Protein 6SMT (pdb70)

Foldseek 3Di:
DAAEEEEEALDLQSVLQLLLLVVVPHAYEYQYPPRCSCVVSVVSPHHYDDALLRRLLRHQEYEYEHAALVVVVVSLVRNQLSQANHEYEYAHADALVSQQVVQCSSVVSHHGYKYKYWLDDSVCFQHQNTEMEIEADPVVCVVCCVSCVSGYDYHYDYHRRSVNNVVVVVSVCVVVLVVVVVVLVQLLCVLVVQHCVNCPVVVVVVVVPPPVVVVVLVVCLVVVNFAPAPQFLLNVLVVLVVVCVSCVVSVHDDVSSVVLNVLSVVCVVVVRRRTYPSCSCVSVDD/DAAEEEEEAQDLQSVLQLLLLLVVPHAYEYHYPPRVSCVVSVVSPHHYDDALLRRLLRGQEYEYEDAALVVVVVRLVRNQLSQANHEYEYAHADALVSQVVVQVSSVVSRHGYKYKYKQDDSVCFQHQPTEMEIEADPVVCVVCVVSVVSGYHYHYDYHRRSVNNVVVVVSVVVVVLVVVVVVLVQLLCVLVVHHCVNCVVVVVVVVVVPVVVVVVLVVCLVVVNFPPAPAFLLNVLVVLVVVCVSCVVSVHDPVSSVVLNVLSVVCVVVVRRRTYPSCSCVSVDPDDD/DAEEEEEALDLQSVLQLCLLVVVPYAYEYYYPPRVSCVVVVVVHHHYDPALLRRLLRHQEYEYEDAALVVVVVSLVRNQLSQANHEYEYAHADALVSQLVVQVSSVVSRHGYKYKYWLDDSVCFQHQSTEMEIEADPVVCVVCVVSVVSTYHYHYDYHRRSVNNVVVVVSVVVVVLVVVVVVLVQLLCVLVVQHCVNCVVVVVVVVVVPPVVVVVLVVCVVVVNFAPAPAFLLNVLVVLVVVCVSCVVSVHHDVSSVVLNVLSVVCVVVVRRRTYPSCSCVSVDD/DAAEEEEEAQDLQSVLQLLLLVVVVHAYEYEYPPRVSCVVSVVSPYHYDDALLVRLLRHQEYEYEHAELVVVVVRLVRNQLSQANHEYEYAHADALVSLQVVQVVSVVSHHGYKYKYWLDDSVCFQHQNTEMEIEADPVVCVVCVVSCVSGYHYHYDYHRRRVNSVVVVVSVVVVVLVVVVVVLVQLLCVLVVHHCVNCVVVVVVVVVVPPVVVVVLVVCVVVVNFPPAPAFLLNVLVVLVVVCVSCVVSVHHPVSSVVLNVLSVVCVVVVRRGTYPSCSCVSVDD/DQAEEEEEAQDLQSVLQLLLLLVVVHAYEYYYPPRVSCVVSVVSPHHYDDALLRRLLRHQEYEYEDAALVVVVVRLVRNQLSQANHEYEYAHADALVSQQVVQCSSVVSRHGYKYKYKQDDSVCFQHQPTEMEIEADPVVCVVCVVSRVSGYHYHYDYHRRRVNNVVVVVSVVVVVLVVVVVVLVQLLCVLVVHHCVNCPVVVVVVVVVPVVVVVVLVVCVVVVNFAPAPAFLLNVLVVLVVVCVSCVVSVHDDVSSVVLNVLSVVCVVVVRRRTYPSCSCVSVDD

Solvent-accessible surface area: 56298 Å² total; per-residue (Å²): 163,74,59,38,0,0,0,0,2,2,26,61,37,0,30,5,0,0,76,10,0,29,120,50,47,23,51,2,6,0,33,19,210,69,101,74,104,2,87,59,1,73,114,139,52,7,100,50,12,117,62,12,34,40,0,0,46,51,6,96,3,1,0,0,17,34,72,24,2,82,28,0,15,61,16,14,114,64,3,36,109,15,1,43,73,68,1,0,0,0,7,5,38,8,13,11,20,6,1,98,17,0,13,87,32,1,40,98,44,48,10,111,7,0,5,4,6,31,15,17,38,42,117,21,17,37,65,140,51,1,30,0,0,0,0,0,51,71,76,6,7,84,100,18,88,61,18,0,50,35,0,0,94,15,51,73,15,9,100,62,46,0,45,0,4,4,1,4,3,0,1,25,4,2,15,22,1,0,11,1,1,1,7,12,1,4,47,6,1,94,62,50,55,0,71,1,72,72,2,16,86,35,0,61,38,3,11,56,21,1,30,85,27,1,67,74,10,3,92,5,24,56,78,108,101,12,60,126,27,33,44,27,0,51,50,3,13,21,12,0,105,22,3,24,49,13,0,196,134,14,7,8,53,13,20,11,3,69,22,1,73,40,16,0,39,37,0,60,91,56,64,57,8,127,19,11,11,4,57,4,9,54,63,2,80,116,158,83,49,35,0,0,0,0,2,2,30,57,35,0,32,4,0,0,80,10,0,24,108,49,51,23,52,1,5,0,30,19,213,62,96,85,99,2,82,62,2,79,111,130,52,7,101,42,11,108,64,12,36,41,0,0,50,52,2,90,3,2,0,0,18,35,73,28,2,88,30,0,15,64,17,13,108,69,3,34,111,19,2,52,68,65,0,0,0,0,7,5,37,10,25,14,97,38,1,77,127,0,10,141,66,2,44,116,45,47,10,102,8,0,5,4,6,30,14,16,35,42,110,18,17,38,65,136,48,1,29,0,0,0,0,0,52,88,78,8,9,82,97,16,90,58,20,0,46,39,0,0,98,18,46,68,15,11,100,64,45,0,46,0,3,7,1,5,6,0,1,24,4,3,16,23,1,0,11,1,1,2,8,13,0,4,36,4,0,94,62,53,53,0,71,1,71,72,1,16,88,37,0,62,41,4,10,55,28,1,29,88,30,1,67,71,9,4,92,6,29,57,77,109,99,15,61,128,25,38,42,29,0,50,50,3,14,19,12,0,104,21,4,20,35,10,0,160,125,26,33,4,57,2,14,12,3,55,22,2,84,36,16,0,38,37,0,59,92,53,66,56,10,127,19,11,10,4,56,4,11,54,60,1,56,89,116,144,142,127,70,37,0,0,0,0,2,2,31,58,35,0,33,4,0,0,92,8,1,26,105,62,51,19,49,1,5,1,32,22,213,64,97,91,110,2,85,71,4,86,112,105,53,8,95,47,7,107,62,14,33,40,0,1,49,54,3,90,4,2,0,0,18,34,72,26,2,91,28,0,16,62,15,14,114,64,3,35,109,18,0,50,54,64,0,0,0,0,8,6,37,11,16,9,89,52,2,99,133,0,12,146,42,0,45,118,43,46,11,89,7,0,6,4,6,28,13,15,39,39,129,26,17,38,66,131,48,2,28,0,0,0,0,0,52,88,80,13,9,85,119,16,96,57,28,1,49,25,0,0,98,16,50,68,16,10,101,61,45,0,46,0,4,4,1,4,3,0,1,24,4,1,16,24,1,0,10,1,1,1,8,12,1,4,41,3,0,96,60,56,53,0,74,0,71,72,1,17,86,33,0,62,39,3,10,56,20,2,29,88,25,1,67,66,8,3,93,6,28,54,77,108,100,13,67,128,24,32,42,26,0,50,48,2,13,22,12,0,104,23,4,6,47,10,0,166,161,28,27,5,56,10,20,14,3,52,23,2,73,39,16,0,40,36,0,59,91,54,66,59,9,127,20,8,11,5,56,4,8,59,65,2,86,127,153,70,48,39,0,0,0,0,1,2,28,58,36,0,32,3,0,0,72,8,0,2,72,18,0,14,44,1,4,0,26,20,213,62,101,79,99,3,84,53,1,68,67,50,14,7,101,43,11,109,68,15,36,43,0,0,50,51,3,91,5,1,0,0,17,35,72,26,2,88,29,0,16,64,16,5,96,64,2,38,116,14,0,48,56,60,0,0,0,0,7,6,38,10,26,13,95,36,1,109,120,0,12,144,46,0,43,117,49,45,11,90,8,0,4,3,5,30,13,15,43,36,126,25,17,40,68,208,48,1,29,0,0,0,0,0,52,86,78,11,6,87,117,18,85,58,29,0,66,41,0,10,101,18,49,65,15,10,102,62,45,0,48,0,5,4,1,5,2,0,1,24,3,3,16,22,1,0,12,1,1,1,8,12,0,3,33,3,1,96,63,44,54,0,69,1,73,71,1,15,87,34,0,63,38,3,11,55,20,2,28,89,24,1,65,64,9,4,94,5,28,58,79,108,100,13,63,129,28,28,42,25,0,47,49,3,13,20,12,0,104,22,4,25,51,4,0,200,138,25,30,6,53,13,21,12,2,70,23,2,75,41,16,0,39,38,0,57,91,56,66,58,10,126,23,8,11,5,56,4,12,57,65,2,84,126,156,81,51,38,0,0,0,0,2,2,28,100,36,0,28,3,0,0,78,10,0,23,117,50,50,24,56,1,6,0,33,19,215,65,99,80,100,2,86,54,1,77,110,136,52,8,101,46,14,113,63,11,35,41,0,1,50,52,2,93,4,1,0,0,18,35,123,47,2,91,29,0,15,64,16,13,114,62,3,35,110,19,1,50,58,60,0,0,0,0,8,6,57,29,51,29,87,55,1,109,136,0,12,131,52,1,40,110,45,46,12,94,7,0,5,3,6,30,47,30,85,73,114,21,18,38,65,140,48,1,35,0,14,0,0,0,51,84,77,12,6,85,100,16,87,60,22,0,49,37,0,0,98,16,66,65,18,10,103,61,46,0,111,0,5,46,76,4,71,64,71,45,93,91,100,152,75,59,59,30,36,83,34,44,43,39,113,25,10,138,61,85,63,62,82,41,95,112,39,51,89,133,16,115,40,105,98,55,86,52,79,88,78,88,98,72,40,58,96,6,83,146,78,110,100,12,61,120,40,101,52,28,0,53,71,33,14,56,45,1,106,117,87,5,57,36,0,165,147,26,70,25,120,9,38,106,43,51,53,72,74,40,73,0,39,36,0,57,93,55,64,58,9,127,19,10,47,4,56,6,52,68,66,99,121,146

Secondary structure (DSSP, 8-state):
---EEEEE--SHHHHHHHHHHHHTT-EEEEE-SSGGGGHHHHTTTPEE-SSHHHHHHT-SEEEE-SSSHHHHHHHHHHHTTTTTTSEEEE-S---HHHHHHHHHHHHHTT-EEEEEEE-S-GGGTTSTT-EEEEES-HHHHHHHHHHHGGGSEEEEEESSTTHHHHHHHHHHHHHHHHHHHHHHHHHHHHHTT--HHHHHHHHHHHHHHHHHHHHHHHHHHHHT---S-SSBHHHHHHHHHHHHHHHHHHTB--HHHHHHHHHHHHHIIIIITTSBGGGGGGGGB-/---EEEEE--SHHHHHHHHHHHHTT-EEEEE-SSGGGGHHHHHTT-EE-SSHHHHHHT-SEEEE-SS-HHHHHHHHHHHTTTTTTSEEEE-S---HHHHHHHHHHHHHTT-EEEEEEE-S-GGGTTSTT-EEEEES-HHHHHHHHHHHGGGSEEEE--SSTTHHHHHHHHHHHHHHHHHHHHHHHHHHHHHTT--HHHHHHHHHHHHHHHHHHHHHHHHHHHHT---S-SSBHHHHHHHHHHHHHHHHHTTB--HHHHHHHHHHHHHIIIIITTSBGGGGGGGGB-S--/--EEEEE--SHHHHHHHHHHHHTT-EEEEE-SSGGGGHHHHHTT-EE-SSHHHHHHT-SEEEE-SSSHHHHHHHHHHHTTTTTTSEEEE-S---HHHHHHHHHHHHHTT-EEEEEEE-S-GGGTTSTT-EEEEES-HHHHHHHHHHHTTTSEEEEEESSTTHHHHHHHHHHHHHHHHHHHHHHHHHHHHHTT--HHHHHHHHHHHHHHHHHHHHHHHHHHHHT---S-SSBHHHHHHHHHHHHHHHHHTTB--HHHHHHHHHHHHHHHTT-TTSBGGGGGGGGB-/---EEEEE--SHHHHHHHHHHHHTT-EEEEE-SSGGGGHHHHHTT-EE-SSHHHHHHT-SEEEE-SSSHHHHHHHHHHTTTTTTTSEEEE-S---HHHHHHHHHHHHHTT-EEEEEEE-S-GGGTTSTT-EEEEES-HHHHHHHHHHHGGGSEEEEEESSTTHHHHHHHHHHHHHHHHHHHHHHHHHHHHHTT--HHHHHHHHHHHHHHHHHHHHHHHHHHHHT---S-SSBHHHHHHHHHHHHHHHHHTTB--HHHHHHHHHHHHHIIIIITTSBGGGGGGGGB-/---EEEEE--SHHHHHHHHHHHHTT-EEEEE-SSGGGGHHHHTTTPEE-SSHHHHHHT-SEEEE-SSSHHHHHHHHHHHTTTTTTSEEEE-S---HHHHHHHHHHHHHTT-EEEEEEE-S-GGGTTSTT-EEEEES-HHHHHHHHHHHGGGSEEEEEESSTTHHHHHHHHHHHHHHHHHHHHHHHHHHHHHTT--HHHHHHHHHHHHHHHHHHHHHHHHHHHHT---S-SSBHHHHHHHHHHHHHHHHHTT---HHHHHHHHHHHHHHHTT-TTSBGGGGGGGG--

InterPro domains:
  IPR006115 6-phosphogluconate dehydrogenase, NADP-binding [PF03446] (7-160)
  IPR008927 6-phosphogluconate dehydrogenase-like, C-terminal domain superfamily [SSF48179] (163-284)
  IPR013328 6-phosphogluconate dehydrogenase, domain 2 [G3DSA:1.10.1040.10] (161-288)
  IPR015815 3-hydroxyisobutyrate dehydrogenase-related [PIRSF000103] (2-285)
  IPR036291 NAD(P)-binding domain superfamily [SSF51735] (6-160)
  IPR048666 NADPH-dependent reductive aminase-like, C-terminal domain [PF21761] (162-286)
  IPR051265 HIBADH-related NP60 subfamily [PTHR43580] (2-283)

Radius of gyration: 41.79 Å; Cα contacts (8 Å, |Δi|>4): 3067; chains: 5; bounding box: 110×91×104 Å

Nearest PDB structures (foldseek):
  6smt-assembly3_E  TM=1.003E+00  e=4.332E-56  Mycolicibacterium smegmatis MC2 155
  7y8o-assembly1_B  TM=9.296E-01  e=1.162E-32  Streptomyces clavuligerus
  8bk1-assembly3_D  TM=9.540E-01  e=8.835E-32  Amycolatopsis azurea
  7y8m-assembly1_B  TM=9.602E-01  e=1.191E-31  Streptomyces clavuligerus
  4d3d-assembly1_B  TM=8.288E-01  e=1.549E-30  Bacillus cereus

Sequence (1432 aa):
TTPTVVTVLGLGPMGQALSRALLDAGHTVTVWNRTESKAQALRDRGALSSAPTPAAAIAASDLALVNVVDHDAVDAILTAAGDDAPAGRTVIGLSSDTPDRARRTAKKLVGNVGGRYLDGAIMTPIDDTIGTRRGASILFAGPQALFDEHRGVLDTTLGQLTWVGEDHGRAAAFDMALLDLFWTSSVGGFGHALMMVARANGIEPSELMPHAHGIVGILSPIFTEVAQRVEDDRHSDASSASVSSSVVASSVRHLIAASREEAGVDAGLLEEAFRRGYVDATVAAGHGDDEISRIASSEMTTTTPTVVTVLGLGPMGQALSRALLDAGHTVTVWNRTESKAQALRDRRGALSAPTPAAAIAASDLALVNVVDHDAVDAILTAAGDDAPAGRTVIGLSSDTPDRARRTAKLVGNVGGRRYLDGAIMTPIDDTIGTRGASILFAGPQALFDEHRGVLDTLGQLTWVGEDHGRAAAFDMALLDLFWTSSVGGFGHALMVARANGIEPSELMPHAHGIVGILSPIFTEVAQRVEDDRHSDASSASVSSSVASSVVRHLIAASRREAGVDAGLLEEAFRRGYVDATVAAGHGDDEISRIASSEMTTLTRTPTVTVLGLGPMGQALSRALLDAGHTVTVWNRTEESSKAQALRDRGALSAPTPAAAIAASDLALVNVVDHDAVDAILTAAGDDAPAGRTVIGLSSDTPDRARRTAKLVGNVGGRRYLDGAIMTPIDDTIGTRGASILFAGPQALFDEHRGVLDTLGQLTWVGEDHGRAAAFDMALLDLFWTSSVGGFGHALMMVARANGIEPSELMPHAHGIVGILSPIFTEVAQRVEDDRHSDDASSASVSSSVASSSVRHLIAASRREAGVDAGLLEAFRGYVDATVAAGHGDDEISRIASSEMTTTTTPTVVTVLGLGPMGQALSRALLDAGHTVTVWNRTESKAQALRDRGALSAPTPAAAIAASDLALVNVVDHDAVDAILTAAGDAPAGRTVIGLSSDTPDRARRTAKLVGNVGGRRRYLDGAIMTPIDDTIGTRGASILFAGPQALFDEHRRGVLDTTLGQLTWVGEDHGRAAAFDMALLDLFWTSSVGGFGHALMMVARANGIEPSELMPHAHGIVGILSPIFTEVAQRVEDDRHSDASSASVSSVVASSVRRHLIAASSREEAGVDAGLLEEAFRGYVDATVAAGHGDDEISRIASSEMTTTTPTVVTVLGLGPMGQALSRALLDAGHTVTVWNRTESKAQALRDRRGALSAPTPAAAIAASDLALVNVVDHDAVDAILTAAGDDAPAGRTVIGLSSDTPDRARRRTAKKLVGNVGGRYLDGAIMTPIDDTIGTRGASILFAGPQALFDEHRRGVLDTTLGQLTWVGEDHGRAAAFDMALLDLFWTSSVGGFGHALMMVARANGIEPSELMPHAHGIVGILSPIFTEVAQRVEDDRHSDASSASVSSSVASSSVRHLIAASSRRREAGVDAGLLEEAFRRGYVDATVAAGHGDDEISRIASSEMTTT

Structure (mmCIF, N/CA/C/O backbone):
data_6SMT
#
_entry.id   6SMT
#
_cell.length_a   117.007
_cell.length_b   77.023
_cell.length_c   194.485
_cell.angle_alpha   90.000
_cell.angle_beta   90.200
_cell.angle_gamma   90.000
#
_symmetry.space_group_name_H-M   'I 1 2 1'
#
loop_
_entity.id
_entity.type
_entity.pdbx_description
1 polymer '6-phosphogluconate dehydrogenase, NAD-binding'
2 non-polymer 'NADPH DIHYDRO-NICOTINAMIDE-ADENINE-DINUCLEOTIDE PHOSPHATE'
3 non-polymer 'FORMIC ACID'
4 non-polymer 1,2-ETHANEDIOL
5 non-polymer (2S)-2-ethylhexan-1-ol
6 non-polymer GLYCEROL
7 non-polymer DI(HYDROXYETHYL)ETHER
8 water water
#
loop_
_atom_site.group_PDB
_atom_site.id
_atom_site.type_symbol
_atom_site.label_atom_id
_atom_site.label_alt_id
_atom_site.label_comp_id
_atom_site.label_asym_id
_atom_site.label_entity_id
_atom_site.label_seq_id
_atom_site.pdbx_PDB_ins_code
_atom_site.Cartn_x
_atom_site.Cartn_y
_atom_site.Cartn_z
_atom_site.occupancy
_atom_site.B_iso_or_equiv
_atom_site.auth_seq_id
_atom_site.auth_comp_id
_atom_site.auth_asym_id
_atom_site.auth_atom_id
_atom_site.pdbx_PDB_model_num
ATOM 1 N N . THR A 1 9 ? 52.860 61.780 18.499 1.00 50.94 3 THR A N 1
ATOM 2 C CA . THR A 1 9 ? 52.155 62.789 19.324 1.00 44.62 3 THR A CA 1
ATOM 3 C C . THR A 1 9 ? 51.152 62.015 20.213 1.00 40.98 3 THR A C 1
ATOM 4 O O . THR A 1 9 ? 51.047 62.273 21.440 1.00 40.89 3 THR A O 1
ATOM 6 N N . THR A 1 10 ? 50.528 60.968 19.676 1.00 32.00 4 THR A N 1
ATOM 7 C CA . THR A 1 10 ? 49.445 60.247 20.404 1.00 26.98 4 THR A CA 1
ATOM 8 C C . THR A 1 10 ? 50.013 58.881 20.789 1.00 23.70 4 THR A C 1
ATOM 9 O O . THR A 1 10 ? 50.452 58.196 19.909 1.00 25.69 4 THR A O 1
ATOM 13 N N . PRO A 1 11 ? 49.976 58.490 22.065 1.00 21.41 5 PRO A N 1
ATOM 14 C CA . PRO A 1 11 ? 50.529 57.172 22.449 1.00 20.64 5 PRO A CA 1
ATOM 15 C C . PRO A 1 11 ? 49.766 56.019 21.820 1.00 19.89 5 PRO A C 1
ATOM 16 O O . PRO A 1 11 ? 48.569 56.104 21.612 1.00 20.10 5 PRO A O 1
ATOM 20 N N . THR A 1 12 ? 50.469 54.915 21.565 1.00 16.44 6 THR A N 1
ATOM 21 C CA . THR A 1 12 ? 49.883 53.676 21.025 1.00 15.76 6 THR A CA 1
ATOM 22 C C . THR A 1 12 ? 49.867 52.634 22.100 1.00 15.27 6 THR A C 1
ATOM 23 O O . THR A 1 12 ? 50.894 52.444 22.829 1.00 16.87 6 THR A O 1
ATOM 27 N N A VAL A 1 13 ? 48.743 51.936 22.181 0.75 13.80 7 VAL A N 1
ATOM 28 N N B VAL A 1 13 ? 48.725 51.963 22.227 0.25 14.12 7 VAL A N 1
ATOM 29 C CA A VAL A 1 13 ? 48.619 50.847 23.177 0.75 12.85 7 VAL A CA 1
ATOM 30 C CA B VAL A 1 13 ? 48.545 50.858 23.203 0.25 13.12 7 VAL A CA 1
ATOM 31 C C A VAL A 1 13 ? 47.780 49.734 22.550 0.75 13.27 7 VAL A C 1
ATOM 32 C C B VAL A 1 13 ? 47.803 49.726 22.500 0.25 12.88 7 VAL A C 1
ATOM 33 O O A VAL A 1 13 ? 46.741 50.000 21.858 0.75 13.77 7 VAL A O 1
ATOM 34 O O B VAL A 1 13 ? 46.884 50.004 21.697 0.25 13.16 7 VAL A O 1
ATOM 41 N N . THR A 1 14 ? 48.196 48.489 22.793 1.00 11.86 8 THR A N 1
ATOM 42 C CA . THR A 1 14 ? 47.467 47.297 22.368 1.00 11.66 8 THR A CA 1
ATOM 43 C C . THR A 1 14 ? 46.920 46.620 23.610 1.00 11.06 8 THR A C 1
ATOM 44 O O . THR A 1 14 ? 47.636 46.537 24.629 1.00 12.08 8 THR A O 1
ATOM 48 N N . VAL A 1 15 ? 45.701 46.094 23.547 1.00 11.72 9 VAL A N 1
ATOM 49 C CA . VAL A 1 15 ? 45.159 45.216 24.567 1.00 10.60 9 VAL A CA 1
ATOM 50 C C . VAL A 1 15 ? 44.870 43.890 23.932 1.00 10.69 9 VAL A C 1
ATOM 51 O O . VAL A 1 15 ? 44.163 43.778 22.917 1.00 10.97 9 VAL A O 1
ATOM 55 N N . LEU A 1 16 ? 45.448 42.828 24.474 1.00 10.13 10 LEU A N 1
ATOM 56 C CA . LEU A 1 16 ? 45.259 41.440 24.036 1.00 10.29 10 LEU A CA 1
ATOM 57 C C . LEU A 1 16 ? 44.485 40.763 25.153 1.00 10.86 10 LEU A C 1
ATOM 58 O O . LEU A 1 16 ? 44.964 40.660 26.300 1.00 11.42 10 LEU A O 1
ATOM 63 N N . GLY A 1 17 ? 43.288 40.288 24.834 1.00 10.26 11 GLY A N 1
ATOM 64 C CA . GLY A 1 17 ? 42.399 39.716 25.816 1.00 10.17 11 GLY A CA 1
ATOM 65 C C . GLY A 1 17 ? 41.222 40.610 26.051 1.00 10.36 11 GLY A C 1
ATOM 66 O O . GLY A 1 17 ? 41.398 41.718 26.631 1.00 10.64 11 GLY A O 1
ATOM 67 N N . LEU A 1 18 ? 40.044 40.227 25.538 1.00 10.94 12 LEU A N 1
ATOM 68 C CA . LEU A 1 18 ? 38.818 41.093 25.536 1.00 11.40 12 LEU A CA 1
ATOM 69 C C . LEU A 1 18 ? 37.664 40.403 26.237 1.00 11.87 12 LEU A C 1
ATOM 70 O O . LEU A 1 18 ? 36.478 40.525 25.822 1.00 13.69 12 LEU A O 1
ATOM 75 N N . GLY A 1 19 ? 37.946 39.752 27.341 1.00 10.84 13 GLY A N 1
ATOM 76 C CA . GLY A 1 19 ? 36.970 39.421 28.332 1.00 11.00 13 GLY A CA 1
ATOM 77 C C . GLY A 1 19 ? 36.479 40.658 29.023 1.00 11.72 13 GLY A C 1
ATOM 78 O O . GLY A 1 19 ? 36.831 41.772 28.668 1.00 11.22 13 GLY A O 1
ATOM 79 N N . PRO A 1 20 ? 35.688 40.529 30.088 1.00 12.02 14 PRO A N 1
ATOM 80 C CA . PRO A 1 20 ? 35.142 41.703 30.747 1.00 12.21 14 PRO A CA 1
ATOM 81 C C . PRO A 1 20 ? 36.172 42.749 31.164 1.00 12.48 14 PRO A C 1
ATOM 82 O O . PRO A 1 20 ? 35.979 43.948 31.007 1.00 13.10 14 PRO A O 1
ATOM 86 N N . MET A 1 21 ? 37.286 42.308 31.747 1.00 11.31 15 MET A N 1
ATOM 87 C CA . MET A 1 21 ? 38.298 43.230 32.186 1.00 10.70 15 MET A CA 1
ATOM 88 C C . MET A 1 21 ? 39.024 43.825 30.983 1.00 11.04 15 MET A C 1
ATOM 89 O O . MET A 1 21 ? 39.342 45.044 31.010 1.00 11.46 15 MET A O 1
ATOM 94 N N . GLY A 1 22 ? 39.359 43.087 29.938 1.00 10.57 16 GLY A N 1
ATOM 95 C CA . GLY A 1 22 ? 40.026 43.674 28.786 1.00 11.18 16 GLY A CA 1
ATOM 96 C C . GLY A 1 22 ? 39.154 44.658 28.074 1.00 10.95 16 GLY A C 1
ATOM 97 O O . GLY A 1 22 ? 39.671 45.658 27.566 1.00 12.05 16 GLY A O 1
ATOM 98 N N . GLN A 1 23 ? 37.834 44.428 28.019 1.00 11.42 17 GLN A N 1
ATOM 99 C CA . GLN A 1 23 ? 36.905 45.461 27.464 1.00 12.34 17 GLN A CA 1
ATOM 100 C C . GLN A 1 23 ? 37.028 46.730 28.348 1.00 12.31 17 GLN A C 1
ATOM 101 O O . GLN A 1 23 ? 37.039 47.840 27.737 1.00 13.05 17 GLN A O 1
ATOM 107 N N . ALA A 1 24 ? 36.988 46.603 29.648 1.00 11.44 18 ALA A N 1
ATOM 108 C CA . ALA A 1 24 ? 37.035 47.752 30.569 1.00 11.49 18 ALA A CA 1
ATOM 109 C C . ALA A 1 24 ? 38.340 48.527 30.341 1.00 12.17 18 ALA A C 1
ATOM 110 O O . ALA A 1 24 ? 38.347 49.781 30.258 1.00 13.66 18 ALA A O 1
ATOM 112 N N . LEU A 1 25 ? 39.482 47.827 30.277 1.00 11.56 19 LEU A N 1
ATOM 113 C CA . LEU A 1 25 ? 40.776 48.509 30.036 1.00 11.75 19 LEU A CA 1
ATOM 114 C C . LEU A 1 25 ? 40.704 49.234 28.721 1.00 12.61 19 LEU A C 1
ATOM 115 O O . LEU A 1 25 ? 41.144 50.425 28.633 1.00 12.18 19 LEU A O 1
ATOM 120 N N . SER A 1 26 ? 40.249 48.583 27.657 1.00 12.26 20 SER A N 1
ATOM 121 C CA . SER A 1 26 ? 40.154 49.203 26.315 1.00 12.09 20 SER A CA 1
ATOM 122 C C . SER A 1 26 ? 39.262 50.448 26.314 1.00 13.06 20 SER A C 1
ATOM 123 O O . SER A 1 26 ? 39.720 51.443 25.710 1.00 13.46 20 SER A O 1
ATOM 126 N N . ARG A 1 27 ? 38.144 50.368 26.989 1.00 13.17 21 ARG A N 1
ATOM 127 C CA . ARG A 1 27 ? 37.249 51.566 26.964 1.00 13.33 21 ARG A CA 1
ATOM 128 C C . ARG A 1 27 ? 37.973 52.688 27.674 1.00 14.81 21 ARG A C 1
ATOM 129 O O . ARG A 1 27 ? 37.835 53.827 27.199 1.00 15.17 21 ARG A O 1
ATOM 137 N N . ALA A 1 28 ? 38.651 52.467 28.767 1.00 12.97 22 ALA A N 1
ATOM 138 C CA . ALA A 1 28 ? 39.342 53.534 29.505 1.00 13.18 22 ALA A CA 1
ATOM 139 C C . ALA A 1 28 ? 40.413 54.169 28.629 1.00 14.45 22 ALA A C 1
ATOM 140 O O . ALA A 1 28 ? 40.596 55.418 28.592 1.00 16.25 22 ALA A O 1
ATOM 142 N N . LEU A 1 29 ? 41.198 53.333 27.905 1.00 13.22 23 LEU A N 1
ATOM 143 C CA . LEU A 1 29 ? 42.299 53.861 27.089 1.00 13.52 23 LEU A CA 1
ATOM 144 C C . LEU A 1 29 ? 41.686 54.640 25.942 1.00 14.63 23 LEU A C 1
ATOM 145 O O . LEU A 1 29 ? 42.314 55.630 25.531 1.00 15.29 23 LEU A O 1
ATOM 150 N N . LEU A 1 30 ? 40.623 54.168 25.300 1.00 13.30 24 LEU A N 1
ATOM 151 C CA . LEU A 1 30 ? 39.955 54.889 24.220 1.00 14.63 24 LEU A CA 1
ATOM 152 C C . LEU A 1 30 ? 39.423 56.217 24.750 1.00 16.81 24 LEU A C 1
ATOM 153 O O . LEU A 1 30 ? 39.701 57.291 24.069 1.00 17.57 24 LEU A O 1
ATOM 158 N N . ASP A 1 31 ? 38.826 56.268 25.917 1.00 17.00 25 ASP A N 1
ATOM 159 C CA . ASP A 1 31 ? 38.277 57.554 26.434 1.00 18.58 25 ASP A CA 1
ATOM 160 C C . ASP A 1 31 ? 39.432 58.518 26.667 1.00 20.19 25 ASP A C 1
ATOM 161 O O . ASP A 1 31 ? 39.180 59.772 26.516 1.00 21.40 25 ASP A O 1
ATOM 166 N N . ALA A 1 32 ? 40.626 58.072 27.038 1.00 17.86 26 ALA A N 1
ATOM 167 C CA . ALA A 1 32 ? 41.817 58.920 27.318 1.00 18.25 26 ALA A CA 1
ATOM 168 C C . ALA A 1 32 ? 42.392 59.448 25.983 1.00 20.67 26 ALA A C 1
ATOM 169 O O . ALA A 1 32 ? 43.293 60.315 26.028 1.00 25.30 26 ALA A O 1
ATOM 171 N N . GLY A 1 33 ? 41.964 58.952 24.833 1.00 17.83 27 GLY A N 1
ATOM 172 C CA . GLY A 1 33 ? 42.405 59.386 23.506 1.00 18.09 27 GLY A CA 1
ATOM 173 C C . GLY A 1 33 ? 43.632 58.678 22.961 1.00 18.79 27 GLY A C 1
ATOM 174 O O . GLY A 1 33 ? 44.170 59.082 21.911 1.00 18.79 27 GLY A O 1
ATOM 175 N N . HIS A 1 34 ? 44.032 57.570 23.615 1.00 16.50 28 HIS A N 1
ATOM 176 C CA . HIS A 1 34 ? 45.138 56.836 22.990 1.00 16.00 28 HIS A CA 1
ATOM 177 C C . HIS A 1 34 ? 44.686 56.130 21.726 1.00 15.66 28 HIS A C 1
ATOM 178 O O . HIS A 1 34 ? 43.516 55.844 21.486 1.00 16.27 28 HIS A O 1
ATOM 185 N N . THR A 1 35 ? 45.634 55.767 20.881 1.00 16.11 29 THR A N 1
ATOM 186 C CA . THR A 1 35 ? 45.405 54.921 19.705 1.00 16.02 29 THR A CA 1
ATOM 187 C C . THR A 1 35 ? 45.421 53.465 20.187 1.00 15.46 29 THR A C 1
ATOM 188 O O . THR A 1 35 ? 46.531 52.982 20.486 1.00 16.01 29 THR A O 1
ATOM 192 N N . VAL A 1 36 ? 44.271 52.844 20.235 1.00 14.79 30 VAL A N 1
ATOM 193 C CA . VAL A 1 36 ? 44.096 51.519 20.858 1.00 14.29 30 VAL A CA 1
ATOM 194 C C . VAL A 1 36 ? 43.872 50.478 19.798 1.00 14.16 30 VAL A C 1
ATOM 195 O O . VAL A 1 36 ? 42.890 50.531 19.032 1.00 16.20 30 VAL A O 1
ATOM 199 N N . THR A 1 37 ? 44.714 49.460 19.790 1.00 12.72 31 THR A N 1
ATOM 200 C CA . THR A 1 37 ? 44.598 48.290 18.974 1.00 13.21 31 THR A CA 1
ATOM 201 C C . THR A 1 37 ? 44.201 47.088 19.863 1.00 14.21 31 THR A C 1
ATOM 202 O O . THR A 1 37 ? 44.748 46.999 20.960 1.00 14.65 31 THR A O 1
ATOM 206 N N . VAL A 1 38 ? 43.254 46.295 19.407 1.00 13.17 32 VAL A N 1
ATOM 207 C CA . VAL A 1 38 ? 42.733 45.182 20.241 1.00 12.42 32 VAL A CA 1
ATOM 208 C C . VAL A 1 38 ? 42.868 43.903 19.476 1.00 13.91 32 VAL A C 1
ATOM 209 O O . VAL A 1 38 ? 42.813 43.816 18.274 1.00 13.95 32 VAL A O 1
ATOM 213 N N . TRP A 1 39 ? 42.988 42.794 20.245 1.00 12.83 33 TRP A N 1
ATOM 214 C CA . TRP A 1 39 ? 43.006 41.420 19.719 1.00 12.50 33 TRP A CA 1
ATOM 215 C C . TRP A 1 39 ? 42.414 40.525 20.804 1.00 11.39 33 TRP A C 1
ATOM 216 O O . TRP A 1 39 ? 42.678 40.682 21.967 1.00 11.88 33 TRP A O 1
ATOM 227 N N . ASN A 1 40 ? 41.651 39.553 20.359 1.00 11.26 34 ASN A N 1
ATOM 228 C CA . ASN A 1 40 ? 41.174 38.439 21.183 1.00 11.45 34 ASN A CA 1
ATOM 229 C C . ASN A 1 40 ? 41.215 37.148 20.407 1.00 11.54 34 ASN A C 1
ATOM 230 O O . ASN A 1 40 ? 40.892 37.098 19.211 1.00 12.95 34 ASN A O 1
ATOM 235 N N . ARG A 1 41 ? 41.401 36.037 21.109 1.00 11.76 35 ARG A N 1
ATOM 236 C CA . ARG A 1 41 ? 41.385 34.702 20.480 1.00 11.99 35 ARG A CA 1
ATOM 237 C C . ARG A 1 41 ? 40.024 34.463 19.774 1.00 12.57 35 ARG A C 1
ATOM 238 O O . ARG A 1 41 ? 40.043 34.063 18.575 1.00 14.35 35 ARG A O 1
ATOM 246 N N . THR A 1 42 ? 38.940 34.757 20.440 1.00 12.17 36 THR A N 1
ATOM 247 C CA . THR A 1 42 ? 37.614 34.787 19.833 1.00 12.07 36 THR A CA 1
ATOM 248 C C . THR A 1 42 ? 37.427 36.173 19.212 1.00 13.30 36 THR A C 1
ATOM 249 O O . THR A 1 42 ? 37.149 37.165 19.906 1.00 12.81 36 THR A O 1
ATOM 253 N N . GLU A 1 43 ? 37.635 36.258 17.910 1.00 13.55 37 GLU A N 1
ATOM 254 C CA . GLU A 1 43 ? 37.857 37.518 17.237 1.00 14.48 37 GLU A CA 1
ATOM 255 C C . GLU A 1 43 ? 36.722 38.512 17.420 1.00 14.12 37 GLU A C 1
ATOM 256 O O . GLU A 1 43 ? 36.938 39.724 17.657 1.00 14.28 37 GLU A O 1
ATOM 262 N N . SER A 1 4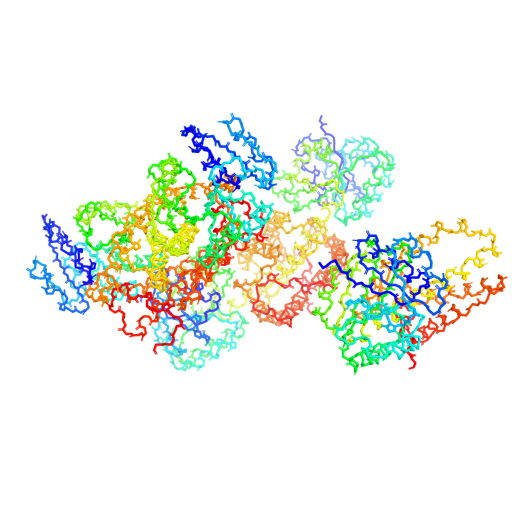4 ? 35.479 38.011 17.395 1.00 15.14 38 SER A N 1
ATOM 263 C CA . SER A 1 44 ? 34.337 38.952 17.328 1.00 14.67 38 SER A CA 1
ATOM 264 C C . SER A 1 44 ? 34.094 39.680 18.625 1.00 14.74 38 SER A C 1
ATOM 265 O O . SER A 1 44 ? 33.310 40.620 18.650 1.00 14.79 38 SER A O 1
ATOM 268 N N . LYS A 1 45 ? 34.746 39.310 19.721 1.00 13.29 39 LYS A N 1
ATOM 269 C CA . LYS A 1 45 ? 34.681 40.139 20.930 1.00 13.03 39 LYS A CA 1
ATOM 270 C C . LYS A 1 45 ? 35.279 41.512 20.713 1.00 13.78 39 LYS A C 1
ATOM 271 O O . LYS A 1 45 ? 35.021 42.348 21.582 1.00 16.58 39 LYS A O 1
ATOM 277 N N . ALA A 1 46 ? 36.007 41.758 19.664 1.00 13.44 40 ALA A N 1
ATOM 278 C CA . ALA A 1 46 ? 36.522 43.096 19.378 1.00 14.14 40 ALA A CA 1
ATOM 279 C C . ALA A 1 46 ? 35.422 44.013 18.784 1.00 14.81 40 ALA A C 1
ATOM 280 O O . ALA A 1 46 ? 35.673 45.167 18.700 1.00 14.80 40 ALA A O 1
ATOM 282 N N . GLN A 1 47 ? 34.340 43.454 18.313 1.00 15.07 41 GLN A N 1
ATOM 283 C CA . GLN A 1 47 ? 33.427 44.303 17.494 1.00 15.37 41 GLN A CA 1
ATOM 284 C C . GLN A 1 47 ? 32.884 45.453 18.316 1.00 16.63 41 GLN A C 1
ATOM 285 O O . GLN A 1 47 ? 32.859 46.582 17.716 1.00 17.75 41 GLN A O 1
ATOM 291 N N . ALA A 1 48 ? 32.481 45.237 19.564 1.00 16.35 42 ALA A N 1
ATOM 292 C CA . ALA A 1 48 ? 31.930 46.353 20.372 1.00 19.75 42 ALA A CA 1
ATOM 293 C C . ALA A 1 48 ? 32.992 47.498 20.516 1.00 19.54 42 ALA A C 1
ATOM 294 O O . ALA A 1 48 ? 32.673 48.711 20.479 1.00 23.71 42 ALA A O 1
ATOM 296 N N . LEU A 1 49 ? 34.248 47.120 20.624 1.00 16.99 43 LEU A N 1
ATOM 297 C CA . LEU A 1 49 ? 35.308 48.131 20.780 1.00 15.26 43 LEU A CA 1
ATOM 298 C C . LEU A 1 49 ? 35.597 48.810 19.456 1.00 16.43 43 LEU A C 1
ATOM 299 O O . LEU A 1 49 ? 35.963 49.990 19.451 1.00 16.10 43 LEU A O 1
ATOM 304 N N . ARG A 1 50 ? 35.574 48.091 18.348 1.00 16.44 44 ARG A N 1
ATOM 305 C CA . ARG A 1 50 ? 35.767 48.738 17.019 1.00 17.87 44 ARG A CA 1
ATOM 306 C C . ARG A 1 50 ? 34.670 49.771 16.825 1.00 19.45 44 ARG A C 1
ATOM 307 O O . ARG A 1 50 ? 34.983 50.850 16.322 1.00 22.08 44 ARG A O 1
ATOM 315 N N . ASP A 1 51 ? 33.482 49.479 17.274 1.00 21.65 45 ASP A N 1
ATOM 316 C CA . ASP A 1 51 ? 32.405 50.520 17.195 1.00 24.55 45 ASP A CA 1
ATOM 317 C C . ASP A 1 51 ? 32.769 51.767 18.022 1.00 26.00 45 ASP A C 1
ATOM 318 O O . ASP A 1 51 ? 32.142 52.855 17.798 1.00 30.26 45 ASP A O 1
ATOM 323 N N . ARG A 1 52 ? 33.592 51.655 19.049 1.00 24.04 46 ARG A N 1
ATOM 324 C CA . ARG A 1 52 ? 33.991 52.731 19.987 1.00 24.86 46 ARG A CA 1
ATOM 325 C C . ARG A 1 52 ? 35.294 53.361 19.485 1.00 20.74 46 ARG A C 1
ATOM 326 O O . ARG A 1 52 ? 35.822 54.187 20.276 1.00 24.64 46 ARG A O 1
ATOM 334 N N . GLY A 1 53 ? 35.875 53.005 18.340 1.00 19.81 47 GLY A N 1
ATOM 335 C CA . GLY A 1 53 ? 37.115 53.605 17.830 1.00 19.07 47 GLY A CA 1
ATOM 336 C C . GLY A 1 53 ? 38.355 52.751 17.931 1.00 18.11 47 GLY A C 1
ATOM 337 O O . GLY A 1 53 ? 39.416 53.214 17.497 1.00 21.61 47 GLY A O 1
ATOM 338 N N . ALA A 1 54 ? 38.253 51.557 18.508 1.00 16.70 48 ALA A N 1
ATOM 339 C CA . ALA A 1 54 ? 39.476 50.719 18.537 1.00 16.09 48 ALA A CA 1
ATOM 340 C C . ALA A 1 54 ? 39.813 50.200 17.141 1.00 16.81 48 ALA A C 1
ATOM 341 O O . ALA A 1 54 ? 38.885 49.924 16.329 1.00 18.54 48 ALA A O 1
ATOM 343 N N . LEU A 1 55 ? 41.103 49.958 16.919 1.00 17.44 49 LEU A N 1
ATOM 344 C CA . LEU A 1 55 ? 41.557 49.230 15.721 1.00 18.97 49 LEU A CA 1
ATOM 345 C C . LEU A 1 55 ? 41.760 47.743 16.082 1.00 19.85 49 LEU A C 1
ATOM 346 O O . LEU A 1 55 ? 42.174 47.509 17.162 1.00 22.17 49 LEU A O 1
ATOM 351 N N A SER A 1 56 ? 41.333 46.818 15.262 0.90 22.12 50 SER A N 1
ATOM 352 N N B SER A 1 56 ? 41.292 46.751 15.322 0.10 18.79 50 SER A N 1
ATOM 353 C CA A SER A 1 56 ? 41.665 45.398 15.557 0.90 21.30 50 SER A CA 1
ATOM 354 C CA B SER A 1 56 ? 41.610 45.335 15.676 0.10 17.63 50 SER A CA 1
ATOM 355 C C A SER A 1 56 ? 42.865 45.017 14.724 0.90 18.71 50 SER A C 1
ATOM 356 C C B SER A 1 56 ? 42.625 44.784 14.679 0.10 17.13 50 SER A C 1
ATOM 357 O O A SER A 1 56 ? 43.241 45.602 13.722 0.90 18.33 50 SER A O 1
ATOM 358 O O B SER A 1 56 ? 42.511 45.066 13.482 0.10 16.78 50 SER A O 1
ATOM 363 N N . ALA A 1 57 ? 43.555 43.981 15.197 1.00 16.58 51 ALA A N 1
ATOM 364 C CA . ALA A 1 57 ? 44.631 43.331 14.465 1.00 15.55 51 ALA A CA 1
ATOM 365 C C . ALA A 1 57 ? 44.296 41.867 14.442 1.00 15.35 51 ALA A C 1
ATOM 366 O O . ALA A 1 57 ? 43.670 41.320 15.335 1.00 15.92 51 ALA A O 1
ATOM 368 N N . PRO A 1 58 ? 44.716 41.176 13.390 1.00 15.58 52 PRO A N 1
ATOM 369 C CA . PRO A 1 58 ? 44.242 39.806 13.192 1.00 16.02 52 PRO A CA 1
ATOM 370 C C . PRO A 1 58 ? 44.963 38.727 13.995 1.00 16.22 52 PRO A C 1
ATOM 371 O O . PRO A 1 58 ? 44.401 37.655 14.175 1.00 17.66 52 PRO A O 1
ATOM 375 N N . THR A 1 59 ? 46.184 39.042 14.444 1.00 15.21 53 THR A N 1
ATOM 376 C CA . THR A 1 59 ? 47.016 38.063 15.130 1.00 13.92 53 THR A CA 1
ATOM 377 C C . THR A 1 59 ? 47.728 38.767 16.276 1.00 13.10 53 THR A C 1
ATOM 378 O O . THR A 1 59 ? 47.884 39.972 16.279 1.00 13.89 53 THR A O 1
ATOM 382 N N . PRO A 1 60 ? 48.214 37.989 17.246 1.00 12.47 54 PRO A N 1
ATOM 383 C CA . PRO A 1 60 ? 49.022 38.589 18.296 1.00 12.66 54 PRO A CA 1
ATOM 384 C C . PRO A 1 60 ? 50.240 39.332 17.782 1.00 13.23 54 PRO A C 1
ATOM 385 O O . PRO A 1 60 ? 50.586 40.374 18.370 1.00 12.85 54 PRO A O 1
ATOM 389 N N . ALA A 1 61 ? 50.972 38.784 16.792 1.00 12.85 55 ALA A N 1
ATOM 390 C CA . ALA A 1 61 ? 52.154 39.495 16.289 1.00 13.75 55 ALA A CA 1
ATOM 391 C C . ALA A 1 61 ? 51.742 40.858 15.739 1.00 13.54 55 ALA A C 1
ATOM 392 O O . ALA A 1 61 ? 52.364 41.863 16.006 1.00 14.92 55 ALA A O 1
ATOM 394 N N . ALA A 1 62 ? 50.696 40.896 14.894 1.00 13.55 56 ALA A N 1
ATOM 395 C CA . ALA A 1 62 ? 50.253 42.168 14.315 1.00 14.28 56 ALA A CA 1
ATOM 396 C C . ALA A 1 62 ? 49.773 43.151 15.379 1.00 13.34 56 ALA A C 1
ATOM 397 O O . ALA A 1 62 ? 50.058 44.348 15.323 1.00 16.22 56 ALA A O 1
ATOM 399 N N . ALA A 1 63 ? 49.108 42.609 16.402 1.00 13.05 57 ALA A N 1
ATOM 400 C CA . ALA A 1 63 ? 48.581 43.443 17.483 1.00 13.42 57 ALA A CA 1
ATOM 401 C C . ALA A 1 63 ? 49.710 44.103 18.259 1.00 14.24 57 ALA A C 1
ATOM 402 O O . ALA A 1 63 ? 49.706 45.290 18.514 1.00 13.68 57 ALA A O 1
ATOM 404 N N . ILE A 1 64 ? 50.701 43.329 18.661 1.00 12.85 58 ILE A N 1
ATOM 405 C CA . ILE A 1 64 ? 51.829 43.840 19.448 1.00 13.19 58 ILE A CA 1
ATOM 406 C C . ILE A 1 64 ? 52.648 44.761 18.560 1.00 14.02 58 ILE A C 1
ATOM 407 O O . ILE A 1 64 ? 53.092 45.838 19.050 1.00 13.91 58 ILE A O 1
ATOM 412 N N . ALA A 1 65 ? 52.858 44.414 17.292 1.00 14.03 59 ALA A N 1
ATOM 413 C CA . ALA A 1 65 ? 53.706 45.278 16.462 1.00 14.98 59 ALA A CA 1
ATOM 414 C C . ALA A 1 65 ? 53.038 46.647 16.198 1.00 16.27 59 ALA A C 1
ATOM 415 O O . ALA A 1 65 ? 53.726 47.594 15.792 1.00 18.86 59 ALA A O 1
ATOM 417 N N . ALA A 1 66 ? 51.736 46.822 16.459 1.00 15.81 60 ALA A N 1
ATOM 418 C CA . ALA A 1 66 ? 51.045 48.078 16.198 1.00 16.16 60 ALA A CA 1
ATOM 419 C C . ALA A 1 66 ? 51.388 49.150 17.237 1.00 16.76 60 ALA A C 1
ATOM 420 O O . ALA A 1 66 ? 51.100 50.356 17.001 1.00 18.12 60 ALA A O 1
ATOM 422 N N . SER A 1 67 ? 51.941 48.804 18.378 1.00 15.61 61 SER A N 1
ATOM 423 C CA . SER A 1 67 ? 52.036 49.750 19.501 1.00 14.79 61 SER A CA 1
ATOM 424 C C . SER A 1 67 ? 53.358 49.726 20.209 1.00 15.37 61 SER A C 1
ATOM 425 O O . SER A 1 67 ? 54.056 48.709 20.155 1.00 16.90 61 SER A O 1
ATOM 428 N N . ASP A 1 68 ? 53.610 50.759 20.992 1.00 14.51 62 ASP A N 1
ATOM 429 C CA . ASP A 1 68 ? 54.808 50.773 21.886 1.00 16.79 62 ASP A CA 1
ATOM 430 C C . ASP A 1 68 ? 54.588 49.892 23.101 1.00 15.60 62 ASP A C 1
ATOM 431 O O . ASP A 1 68 ? 55.569 49.469 23.735 1.00 16.55 62 ASP A O 1
ATOM 436 N N . LEU A 1 69 ? 53.343 49.711 23.527 1.00 14.89 63 LEU A N 1
ATOM 437 C CA . LEU A 1 69 ? 52.953 49.125 24.802 1.00 13.40 63 LEU A CA 1
ATOM 438 C C . LEU A 1 69 ? 51.821 48.152 24.555 1.00 12.87 63 LEU A C 1
ATOM 439 O O . LEU A 1 69 ? 50.841 48.543 23.939 1.00 13.51 63 LEU A O 1
ATOM 444 N N . ALA A 1 70 ? 51.962 46.906 25.035 1.00 10.96 64 ALA A N 1
ATOM 445 C CA . ALA A 1 70 ? 50.935 45.877 24.897 1.00 11.37 64 ALA A CA 1
ATOM 446 C C . ALA A 1 70 ? 50.543 45.371 26.272 1.00 13.19 64 ALA A C 1
ATOM 447 O O . ALA A 1 70 ? 51.402 44.967 27.031 1.00 15.69 64 ALA A O 1
ATOM 449 N N . LEU A 1 71 ? 49.262 45.411 26.581 1.00 11.06 65 LEU A N 1
ATOM 450 C CA . LEU A 1 71 ? 48.719 44.907 27.837 1.00 11.06 65 LEU A CA 1
ATOM 451 C C . LEU A 1 71 ? 48.077 43.563 27.552 1.00 11.39 65 LEU A C 1
ATOM 452 O O . LEU A 1 71 ? 47.299 43.424 26.613 1.00 11.99 65 LEU A O 1
ATOM 457 N N . VAL A 1 72 ? 48.411 42.532 28.318 1.00 9.66 66 VAL A N 1
ATOM 458 C CA . VAL A 1 72 ? 47.882 41.176 28.108 1.00 10.14 66 VAL A CA 1
ATOM 459 C C . VAL A 1 72 ? 47.007 40.819 29.308 1.00 9.77 66 VAL A C 1
ATOM 460 O O . VAL A 1 72 ? 47.538 40.602 30.432 1.00 10.40 66 VAL A O 1
ATOM 464 N N . ASN A 1 73 ? 45.704 40.722 29.054 1.00 9.44 67 ASN A N 1
ATOM 465 C CA . ASN A 1 73 ? 44.702 40.588 30.131 1.00 9.28 67 ASN A CA 1
ATOM 466 C C . ASN A 1 73 ? 43.856 39.392 29.806 1.00 9.82 67 ASN A C 1
ATOM 467 O O . ASN A 1 73 ? 42.763 39.530 29.208 1.00 10.35 67 ASN A O 1
ATOM 472 N N . VAL A 1 74 ? 44.328 38.242 30.210 1.00 9.29 68 VAL A N 1
ATOM 473 C CA . VAL A 1 74 ? 43.703 36.939 29.938 1.00 9.51 68 VAL A CA 1
ATOM 474 C C . VAL A 1 74 ? 43.680 36.096 31.213 1.00 9.50 68 VAL A C 1
ATOM 475 O O . VAL A 1 74 ? 44.147 36.535 32.250 1.00 10.10 68 VAL A O 1
ATOM 479 N N . VAL A 1 75 ? 43.128 34.899 31.121 1.00 9.91 69 VAL A N 1
ATOM 480 C CA . VAL A 1 75 ? 42.815 34.137 32.372 1.00 10.57 69 VAL A CA 1
ATOM 481 C C . VAL A 1 75 ? 44.086 33.847 33.148 1.00 12.59 69 VAL A C 1
ATOM 482 O O . VAL A 1 75 ? 43.993 33.933 34.409 1.00 15.31 69 VAL A O 1
ATOM 486 N N . ASP A 1 76 ? 45.206 33.506 32.526 1.00 10.90 70 ASP A N 1
ATOM 487 C CA . ASP A 1 76 ? 46.379 33.105 33.315 1.00 11.43 70 ASP A CA 1
ATOM 488 C C . ASP A 1 76 ? 47.597 33.164 32.417 1.00 10.51 70 ASP A C 1
ATOM 489 O O . ASP A 1 76 ? 47.532 33.607 31.246 1.00 9.88 70 ASP A O 1
ATOM 494 N N . HIS A 1 77 ? 48.792 32.871 32.974 1.00 9.45 71 HIS A N 1
ATOM 495 C CA . HIS A 1 77 ? 50.046 32.948 32.190 1.00 9.35 71 HIS A CA 1
ATOM 496 C C . HIS A 1 77 ? 50.241 31.789 31.229 1.00 9.63 71 HIS A C 1
ATOM 497 O O . HIS A 1 77 ? 51.015 32.000 30.298 1.00 10.51 71 HIS A O 1
ATOM 504 N N . ASP A 1 78 ? 49.509 30.678 31.326 1.00 10.93 72 ASP A N 1
ATOM 505 C CA . ASP A 1 78 ? 49.510 29.767 30.172 1.00 11.34 72 ASP A CA 1
ATOM 506 C C . ASP A 1 78 ? 48.942 30.463 28.909 1.00 11.47 72 ASP A C 1
ATOM 507 O O . ASP A 1 78 ? 49.535 30.373 27.831 1.00 12.44 72 ASP A O 1
ATOM 512 N N . ALA A 1 79 ? 47.905 31.280 29.113 1.00 11.32 73 ALA A N 1
ATOM 513 C CA . ALA A 1 79 ? 47.324 32.039 28.008 1.00 10.54 73 ALA A CA 1
ATOM 514 C C . ALA A 1 79 ? 48.264 33.151 27.581 1.00 9.77 73 ALA A C 1
ATOM 515 O O . ALA A 1 79 ? 48.504 33.343 26.388 1.00 10.55 73 ALA A O 1
ATOM 517 N N . VAL A 1 80 ? 48.841 33.899 28.515 1.00 9.60 74 VAL A N 1
ATOM 518 C CA . VAL A 1 80 ? 49.806 34.955 28.180 1.00 9.61 74 VAL A CA 1
ATOM 519 C C . VAL A 1 80 ? 50.923 34.348 27.339 1.00 10.17 74 VAL A C 1
ATOM 520 O O . VAL A 1 80 ? 51.307 34.937 26.332 1.00 10.76 74 VAL A O 1
ATOM 524 N N . ASP A 1 81 ? 51.488 33.271 27.828 1.00 10.86 75 ASP A N 1
ATOM 525 C CA . ASP A 1 81 ? 52.712 32.750 27.166 1.00 11.90 75 ASP A CA 1
ATOM 526 C C . ASP A 1 81 ? 52.344 32.144 25.784 1.00 10.89 75 ASP A C 1
ATOM 527 O O . ASP A 1 81 ? 53.197 32.263 24.883 1.00 13.50 75 ASP A O 1
ATOM 532 N N . ALA A 1 82 ? 51.159 31.594 25.663 1.00 11.14 76 ALA A N 1
ATOM 533 C CA . ALA A 1 82 ? 50.698 31.122 24.344 1.00 11.53 76 ALA A CA 1
ATOM 534 C C . ALA A 1 82 ? 50.562 32.274 23.372 1.00 12.23 76 ALA A C 1
ATOM 535 O O . ALA A 1 82 ? 50.946 32.214 22.199 1.00 13.15 76 ALA A O 1
ATOM 537 N N . ILE A 1 83 ? 50.054 33.403 23.834 1.00 10.64 77 ILE A N 1
ATOM 538 C CA . ILE A 1 83 ? 49.910 34.617 22.999 1.00 10.54 77 ILE A CA 1
ATOM 539 C C . ILE A 1 83 ? 51.299 35.104 22.626 1.00 11.08 77 ILE A C 1
ATOM 540 O O . ILE A 1 83 ? 51.551 35.459 21.458 1.00 12.06 77 ILE A O 1
ATOM 545 N N . LEU A 1 84 ? 52.231 35.153 23.585 1.00 12.01 78 LEU A N 1
ATOM 546 C CA . LEU A 1 84 ? 53.623 35.554 23.277 1.00 13.75 78 LEU A CA 1
ATOM 547 C C . LEU A 1 84 ? 54.276 34.574 22.312 1.00 14.07 78 LEU A C 1
ATOM 548 O O . LEU A 1 84 ? 55.009 35.083 21.407 1.00 15.79 78 LEU A O 1
ATOM 553 N N . THR A 1 85 ? 54.064 33.305 22.441 1.00 13.91 79 THR A N 1
ATOM 554 C CA . THR A 1 85 ? 54.606 32.329 21.469 1.00 15.57 79 THR A CA 1
ATOM 555 C C . THR A 1 85 ? 54.111 32.697 20.088 1.00 15.72 79 THR A C 1
ATOM 556 O O . THR A 1 85 ? 54.955 32.756 19.127 1.00 16.88 79 THR A O 1
ATOM 560 N N . ALA A 1 86 ? 52.848 32.946 19.927 1.00 13.61 80 ALA A N 1
ATOM 561 C CA . ALA A 1 86 ? 52.279 33.283 18.615 1.00 13.69 80 ALA A CA 1
ATOM 562 C C . ALA A 1 86 ? 52.868 34.595 18.121 1.00 14.32 80 ALA A C 1
ATOM 563 O O . ALA A 1 86 ? 52.978 34.797 16.866 1.00 15.33 80 ALA A O 1
ATOM 565 N N . ALA A 1 87 ? 53.182 35.557 18.998 1.00 13.24 81 ALA A N 1
ATOM 566 C CA . ALA A 1 87 ? 53.664 36.868 18.613 1.00 13.35 81 ALA A CA 1
ATOM 567 C C . ALA A 1 87 ? 55.124 36.817 18.104 1.00 13.82 81 ALA A C 1
ATOM 568 O O . ALA A 1 87 ? 55.509 37.790 17.438 1.00 14.50 81 ALA A O 1
ATOM 570 N N . GLY A 1 88 ? 55.856 35.791 18.411 1.00 15.01 82 GLY A N 1
ATOM 571 C CA . GLY A 1 88 ? 57.232 35.690 17.901 1.00 15.57 82 GLY A CA 1
ATOM 572 C C . GLY A 1 88 ? 58.096 36.866 18.269 1.00 15.41 82 GLY A C 1
ATOM 573 O O . GLY A 1 88 ? 58.176 37.192 19.451 1.00 16.77 82 GLY A O 1
ATOM 574 N N A ASP A 1 89 ? 58.702 37.466 17.274 0.62 16.21 83 ASP A N 1
ATOM 575 N N B ASP A 1 89 ? 58.760 37.517 17.297 0.38 16.41 83 ASP A N 1
ATOM 576 C CA A ASP A 1 89 ? 59.646 38.539 17.579 0.62 16.92 83 ASP A CA 1
ATOM 577 C CA B ASP A 1 89 ? 59.656 38.682 17.563 0.38 17.19 83 ASP A CA 1
ATOM 578 C C A ASP A 1 89 ? 58.942 39.891 17.672 0.62 15.46 83 ASP A C 1
ATOM 579 C C B ASP A 1 89 ? 58.911 40.022 17.517 0.38 16.12 83 ASP A C 1
ATOM 580 O O A ASP A 1 89 ? 59.634 40.906 17.940 0.62 13.45 83 ASP A O 1
ATOM 581 O O B ASP A 1 89 ? 59.521 41.177 17.497 0.38 14.39 83 ASP A O 1
ATOM 590 N N . ALA A 1 90 ? 57.583 39.986 17.563 1.00 14.89 84 ALA A N 1
ATOM 591 C CA . ALA A 1 90 ? 56.875 41.257 17.616 1.00 14.54 84 ALA A CA 1
ATOM 592 C C . ALA A 1 90 ? 57.172 42.077 18.871 1.00 13.27 84 ALA A C 1
ATOM 593 O O . ALA A 1 90 ? 57.206 43.326 18.754 1.00 14.50 84 ALA A O 1
ATOM 595 N N . PRO A 1 91 ? 57.411 41.510 20.055 1.00 12.81 85 PRO A N 1
ATOM 596 C CA . PRO A 1 91 ? 57.740 42.324 21.211 1.00 12.78 85 PRO A CA 1
ATOM 597 C C . PRO A 1 91 ? 59.073 43.080 21.135 1.00 11.95 85 PRO A C 1
ATOM 598 O O . PRO A 1 91 ? 59.325 43.920 21.996 1.00 12.08 85 PRO A O 1
ATOM 602 N N . ALA A 1 92 ? 59.962 42.712 20.214 1.00 13.10 86 ALA A N 1
ATOM 603 C CA . ALA A 1 92 ? 61.292 43.385 20.188 1.00 12.64 86 ALA A CA 1
ATOM 604 C C . ALA A 1 92 ? 61.121 44.871 20.080 1.00 12.61 86 ALA A C 1
ATOM 605 O O . ALA A 1 92 ? 60.356 45.432 19.233 1.00 12.98 86 ALA A O 1
ATOM 607 N N . GLY A 1 93 ? 61.784 45.609 20.943 1.00 12.06 87 GLY A N 1
ATOM 608 C CA . GLY A 1 93 ? 61.712 47.065 20.958 1.00 12.09 87 GLY A CA 1
ATOM 609 C C . GLY A 1 93 ? 60.437 47.674 21.471 1.00 12.07 87 GLY A C 1
ATOM 610 O O . GLY A 1 93 ? 60.269 48.886 21.393 1.00 13.81 87 GLY A O 1
ATOM 611 N N . ARG A 1 94 ? 59.633 46.851 22.130 1.00 12.32 88 ARG A N 1
ATOM 612 C CA . ARG A 1 94 ? 58.302 47.248 22.675 1.00 12.91 88 ARG A CA 1
ATOM 613 C C . ARG A 1 94 ? 58.258 46.784 24.133 1.00 12.40 88 ARG A C 1
ATOM 614 O O . ARG A 1 94 ? 59.135 46.017 24.634 1.00 11.98 88 ARG A O 1
ATOM 622 N N . THR A 1 95 ? 57.225 47.237 24.839 1.00 11.43 89 THR A N 1
ATOM 623 C CA . THR A 1 95 ? 57.017 46.909 26.250 1.00 10.94 89 THR A CA 1
ATOM 624 C C . THR A 1 95 ? 55.750 46.054 26.358 1.00 11.11 89 THR A C 1
ATOM 625 O O . THR A 1 95 ? 54.709 46.458 25.799 1.00 12.47 89 THR A O 1
ATOM 629 N N . VAL A 1 96 ? 55.813 44.937 27.022 1.00 10.26 90 VAL A N 1
ATOM 630 C CA . VAL A 1 96 ? 54.664 44.078 27.345 1.00 10.92 90 VAL A CA 1
ATOM 631 C C . VAL A 1 96 ? 54.356 44.256 28.830 1.00 10.80 90 VAL A C 1
ATOM 632 O O . VAL A 1 96 ? 55.276 44.197 29.629 1.00 11.60 90 VAL A O 1
ATOM 636 N N . ILE A 1 97 ? 53.086 44.425 29.167 1.00 11.38 91 ILE A N 1
ATOM 637 C CA . ILE A 1 97 ? 52.665 44.428 30.573 1.00 12.65 91 ILE A CA 1
ATOM 638 C C . ILE A 1 97 ? 51.715 43.284 30.752 1.00 11.62 91 ILE A C 1
ATOM 639 O O . ILE A 1 97 ? 50.631 43.249 30.142 1.00 11.60 91 ILE A O 1
ATOM 644 N N . GLY A 1 98 ? 52.073 42.323 31.568 1.00 11.75 92 GLY A N 1
ATOM 645 C CA . GLY A 1 98 ? 51.188 41.235 31.956 1.00 11.09 92 GLY A CA 1
ATOM 646 C C . GLY A 1 98 ? 50.189 41.714 32.967 1.00 11.81 92 GLY A C 1
ATOM 647 O O . GLY A 1 98 ? 50.601 42.338 33.967 1.00 12.71 92 GLY A O 1
ATOM 648 N N . LEU A 1 99 ? 48.903 41.577 32.709 1.00 10.24 93 LEU A N 1
ATOM 649 C CA . LEU A 1 99 ? 47.828 41.913 33.657 1.00 10.64 93 LEU A CA 1
ATOM 650 C C . LEU A 1 99 ? 46.946 40.671 33.765 1.00 11.58 93 LEU A C 1
ATOM 651 O O . LEU A 1 99 ? 45.729 40.764 33.793 1.00 13.64 93 LEU A O 1
ATOM 656 N N . SER A 1 100 ? 47.516 39.526 33.917 1.00 9.84 94 SER A N 1
ATOM 657 C CA . SER A 1 100 ? 46.807 38.231 33.964 1.00 10.11 94 SER A CA 1
ATOM 658 C C . SER A 1 100 ? 47.184 37.548 35.248 1.00 11.14 94 SER A C 1
ATOM 659 O O . SER A 1 100 ? 48.397 37.246 35.496 1.00 11.90 94 SER A O 1
ATOM 662 N N . SER A 1 101 ? 46.255 37.319 36.150 1.00 10.52 95 SER A N 1
ATOM 663 C CA . SER A 1 101 ? 46.539 36.834 37.508 1.00 11.01 95 SER A CA 1
ATOM 664 C C . SER A 1 101 ? 47.181 35.467 37.520 1.00 12.11 95 SER A C 1
ATOM 665 O O . SER A 1 101 ? 46.597 34.514 37.025 1.00 15.11 95 SER A O 1
ATOM 668 N N . ASP A 1 102 ? 48.361 35.338 38.072 1.00 10.92 96 ASP A N 1
ATOM 669 C CA . ASP A 1 102 ? 49.067 34.066 38.204 1.00 11.36 96 ASP A CA 1
ATOM 670 C C . ASP A 1 102 ? 50.171 34.211 39.258 1.00 11.62 96 ASP A C 1
ATOM 671 O O . ASP A 1 102 ? 50.276 35.236 39.941 1.00 11.35 96 ASP A O 1
ATOM 676 N N . THR A 1 103 ? 50.987 33.195 39.418 1.00 11.54 97 THR A N 1
ATOM 677 C CA . THR A 1 103 ? 51.916 33.131 40.548 1.00 12.08 97 THR A CA 1
ATOM 678 C C . THR A 1 103 ? 53.136 33.991 40.240 1.00 11.87 97 THR A C 1
ATOM 679 O O . THR A 1 103 ? 53.487 34.366 39.116 1.00 11.75 97 THR A O 1
ATOM 683 N N . PRO A 1 104 ? 53.941 34.331 41.292 1.00 11.75 98 PRO A N 1
ATOM 684 C CA . PRO A 1 104 ? 55.174 35.066 41.107 1.00 11.50 98 PRO A CA 1
ATOM 685 C C . PRO A 1 104 ? 56.145 34.401 40.151 1.00 11.24 98 PRO A C 1
ATOM 686 O O . PRO A 1 104 ? 56.791 35.034 39.357 1.00 11.64 98 PRO A O 1
ATOM 690 N N . ASP A 1 105 ? 56.272 33.060 40.186 1.00 11.54 99 ASP A N 1
ATOM 691 C CA . ASP A 1 105 ? 57.239 32.394 39.298 1.00 13.19 99 ASP A CA 1
ATOM 692 C C . ASP A 1 105 ? 56.751 32.504 37.866 1.00 11.76 99 ASP A C 1
ATOM 693 O O . ASP A 1 105 ? 57.584 32.591 36.976 1.00 13.07 99 ASP A O 1
ATOM 698 N N . ARG A 1 106 ? 55.434 32.564 37.629 1.00 10.88 100 ARG A N 1
ATOM 699 C CA . ARG A 1 106 ? 55.026 32.736 36.240 1.00 10.94 100 ARG A CA 1
ATOM 700 C C . ARG A 1 106 ? 55.299 34.146 35.748 1.00 11.51 100 ARG A C 1
ATOM 701 O O . ARG A 1 106 ? 55.601 34.361 34.557 1.00 11.04 100 ARG A O 1
ATOM 709 N N . ALA A 1 107 ? 55.147 35.154 36.609 1.00 11.02 101 ALA A N 1
ATOM 710 C CA . ALA A 1 107 ? 55.464 36.506 36.208 1.00 11.15 101 ALA A CA 1
ATOM 711 C C . ALA A 1 107 ? 56.957 36.633 35.841 1.00 11.56 101 ALA A C 1
ATOM 712 O O . ALA A 1 107 ? 57.313 37.252 34.844 1.00 11.48 101 ALA A O 1
ATOM 714 N N . ARG A 1 108 ? 57.822 36.026 36.646 1.00 11.32 102 ARG A N 1
ATOM 715 C CA . ARG A 1 108 ? 59.257 36.054 36.355 1.00 12.70 102 ARG A CA 1
ATOM 716 C C . ARG A 1 108 ? 59.583 35.319 35.070 1.00 11.61 102 ARG A C 1
ATOM 717 O O . ARG A 1 108 ? 60.403 35.800 34.325 1.00 12.21 102 ARG A O 1
ATOM 725 N N . ARG A 1 109 ? 58.984 34.171 34.854 1.00 10.91 103 ARG A N 1
ATOM 726 C CA . ARG A 1 109 ? 59.250 33.436 33.612 1.00 10.84 103 ARG A CA 1
ATOM 727 C C . ARG A 1 109 ? 58.768 34.224 32.391 1.00 10.66 103 ARG A C 1
ATOM 728 O O . ARG A 1 109 ? 59.456 34.322 31.389 1.00 10.84 103 ARG A O 1
ATOM 736 N N . THR A 1 110 ? 57.575 34.829 32.483 1.00 10.17 104 THR A N 1
ATOM 737 C CA . THR A 1 110 ? 57.047 35.613 31.362 1.00 9.86 104 THR A CA 1
ATOM 738 C C . THR A 1 110 ? 57.988 36.812 31.120 1.00 10.38 104 THR A C 1
ATOM 739 O O . THR A 1 110 ? 58.245 37.133 29.950 1.00 10.89 104 THR A O 1
ATOM 743 N N . ALA A 1 111 ? 58.523 37.417 32.143 1.00 10.62 105 ALA A N 1
ATOM 744 C CA . ALA A 1 111 ? 59.500 38.495 31.954 1.00 10.98 105 ALA A CA 1
ATOM 745 C C . ALA A 1 111 ? 60.670 38.020 31.129 1.00 11.85 105 ALA A C 1
ATOM 746 O O . ALA A 1 111 ? 61.179 38.743 30.269 1.00 12.92 105 ALA A O 1
ATOM 748 N N A LYS A 1 112 ? 61.131 36.817 31.443 0.52 12.11 106 LYS A N 1
ATOM 749 N N B LYS A 1 112 ? 61.195 36.803 31.363 0.48 11.97 106 LYS A N 1
ATOM 750 C CA A LYS A 1 112 ? 62.239 36.218 30.715 0.52 13.37 106 LYS A CA 1
ATOM 751 C CA B LYS A 1 112 ? 62.306 36.258 30.539 0.48 13.11 106 LYS A CA 1
ATOM 752 C C A LYS A 1 112 ? 61.845 35.963 29.273 0.52 12.72 106 LYS A C 1
ATOM 753 C C B LYS A 1 112 ? 61.848 35.929 29.131 0.48 12.84 106 LYS A C 1
ATOM 754 O O A LYS A 1 112 ? 62.659 36.288 28.423 0.52 13.56 106 LYS A O 1
ATOM 755 O O B LYS A 1 112 ? 62.590 36.069 28.140 0.48 13.40 106 LYS A O 1
ATOM 766 N N . LEU A 1 113 ? 60.652 35.403 28.980 1.00 12.51 107 LEU A N 1
ATOM 767 C CA . LEU A 1 113 ? 60.196 35.151 27.622 1.00 12.25 107 LEU A CA 1
ATOM 768 C C . LEU A 1 113 ? 60.206 36.428 26.785 1.00 12.88 107 LEU A C 1
ATOM 769 O O . LEU A 1 113 ? 60.586 36.428 25.622 1.00 13.12 107 LEU A O 1
ATOM 774 N N . VAL A 1 114 ? 59.743 37.517 27.392 1.00 11.76 108 VAL A N 1
ATOM 775 C CA . VAL A 1 114 ? 59.706 38.793 26.671 1.00 10.92 108 VAL A CA 1
ATOM 776 C C . VAL A 1 114 ? 61.131 39.330 26.483 1.00 11.55 108 VAL A C 1
ATOM 777 O O . VAL A 1 114 ? 61.457 39.776 25.365 1.00 12.42 108 VAL A O 1
ATOM 781 N N . GLY A 1 115 ? 61.943 39.306 27.505 1.00 12.34 109 GLY A N 1
ATOM 782 C CA . GLY A 1 115 ? 63.314 39.828 27.374 1.00 13.25 109 GLY A CA 1
ATOM 783 C C . GLY A 1 115 ? 64.109 39.040 26.380 1.00 14.55 109 GLY A C 1
ATOM 784 O O . GLY A 1 115 ? 64.899 39.624 25.573 1.00 15.44 109 GLY A O 1
ATOM 785 N N . ASN A 1 116 ? 63.860 37.730 26.260 1.00 13.90 110 ASN A N 1
ATOM 786 C CA . ASN A 1 116 ? 64.657 36.875 25.355 1.00 15.13 110 ASN A CA 1
ATOM 787 C C . ASN A 1 116 ? 64.314 37.118 23.911 1.00 15.82 110 ASN A C 1
ATOM 788 O O . ASN A 1 116 ? 65.098 36.730 22.967 1.00 18.79 110 ASN A O 1
ATOM 793 N N . VAL A 1 117 ? 63.214 37.835 23.560 1.00 13.65 111 VAL A N 1
ATOM 794 C CA . VAL A 1 117 ? 62.884 38.288 22.219 1.00 14.44 111 VAL A CA 1
ATOM 795 C C . VAL A 1 117 ? 63.153 39.778 22.032 1.00 13.92 111 VAL A C 1
ATOM 796 O O . VAL A 1 117 ? 62.821 40.300 20.949 1.00 17.76 111 VAL A O 1
ATOM 800 N N . GLY A 1 118 ? 63.760 40.424 22.965 1.00 13.69 112 GLY A N 1
ATOM 801 C CA . GLY A 1 118 ? 64.187 41.841 22.864 1.00 13.61 112 GLY A CA 1
ATOM 802 C C . GLY A 1 118 ? 63.163 42.860 23.329 1.00 13.39 112 GLY A C 1
ATOM 803 O O . GLY A 1 118 ? 63.351 44.043 23.017 1.00 13.49 112 GLY A O 1
ATOM 804 N N . GLY A 1 119 ? 62.146 42.409 24.053 1.00 12.55 113 GLY A N 1
ATOM 805 C CA . GLY A 1 119 ? 61.187 43.320 24.664 1.00 12.65 113 GLY A CA 1
ATOM 806 C C . GLY A 1 119 ? 61.546 43.618 26.088 1.00 13.15 113 GLY A C 1
ATOM 807 O O . GLY A 1 119 ? 62.595 43.161 26.651 1.00 14.44 113 GLY A O 1
ATOM 808 N N . ARG A 1 120 ? 60.758 44.501 26.675 1.00 12.32 114 ARG A N 1
ATOM 809 C CA . ARG A 1 120 ? 60.832 44.824 28.088 1.00 12.04 114 ARG A CA 1
ATOM 810 C C . ARG A 1 120 ? 59.484 44.488 28.725 1.00 11.37 114 ARG A C 1
ATOM 811 O O . ARG A 1 120 ? 58.481 44.482 28.017 1.00 12.01 114 ARG A O 1
ATOM 819 N N . TYR A 1 121 ? 59.512 44.171 30.006 1.00 11.26 115 TYR A N 1
ATOM 820 C CA . TYR A 1 121 ? 58.289 43.634 30.678 1.00 10.98 115 TYR A CA 1
ATOM 821 C C . TYR A 1 121 ? 58.042 44.316 32.002 1.00 11.53 115 TYR A C 1
ATOM 822 O O . TYR A 1 121 ? 58.990 44.461 32.807 1.00 12.46 115 TYR A O 1
ATOM 831 N N . LEU A 1 122 ? 56.784 44.617 32.251 1.00 11.21 116 LEU A N 1
ATOM 832 C CA . LEU A 1 122 ? 56.330 44.915 33.617 1.00 12.14 116 LEU A CA 1
ATOM 833 C C . LEU A 1 122 ? 55.249 43.923 33.932 1.00 12.27 116 LEU A C 1
ATOM 834 O O . LEU A 1 122 ? 54.479 43.550 33.058 1.00 12.76 116 LEU A O 1
ATOM 839 N N . ASP A 1 123 ? 55.135 43.528 35.179 1.00 12.43 117 ASP A N 1
ATOM 840 C CA . ASP A 1 123 ? 53.990 42.693 35.605 1.00 12.24 117 ASP A CA 1
ATOM 841 C C . ASP A 1 123 ? 53.030 43.518 36.427 1.00 13.30 117 ASP A C 1
ATOM 842 O O . ASP A 1 123 ? 53.469 44.410 37.153 1.00 14.00 117 ASP A O 1
ATOM 847 N N . GLY A 1 124 ? 51.754 43.342 36.261 1.00 12.96 118 GLY A N 1
ATOM 848 C CA . GLY A 1 124 ? 50.769 44.090 37.033 1.00 12.83 118 GLY A CA 1
ATOM 849 C C . GLY A 1 124 ? 49.682 43.216 37.549 1.00 13.95 118 GLY A C 1
ATOM 850 O O . GLY A 1 124 ? 49.442 42.146 36.964 1.00 15.89 118 GLY A O 1
ATOM 851 N N . ALA A 1 125 ? 49.016 43.687 38.560 1.00 11.24 119 ALA A N 1
ATOM 852 C CA . ALA A 1 125 ? 47.880 42.964 39.160 1.00 11.49 119 ALA A CA 1
ATOM 853 C C . ALA A 1 125 ? 46.806 43.996 39.419 1.00 11.05 119 ALA A C 1
ATOM 854 O O . ALA A 1 125 ? 46.983 44.953 40.169 1.00 12.04 119 ALA A O 1
ATOM 856 N N . ILE A 1 126 ? 45.643 43.758 38.826 1.00 10.98 120 ILE A N 1
ATOM 857 C CA . ILE A 1 126 ? 44.465 44.635 38.952 1.00 10.69 120 ILE A CA 1
ATOM 858 C C . ILE A 1 126 ? 43.710 44.152 40.188 1.00 10.91 120 ILE A C 1
ATOM 859 O O . ILE A 1 126 ? 43.284 42.987 40.265 1.00 11.04 120 ILE A O 1
ATOM 864 N N . MET A 1 127 ? 43.495 45.060 41.155 1.00 10.91 121 MET A N 1
ATOM 865 C CA . MET A 1 127 ? 42.953 44.599 42.482 1.00 11.17 121 MET A CA 1
ATOM 866 C C . MET A 1 127 ? 41.523 45.080 42.688 1.00 12.10 121 MET A C 1
ATOM 867 O O . MET A 1 127 ? 40.988 44.977 43.813 1.00 13.49 121 MET A O 1
ATOM 872 N N . THR A 1 128 ? 40.856 45.559 41.678 1.00 11.98 122 THR A N 1
ATOM 873 C CA . THR A 1 128 ? 39.502 46.163 41.775 1.00 12.30 122 THR A CA 1
ATOM 874 C C . THR A 1 128 ? 38.673 45.669 40.635 1.00 12.68 122 THR A C 1
ATOM 875 O O . THR A 1 128 ? 39.176 45.323 39.554 1.00 12.91 122 THR A O 1
ATOM 879 N N . PRO A 1 129 ? 37.346 45.694 40.746 1.00 12.57 123 PRO A N 1
ATOM 880 C CA . PRO A 1 129 ? 36.473 45.152 39.734 1.00 13.15 123 PRO A CA 1
ATOM 881 C C . PRO A 1 129 ? 36.309 46.042 38.500 1.00 13.36 123 PRO A C 1
ATOM 882 O O . PRO A 1 129 ? 36.765 47.208 38.463 1.00 13.00 123 PRO A O 1
ATOM 886 N N . ILE A 1 130 ? 35.632 45.522 37.475 1.00 14.43 124 ILE A N 1
ATOM 887 C CA . ILE A 1 130 ? 35.608 46.232 36.167 1.00 14.99 124 ILE A CA 1
ATOM 888 C C . ILE A 1 130 ? 34.989 47.630 36.255 1.00 16.19 124 ILE A C 1
ATOM 889 O O . ILE A 1 130 ? 35.460 48.507 35.512 1.00 16.41 124 ILE A O 1
ATOM 894 N N A ASP A 1 131 ? 34.004 47.814 37.129 0.61 17.05 125 ASP A N 1
ATOM 895 N N B ASP A 1 131 ? 33.980 47.860 37.093 0.39 17.47 125 ASP A N 1
ATOM 896 C CA A ASP A 1 131 ? 33.222 49.076 37.209 0.61 19.48 125 ASP A CA 1
ATOM 897 C CA B ASP A 1 131 ? 33.262 49.165 37.068 0.39 19.52 125 ASP A CA 1
ATOM 898 C C A ASP A 1 131 ? 34.175 50.223 37.558 0.61 18.25 125 ASP A C 1
ATOM 899 C C B ASP A 1 131 ? 34.115 50.268 37.702 0.39 18.03 125 ASP A C 1
ATOM 900 O O A ASP A 1 131 ? 33.920 51.324 37.112 0.61 19.63 125 ASP A O 1
ATOM 901 O O B ASP A 1 131 ? 33.635 51.410 37.723 0.39 17.07 125 ASP A O 1
ATOM 910 N N . THR A 1 132 ? 35.302 49.948 38.243 1.00 16.92 126 THR A N 1
ATOM 911 C CA . THR A 1 132 ? 36.240 50.940 38.822 1.00 17.16 126 THR A CA 1
ATOM 912 C C . THR A 1 132 ? 37.234 51.421 37.765 1.00 15.21 126 THR A C 1
ATOM 913 O O . THR A 1 132 ? 37.998 52.390 37.992 1.00 13.81 126 THR A O 1
ATOM 917 N N . ILE A 1 133 ? 37.475 50.650 36.692 1.00 14.63 127 ILE A N 1
ATOM 918 C CA . ILE A 1 133 ? 38.567 50.919 35.752 1.00 14.14 127 ILE A CA 1
ATOM 919 C C . ILE A 1 133 ? 38.340 52.277 35.082 1.00 15.50 127 ILE A C 1
ATOM 920 O O . ILE A 1 133 ? 37.213 52.567 34.721 1.00 16.20 127 ILE A O 1
ATOM 925 N N . GLY A 1 134 ? 39.400 53.053 34.986 1.00 15.10 128 GLY A N 1
ATOM 926 C CA . GLY A 1 134 ? 39.300 54.412 34.411 1.00 15.07 128 GLY A CA 1
ATOM 927 C C . GLY A 1 134 ? 38.881 55.383 35.475 1.00 15.94 128 GLY A C 1
ATOM 928 O O . GLY A 1 134 ? 38.549 56.558 35.086 1.00 18.30 128 GLY A O 1
ATOM 929 N N . THR A 1 135 ? 38.962 55.068 36.720 1.00 15.78 129 THR A N 1
ATOM 930 C CA . THR A 1 135 ? 38.582 56.003 37.845 1.00 14.84 129 THR A CA 1
ATOM 931 C C . THR A 1 135 ? 39.635 55.935 38.932 1.00 16.25 129 THR A C 1
ATOM 932 O O . THR A 1 135 ? 40.400 54.972 39.055 1.00 14.49 129 THR A O 1
ATOM 936 N N A ARG A 1 136 ? 39.649 56.946 39.807 0.54 15.57 130 ARG A N 1
ATOM 937 N N B ARG A 1 136 ? 39.542 56.843 39.903 0.46 16.19 130 ARG A N 1
ATOM 938 C CA A ARG A 1 136 ? 40.482 56.952 41.030 0.54 16.24 130 ARG A CA 1
ATOM 939 C CA B ARG A 1 136 ? 40.452 56.880 41.070 0.46 17.21 130 ARG A CA 1
ATOM 940 C C A ARG A 1 136 ? 40.144 55.773 41.981 0.54 15.51 130 ARG A C 1
ATOM 941 C C B ARG A 1 136 ? 40.147 55.733 42.034 0.46 16.81 130 ARG A C 1
ATOM 942 O O A ARG A 1 136 ? 40.958 55.560 42.883 0.54 17.29 130 ARG A O 1
ATOM 943 O O B ARG A 1 136 ? 40.893 55.570 43.010 0.46 20.96 130 ARG A O 1
ATOM 958 N N . GLY A 1 137 ? 39.059 55.019 41.806 1.00 15.05 131 GLY A N 1
ATOM 959 C CA . GLY A 1 137 ? 38.691 53.872 42.630 1.00 15.23 131 GLY A CA 1
ATOM 960 C C . GLY A 1 137 ? 39.414 52.598 42.238 1.00 15.41 131 GLY A C 1
ATOM 961 O O . GLY A 1 137 ? 39.334 51.630 43.004 1.00 16.78 131 GLY A O 1
ATOM 962 N N . ALA A 1 138 ? 40.002 52.615 41.081 1.00 13.81 132 ALA A N 1
ATOM 963 C CA . ALA A 1 138 ? 40.759 51.388 40.662 1.00 13.30 132 ALA A CA 1
ATOM 964 C C . ALA A 1 138 ? 42.166 51.361 41.273 1.00 13.76 132 ALA A C 1
ATOM 965 O O . ALA A 1 138 ? 42.783 52.404 41.577 1.00 14.07 132 ALA A O 1
ATOM 967 N N . SER A 1 139 ? 42.686 50.161 41.524 1.00 12.45 133 SER A N 1
ATOM 968 C CA . SER A 1 139 ? 44.017 49.961 42.085 1.00 12.21 133 SER A CA 1
ATOM 969 C C . SER A 1 139 ? 44.736 48.920 41.264 1.00 11.92 133 SER A C 1
ATOM 970 O O . SER A 1 139 ? 44.188 47.822 41.106 1.00 13.13 133 SER A O 1
ATOM 973 N N . ILE A 1 140 ? 45.877 49.275 40.689 1.00 11.00 134 ILE A N 1
ATOM 974 C CA . ILE A 1 140 ? 46.726 48.341 39.885 1.00 12.19 134 ILE A CA 1
ATOM 975 C C . ILE A 1 140 ? 48.140 48.354 40.450 1.00 12.53 134 ILE A C 1
ATOM 976 O O . ILE A 1 140 ? 48.692 49.470 40.635 1.00 12.63 134 ILE A O 1
ATOM 981 N N . LEU A 1 141 ? 48.692 47.229 40.772 1.00 12.31 135 LEU A N 1
ATOM 982 C CA . LEU A 1 141 ? 50.039 47.091 41.342 1.00 12.33 135 LEU A CA 1
ATOM 983 C C . LEU A 1 141 ? 50.995 46.664 40.220 1.00 13.66 135 LEU A C 1
ATOM 984 O O . LEU A 1 141 ? 50.582 45.911 39.325 1.00 13.73 135 LEU A O 1
ATOM 989 N N . PHE A 1 142 ? 52.201 47.187 40.233 1.00 12.30 136 PHE A N 1
ATOM 990 C CA . PHE A 1 142 ? 53.186 46.888 39.183 1.00 12.53 136 PHE A CA 1
ATOM 991 C C . PHE A 1 142 ? 54.513 46.490 39.800 1.00 12.74 136 PHE A C 1
ATOM 992 O O . PHE A 1 142 ? 54.900 46.992 40.837 1.00 13.64 136 PHE A O 1
ATOM 1000 N N . ALA A 1 143 ? 55.244 45.669 39.068 1.00 11.94 137 ALA A N 1
ATOM 1001 C CA . ALA A 1 143 ? 56.583 45.229 39.462 1.00 11.82 137 ALA A CA 1
ATOM 1002 C C . ALA A 1 143 ? 57.471 45.145 38.235 1.00 12.38 137 ALA A C 1
ATOM 1003 O O . ALA A 1 143 ? 57.004 44.733 37.157 1.00 12.63 137 ALA A O 1
ATOM 1005 N N . GLY A 1 144 ? 58.749 45.372 38.457 1.00 11.98 138 GLY A N 1
ATOM 1006 C CA . GLY A 1 144 ? 59.779 45.371 37.405 1.00 12.86 138 GLY A CA 1
ATOM 1007 C C . GLY A 1 144 ? 60.586 46.654 37.523 1.00 13.41 138 GLY A C 1
ATOM 1008 O O . GLY A 1 144 ? 60.481 47.395 38.508 1.00 14.28 138 GLY A O 1
ATOM 1009 N N . PRO A 1 145 ? 61.362 47.011 36.492 1.00 12.50 139 PRO A N 1
ATOM 1010 C CA . PRO A 1 145 ? 62.290 48.129 36.607 1.00 13.59 139 PRO A CA 1
ATOM 1011 C C . PRO A 1 145 ? 61.533 49.439 36.837 1.00 13.57 139 PRO A C 1
ATOM 1012 O O . PRO A 1 145 ? 60.613 49.811 36.132 1.00 14.28 139 PRO A O 1
ATOM 1016 N N . GLN A 1 146 ? 61.998 50.190 37.849 1.00 15.77 140 GLN A N 1
ATOM 1017 C CA . GLN A 1 146 ? 61.419 51.474 38.184 1.00 17.33 140 GLN A CA 1
ATOM 1018 C C . GLN A 1 146 ? 61.340 52.425 36.974 1.00 16.23 140 GLN A C 1
ATOM 1019 O O . GLN A 1 146 ? 60.340 53.024 36.772 1.00 16.00 140 GLN A O 1
ATOM 1025 N N . ALA A 1 147 ? 62.424 52.483 36.246 1.00 16.46 141 ALA A N 1
ATOM 1026 C CA . ALA A 1 147 ? 62.508 53.417 35.101 1.00 17.33 141 ALA A CA 1
ATOM 1027 C C . ALA A 1 147 ? 61.467 53.011 34.044 1.00 16.12 141 ALA A C 1
ATOM 1028 O O . ALA A 1 147 ? 60.983 53.876 33.302 1.00 16.06 141 ALA A O 1
ATOM 1030 N N . LEU A 1 148 ? 61.226 51.690 33.869 1.00 15.46 142 LEU A N 1
ATOM 1031 C CA . LEU A 1 148 ? 60.229 51.276 32.860 1.00 14.63 142 LEU A CA 1
ATOM 1032 C C . LEU A 1 148 ? 58.806 51.619 33.301 1.00 14.61 142 LEU A C 1
ATOM 1033 O O . LEU A 1 148 ? 58.026 52.067 32.471 1.00 14.89 142 LEU A O 1
ATOM 1038 N N . PHE A 1 149 ? 58.498 51.410 34.589 1.00 13.82 143 PHE A N 1
ATOM 1039 C CA . PHE A 1 149 ? 57.245 51.913 35.124 1.00 14.90 143 PHE A CA 1
ATOM 1040 C C . PHE A 1 149 ? 57.139 53.428 34.879 1.00 15.69 143 PHE A C 1
ATOM 1041 O O . PHE A 1 149 ? 56.112 53.844 34.391 1.00 15.90 143 PHE A O 1
ATOM 1049 N N . ASP A 1 150 ? 58.197 54.168 35.177 1.00 16.99 144 ASP A N 1
ATOM 1050 C CA . ASP A 1 150 ? 58.081 55.633 35.001 1.00 17.85 144 ASP A CA 1
ATOM 1051 C C . ASP A 1 150 ? 57.847 56.001 33.542 1.00 16.99 144 ASP A C 1
ATOM 1052 O O . ASP A 1 150 ? 57.125 56.964 33.221 1.00 19.17 144 ASP A O 1
ATOM 1057 N N . GLU A 1 151 ? 58.479 55.277 32.628 1.00 17.12 145 GLU A N 1
ATOM 1058 C CA . GLU A 1 151 ? 58.349 55.524 31.208 1.00 16.96 145 GLU A CA 1
ATOM 1059 C C . GLU A 1 151 ? 56.924 55.362 30.705 1.00 18.45 145 GLU A C 1
ATOM 1060 O O . GLU A 1 151 ? 56.486 56.099 29.819 1.00 19.30 145 GLU A O 1
ATOM 1066 N N . HIS A 1 152 ? 56.141 54.431 31.270 1.00 15.69 146 HIS A N 1
ATOM 1067 C CA . HIS A 1 152 ? 54.797 54.151 30.745 1.00 16.30 146 HIS A CA 1
ATOM 1068 C C . HIS A 1 152 ? 53.661 54.669 31.657 1.00 17.42 146 HIS A C 1
ATOM 1069 O O . HIS A 1 152 ? 52.514 54.466 31.322 1.00 17.23 146 HIS A O 1
ATOM 1076 N N . ARG A 1 153 ? 54.022 55.264 32.772 1.00 20.52 147 ARG A N 1
ATOM 1077 C CA . ARG A 1 153 ? 53.017 55.773 33.783 1.00 23.29 147 ARG A CA 1
ATOM 1078 C C . ARG A 1 153 ? 52.028 56.702 33.096 1.00 22.61 147 ARG A C 1
ATOM 1079 O O . ARG A 1 153 ? 50.820 56.681 33.457 1.00 22.80 147 ARG A O 1
ATOM 1087 N N . GLY A 1 154 ? 52.444 57.526 32.169 1.00 23.51 148 GLY A N 1
ATOM 1088 C CA . GLY A 1 154 ? 51.555 58.467 31.484 1.00 25.47 148 GLY A CA 1
ATOM 1089 C C . GLY A 1 154 ? 50.396 57.804 30.794 1.00 26.77 148 GLY A C 1
ATOM 1090 O O . GLY A 1 154 ? 49.242 58.259 31.023 1.00 28.87 148 GLY A O 1
ATOM 1091 N N . VAL A 1 155 ? 50.572 56.680 30.128 1.00 19.93 149 VAL A N 1
ATOM 1092 C CA . VAL A 1 155 ? 49.478 55.929 29.488 1.00 23.23 149 VAL A CA 1
ATOM 1093 C C . VAL A 1 155 ? 48.700 55.181 30.549 1.00 21.56 149 VAL A C 1
ATOM 1094 O O . VAL A 1 155 ? 47.479 55.127 30.510 1.00 24.67 149 VAL A O 1
ATOM 1098 N N . LEU A 1 156 ? 49.384 54.537 31.468 1.00 19.11 150 LEU A N 1
ATOM 1099 C CA . LEU A 1 156 ? 48.743 53.608 32.442 1.00 18.10 150 LEU A CA 1
ATOM 1100 C C . LEU A 1 156 ? 47.914 54.431 33.450 1.00 20.24 150 LEU A C 1
ATOM 1101 O O . LEU A 1 156 ? 46.956 53.918 34.000 1.00 18.78 150 LEU A O 1
ATOM 1106 N N . ASP A 1 157 ? 48.269 55.670 33.704 1.00 20.74 151 ASP A N 1
ATOM 1107 C CA . ASP A 1 157 ? 47.571 56.457 34.764 1.00 21.78 151 ASP A CA 1
ATOM 1108 C C . ASP A 1 157 ? 46.100 56.603 34.448 1.00 19.58 151 ASP A C 1
ATOM 1109 O O . ASP A 1 157 ? 45.342 56.783 35.423 1.00 19.13 151 ASP A O 1
ATOM 1114 N N A THR A 1 158 ? 45.670 56.458 33.177 0.41 20.16 152 THR A N 1
ATOM 1115 N N B THR A 1 158 ? 45.616 56.542 33.232 0.59 20.50 152 THR A N 1
ATOM 1116 C CA A THR A 1 158 ? 44.248 56.584 32.742 0.41 20.60 152 THR A CA 1
ATOM 1117 C CA B THR A 1 158 ? 44.164 56.739 33.049 0.59 21.47 152 THR A CA 1
ATOM 1118 C C A THR A 1 158 ? 43.442 55.354 33.177 0.41 19.54 152 THR A C 1
ATOM 1119 C C B THR A 1 158 ? 43.398 55.520 33.628 0.59 20.53 152 THR A C 1
ATOM 1120 O O A THR A 1 158 ? 42.257 55.423 33.102 0.41 17.51 152 THR A O 1
ATOM 1121 O O B THR A 1 158 ? 42.198 55.715 33.975 0.59 20.46 152 THR A O 1
ATOM 1128 N N . LEU A 1 159 ? 44.100 54.374 33.770 1.00 18.44 153 LEU A N 1
ATOM 1129 C CA . LEU A 1 159 ? 43.414 53.131 34.181 1.00 17.86 153 LEU A CA 1
ATOM 1130 C C . LEU A 1 159 ? 42.985 53.207 35.639 1.00 17.16 153 LEU A C 1
ATOM 1131 O O . LEU A 1 159 ? 41.983 52.562 35.985 1.00 17.05 153 LEU A O 1
ATOM 1136 N N . GLY A 1 160 ? 43.675 53.908 36.486 1.00 17.25 154 GLY A N 1
ATOM 1137 C CA . GLY A 1 160 ? 43.416 53.915 37.925 1.00 18.32 154 GLY A CA 1
ATOM 1138 C C . GLY A 1 160 ? 44.618 54.384 38.733 1.00 16.47 154 GLY A C 1
ATOM 1139 O O . GLY A 1 160 ? 45.568 54.933 38.163 1.00 16.36 154 GLY A O 1
ATOM 1140 N N . GLN A 1 161 ? 44.586 54.222 40.032 1.00 16.31 155 GLN A N 1
ATOM 1141 C CA . GLN A 1 161 ? 45.693 54.497 40.937 1.00 17.52 155 GLN A CA 1
ATOM 1142 C C . GLN A 1 161 ? 46.701 53.406 40.792 1.00 16.77 155 GLN A C 1
ATOM 1143 O O . GLN A 1 161 ? 46.306 52.223 40.945 1.00 17.56 155 GLN A O 1
ATOM 1149 N N . LEU A 1 162 ? 47.921 53.747 40.453 1.00 15.25 156 LEU A N 1
ATOM 1150 C CA . LEU A 1 162 ? 48.993 52.770 40.243 1.00 14.48 156 LEU A CA 1
ATOM 1151 C C . LEU A 1 162 ? 49.909 52.748 41.435 1.00 16.03 156 LEU A C 1
ATOM 1152 O O . LEU A 1 162 ? 50.269 53.838 42.039 1.00 18.99 156 LEU A O 1
ATOM 1157 N N . THR A 1 163 ? 50.361 51.606 41.836 1.00 14.63 157 THR A N 1
ATOM 1158 C CA . THR A 1 163 ? 51.354 51.431 42.887 1.00 14.98 157 THR A CA 1
ATOM 1159 C C . THR A 1 163 ? 52.461 50.536 42.345 1.00 14.93 157 THR A C 1
ATOM 1160 O O . THR A 1 163 ? 52.241 49.317 42.128 1.00 14.74 157 THR A O 1
ATOM 1164 N N . TRP A 1 164 ? 53.682 51.022 42.234 1.00 14.03 158 TRP A N 1
ATOM 1165 C CA . TRP A 1 164 ? 54.873 50.209 41.980 1.00 13.72 158 TRP A CA 1
ATOM 1166 C C . TRP A 1 164 ? 55.311 49.579 43.280 1.00 14.54 158 TRP A C 1
ATOM 1167 O O . TRP A 1 164 ? 55.527 50.318 44.295 1.00 15.44 158 TRP A O 1
ATOM 1178 N N . VAL A 1 165 ? 55.488 48.263 43.308 1.00 13.61 159 VAL A N 1
ATOM 1179 C CA . VAL A 1 165 ? 55.831 47.498 44.511 1.00 14.32 159 VAL A CA 1
ATOM 1180 C C . VAL A 1 165 ? 57.201 46.904 44.568 1.00 16.23 159 VAL A C 1
ATOM 1181 O O . VAL A 1 165 ? 57.604 46.388 45.614 1.00 20.84 159 VAL A O 1
ATOM 1185 N N . GLY A 1 166 ? 58.033 47.009 43.526 1.00 14.80 160 GLY A N 1
ATOM 1186 C CA . GLY A 1 166 ? 59.391 46.514 43.622 1.00 15.04 160 GLY A CA 1
ATOM 1187 C C . GLY A 1 166 ? 59.978 46.123 42.276 1.00 14.97 160 GLY A C 1
ATOM 1188 O O . GLY A 1 166 ? 59.269 45.990 41.275 1.00 14.37 160 GLY A O 1
ATOM 1189 N N . GLU A 1 167 ? 61.290 45.893 42.311 1.00 14.34 161 GLU A N 1
ATOM 1190 C CA . GLU A 1 167 ? 62.052 45.519 41.135 1.00 15.07 161 GLU A CA 1
ATOM 1191 C C . GLU A 1 167 ? 61.780 44.078 40.725 1.00 15.25 161 GLU A C 1
ATOM 1192 O O . GLU A 1 167 ? 61.888 43.757 39.516 1.00 15.75 161 GLU A O 1
ATOM 1198 N N . ASP A 1 168 ? 61.572 43.187 41.673 1.00 14.33 162 ASP A N 1
ATOM 1199 C CA . ASP A 1 168 ? 61.396 41.749 41.387 1.00 14.08 162 ASP A CA 1
ATOM 1200 C C . ASP A 1 168 ? 60.134 41.658 40.515 1.00 14.09 162 ASP A C 1
ATOM 1201 O O . ASP A 1 168 ? 59.071 42.067 40.911 1.00 14.36 162 ASP A O 1
ATOM 1206 N N . HIS A 1 169 ? 60.254 41.099 39.324 1.00 13.75 163 HIS A N 1
ATOM 1207 C CA . HIS A 1 169 ? 59.116 40.953 38.410 1.00 13.38 163 HIS A CA 1
ATOM 1208 C C . HIS A 1 169 ? 58.011 40.149 39.044 1.00 13.23 163 HIS A C 1
ATOM 1209 O O . HIS A 1 169 ? 56.898 40.272 38.476 1.00 13.95 163 HIS A O 1
ATOM 1216 N N . GLY A 1 170 ? 58.262 39.338 40.027 1.00 12.63 164 GLY A N 1
ATOM 1217 C CA . GLY A 1 170 ? 57.171 38.555 40.655 1.00 12.78 164 GLY A CA 1
ATOM 1218 C C . GLY A 1 170 ? 56.460 39.239 41.799 1.00 12.16 164 GLY A C 1
ATOM 1219 O O . GLY A 1 170 ? 55.582 38.656 42.405 1.00 12.37 164 GLY A O 1
ATOM 1220 N N . ARG A 1 171 ? 56.894 40.460 42.201 1.00 11.77 165 ARG A N 1
ATOM 1221 C CA . ARG A 1 171 ? 56.423 41.000 43.449 1.00 12.18 165 ARG A CA 1
ATOM 1222 C C . ARG A 1 171 ? 54.989 41.441 43.372 1.00 11.79 165 ARG A C 1
ATOM 1223 O O . ARG A 1 171 ? 54.290 41.343 44.429 1.00 12.68 165 ARG A O 1
ATOM 1231 N N . ALA A 1 172 ? 54.490 42.007 42.290 1.00 10.92 166 ALA A N 1
ATOM 1232 C CA . ALA A 1 172 ? 53.054 42.344 42.183 1.00 10.80 166 ALA A CA 1
ATOM 1233 C C . ALA A 1 172 ? 52.192 41.094 42.334 1.00 10.89 166 ALA A C 1
ATOM 1234 O O . ALA A 1 172 ? 51.151 41.140 42.981 1.00 12.31 166 ALA A O 1
ATOM 1236 N N . ALA A 1 173 ? 52.666 40.014 41.708 1.00 10.78 167 ALA A N 1
ATOM 1237 C CA . ALA A 1 173 ? 51.960 38.733 41.800 1.00 10.88 167 ALA A CA 1
ATOM 1238 C C . ALA A 1 173 ? 51.949 38.245 43.220 1.00 11.09 167 ALA A C 1
ATOM 1239 O O . ALA A 1 173 ? 50.995 37.577 43.620 1.00 11.58 167 ALA A O 1
ATOM 1241 N N . ALA A 1 174 ? 53.023 38.465 44.004 1.00 11.72 168 ALA A N 1
ATOM 1242 C CA . ALA A 1 174 ? 53.075 38.041 45.426 1.00 12.32 168 ALA A CA 1
ATOM 1243 C C . ALA A 1 174 ? 52.016 38.807 46.207 1.00 12.92 168 ALA A C 1
ATOM 1244 O O . ALA A 1 174 ? 51.297 38.247 47.020 1.00 13.56 168 ALA A O 1
ATOM 1246 N N . PHE A 1 175 ? 51.910 40.112 45.998 1.00 11.77 169 PHE A N 1
ATOM 1247 C CA . PHE A 1 175 ? 50.783 40.882 46.608 1.00 11.64 169 PHE A CA 1
ATOM 1248 C C . PHE A 1 175 ? 49.454 40.279 46.170 1.00 12.07 169 PHE A C 1
ATOM 1249 O O . PHE A 1 175 ? 48.574 40.106 47.009 1.00 12.73 169 PHE A O 1
ATOM 1257 N N . ASP A 1 176 ? 49.304 39.995 44.882 1.00 11.95 170 ASP A N 1
ATOM 1258 C CA . ASP A 1 176 ? 48.046 39.495 44.318 1.00 12.04 170 ASP A CA 1
ATOM 1259 C C . ASP A 1 176 ? 47.728 38.199 45.013 1.00 12.12 170 ASP A C 1
ATOM 1260 O O . ASP A 1 176 ? 46.521 37.960 45.390 1.00 12.65 170 ASP A O 1
ATOM 1265 N N . MET A 1 177 ? 48.674 37.289 45.216 1.00 11.67 171 MET A N 1
ATOM 1266 C CA . MET A 1 177 ? 48.376 35.972 45.883 1.00 11.61 171 MET A CA 1
ATOM 1267 C C . MET A 1 177 ? 47.804 36.217 47.285 1.00 13.78 171 MET A C 1
ATOM 1268 O O . MET A 1 177 ? 46.842 35.555 47.679 1.00 13.97 171 MET A O 1
ATOM 1273 N N . ALA A 1 178 ? 48.371 37.163 48.012 1.00 12.26 172 ALA A N 1
ATOM 1274 C CA . ALA A 1 178 ? 47.915 37.397 49.392 1.00 13.34 172 ALA A CA 1
ATOM 1275 C C . ALA A 1 178 ? 46.550 38.051 49.374 1.00 12.28 172 ALA A C 1
ATOM 1276 O O . ALA A 1 178 ? 45.621 37.694 50.135 1.00 12.40 172 ALA A O 1
ATOM 1278 N N . LEU A 1 179 ? 46.334 39.073 48.560 1.00 11.68 173 LEU A N 1
ATOM 1279 C CA . LEU A 1 179 ? 45.127 39.870 48.524 1.00 11.15 173 LEU A CA 1
ATOM 1280 C C . LEU A 1 179 ? 43.954 39.068 47.968 1.00 11.72 173 LEU A C 1
ATOM 1281 O O . LEU A 1 179 ? 42.829 39.170 48.482 1.00 11.86 173 LEU A O 1
ATOM 1286 N N . LEU A 1 180 ? 44.180 38.242 46.937 1.00 11.04 174 LEU A N 1
ATOM 1287 C CA . LEU A 1 180 ? 43.089 37.413 46.360 1.00 10.83 174 LEU A CA 1
ATOM 1288 C C . LEU A 1 180 ? 42.774 36.277 47.341 1.00 10.78 174 LEU A C 1
ATOM 1289 O O . LEU A 1 180 ? 41.597 35.856 47.325 1.00 11.44 174 LEU A O 1
ATOM 1294 N N . ASP A 1 181 ? 43.710 35.783 48.119 1.00 11.67 175 ASP A N 1
ATOM 1295 C CA . ASP A 1 181 ? 43.445 34.801 49.169 1.00 11.94 175 ASP A CA 1
ATOM 1296 C C . ASP A 1 181 ? 42.445 35.415 50.137 1.00 12.23 175 ASP A C 1
ATOM 1297 O O . ASP A 1 181 ? 41.353 34.829 50.414 1.00 12.81 175 ASP A O 1
ATOM 1302 N N . LEU A 1 182 ? 42.709 36.597 50.615 1.00 11.48 176 LEU A N 1
ATOM 1303 C CA . LEU A 1 182 ? 41.738 37.281 51.520 1.00 12.04 176 LEU A CA 1
ATOM 1304 C C . LEU A 1 182 ? 40.419 37.439 50.823 1.00 11.74 176 LEU A C 1
ATOM 1305 O O . LEU A 1 182 ? 39.336 37.152 51.386 1.00 11.87 176 LEU A O 1
ATOM 1310 N N . PHE A 1 183 ? 40.394 37.936 49.589 1.00 10.60 177 PHE A N 1
ATOM 1311 C CA . PHE A 1 183 ? 39.172 38.218 48.883 1.00 9.96 177 PHE A CA 1
ATOM 1312 C C . PHE A 1 183 ? 38.338 36.941 48.671 1.00 10.47 177 PHE A C 1
ATOM 1313 O O . PHE A 1 183 ? 37.154 36.948 49.030 1.00 10.43 177 PHE A O 1
ATOM 1321 N N . TRP A 1 184 ? 38.883 35.928 48.056 1.00 10.56 178 TRP A N 1
ATOM 1322 C CA . TRP A 1 184 ? 38.087 34.747 47.672 1.00 11.00 178 TRP A CA 1
ATOM 1323 C C . TRP A 1 184 ? 37.705 33.992 48.936 1.00 10.86 178 TRP A C 1
ATOM 1324 O O . TRP A 1 184 ? 36.583 33.410 48.903 1.00 10.98 178 TRP A O 1
ATOM 1335 N N . THR A 1 185 ? 38.496 33.934 49.952 1.00 11.44 179 THR A N 1
ATOM 1336 C CA . THR A 1 185 ? 38.111 33.229 51.193 1.00 10.77 179 THR A CA 1
ATOM 1337 C C . THR A 1 185 ? 36.894 33.937 51.791 1.00 11.39 179 THR A C 1
ATOM 1338 O O . THR A 1 185 ? 35.922 33.287 52.219 1.00 11.13 179 THR A O 1
ATOM 1342 N N A SER A 1 186 ? 36.865 35.265 51.736 0.57 10.86 180 SER A N 1
ATOM 1343 N N B SER A 1 186 ? 36.926 35.271 51.766 0.43 10.29 180 SER A N 1
ATOM 1344 C CA A SER A 1 186 ? 35.725 36.071 52.242 0.57 10.85 180 SER A CA 1
ATOM 1345 C CA B SER A 1 186 ? 35.806 36.099 52.267 0.43 9.90 180 SER A CA 1
ATOM 1346 C C A SER A 1 186 ? 34.468 35.807 51.404 0.57 10.89 180 SER A C 1
ATOM 1347 C C B SER A 1 186 ? 34.553 35.821 51.442 0.43 10.37 180 SER A C 1
ATOM 1348 O O A SER A 1 186 ? 33.279 35.634 51.861 0.57 10.62 180 SER A O 1
ATOM 1349 O O B SER A 1 186 ? 33.498 35.664 52.053 0.43 10.92 180 SER A O 1
ATOM 1354 N N . VAL A 1 187 ? 34.662 35.784 50.080 1.00 10.71 181 VAL A N 1
ATOM 1355 C CA . VAL A 1 187 ? 33.567 35.446 49.148 1.00 11.27 181 VAL A CA 1
ATOM 1356 C C . VAL A 1 187 ? 33.005 34.038 49.489 1.00 10.40 181 VAL A C 1
ATOM 1357 O O . VAL A 1 187 ? 31.774 33.826 49.459 1.00 11.58 181 VAL A O 1
ATOM 1361 N N . GLY A 1 188 ? 33.858 33.049 49.717 1.00 10.84 182 GLY A N 1
ATOM 1362 C CA . GLY A 1 188 ? 33.408 31.714 50.114 1.00 11.66 182 GLY A CA 1
ATOM 1363 C C . GLY A 1 188 ? 32.628 31.791 51.418 1.00 11.81 182 GLY A C 1
ATOM 1364 O O . GLY A 1 188 ? 31.566 31.121 51.487 1.00 13.36 182 GLY A O 1
ATOM 1365 N N . GLY A 1 189 ? 33.082 32.556 52.373 1.00 11.19 183 GLY A N 1
ATOM 1366 C CA . GLY A 1 189 ? 32.309 32.670 53.606 1.00 12.00 183 GLY A CA 1
ATOM 1367 C C . GLY A 1 189 ? 30.977 33.345 53.396 1.00 12.03 183 GLY A C 1
ATOM 1368 O O . GLY A 1 189 ? 2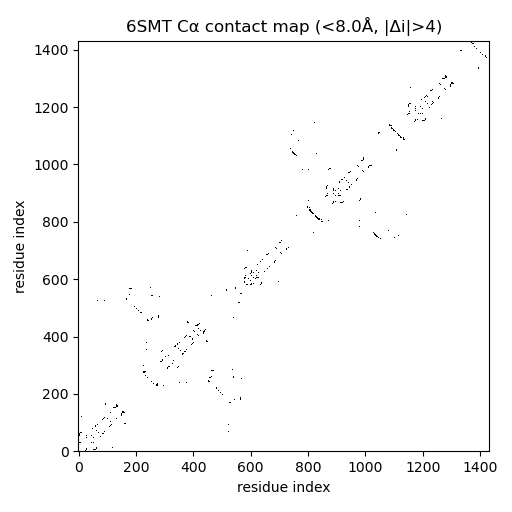9.943 32.885 53.948 1.00 12.16 183 GLY A O 1
ATOM 1369 N N . PHE A 1 190 ? 30.932 34.368 52.562 1.00 10.93 184 PHE A N 1
ATOM 1370 C CA . PHE A 1 190 ? 29.666 35.053 52.283 1.00 11.25 184 PHE A CA 1
ATOM 1371 C C . PHE A 1 190 ? 28.662 34.159 51.600 1.00 11.74 184 PHE A C 1
ATOM 1372 O O . PHE A 1 190 ? 27.520 34.085 51.956 1.00 11.79 184 PHE A O 1
ATOM 1380 N N . GLY A 1 191 ? 29.047 33.414 50.565 1.00 11.82 185 GLY A N 1
ATOM 1381 C CA . GLY A 1 191 ? 28.110 32.558 49.867 1.00 11.77 185 GLY A CA 1
ATOM 1382 C C . GLY A 1 191 ? 27.602 31.464 50.809 1.00 11.81 185 GLY A C 1
ATOM 1383 O O . GLY A 1 191 ? 26.449 31.137 50.721 1.00 12.71 185 GLY A O 1
ATOM 1384 N N . HIS A 1 192 ? 28.483 30.924 51.633 1.00 11.80 186 HIS A N 1
ATOM 1385 C CA . HIS A 1 192 ? 28.072 29.916 52.642 1.00 11.74 186 HIS A CA 1
ATOM 1386 C C . HIS A 1 192 ? 27.064 30.537 53.611 1.00 12.75 186 HIS A C 1
ATOM 1387 O O . HIS A 1 192 ? 26.034 29.898 53.914 1.00 12.61 186 HIS A O 1
ATOM 1394 N N . ALA A 1 193 ? 27.347 31.731 54.070 1.00 12.66 187 ALA A N 1
ATOM 1395 C CA . ALA A 1 193 ? 26.483 32.394 55.060 1.00 12.96 187 ALA A CA 1
ATOM 1396 C C . ALA A 1 193 ? 25.095 32.573 54.448 1.00 14.11 187 ALA A C 1
ATOM 1397 O O . ALA A 1 193 ? 24.124 32.381 55.119 1.00 12.94 187 ALA A O 1
ATOM 1399 N N . LEU A 1 194 ? 25.010 32.972 53.191 1.00 12.90 188 LEU A N 1
ATOM 1400 C CA . LEU A 1 194 ? 23.705 33.178 52.546 1.00 14.50 188 LEU A CA 1
ATOM 1401 C C . LEU A 1 194 ? 22.982 31.867 52.485 1.00 13.99 188 LEU A C 1
ATOM 1402 O O . LEU A 1 194 ? 21.764 31.849 52.684 1.00 15.13 188 LEU A O 1
ATOM 1407 N N A MET A 1 195 ? 23.654 30.749 52.248 0.78 14.25 189 MET A N 1
ATOM 1408 N N B MET A 1 195 ? 23.710 30.795 52.131 0.22 13.73 189 MET A N 1
ATOM 1409 C CA A MET A 1 195 ? 22.964 29.441 52.115 0.78 16.01 189 MET A CA 1
ATOM 1410 C CA B MET A 1 195 ? 23.196 29.398 52.023 0.22 13.95 189 MET A CA 1
ATOM 1411 C C A MET A 1 195 ? 22.394 29.028 53.461 0.78 16.25 189 MET A C 1
ATOM 1412 C C B MET A 1 195 ? 22.484 29.063 53.342 0.22 14.53 189 MET A C 1
ATOM 1413 O O A MET A 1 195 ? 21.267 28.415 53.549 0.78 16.70 189 MET A O 1
ATOM 1414 O O B MET A 1 195 ? 21.266 28.791 53.281 0.22 15.08 189 MET A O 1
ATOM 1423 N N . VAL A 1 196 ? 23.192 29.145 54.476 1.00 14.53 190 VAL A N 1
ATOM 1424 C CA . VAL A 1 196 ? 22.741 28.697 55.808 1.00 15.38 190 VAL A CA 1
ATOM 1425 C C . VAL A 1 196 ? 21.648 29.668 56.263 1.00 16.31 190 VAL A C 1
ATOM 1426 O O . VAL A 1 196 ? 20.621 29.200 56.810 1.00 16.21 190 VAL A O 1
ATOM 1430 N N . ALA A 1 197 ? 21.749 30.948 56.016 1.00 14.09 191 ALA A N 1
ATOM 1431 C CA . ALA A 1 197 ? 20.742 31.923 56.440 1.00 13.08 191 ALA A CA 1
ATOM 1432 C C . ALA A 1 197 ? 19.427 31.573 55.764 1.00 14.71 191 ALA A C 1
ATOM 1433 O O . ALA A 1 197 ? 18.354 31.613 56.408 1.00 15.44 191 ALA A O 1
ATOM 1435 N N . ARG A 1 198 ? 19.435 31.331 54.470 1.00 15.03 192 ARG A N 1
ATOM 1436 C CA . ARG A 1 198 ? 18.204 31.028 53.708 1.00 17.31 192 ARG A CA 1
ATOM 1437 C C . ARG A 1 198 ? 17.539 29.797 54.256 1.00 17.52 192 ARG A C 1
ATOM 1438 O O . ARG A 1 198 ? 16.272 29.788 54.411 1.00 18.77 192 ARG A O 1
ATOM 1446 N N . ALA A 1 199 ? 18.280 28.796 54.703 1.00 17.22 193 ALA A N 1
ATOM 1447 C CA . ALA A 1 199 ? 17.729 27.576 55.297 1.00 18.55 193 ALA A CA 1
ATOM 1448 C C . ALA A 1 199 ? 17.128 27.836 56.679 1.00 21.15 193 ALA A C 1
ATOM 1449 O O . ALA A 1 199 ? 16.274 27.060 57.125 1.00 22.84 193 ALA A O 1
ATOM 1451 N N . ASN A 1 200 ? 17.473 28.948 57.291 1.00 16.94 194 ASN A N 1
ATOM 1452 C CA . ASN A 1 200 ? 16.960 29.387 58.594 1.00 16.87 194 ASN A CA 1
ATOM 1453 C C . ASN A 1 200 ? 15.921 30.529 58.383 1.00 16.80 194 ASN A C 1
ATOM 1454 O O . ASN A 1 200 ? 15.643 31.221 59.398 1.00 17.37 194 ASN A O 1
ATOM 1459 N N . GLY A 1 201 ? 15.412 30.720 57.208 1.00 17.56 195 GLY A N 1
ATOM 1460 C CA . GLY A 1 201 ? 14.310 31.678 56.991 1.00 16.95 195 GLY A CA 1
ATOM 1461 C C . GLY A 1 201 ? 14.767 33.121 57.002 1.00 17.46 195 GLY A C 1
ATOM 1462 O O . GLY A 1 201 ? 13.901 34.048 57.145 1.00 19.27 195 GLY A O 1
ATOM 1463 N N . ILE A 1 202 ? 16.005 33.351 56.600 1.00 14.52 196 ILE A N 1
ATOM 1464 C CA . ILE A 1 202 ? 16.535 34.722 56.435 1.00 14.90 196 ILE A CA 1
ATOM 1465 C C . ILE A 1 202 ? 17.013 34.882 54.980 1.00 16.22 196 ILE A C 1
ATOM 1466 O O . ILE A 1 202 ? 18.002 34.305 54.591 1.00 15.94 196 ILE A O 1
ATOM 1471 N N . GLU A 1 203 ? 16.265 35.643 54.211 1.00 15.94 197 GLU A N 1
ATOM 1472 C CA . GLU A 1 203 ? 16.583 35.814 52.780 1.00 16.66 197 GLU A CA 1
ATOM 1473 C C . GLU A 1 203 ? 17.741 36.799 52.659 1.00 15.66 197 GLU A C 1
ATOM 1474 O O . GLU A 1 203 ? 18.032 37.598 53.576 1.00 15.64 197 GLU A O 1
ATOM 1480 N N . PRO A 1 204 ? 18.492 36.764 51.559 1.00 15.97 198 PRO A N 1
ATOM 1481 C CA . PRO A 1 204 ? 19.685 37.608 51.449 1.00 16.19 198 PRO A CA 1
ATOM 1482 C C . PRO A 1 204 ? 19.403 39.064 51.651 1.00 15.31 198 PRO A C 1
ATOM 1483 O O . PRO A 1 204 ? 20.210 39.732 52.316 1.00 16.40 198 PRO A O 1
ATOM 1487 N N . SER A 1 205 ? 18.283 39.596 51.160 1.00 16.66 199 SER A N 1
ATOM 1488 C CA . SER A 1 205 ? 17.957 41.026 51.375 1.00 18.25 199 SER A CA 1
ATOM 1489 C C . SER A 1 205 ? 17.813 41.364 52.871 1.00 18.24 199 SER A C 1
ATOM 1490 O O . SER A 1 205 ? 18.144 42.532 53.236 1.00 19.03 199 SER A O 1
ATOM 1493 N N . GLU A 1 206 ? 17.344 40.439 53.667 1.00 16.52 200 GLU A N 1
ATOM 1494 C CA . GLU A 1 206 ? 17.192 40.732 55.092 1.00 16.51 200 GLU A CA 1
ATOM 1495 C C . GLU A 1 206 ? 18.570 40.635 55.770 1.00 15.53 200 GLU A C 1
ATOM 1496 O O . GLU A 1 206 ? 18.813 41.416 56.778 1.00 15.18 200 GLU A O 1
ATOM 1502 N N . LEU A 1 207 ? 19.407 39.725 55.328 1.00 15.38 201 LEU A N 1
ATOM 1503 C CA . LEU A 1 207 ? 20.738 39.641 55.966 1.00 14.78 201 LEU A CA 1
ATOM 1504 C C . LEU A 1 207 ? 21.624 40.830 55.625 1.00 15.44 201 LEU A C 1
ATOM 1505 O O . LEU A 1 207 ? 22.527 41.180 56.414 1.00 15.44 201 LEU A O 1
ATOM 1510 N N . MET A 1 208 ? 21.503 41.395 54.415 1.00 14.80 202 MET A N 1
ATOM 1511 C CA . MET A 1 208 ? 22.554 42.254 53.850 1.00 15.78 202 MET A CA 1
ATOM 1512 C C . MET A 1 208 ? 22.892 43.452 54.697 1.00 14.66 202 MET A C 1
ATOM 1513 O O . MET A 1 208 ? 24.059 43.736 54.841 1.00 13.99 202 MET A O 1
ATOM 1518 N N . PRO A 1 209 ? 21.957 44.230 55.338 1.00 15.40 203 PRO A N 1
ATOM 1519 C CA . PRO A 1 209 ? 22.365 45.325 56.177 1.00 15.30 203 PRO A CA 1
ATOM 1520 C C . PRO A 1 209 ? 23.319 44.898 57.294 1.00 13.83 203 PRO A C 1
ATOM 1521 O O . PRO A 1 209 ? 24.305 45.574 57.585 1.00 15.17 203 PRO A O 1
ATOM 1525 N N . HIS A 1 210 ? 23.083 43.697 57.786 1.00 13.67 204 HIS A N 1
ATOM 1526 C CA . HIS A 1 210 ? 23.944 43.200 58.879 1.00 12.70 204 HIS A CA 1
ATOM 1527 C C . HIS A 1 210 ? 25.261 42.676 58.341 1.00 12.21 204 HIS A C 1
ATOM 1528 O O . HIS A 1 210 ? 26.326 42.783 59.005 1.00 12.82 204 HIS A O 1
ATOM 1535 N N . ALA A 1 211 ? 25.231 42.043 57.143 1.00 12.57 205 ALA A N 1
ATOM 1536 C CA . ALA A 1 211 ? 26.479 41.620 56.499 1.00 12.24 205 ALA A CA 1
ATOM 1537 C C . ALA A 1 211 ? 27.364 42.809 56.172 1.00 12.76 205 ALA A C 1
ATOM 1538 O O . ALA A 1 211 ? 28.587 42.777 56.349 1.00 13.21 205 ALA A O 1
ATOM 1540 N N . HIS A 1 212 ? 26.777 43.946 55.773 1.00 12.88 206 HIS A N 1
ATOM 1541 C CA . HIS A 1 212 ? 27.566 45.174 55.602 1.00 13.66 206 HIS A CA 1
ATOM 1542 C C . HIS A 1 212 ? 28.195 45.636 56.925 1.00 12.89 206 HIS A C 1
ATOM 1543 O O . HIS A 1 212 ? 29.256 46.186 56.964 1.00 13.59 206 HIS A O 1
ATOM 1550 N N . GLY A 1 213 ? 27.455 45.408 58.037 1.00 12.82 207 GLY A N 1
ATOM 1551 C CA . GLY A 1 213 ? 28.033 45.717 59.333 1.00 13.47 207 GLY A CA 1
ATOM 1552 C C . GLY A 1 213 ? 29.273 44.894 59.607 1.00 12.02 207 GLY A C 1
ATOM 1553 O O . GLY A 1 213 ? 30.224 45.444 60.143 1.00 13.84 207 GLY A O 1
ATOM 1554 N N . ILE A 1 214 ? 29.225 43.598 59.267 1.00 12.39 208 ILE A N 1
ATOM 1555 C CA . ILE A 1 214 ? 30.425 42.752 59.465 1.00 11.35 208 ILE A CA 1
ATOM 1556 C C . ILE A 1 214 ? 31.576 43.291 58.598 1.00 11.46 208 ILE A C 1
ATOM 1557 O O . ILE A 1 214 ? 32.686 43.386 59.067 1.00 11.90 208 ILE A O 1
ATOM 1562 N N . VAL A 1 215 ? 31.310 43.597 57.333 1.00 11.93 209 VAL A N 1
ATOM 1563 C CA . VAL A 1 215 ? 32.390 44.163 56.508 1.00 13.10 209 VAL A CA 1
ATOM 1564 C C . VAL A 1 215 ? 32.978 45.391 57.159 1.00 13.10 209 VAL A C 1
ATOM 1565 O O . VAL A 1 215 ? 34.176 45.561 57.204 1.00 12.46 209 VAL A O 1
ATOM 1569 N N . GLY A 1 216 ? 32.087 46.217 57.771 1.00 13.89 210 GLY A N 1
ATOM 1570 C CA . GLY A 1 216 ? 32.508 47.421 58.492 1.00 14.01 210 GLY A CA 1
ATOM 1571 C C . GLY A 1 216 ? 33.376 47.192 59.690 1.00 14.90 210 GLY A C 1
ATOM 1572 O O . GLY A 1 216 ? 33.974 48.205 60.123 1.00 21.01 210 GLY A O 1
ATOM 1573 N N . ILE A 1 217 ? 33.394 46.047 60.345 1.00 12.52 211 ILE A N 1
ATOM 1574 C CA . ILE A 1 217 ? 34.310 45.779 61.469 1.00 14.29 211 ILE A CA 1
ATOM 1575 C C . ILE A 1 217 ? 35.628 45.187 61.013 1.00 13.63 211 ILE A C 1
ATOM 1576 O O . ILE A 1 217 ? 36.587 45.094 61.834 1.00 14.46 211 ILE A O 1
ATOM 1581 N N . LEU A 1 218 ? 35.717 44.720 59.779 1.00 12.82 212 LEU A N 1
ATOM 1582 C CA . LEU A 1 218 ? 36.953 43.978 59.408 1.00 13.37 212 LEU A CA 1
ATOM 1583 C C . LEU A 1 218 ? 38.166 44.863 59.403 1.00 14.44 212 LEU A C 1
ATOM 1584 O O . LEU A 1 218 ? 39.216 44.359 59.848 1.00 14.45 212 LEU A O 1
ATOM 1589 N N . SER A 1 219 ? 38.124 46.065 58.877 1.00 14.95 213 SER A N 1
ATOM 1590 C CA . SER A 1 219 ? 39.380 46.853 58.749 1.00 15.86 213 SER A CA 1
ATOM 1591 C C . SER A 1 219 ? 40.020 47.088 60.105 1.00 16.36 213 SER A C 1
ATOM 1592 O O . SER A 1 219 ? 41.225 46.826 60.252 1.00 16.26 213 SER A O 1
ATOM 1595 N N . PRO A 1 220 ? 39.297 47.502 61.151 1.00 16.67 214 PRO A N 1
ATOM 1596 C CA . PRO A 1 220 ? 40.012 47.756 62.414 1.00 18.17 214 PRO A CA 1
ATOM 1597 C C . PRO A 1 220 ? 40.516 46.483 63.096 1.00 15.88 214 PRO A C 1
ATOM 1598 O O . PRO A 1 220 ? 41.592 46.467 63.689 1.00 16.77 214 PRO A O 1
ATOM 1602 N N . ILE A 1 221 ? 39.782 45.374 62.891 1.00 14.82 215 ILE A N 1
ATOM 1603 C CA . ILE A 1 221 ? 40.220 44.072 63.421 1.00 15.14 215 ILE A CA 1
ATOM 1604 C C . ILE A 1 221 ? 41.470 43.611 62.713 1.00 15.02 215 ILE A C 1
ATOM 1605 O O . ILE A 1 221 ? 42.417 43.165 63.363 1.00 15.70 215 ILE A O 1
ATOM 1610 N N . PHE A 1 222 ? 41.467 43.703 61.382 1.00 14.17 216 PHE A N 1
ATOM 1611 C CA . PHE A 1 222 ? 42.650 43.301 60.610 1.00 13.26 216 PHE A CA 1
ATOM 1612 C C . PHE A 1 222 ? 43.868 44.166 60.996 1.00 14.31 216 PHE A C 1
ATOM 1613 O O . PHE A 1 222 ? 44.953 43.623 61.064 1.00 14.96 216 PHE A O 1
ATOM 1621 N N . THR A 1 223 ? 43.671 45.484 61.171 1.00 15.59 217 THR A N 1
ATOM 1622 C CA . THR A 1 223 ? 44.792 46.356 61.565 1.00 16.43 217 THR A CA 1
ATOM 1623 C C . THR A 1 223 ? 45.425 45.822 62.844 1.00 16.33 217 THR A C 1
ATOM 1624 O O . THR A 1 223 ? 46.671 45.704 62.937 1.00 17.62 217 THR A O 1
ATOM 1628 N N . GLU A 1 224 ? 44.570 45.501 63.812 1.00 15.80 218 GLU A N 1
ATOM 1629 C CA . GLU A 1 224 ? 45.084 45.007 65.119 1.00 17.66 218 GLU A CA 1
ATOM 1630 C C . GLU A 1 224 ? 45.717 43.658 64.967 1.00 17.68 218 GLU A C 1
ATOM 1631 O O . GLU A 1 224 ? 46.802 43.414 65.554 1.00 18.38 218 GLU A O 1
ATOM 1637 N N . VAL A 1 225 ? 45.136 42.741 64.214 1.00 16.26 219 VAL A N 1
ATOM 1638 C CA . VAL A 1 225 ? 45.761 41.432 64.052 1.00 16.32 219 VAL A CA 1
ATOM 1639 C C . VAL A 1 225 ? 47.141 41.582 63.414 1.00 16.53 219 VAL A C 1
ATOM 1640 O O . VAL A 1 225 ? 48.077 40.900 63.801 1.00 17.38 219 VAL A O 1
ATOM 1644 N N . ALA A 1 226 ? 47.230 42.367 62.363 1.00 16.03 220 ALA A N 1
ATOM 1645 C CA . ALA A 1 226 ? 48.510 42.541 61.664 1.00 16.81 220 ALA A CA 1
ATOM 1646 C C . ALA A 1 226 ? 49.562 43.087 62.637 1.00 18.86 220 ALA A C 1
ATOM 1647 O O . ALA A 1 226 ? 50.696 42.666 62.580 1.00 18.84 220 ALA A O 1
ATOM 1649 N N . GLN A 1 227 ? 49.177 44.047 63.458 1.00 18.03 221 GLN A N 1
ATOM 1650 C CA . GLN A 1 227 ? 50.155 44.665 64.403 1.00 19.75 221 GLN A CA 1
ATOM 1651 C C . GLN A 1 227 ? 50.586 43.607 65.409 1.00 20.84 221 GLN A C 1
ATOM 1652 O O . GLN A 1 227 ? 51.760 43.494 65.728 1.00 21.48 221 GLN A O 1
ATOM 1658 N N . ARG A 1 228 ? 49.663 42.802 65.912 1.00 18.88 222 ARG A N 1
ATOM 1659 C CA . ARG A 1 228 ? 49.982 41.731 66.867 1.00 18.62 222 ARG A CA 1
ATOM 1660 C C . ARG A 1 228 ? 50.897 40.688 66.254 1.00 22.02 222 ARG A C 1
ATOM 1661 O O . ARG A 1 228 ? 51.811 40.229 66.935 1.00 22.77 222 ARG A O 1
ATOM 1669 N N . VAL A 1 229 ? 50.659 40.310 65.014 1.00 20.14 223 VAL A N 1
ATOM 1670 C CA . VAL A 1 229 ? 51.513 39.321 64.301 1.00 21.49 223 VAL A CA 1
ATOM 1671 C C . VAL A 1 229 ? 52.916 39.947 64.157 1.00 24.96 223 VAL A C 1
ATOM 1672 O O . VAL A 1 229 ? 53.878 39.276 64.481 1.00 27.30 223 VAL A O 1
ATOM 1676 N N . GLU A 1 230 ? 53.025 41.209 63.782 1.00 25.30 224 GLU A N 1
ATOM 1677 C CA . GLU A 1 230 ? 54.372 41.833 63.663 1.00 28.78 224 GLU A CA 1
ATOM 1678 C C . GLU A 1 230 ? 55.100 41.941 64.998 1.00 32.15 224 GLU A C 1
ATOM 1679 O O . GLU A 1 230 ? 56.333 41.714 65.035 1.00 32.55 224 GLU A O 1
ATOM 1685 N N . ASP A 1 231 ? 54.420 42.366 66.028 1.00 27.84 225 ASP A N 1
ATOM 1686 C CA . ASP A 1 231 ? 54.911 42.519 67.424 1.00 27.92 225 ASP A CA 1
ATOM 1687 C C . ASP A 1 231 ? 55.179 41.141 68.022 1.00 26.75 225 ASP A C 1
ATOM 1688 O O . ASP A 1 231 ? 55.697 41.090 69.128 1.00 31.14 225 ASP A O 1
ATOM 1693 N N . ASP A 1 232 ? 54.652 40.060 67.460 1.00 27.48 226 ASP A N 1
ATOM 1694 C CA . ASP A 1 232 ? 54.533 38.756 68.158 1.00 27.78 226 ASP A CA 1
ATOM 1695 C C . ASP A 1 232 ? 53.892 38.923 69.542 1.00 28.27 226 ASP A C 1
ATOM 1696 O O . ASP A 1 232 ? 54.429 38.365 70.539 1.00 28.97 226 ASP A O 1
ATOM 1701 N N . ARG A 1 233 ? 52.762 39.651 69.628 1.00 22.50 227 ARG A N 1
ATOM 1702 C CA . ARG A 1 233 ? 52.098 40.000 70.864 1.00 20.78 227 ARG A CA 1
ATOM 1703 C C . ARG A 1 233 ? 50.667 39.450 70.798 1.00 22.66 227 ARG A C 1
ATOM 1704 O O . ARG A 1 233 ? 49.861 40.085 70.146 1.00 21.00 227 ARG A O 1
ATOM 1712 N N . HIS A 1 234 ? 50.419 38.340 71.450 1.00 20.68 228 HIS A N 1
ATOM 1713 C CA . HIS A 1 234 ? 49.123 37.619 71.379 1.00 20.91 228 HIS A CA 1
ATOM 1714 C C . HIS A 1 234 ? 48.469 37.611 72.745 1.00 20.78 228 HIS A C 1
ATOM 1715 O O . HIS A 1 234 ? 47.417 36.968 72.916 1.00 20.39 228 HIS A O 1
ATOM 1722 N N . SER A 1 235 ? 48.974 38.362 73.748 1.00 20.51 229 SER A N 1
ATOM 1723 C CA . SER A 1 235 ? 48.437 38.383 75.108 1.00 21.24 229 SER A CA 1
ATOM 1724 C C . SER A 1 235 ? 47.404 39.492 75.280 1.00 22.19 229 SER A C 1
ATOM 1725 O O . SER A 1 235 ? 47.120 40.252 74.313 1.00 20.86 229 SER A O 1
ATOM 1728 N N . ASP A 1 236 ? 46.831 39.632 76.474 1.00 21.63 230 ASP A N 1
ATOM 1729 C CA . ASP A 1 236 ? 45.838 40.684 76.770 1.00 23.95 230 ASP A CA 1
ATOM 1730 C C . ASP A 1 236 ? 44.687 40.619 75.740 1.00 20.92 230 ASP A C 1
ATOM 1731 O O . ASP A 1 236 ? 44.371 41.706 75.134 1.00 21.44 230 ASP A O 1
ATOM 1736 N N . ALA A 1 237 ? 44.158 39.433 75.544 1.00 20.67 231 ALA A N 1
ATOM 1737 C CA . ALA A 1 237 ? 43.113 39.207 74.513 1.00 19.59 231 ALA A CA 1
ATOM 1738 C C . ALA A 1 237 ? 41.840 40.007 74.787 1.00 20.02 231 ALA A C 1
ATOM 1739 O O . ALA A 1 237 ? 41.383 40.059 75.949 1.00 22.16 231 ALA A O 1
ATOM 1741 N N . SER A 1 238 ? 41.249 40.524 73.720 1.00 19.66 232 SER A N 1
ATOM 1742 C CA A SER A 1 238 ? 39.847 41.038 73.772 0.52 19.25 232 SER A CA 1
ATOM 1743 C CA B SER A 1 238 ? 39.856 41.058 73.717 0.48 19.14 232 SER A CA 1
ATOM 1744 C C . SER A 1 238 ? 38.906 39.960 73.256 1.00 17.53 232 SER A C 1
ATOM 1745 O O . SER A 1 238 ? 37.738 40.035 73.557 1.00 17.91 232 SER A O 1
ATOM 1750 N N . ALA A 1 239 ? 39.398 38.969 72.548 1.00 17.28 233 ALA A N 1
ATOM 1751 C CA . ALA A 1 239 ? 38.584 37.848 72.005 1.00 18.99 233 ALA A CA 1
ATOM 1752 C C . ALA A 1 239 ? 39.546 36.666 71.874 1.00 17.24 233 ALA A C 1
ATOM 1753 O O . ALA A 1 239 ? 40.500 36.740 71.091 1.00 18.72 233 ALA A O 1
ATOM 1755 N N . SER A 1 240 ? 39.306 35.677 72.727 1.00 17.38 234 SER A N 1
ATOM 1756 C CA . SER A 1 240 ? 40.291 34.574 72.915 1.00 17.00 234 SER A CA 1
ATOM 1757 C C . SER A 1 240 ? 40.069 33.457 71.920 1.00 16.35 234 SER A C 1
ATOM 1758 O O . SER A 1 240 ? 38.968 33.218 71.411 1.00 16.53 234 SER A O 1
ATOM 1761 N N . VAL A 1 241 ? 41.127 32.683 71.712 1.00 14.99 235 VAL A N 1
ATOM 1762 C CA . VAL A 1 241 ? 41.120 31.463 70.892 1.00 15.24 235 VAL A CA 1
ATOM 1763 C C . VAL A 1 241 ? 40.157 30.468 71.485 1.00 15.38 235 VAL A C 1
ATOM 1764 O O . VAL A 1 241 ? 39.394 29.842 70.740 1.00 15.62 235 VAL A O 1
ATOM 1768 N N A SER A 1 242 ? 40.155 30.317 72.811 0.42 15.24 236 SER A N 1
ATOM 1769 N N B SER A 1 242 ? 40.108 30.268 72.819 0.58 15.86 236 SER A N 1
ATOM 1770 C CA A SER A 1 242 ? 39.234 29.360 73.459 0.42 16.05 236 SER A CA 1
ATOM 1771 C CA B SER A 1 242 ? 39.133 29.305 73.412 0.58 17.50 236 SER A CA 1
ATOM 1772 C C A SER A 1 242 ? 37.778 29.722 73.125 0.42 15.15 236 SER A C 1
ATOM 1773 C C B SER A 1 242 ? 37.689 29.719 73.129 0.58 15.74 236 SER A C 1
ATOM 1774 O O A SER A 1 242 ? 36.998 28.812 72.821 0.42 15.99 236 SER A O 1
ATOM 1775 O O B SER A 1 242 ? 36.776 28.862 73.015 0.58 16.45 236 SER A O 1
ATOM 1780 N N . SER A 1 243 ? 37.420 31.006 73.112 1.00 15.42 237 SER A N 1
ATOM 1781 C CA . SER A 1 243 ? 36.045 31.470 72.843 1.00 15.48 237 SER A CA 1
ATOM 1782 C C . SER A 1 243 ? 35.690 31.050 71.412 1.00 13.19 237 SER A C 1
ATOM 1783 O O . SER A 1 243 ? 34.576 30.497 71.179 1.00 14.54 237 SER A O 1
ATOM 1786 N N A VAL A 1 244 ? 36.557 31.302 70.431 0.65 13.45 238 VAL A N 1
ATOM 1787 N N B VAL A 1 244 ? 36.586 31.321 70.475 0.35 13.83 238 VAL A N 1
ATOM 1788 C CA A VAL A 1 244 ? 36.153 30.970 69.060 0.65 13.15 238 VAL A CA 1
ATOM 1789 C CA B VAL A 1 244 ? 36.381 30.975 69.056 0.35 13.65 238 VAL A CA 1
ATOM 1790 C C A VAL A 1 244 ? 36.198 29.445 68.871 0.65 13.83 238 VAL A C 1
ATOM 1791 C C B VAL A 1 244 ? 36.223 29.469 68.897 0.35 14.22 238 VAL A C 1
ATOM 1792 O O A VAL A 1 244 ? 35.445 28.923 68.010 0.65 13.24 238 VAL A O 1
ATOM 1793 O O B VAL A 1 244 ? 35.446 29.028 68.027 0.35 14.12 238 VAL A O 1
ATOM 1800 N N . ALA A 1 245 ? 37.004 28.698 69.654 1.00 15.04 239 ALA A N 1
ATOM 1801 C CA . ALA A 1 245 ? 36.908 27.219 69.551 1.00 14.99 239 ALA A CA 1
ATOM 1802 C C . ALA A 1 245 ? 35.495 26.758 69.936 1.00 15.50 239 ALA A C 1
ATOM 1803 O O . ALA A 1 245 ? 34.982 25.818 69.253 1.00 15.95 239 ALA A O 1
ATOM 1805 N N . SER A 1 246 ? 34.791 27.412 70.856 1.00 14.20 240 SER A N 1
ATOM 1806 C CA . SER A 1 246 ? 33.398 27.088 71.165 1.00 15.22 240 SER A CA 1
ATOM 1807 C C . SER A 1 246 ? 32.480 27.526 70.001 1.00 14.98 240 SER A C 1
ATOM 1808 O O . SER A 1 246 ? 31.648 26.803 69.490 1.00 15.77 240 SER A O 1
ATOM 1811 N N . SER A 1 247 ? 32.683 28.763 69.543 1.00 14.07 241 SER A N 1
ATOM 1812 C CA . SER A 1 247 ? 31.778 29.354 68.560 1.00 13.13 241 SER A CA 1
ATOM 1813 C C . SER A 1 247 ? 31.806 28.622 67.234 1.00 13.34 241 SER A C 1
ATOM 1814 O O . SER A 1 247 ? 30.746 28.348 66.657 1.00 13.32 241 SER A O 1
ATOM 1817 N N . VAL A 1 248 ? 32.995 28.258 66.771 1.00 12.99 242 VAL A N 1
ATOM 1818 C CA . VAL A 1 248 ? 33.113 27.668 65.429 1.00 13.77 242 VAL A CA 1
ATOM 1819 C C . VAL A 1 248 ? 32.379 26.315 65.426 1.00 14.47 242 VAL A C 1
ATOM 1820 O O . VAL A 1 248 ? 31.791 25.985 64.379 1.00 14.35 242 VAL A O 1
ATOM 1824 N N . ARG A 1 249 ? 32.323 25.631 66.570 1.00 14.46 243 ARG A N 1
ATOM 1825 C CA . ARG A 1 249 ? 31.542 24.387 66.596 1.00 14.87 243 ARG A CA 1
ATOM 1826 C C . ARG A 1 249 ? 30.068 24.635 66.392 1.00 14.15 243 ARG A C 1
ATOM 1827 O O . ARG A 1 249 ? 29.346 23.831 65.749 1.00 15.19 243 ARG A O 1
ATOM 1835 N N . HIS A 1 250 ? 29.511 25.731 66.952 1.00 12.53 244 HIS A N 1
ATOM 1836 C CA . HIS A 1 250 ? 28.155 26.070 66.677 1.00 12.96 244 HIS A CA 1
ATOM 1837 C C . HIS A 1 250 ? 27.852 26.312 65.229 1.00 12.26 244 HIS A C 1
ATOM 1838 O O . HIS A 1 250 ? 26.855 25.917 64.637 1.00 12.58 244 HIS A O 1
ATOM 1845 N N . LEU A 1 251 ? 28.777 27.046 64.582 1.00 12.46 245 LEU A N 1
ATOM 1846 C CA . LEU A 1 251 ? 28.629 27.423 63.178 1.00 12.84 245 LEU A CA 1
ATOM 1847 C C . LEU A 1 251 ? 28.629 26.156 62.299 1.00 12.03 245 LEU A C 1
ATOM 1848 O O . LEU A 1 251 ? 27.806 26.063 61.396 1.00 12.95 245 LEU A O 1
ATOM 1853 N N . ILE A 1 252 ? 29.509 25.239 62.621 1.00 13.11 246 ILE A N 1
ATOM 1854 C CA . ILE A 1 252 ? 29.555 23.965 61.868 1.00 13.52 246 ILE A CA 1
ATOM 1855 C C . ILE A 1 252 ? 28.300 23.147 62.135 1.00 13.51 246 ILE A C 1
ATOM 1856 O O . ILE A 1 252 ? 27.757 22.595 61.169 1.00 13.75 246 ILE A O 1
ATOM 1861 N N . ALA A 1 253 ? 27.823 23.113 63.363 1.00 13.51 247 ALA A N 1
ATOM 1862 C CA . ALA A 1 253 ? 26.549 22.387 63.597 1.00 14.21 247 ALA A CA 1
ATOM 1863 C C . ALA A 1 253 ? 25.412 22.989 62.838 1.00 14.07 247 ALA A C 1
ATOM 1864 O O . ALA A 1 253 ? 24.533 22.260 62.318 1.00 15.24 247 ALA A O 1
ATOM 1866 N N . ALA A 1 254 ? 25.325 24.330 62.751 1.00 13.93 248 ALA A N 1
ATOM 1867 C CA . ALA A 1 254 ? 24.270 25.010 62.005 1.00 13.59 248 ALA A CA 1
ATOM 1868 C C . ALA A 1 254 ? 24.339 24.651 60.507 1.00 13.62 248 ALA A C 1
ATOM 1869 O O . ALA A 1 254 ? 23.342 24.421 59.791 1.00 14.45 248 ALA A O 1
ATOM 1871 N N . SER A 1 255 ? 25.579 24.632 59.967 1.00 13.93 249 SER A N 1
ATOM 1872 C CA . SER A 1 255 ? 25.795 24.235 58.559 1.00 14.10 249 SER A CA 1
ATOM 1873 C C . SER A 1 255 ? 25.285 22.812 58.298 1.00 13.92 249 SER A C 1
ATOM 1874 O O . SER A 1 255 ? 24.561 22.600 57.334 1.00 13.86 249 SER A O 1
ATOM 1877 N N . ARG A 1 256 ? 25.724 21.937 59.175 1.00 12.73 250 ARG A N 1
ATOM 1878 C CA . ARG A 1 256 ? 25.313 20.506 59.096 1.00 14.34 250 ARG A CA 1
ATOM 1879 C C . ARG A 1 256 ? 23.799 20.367 59.111 1.00 14.21 250 ARG A C 1
ATOM 1880 O O . ARG A 1 256 ? 23.208 19.663 58.266 1.00 14.92 250 ARG A O 1
ATOM 1888 N N A GLU A 1 257 ? 23.126 21.036 60.054 0.59 14.45 251 GLU A N 1
ATOM 1889 N N B GLU A 1 257 ? 23.147 21.026 60.073 0.41 14.86 251 GLU A N 1
ATOM 1890 C CA A GLU A 1 257 ? 21.657 20.936 60.138 0.59 14.40 251 GLU A CA 1
ATOM 1891 C CA B GLU A 1 257 ? 21.678 20.968 60.206 0.41 15.15 251 GLU A CA 1
ATOM 1892 C C A GLU A 1 257 ? 20.993 21.357 58.823 0.59 14.45 251 GLU A C 1
ATOM 1893 C C B GLU A 1 257 ? 20.984 21.398 58.905 0.41 14.90 251 GLU A C 1
ATOM 1894 O O A GLU A 1 257 ? 19.990 20.780 58.337 0.59 14.96 251 GLU A O 1
ATOM 1895 O O B GLU A 1 257 ? 19.944 20.826 58.549 0.41 15.42 251 GLU A O 1
ATOM 1906 N N . ALA A 1 258 ? 21.516 22.434 58.213 1.00 14.72 252 ALA A N 1
ATOM 1907 C CA . ALA A 1 258 ? 20.948 22.991 56.977 1.00 15.11 252 ALA A CA 1
ATOM 1908 C C . ALA A 1 258 ? 21.272 22.205 55.730 1.00 15.97 252 ALA A C 1
ATOM 1909 O O . ALA A 1 258 ? 20.737 22.512 54.656 1.00 17.32 252 ALA A O 1
ATOM 1911 N N . GLY A 1 259 ? 22.112 21.191 55.859 1.00 15.05 253 GLY A N 1
ATOM 1912 C CA . GLY A 1 259 ? 22.532 20.426 54.671 1.00 15.67 253 GLY A CA 1
ATOM 1913 C C . GLY A 1 259 ? 23.495 21.198 53.789 1.00 15.97 253 GLY A C 1
ATOM 1914 O O . GLY A 1 259 ? 23.403 21.135 52.550 1.00 17.17 253 GLY A O 1
ATOM 1915 N N . VAL A 1 260 ? 24.368 21.935 54.441 1.00 15.21 254 VAL A N 1
ATOM 1916 C CA . VAL A 1 260 ? 25.373 22.758 53.716 1.00 15.44 254 VAL A CA 1
ATOM 1917 C C . VAL A 1 260 ? 26.750 22.307 54.190 1.00 14.58 254 VAL A C 1
ATOM 1918 O O . VAL A 1 260 ? 27.045 22.120 55.399 1.00 14.48 254 VAL A O 1
ATOM 1922 N N . ASP A 1 261 ? 27.631 22.042 53.207 1.00 14.62 255 ASP A N 1
ATOM 1923 C CA . ASP A 1 261 ? 28.996 21.613 53.540 1.00 15.46 255 ASP A CA 1
ATOM 1924 C C . ASP A 1 261 ? 29.706 22.709 54.334 1.00 15.15 255 ASP A C 1
ATOM 1925 O O . ASP A 1 261 ? 29.475 23.914 54.034 1.00 16.68 255 ASP A O 1
ATOM 1930 N N . ALA A 1 262 ? 30.520 22.325 55.295 1.00 14.47 256 ALA A N 1
ATOM 1931 C CA . ALA A 1 262 ? 31.207 23.297 56.158 1.00 15.14 256 ALA A CA 1
ATOM 1932 C C . ALA A 1 262 ? 32.710 23.253 55.979 1.00 14.93 256 ALA A C 1
ATOM 1933 O O . ALA A 1 262 ? 33.425 23.465 56.940 1.00 15.08 256 ALA A O 1
ATOM 1935 N N . GLY A 1 263 ? 33.226 22.963 54.779 1.00 14.39 257 GLY A N 1
ATOM 1936 C CA . GLY A 1 263 ? 34.681 22.761 54.691 1.00 14.74 257 GLY A CA 1
ATOM 1937 C C . GLY A 1 263 ? 35.524 23.953 55.043 1.00 13.49 257 GLY A C 1
ATOM 1938 O O . GLY A 1 263 ? 36.579 23.723 55.589 1.00 14.61 257 GLY A O 1
ATOM 1939 N N . LEU A 1 264 ? 35.075 25.200 54.766 1.00 13.49 258 LEU A N 1
ATOM 1940 C CA . LEU A 1 264 ? 35.932 26.315 55.179 1.00 13.26 258 LEU A CA 1
ATOM 1941 C C . LEU A 1 264 ? 35.978 26.435 56.700 1.00 12.17 258 LEU A C 1
ATOM 1942 O O . LEU A 1 264 ? 37.101 26.545 57.270 1.00 13.25 258 LEU A O 1
ATOM 1947 N N . LEU A 1 265 ? 34.797 26.384 57.359 1.00 12.91 259 LEU A N 1
ATOM 1948 C CA . LEU A 1 265 ? 34.830 26.452 58.822 1.00 13.73 259 LEU A CA 1
ATOM 1949 C C . LEU A 1 265 ? 35.548 25.247 59.460 1.00 14.05 259 LEU A C 1
ATOM 1950 O O . LEU A 1 265 ? 36.147 25.441 60.487 1.00 13.92 259 LEU A O 1
ATOM 1955 N N A GLU A 1 266 ? 35.438 24.066 58.880 0.47 14.35 260 GLU A N 1
ATOM 1956 N N B GLU A 1 266 ? 35.418 24.072 58.871 0.53 14.83 260 GLU A N 1
ATOM 1957 C CA A GLU A 1 266 ? 36.170 22.894 59.420 0.47 14.87 260 GLU A CA 1
ATOM 1958 C CA B GLU A 1 266 ? 36.144 22.880 59.373 0.53 15.75 260 GLU A CA 1
ATOM 1959 C C A GLU A 1 266 ? 37.688 23.095 59.346 0.47 14.62 260 GLU A C 1
ATOM 1960 C C B GLU A 1 266 ? 37.663 23.080 59.328 0.53 15.13 260 GLU A C 1
ATOM 1961 O O A GLU A 1 266 ? 38.439 22.771 60.316 0.47 16.46 260 GLU A O 1
ATOM 1962 O O B GLU A 1 266 ? 38.386 22.726 60.295 0.53 17.42 260 GLU A O 1
ATOM 1973 N N . ALA A 1 267 ? 38.173 23.626 58.229 1.00 14.62 261 ALA A N 1
ATOM 1974 C CA . ALA A 1 267 ? 39.603 23.944 58.139 1.00 14.41 261 ALA A CA 1
ATOM 1975 C C . ALA A 1 267 ? 39.984 24.933 59.198 1.00 14.31 261 ALA A C 1
ATOM 1976 O O . ALA A 1 267 ? 40.969 24.798 59.906 1.00 16.08 261 ALA A O 1
ATOM 1978 N N . PHE A 1 268 ? 39.140 25.965 59.366 1.00 13.55 262 PHE A N 1
ATOM 1979 C CA . PHE A 1 268 ? 39.422 26.977 60.396 1.00 14.06 262 PHE A CA 1
ATOM 1980 C C . PHE A 1 268 ? 39.465 26.362 61.797 1.00 14.14 262 PHE A C 1
ATOM 1981 O O . PHE A 1 268 ? 40.340 26.633 62.616 1.00 15.08 262 PHE A O 1
ATOM 1989 N N A ARG A 1 269 ? 38.492 25.529 62.091 0.52 14.09 263 ARG A N 1
ATOM 1990 N N B ARG A 1 269 ? 38.478 25.535 62.078 0.48 14.04 263 ARG A N 1
ATOM 1991 C CA A ARG A 1 269 ? 38.430 24.811 63.387 0.52 14.53 263 ARG A CA 1
ATOM 1992 C CA B ARG A 1 269 ? 38.368 24.786 63.355 0.48 14.40 263 ARG A CA 1
ATOM 1993 C C A ARG A 1 269 ? 39.722 24.038 63.633 0.52 15.36 263 ARG A C 1
ATOM 1994 C C B ARG A 1 269 ? 39.656 24.012 63.631 0.48 15.32 263 ARG A C 1
ATOM 1995 O O A ARG A 1 269 ? 40.247 24.048 64.752 0.52 15.89 263 ARG A O 1
ATOM 1996 O O B ARG A 1 269 ? 40.089 23.992 64.785 0.48 15.82 263 ARG A O 1
ATOM 2011 N N . GLY A 1 270 ? 40.223 23.398 62.609 1.00 16.17 264 GLY A N 1
ATOM 2012 C CA . GLY A 1 270 ? 41.468 22.655 62.815 1.00 16.34 264 GLY A CA 1
ATOM 2013 C C . GLY A 1 270 ? 42.581 23.552 63.314 1.00 17.08 264 GLY A C 1
ATOM 2014 O O . GLY A 1 270 ? 43.347 23.193 64.233 1.00 19.46 264 GLY A O 1
ATOM 2015 N N . TYR A 1 271 ? 42.714 24.753 62.745 1.00 15.38 265 TYR A N 1
ATOM 2016 C CA . TYR A 1 271 ? 43.757 25.679 63.236 1.00 16.29 265 TYR A CA 1
ATOM 2017 C C . TYR A 1 271 ? 43.474 26.138 64.644 1.00 15.75 265 TYR A C 1
ATOM 2018 O O . TYR A 1 271 ? 44.413 26.280 65.499 1.00 17.32 265 TYR A O 1
ATOM 2027 N N . VAL A 1 272 ? 42.232 26.487 64.935 1.00 15.33 266 VAL A N 1
ATOM 2028 C CA . VAL A 1 272 ? 41.828 26.938 66.280 1.00 16.35 266 VAL A CA 1
ATOM 2029 C C . VAL A 1 272 ? 42.133 25.835 67.319 1.00 16.91 266 VAL A C 1
ATOM 2030 O O . VAL A 1 272 ? 42.709 26.144 68.337 1.00 17.38 266 VAL A O 1
ATOM 2034 N N . ASP A 1 273 ? 41.733 24.628 67.014 1.00 17.79 267 ASP A N 1
ATOM 2035 C CA . ASP A 1 273 ? 41.943 23.513 67.990 1.00 18.50 267 ASP A CA 1
ATOM 2036 C C . ASP A 1 273 ? 43.440 23.281 68.173 1.00 20.12 267 ASP A C 1
ATOM 2037 O O . ASP A 1 273 ? 43.821 22.993 69.327 1.00 20.62 267 ASP A O 1
ATOM 2042 N N . ALA A 1 274 ? 44.225 23.402 67.134 1.00 20.04 268 ALA A N 1
ATOM 2043 C CA . ALA A 1 274 ? 45.676 23.173 67.262 1.00 21.02 268 ALA A CA 1
ATOM 2044 C C . ALA A 1 274 ? 46.261 24.269 68.129 1.00 22.22 268 ALA A C 1
ATOM 2045 O O . ALA A 1 274 ? 47.189 24.036 68.893 1.00 24.23 268 ALA A O 1
ATOM 2047 N N . THR A 1 275 ? 45.732 25.499 68.061 1.00 19.34 269 THR A N 1
ATOM 2048 C CA . THR A 1 275 ? 46.199 26.609 68.908 1.00 19.17 269 THR A CA 1
ATOM 2049 C C . THR A 1 275 ? 45.856 26.354 70.390 1.00 20.51 269 THR A C 1
ATOM 2050 O O . THR A 1 275 ? 46.697 26.660 71.298 1.00 20.99 269 THR A O 1
ATOM 2054 N N . VAL A 1 276 ? 44.682 25.830 70.660 1.00 18.49 270 VAL A N 1
ATOM 2055 C CA . VAL A 1 276 ? 44.284 25.472 72.037 1.00 19.45 270 VAL A CA 1
ATOM 2056 C C . VAL A 1 276 ? 45.215 24.354 72.521 1.00 22.67 270 VAL A C 1
ATOM 2057 O O . VAL A 1 276 ? 45.693 24.471 73.709 1.00 23.74 270 VAL A O 1
ATOM 2061 N N . ALA A 1 277 ? 45.449 23.369 71.687 1.00 23.04 271 ALA A N 1
ATOM 2062 C CA . ALA A 1 277 ? 46.298 22.181 72.110 1.00 24.52 271 ALA A CA 1
ATOM 2063 C C . ALA A 1 277 ? 47.723 22.633 72.357 1.00 27.26 271 ALA A C 1
ATOM 2064 O O . ALA A 1 277 ? 48.429 22.016 73.195 1.00 28.98 271 ALA A O 1
ATOM 2066 N N . ALA A 1 278 ? 48.177 23.679 71.718 1.00 23.68 272 ALA A N 1
ATOM 2067 C CA . ALA A 1 278 ? 49.547 24.176 71.863 1.00 26.39 272 ALA A CA 1
ATOM 2068 C C . ALA A 1 278 ? 49.652 25.005 73.160 1.00 27.05 272 ALA A C 1
ATOM 2069 O O . ALA A 1 278 ? 50.778 25.615 73.396 1.00 31.11 272 ALA A O 1
ATOM 2071 N N . GLY A 1 279 ? 48.570 25.168 73.907 1.00 26.35 273 GLY A N 1
ATOM 2072 C CA . GLY A 1 279 ? 48.552 25.967 75.130 1.00 25.82 273 GLY A CA 1
ATOM 2073 C C . GLY A 1 279 ? 48.247 27.443 74.986 1.00 25.04 273 GLY A C 1
ATOM 2074 O O . GLY A 1 279 ? 48.351 28.198 76.002 1.00 24.83 273 GLY A O 1
ATOM 2075 N N . HIS A 1 280 ? 47.694 27.892 73.867 1.00 22.25 274 HIS A N 1
ATOM 2076 C CA . HIS A 1 280 ? 47.396 29.309 73.637 1.00 22.76 274 HIS A CA 1
ATOM 2077 C C . HIS A 1 280 ? 45.897 29.618 73.595 1.00 20.96 274 HIS A C 1
ATOM 2078 O O . HIS A 1 280 ? 45.572 30.680 72.998 1.00 21.15 274 HIS A O 1
ATOM 2085 N N . GLY A 1 281 ? 45.046 28.846 74.264 1.00 19.71 275 GLY A N 1
ATOM 2086 C CA . GLY A 1 281 ? 43.605 29.127 74.338 1.00 19.61 275 GLY A CA 1
ATOM 2087 C C . GLY A 1 281 ? 43.316 30.495 74.887 1.00 19.54 275 GLY A C 1
ATOM 2088 O O . GLY A 1 281 ? 42.299 31.123 74.513 1.00 18.36 275 GLY A O 1
ATOM 2089 N N . ASP A 1 282 ? 44.149 31.025 75.778 1.00 19.91 276 ASP A N 1
ATOM 2090 C CA . ASP A 1 282 ? 43.847 32.344 76.355 1.00 21.02 276 ASP A CA 1
ATOM 2091 C C . ASP A 1 282 ? 44.276 33.481 75.445 1.00 18.32 276 ASP A C 1
ATOM 2092 O O . ASP A 1 282 ? 43.923 34.657 75.783 1.00 20.74 276 ASP A O 1
ATOM 2097 N N . ASP A 1 283 ? 45.033 33.249 74.380 1.00 18.32 277 ASP A N 1
ATOM 2098 C CA . ASP A 1 283 ? 45.618 34.315 73.530 1.00 18.25 277 ASP A CA 1
ATOM 2099 C C . ASP A 1 283 ? 44.509 34.913 72.604 1.00 18.18 277 ASP A C 1
ATOM 2100 O O . ASP A 1 283 ? 43.450 34.301 72.414 1.00 17.94 277 ASP A O 1
ATOM 2105 N N . GLU A 1 284 ? 44.807 36.102 72.125 1.00 18.69 278 GLU A N 1
ATOM 2106 C CA . GLU A 1 284 ? 44.031 36.716 71.033 1.00 17.75 278 GLU A CA 1
ATOM 2107 C C . GLU A 1 284 ? 44.039 35.797 69.834 1.00 17.33 278 GLU A C 1
ATOM 2108 O O . GLU A 1 284 ? 44.975 35.037 69.471 1.00 17.28 278 GLU A O 1
ATOM 2114 N N . ILE A 1 285 ? 42.961 35.987 69.069 1.00 17.83 279 ILE A N 1
ATOM 2115 C CA . ILE A 1 285 ? 42.794 35.203 67.802 1.00 18.07 279 ILE A CA 1
ATOM 2116 C C . ILE A 1 285 ? 43.862 35.499 66.748 1.00 17.26 279 ILE A C 1
ATOM 2117 O O . ILE A 1 285 ? 44.012 34.746 65.806 1.00 19.65 279 ILE A O 1
ATOM 2122 N N . SER A 1 286 ? 44.728 36.512 66.930 1.00 17.32 280 SER A N 1
ATOM 2123 C CA . SER A 1 286 ? 45.913 36.739 66.108 1.00 18.44 280 SER A CA 1
ATOM 2124 C C . SER A 1 286 ? 46.927 35.556 66.121 1.00 18.57 280 SER A C 1
ATOM 2125 O O . SER A 1 286 ? 47.704 35.304 65.221 1.00 20.13 280 SER A O 1
ATOM 2128 N N . ARG A 1 287 ? 46.868 34.719 67.153 1.00 19.19 281 ARG A N 1
ATOM 2129 C CA . ARG A 1 287 ? 47.735 33.533 67.295 1.00 19.62 281 ARG A CA 1
ATOM 2130 C C . ARG A 1 287 ? 47.366 32.389 66.347 1.00 19.92 281 ARG A C 1
ATOM 2131 O O . ARG A 1 287 ? 48.246 31.615 65.997 1.00 22.03 281 ARG A O 1
ATOM 2139 N N . ILE A 1 288 ? 46.103 32.308 65.908 1.00 20.13 282 ILE A N 1
ATOM 2140 C CA . ILE A 1 288 ? 45.570 31.090 65.232 1.00 20.91 282 ILE A CA 1
ATOM 2141 C C . ILE A 1 288 ? 46.385 30.842 63.982 1.00 22.32 282 ILE A C 1
ATOM 2142 O O . ILE A 1 288 ? 46.745 29.723 63.700 1.00 22.04 282 ILE A O 1
ATOM 2147 N N . ALA A 1 289 ? 46.673 31.864 63.189 1.00 21.36 283 ALA A N 1
ATOM 2148 C CA . ALA A 1 289 ? 47.353 31.625 61.907 1.00 24.15 283 ALA A CA 1
ATOM 2149 C C . ALA A 1 289 ? 48.729 30.986 62.072 1.00 24.76 283 ALA A C 1
ATOM 2150 O O . ALA A 1 289 ? 49.154 30.322 61.106 1.00 25.25 283 ALA A O 1
ATOM 2152 N N A SER A 1 290 ? 49.367 31.095 63.227 0.60 24.89 284 SER A N 1
ATOM 2153 N N B SER A 1 290 ? 49.352 31.045 63.248 0.40 24.71 284 SER A N 1
ATOM 2154 C CA A SER A 1 290 ? 50.639 30.348 63.440 0.60 26.46 284 SER A CA 1
ATOM 2155 C CA B SER A 1 290 ? 50.650 30.344 63.494 0.40 25.72 284 SER A CA 1
ATOM 2156 C C A SER A 1 290 ? 50.452 28.878 63.083 0.60 26.64 284 SER A C 1
ATOM 2157 C C B SER A 1 290 ? 50.504 28.825 63.335 0.40 26.05 284 SER A C 1
ATOM 2158 O O A SER A 1 290 ? 51.424 28.291 62.524 0.60 26.31 284 SER A O 1
ATOM 2159 O O B SER A 1 290 ? 51.506 28.127 63.197 0.40 24.42 284 SER A O 1
ATOM 2164 N N . GLU A 1 291 ? 49.311 28.290 63.449 1.00 24.37 285 GLU A N 1
ATOM 2165 C CA . GLU A 1 291 ? 49.053 26.830 63.311 1.00 25.51 285 GLU A CA 1
ATOM 2166 C C . GLU A 1 291 ? 48.728 26.471 61.856 1.00 24.22 285 GLU A C 1
ATOM 2167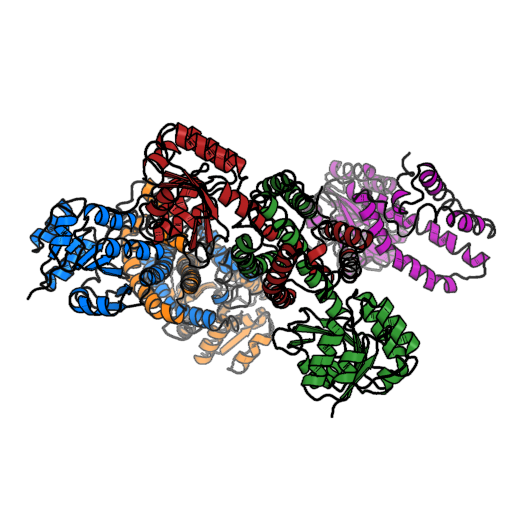 O O . GLU A 1 291 ? 48.498 25.289 61.585 1.00 27.13 285 GLU A O 1
ATOM 2173 N N . MET A 1 292 ? 48.783 27.430 60.928 1.00 23.80 286 MET A N 1
ATOM 2174 C CA . MET A 1 292 ? 48.541 27.141 59.499 1.00 23.61 286 MET A CA 1
ATOM 2175 C C . MET A 1 292 ? 49.857 26.617 58.880 1.00 25.84 286 MET A C 1
ATOM 2176 O O . MET A 1 292 ? 49.833 26.211 57.753 1.00 24.32 286 MET A O 1
ATOM 2181 N N . THR A 1 293 ? 50.990 26.716 59.563 1.00 31.26 287 THR A N 1
ATOM 2182 C CA . THR A 1 293 ? 52.238 26.128 58.940 1.00 37.12 287 THR A CA 1
ATOM 2183 C C . THR A 1 293 ? 52.158 24.594 58.802 1.00 44.53 287 THR A C 1
ATOM 2184 O O . THR A 1 293 ? 51.652 23.934 59.739 1.00 46.86 287 THR A O 1
ATOM 2188 N N . THR A 1 294 ? 52.654 24.047 57.669 1.00 54.34 288 THR A N 1
ATOM 2189 C CA . THR A 1 294 ? 53.090 22.625 57.447 1.00 62.12 288 THR A CA 1
ATOM 2190 C C . THR A 1 294 ? 53.057 22.348 55.937 1.00 60.77 288 THR A C 1
ATOM 2191 O O . THR A 1 294 ? 52.259 23.048 55.308 1.00 58.72 288 THR A O 1
ATOM 2193 N N . THR B 1 9 ? 13.205 55.113 89.859 1.00 56.84 3 THR B N 1
ATOM 2194 C CA . THR B 1 9 ? 13.568 55.697 88.543 1.00 54.07 3 THR B CA 1
ATOM 2195 C C . THR B 1 9 ? 14.802 54.936 87.998 1.00 47.87 3 THR B C 1
ATOM 2196 O O . THR B 1 9 ? 14.720 54.394 86.859 1.00 51.02 3 THR B O 1
ATOM 2198 N N . THR B 1 10 ? 15.903 54.869 88.755 1.00 37.34 4 THR B N 1
ATOM 2199 C CA . THR B 1 10 ? 17.253 54.641 88.155 1.00 30.04 4 THR B CA 1
ATOM 2200 C C . THR B 1 10 ? 17.309 53.174 87.769 1.00 25.23 4 THR B C 1
ATOM 2201 O O . THR B 1 10 ? 17.150 52.299 88.626 1.00 26.68 4 THR B O 1
ATOM 2205 N N . PRO B 1 11 ? 17.569 52.888 86.501 1.00 24.62 5 PRO B N 1
ATOM 2206 C CA . PRO B 1 11 ? 17.567 51.478 86.110 1.00 24.31 5 PRO B CA 1
ATOM 2207 C C . PRO B 1 11 ? 18.591 50.615 86.839 1.00 21.36 5 PRO B C 1
ATOM 2208 O O . PRO B 1 11 ? 19.735 51.013 87.042 1.00 21.04 5 PRO B O 1
ATOM 2212 N N . THR B 1 12 ? 18.193 49.364 87.076 1.00 18.51 6 THR B N 1
ATOM 2213 C CA . THR B 1 12 ? 19.067 48.363 87.701 1.00 17.45 6 THR B CA 1
ATOM 2214 C C . THR B 1 12 ? 19.349 47.302 86.672 1.00 17.91 6 THR B C 1
ATOM 2215 O O . THR B 1 12 ? 18.411 46.829 86.008 1.00 19.86 6 THR B O 1
ATOM 2219 N N A VAL B 1 13 ? 20.642 47.036 86.475 0.67 15.95 7 VAL B N 1
ATOM 2220 N N B VAL B 1 13 ? 20.605 46.917 86.563 0.33 16.37 7 VAL B N 1
ATOM 2221 C CA A VAL B 1 13 ? 21.141 45.996 85.531 0.67 16.00 7 VAL B CA 1
ATOM 2222 C CA B VAL B 1 13 ? 20.999 45.896 85.567 0.33 16.05 7 VAL B CA 1
ATOM 2223 C C A VAL B 1 13 ? 22.164 45.130 86.236 0.67 15.15 7 VAL B C 1
ATOM 2224 C C B VAL B 1 13 ? 22.159 45.142 86.156 0.33 15.44 7 VAL B C 1
ATOM 2225 O O A VAL B 1 13 ? 23.042 45.621 86.933 0.67 16.43 7 VAL B O 1
ATOM 2226 O O B VAL B 1 13 ? 23.076 45.767 86.688 0.33 15.87 7 VAL B O 1
ATOM 2233 N N . THR B 1 14 ? 22.082 43.835 86.012 1.00 15.42 8 THR B N 1
ATOM 2234 C CA . THR B 1 14 ? 23.097 42.883 86.441 1.00 15.76 8 THR B CA 1
ATOM 2235 C C . THR B 1 14 ? 23.817 42.344 85.210 1.00 15.72 8 THR B C 1
ATOM 2236 O O . THR B 1 14 ? 23.159 42.051 84.199 1.00 16.20 8 THR B O 1
ATOM 2240 N N . VAL B 1 15 ? 25.133 42.277 85.248 1.00 14.68 9 VAL B N 1
ATOM 2241 C CA . VAL B 1 15 ? 25.937 41.560 84.229 1.00 14.59 9 VAL B CA 1
ATOM 2242 C C . VAL B 1 15 ? 26.525 40.338 84.886 1.00 16.00 9 VAL B C 1
ATOM 2243 O O . VAL B 1 15 ? 27.246 40.443 85.856 1.00 16.26 9 VAL B O 1
ATOM 2247 N N . LEU B 1 16 ? 26.274 39.164 84.334 1.00 14.24 10 LEU B N 1
ATOM 2248 C CA . LEU B 1 16 ? 26.841 37.860 84.717 1.00 15.02 10 LEU B CA 1
ATOM 2249 C C . LEU B 1 16 ? 27.808 37.459 83.602 1.00 15.68 10 LEU B C 1
ATOM 2250 O O . LEU B 1 16 ? 27.360 37.212 82.465 1.00 15.42 10 LEU B O 1
ATOM 2255 N N . GLY B 1 17 ? 29.073 37.378 83.940 1.00 16.72 11 GLY B N 1
ATOM 2256 C CA . GLY B 1 17 ? 30.140 37.071 83.030 1.00 15.47 11 GLY B CA 1
ATOM 2257 C C . GLY B 1 17 ? 30.998 38.287 82.771 1.00 16.07 11 GLY B C 1
ATOM 2258 O O . GLY B 1 17 ? 30.509 39.321 82.273 1.00 15.43 11 GLY B O 1
ATOM 2259 N N . LEU B 1 18 ? 32.259 38.242 83.245 1.00 15.35 12 LEU B N 1
ATOM 2260 C CA . LEU B 1 18 ? 33.190 39.375 83.260 1.00 15.48 12 LEU B CA 1
ATOM 2261 C C . LEU B 1 18 ? 34.438 39.017 82.490 1.00 16.64 12 LEU B C 1
ATOM 2262 O O . LEU B 1 18 ? 35.571 39.454 82.887 1.00 17.05 12 LEU B O 1
ATOM 2267 N N . GLY B 1 19 ? 34.337 38.286 81.393 1.00 15.19 13 GLY B N 1
ATOM 2268 C CA . GLY B 1 19 ? 35.397 38.303 80.380 1.00 15.35 13 GLY B CA 1
ATOM 2269 C C . GLY B 1 19 ? 35.459 39.664 79.721 1.00 14.33 13 GLY B C 1
ATOM 2270 O O . GLY B 1 19 ? 34.806 40.580 80.137 1.00 15.01 13 GLY B O 1
ATOM 2271 N N . PRO B 1 20 ? 36.215 39.783 78.635 1.00 14.62 14 PRO B N 1
ATOM 2272 C CA . PRO B 1 20 ? 36.445 41.094 78.012 1.00 14.39 14 PRO B CA 1
ATOM 2273 C C . PRO B 1 20 ? 35.150 41.743 77.594 1.00 14.39 14 PRO B C 1
ATOM 2274 O O . PRO B 1 20 ? 34.972 42.943 77.796 1.00 14.85 14 PRO B O 1
ATOM 2278 N N . MET B 1 21 ? 34.219 40.972 77.029 1.00 14.13 15 MET B N 1
ATOM 2279 C CA . MET B 1 21 ? 32.972 41.610 76.609 1.00 13.06 15 MET B CA 1
ATOM 2280 C C . MET B 1 21 ? 32.085 41.959 77.807 1.00 12.97 15 MET B C 1
ATOM 2281 O O . MET B 1 21 ? 31.458 43.021 77.816 1.00 14.08 15 MET B O 1
ATOM 2286 N N . GLY B 1 22 ? 32.060 41.115 78.831 1.00 14.09 16 GLY B N 1
ATOM 2287 C CA . GLY B 1 22 ? 31.244 41.447 79.988 1.00 14.22 16 GLY B CA 1
ATOM 2288 C C . GLY B 1 22 ? 31.786 42.659 80.687 1.00 14.48 16 GLY B C 1
ATOM 2289 O O . GLY B 1 22 ? 31.015 43.489 81.223 1.00 15.19 16 GLY B O 1
ATOM 2290 N N . GLN B 1 23 ? 33.099 42.805 80.728 1.00 14.87 17 GLN B N 1
ATOM 2291 C CA . GLN B 1 23 ? 33.696 44.060 81.292 1.00 15.65 17 GLN B CA 1
ATOM 2292 C C . GLN B 1 23 ? 33.259 45.241 80.441 1.00 14.76 17 GLN B C 1
ATOM 2293 O O . GLN B 1 23 ? 32.928 46.302 81.006 1.00 14.84 17 GLN B O 1
ATOM 2299 N N . ALA B 1 24 ? 33.303 45.162 79.118 1.00 13.99 18 ALA B N 1
ATOM 2300 C CA . ALA B 1 24 ? 32.899 46.265 78.231 1.00 14.41 18 ALA B CA 1
ATOM 2301 C C . ALA B 1 24 ? 31.431 46.633 78.442 1.00 13.67 18 ALA B C 1
ATOM 2302 O O . ALA B 1 24 ? 31.079 47.797 78.518 1.00 14.72 18 ALA B O 1
ATOM 2304 N N . LEU B 1 25 ? 30.562 45.629 78.524 1.00 13.60 19 LEU B N 1
ATOM 2305 C CA . LEU B 1 25 ? 29.124 45.882 78.779 1.00 13.23 19 LEU B CA 1
ATOM 2306 C C . LEU B 1 25 ? 28.994 46.654 80.101 1.00 13.91 19 LEU B C 1
ATOM 2307 O O . LEU B 1 25 ? 28.261 47.616 80.156 1.00 14.67 19 LEU B O 1
ATOM 2312 N N . SER B 1 26 ? 29.631 46.120 81.133 1.00 14.25 20 SER B N 1
ATOM 2313 C CA . SER B 1 26 ? 29.525 46.713 82.489 1.00 14.10 20 SER B CA 1
ATOM 2314 C C . SER B 1 26 ? 30.050 48.138 82.504 1.00 15.68 20 SER B C 1
ATOM 2315 O O . SER B 1 26 ? 29.372 49.021 83.073 1.00 16.43 20 SER B O 1
ATOM 2318 N N . ARG B 1 27 ? 31.160 48.408 81.832 1.00 15.13 21 ARG B N 1
ATOM 2319 C CA . ARG B 1 27 ? 31.677 49.797 81.766 1.00 16.05 21 ARG B CA 1
ATOM 2320 C C . ARG B 1 27 ? 30.698 50.683 81.054 1.00 16.65 21 ARG B C 1
ATOM 2321 O O . ARG B 1 27 ? 30.466 51.830 81.457 1.00 16.86 21 ARG B O 1
ATOM 2329 N N . ALA B 1 28 ? 30.100 50.241 79.961 1.00 14.84 22 ALA B N 1
ATOM 2330 C CA . ALA B 1 28 ? 29.180 51.117 79.221 1.00 14.50 22 ALA B CA 1
ATOM 2331 C C . ALA B 1 28 ? 27.956 51.409 80.093 1.00 15.56 22 ALA B C 1
ATOM 2332 O O . ALA B 1 28 ? 27.422 52.573 80.017 1.00 17.21 22 ALA B O 1
ATOM 2334 N N . LEU B 1 29 ? 27.404 50.430 80.806 1.00 14.69 23 LEU B N 1
ATOM 2335 C CA . LEU B 1 29 ? 26.209 50.622 81.625 1.00 15.31 23 LEU B CA 1
ATOM 2336 C C . LEU B 1 29 ? 26.589 51.554 82.791 1.00 16.13 23 LEU B C 1
ATOM 2337 O O . LEU B 1 29 ? 25.760 52.457 83.106 1.00 17.10 23 LEU B O 1
ATOM 2342 N N . LEU B 1 30 ? 27.780 51.403 83.346 1.00 14.82 24 LEU B N 1
ATOM 2343 C CA . LEU B 1 30 ? 28.180 52.329 84.440 1.00 15.96 24 LEU B CA 1
ATOM 2344 C C . LEU B 1 30 ? 28.368 53.725 83.893 1.00 17.82 24 LEU B C 1
ATOM 2345 O O . LEU B 1 30 ? 27.964 54.731 84.591 1.00 17.45 24 LEU B O 1
ATOM 2350 N N . ASP B 1 31 ? 28.965 53.848 82.730 1.00 17.41 25 ASP B N 1
ATOM 2351 C CA . ASP B 1 31 ? 29.211 55.186 82.176 1.00 18.11 25 ASP B CA 1
ATOM 2352 C C . ASP B 1 31 ? 27.889 55.868 81.885 1.00 19.21 25 ASP B C 1
ATOM 2353 O O . ASP B 1 31 ? 27.908 57.145 81.999 1.00 23.75 25 ASP B O 1
ATOM 2358 N N . ALA B 1 32 ? 26.783 55.168 81.647 1.00 18.55 26 ALA B N 1
ATOM 2359 C CA . ALA B 1 32 ? 25.416 55.679 81.336 1.00 19.74 26 ALA B CA 1
ATOM 2360 C C . ALA B 1 32 ? 24.709 56.110 82.628 1.00 21.97 26 ALA B C 1
ATOM 2361 O O . ALA B 1 32 ? 23.525 56.544 82.548 1.00 24.10 26 ALA B O 1
ATOM 2363 N N . GLY B 1 33 ? 25.290 55.783 83.770 1.00 19.04 27 GLY B N 1
ATOM 2364 C CA . GLY B 1 33 ? 24.632 56.101 85.080 1.00 20.31 27 GLY B CA 1
ATOM 2365 C C . GLY B 1 33 ? 23.728 55.058 85.654 1.00 20.82 27 GLY B C 1
ATOM 2366 O O . GLY B 1 33 ? 22.900 55.295 86.590 1.00 21.51 27 GLY B O 1
ATOM 2367 N N . HIS B 1 34 ? 23.729 53.845 85.112 1.00 18.71 28 HIS B N 1
ATOM 2368 C CA . HIS B 1 34 ? 22.888 52.800 85.659 1.00 18.75 28 HIS B CA 1
ATOM 2369 C C . HIS B 1 34 ? 23.481 52.257 86.948 1.00 19.39 28 HIS B C 1
ATOM 2370 O O . HIS B 1 34 ? 24.678 52.378 87.196 1.00 18.86 28 HIS B O 1
ATOM 2377 N N . THR B 1 35 ? 22.625 51.586 87.699 1.00 18.07 29 THR B N 1
ATOM 2378 C CA . THR B 1 35 ? 23.000 50.869 88.903 1.00 17.91 29 THR B CA 1
ATOM 2379 C C . THR B 1 35 ? 23.336 49.453 88.481 1.00 18.92 29 THR B C 1
ATOM 2380 O O . THR B 1 35 ? 22.390 48.685 88.209 1.00 19.21 29 THR B O 1
ATOM 2384 N N . VAL B 1 36 ? 24.629 49.159 88.443 1.00 17.75 30 VAL B N 1
ATOM 2385 C CA . VAL B 1 36 ? 25.149 47.918 87.849 1.00 17.05 30 VAL B CA 1
ATOM 2386 C C . VAL B 1 36 ? 25.607 47.012 88.938 1.00 17.41 30 VAL B C 1
ATOM 2387 O O . VAL B 1 36 ? 26.470 47.432 89.730 1.00 18.56 30 VAL B O 1
ATOM 2391 N N . THR B 1 37 ? 25.116 45.776 88.920 1.00 15.45 31 THR B N 1
ATOM 2392 C CA . THR B 1 37 ? 25.645 44.702 89.768 1.00 16.17 31 THR B CA 1
ATOM 2393 C C . THR B 1 37 ? 26.362 43.730 88.866 1.00 18.08 31 THR B C 1
ATOM 2394 O O . THR B 1 37 ? 25.796 43.330 87.839 1.00 19.24 31 THR B O 1
ATOM 2398 N N . VAL B 1 38 ? 27.483 43.204 89.319 1.00 16.80 32 VAL B N 1
ATOM 2399 C CA . VAL B 1 38 ? 28.272 42.254 88.506 1.00 15.99 32 VAL B CA 1
ATOM 2400 C C . VAL B 1 38 ? 28.500 40.977 89.253 1.00 18.11 32 VAL B C 1
ATOM 2401 O O . VAL B 1 38 ? 28.567 40.956 90.495 1.00 19.98 32 VAL B O 1
ATOM 2405 N N . TRP B 1 39 ? 28.663 39.883 88.527 1.00 16.53 33 TRP B N 1
ATOM 2406 C CA . TRP B 1 39 ? 28.994 38.535 89.035 1.00 16.85 33 TRP B CA 1
ATOM 2407 C C . TRP B 1 39 ? 29.854 37.834 88.023 1.00 18.61 33 TRP B C 1
ATOM 2408 O O . TRP B 1 39 ? 29.621 38.006 86.791 1.00 17.26 33 TRP B O 1
ATOM 2419 N N . ASN B 1 40 ? 30.862 37.091 88.465 1.00 18.66 34 ASN B N 1
ATOM 2420 C CA . ASN B 1 40 ? 31.651 36.194 87.603 1.00 18.22 34 ASN B CA 1
ATOM 2421 C C . ASN B 1 40 ? 31.973 34.944 88.389 1.00 20.58 34 ASN B C 1
ATOM 2422 O O . ASN B 1 40 ? 32.230 35.078 89.627 1.00 21.41 34 ASN B O 1
ATOM 2427 N N . ARG B 1 41 ? 32.083 33.857 87.682 1.00 20.27 35 ARG B N 1
ATOM 2428 C CA . ARG B 1 41 ? 32.539 32.582 88.290 1.00 22.44 35 ARG B CA 1
ATOM 2429 C C . ARG B 1 41 ? 33.850 32.859 89.029 1.00 22.33 35 ARG B C 1
ATOM 2430 O O . ARG B 1 41 ? 34.014 32.378 90.213 1.00 24.32 35 ARG B O 1
ATOM 2438 N N . THR B 1 42 ? 34.801 33.502 88.399 1.00 21.34 36 THR B N 1
ATOM 2439 C CA . THR B 1 42 ? 36.087 33.982 88.981 1.00 23.88 36 THR B CA 1
ATOM 2440 C C . THR B 1 42 ? 35.911 35.372 89.560 1.00 23.99 36 THR B C 1
ATOM 2441 O O . THR B 1 42 ? 35.919 36.365 88.853 1.00 24.92 36 THR B O 1
ATOM 2445 N N . GLU B 1 43 ? 35.741 35.466 90.888 1.00 27.62 37 GLU B N 1
ATOM 2446 C CA . GLU B 1 43 ? 35.256 36.691 91.565 1.00 28.47 37 GLU B CA 1
ATOM 2447 C C . GLU B 1 43 ? 36.254 37.860 91.448 1.00 29.66 37 GLU B C 1
ATOM 2448 O O . GLU B 1 43 ? 35.759 39.000 91.359 1.00 27.83 37 GLU B O 1
ATOM 2454 N N . SER B 1 44 ? 37.555 37.625 91.374 1.00 28.16 38 SER B N 1
ATOM 2455 C CA . SER B 1 44 ? 38.624 38.646 91.280 1.00 29.42 38 SER B CA 1
ATOM 2456 C C . SER B 1 44 ? 38.451 39.596 90.084 1.00 28.46 38 SER B C 1
ATOM 2457 O O . SER B 1 44 ? 38.841 40.800 90.148 1.00 30.83 38 SER B O 1
ATOM 2460 N N . LYS B 1 45 ? 37.767 39.131 89.056 1.00 26.04 39 LYS B N 1
ATOM 2461 C CA . LYS B 1 45 ? 37.524 39.939 87.841 1.00 25.08 39 LYS B CA 1
ATOM 2462 C C . LYS B 1 45 ? 36.557 41.078 88.101 1.00 26.16 39 LYS B C 1
ATOM 2463 O O . LYS B 1 45 ? 36.466 41.951 87.229 1.00 26.08 39 LYS B O 1
ATOM 2469 N N . ALA B 1 46 ? 35.826 41.112 89.226 1.00 24.87 40 ALA B N 1
ATOM 2470 C CA . ALA B 1 46 ? 34.890 42.204 89.529 1.00 24.65 40 ALA B CA 1
ATOM 2471 C C . ALA B 1 46 ? 35.601 43.444 90.090 1.00 26.25 40 ALA B C 1
ATOM 2472 O O . ALA B 1 46 ? 34.982 44.510 90.094 1.00 24.64 40 ALA B O 1
ATOM 2474 N N . GLN B 1 47 ? 36.852 43.359 90.545 1.00 28.17 41 GLN B N 1
ATOM 2475 C CA . GLN B 1 47 ? 37.430 44.492 91.352 1.00 28.51 41 GLN B CA 1
ATOM 2476 C C . GLN B 1 47 ? 37.496 45.771 90.524 1.00 27.21 41 GLN B C 1
ATOM 2477 O O . GLN B 1 47 ? 37.102 46.857 91.028 1.00 25.20 41 GLN B O 1
ATOM 2483 N N . ALA B 1 48 ? 37.961 45.729 89.283 1.00 26.07 42 ALA B N 1
ATOM 2484 C CA . ALA B 1 48 ? 38.148 46.982 88.544 1.00 26.22 42 ALA B CA 1
ATOM 2485 C C . ALA B 1 48 ? 36.756 47.612 88.289 1.00 24.70 42 ALA B C 1
ATOM 2486 O O . ALA B 1 48 ? 36.654 48.836 88.272 1.00 25.71 42 ALA B O 1
ATOM 2488 N N . LEU B 1 49 ? 35.714 46.832 88.109 1.00 20.80 43 LEU B N 1
ATOM 2489 C CA . LEU B 1 49 ? 34.378 47.411 87.931 1.00 20.72 43 LEU B CA 1
ATOM 2490 C C . LEU B 1 49 ? 33.823 47.978 89.241 1.00 20.11 43 LEU B C 1
ATOM 2491 O O . LEU B 1 49 ? 33.081 48.961 89.167 1.00 18.99 43 LEU B O 1
ATOM 2496 N N . ARG B 1 50 ? 34.127 47.354 90.357 1.00 21.21 44 ARG B N 1
ATOM 2497 C CA . ARG B 1 50 ? 33.702 47.938 91.675 1.00 22.17 44 ARG B CA 1
ATOM 2498 C C . ARG B 1 50 ? 34.310 49.331 91.844 1.00 22.29 44 ARG B C 1
ATOM 2499 O O . ARG B 1 50 ? 33.607 50.264 92.236 1.00 21.14 44 ARG B O 1
ATOM 2507 N N . ASP B 1 51 ? 35.559 49.512 91.453 1.00 21.78 45 ASP B N 1
ATOM 2508 C CA . ASP B 1 51 ? 36.199 50.843 91.491 1.00 22.55 45 ASP B CA 1
ATOM 2509 C C . ASP B 1 51 ? 35.511 51.865 90.604 1.00 21.85 45 ASP B C 1
ATOM 2510 O O . ASP B 1 51 ? 35.529 53.070 90.927 1.00 24.31 45 ASP B O 1
ATOM 2515 N N A ARG B 1 52 ? 34.900 51.413 89.510 0.62 19.12 46 ARG B N 1
ATOM 2516 N N B ARG B 1 52 ? 34.907 51.413 89.502 0.38 20.73 46 ARG B N 1
ATOM 2517 C CA A ARG B 1 52 ? 34.176 52.296 88.572 0.62 18.53 46 ARG B CA 1
ATOM 2518 C CA B ARG B 1 52 ? 34.185 52.285 88.543 0.38 20.46 46 ARG B CA 1
ATOM 2519 C C A ARG B 1 52 ? 32.742 52.539 89.055 0.62 18.27 46 ARG B C 1
ATOM 2520 C C B ARG B 1 52 ? 32.731 52.512 88.998 0.38 20.02 46 ARG B C 1
ATOM 2521 O O A ARG B 1 52 ? 32.058 53.264 88.357 0.62 19.62 46 ARG B O 1
ATOM 2522 O O B ARG B 1 52 ? 32.015 53.220 88.237 0.38 21.98 46 ARG B O 1
ATOM 2537 N N . GLY B 1 53 ? 32.297 51.871 90.094 1.00 18.53 47 GLY B N 1
ATOM 2538 C CA . GLY B 1 53 ? 30.951 52.067 90.649 1.00 19.86 47 GLY B CA 1
ATOM 2539 C C . GLY B 1 53 ? 30.052 50.906 90.661 1.00 18.76 47 GLY B C 1
ATOM 2540 O O . GLY B 1 53 ? 28.934 51.027 91.129 1.00 19.46 47 GLY B O 1
ATOM 2541 N N . ALA B 1 54 ? 30.499 49.748 90.160 1.00 18.64 48 ALA B N 1
ATOM 2542 C CA . ALA B 1 54 ? 29.641 48.542 90.199 1.00 18.52 48 ALA B CA 1
ATOM 2543 C C . ALA B 1 54 ? 29.524 47.997 91.607 1.00 19.70 48 ALA B C 1
ATOM 2544 O O . ALA B 1 54 ? 30.517 48.121 92.418 1.00 21.64 48 ALA B O 1
ATOM 2546 N N . LEU B 1 55 ? 28.364 47.446 91.888 1.00 21.23 49 LEU B N 1
ATOM 2547 C CA . LEU B 1 55 ? 28.140 46.563 93.038 1.00 23.77 49 LEU B CA 1
ATOM 2548 C C . LEU B 1 55 ? 28.512 45.156 92.657 1.00 24.33 49 LEU B C 1
ATOM 2549 O O . LEU B 1 55 ? 28.308 44.782 91.499 1.00 24.14 49 LEU B O 1
ATOM 2554 N N . SER B 1 56 ? 29.057 44.343 93.540 1.00 27.09 50 SER B N 1
ATOM 2555 C CA . SER B 1 56 ? 29.233 42.919 93.171 1.00 28.93 50 SER B CA 1
ATOM 2556 C C . SER B 1 56 ? 28.377 42.063 94.077 1.00 29.85 50 SER B C 1
ATOM 2557 O O . SER B 1 56 ? 27.887 42.544 95.112 1.00 28.74 50 SER B O 1
ATOM 2560 N N . ALA B 1 57 ? 28.016 40.917 93.571 1.00 25.07 51 ALA B N 1
ATOM 2561 C CA . ALA B 1 57 ? 27.147 39.977 94.295 1.00 25.81 51 ALA B CA 1
ATOM 2562 C C . ALA B 1 57 ? 27.907 38.670 94.344 1.00 26.25 51 ALA B C 1
ATOM 2563 O O . ALA B 1 57 ? 28.628 38.249 93.451 1.00 25.09 51 ALA B O 1
ATOM 2565 N N . PRO B 1 58 ? 27.742 37.898 95.436 1.00 24.97 52 PRO B N 1
ATOM 2566 C CA . PRO B 1 58 ? 28.552 36.688 95.544 1.00 27.37 52 PRO B CA 1
ATOM 2567 C C . PRO B 1 58 ? 28.081 35.457 94.763 1.00 24.97 52 PRO B C 1
ATOM 2568 O O . PRO B 1 58 ? 28.841 34.615 94.546 1.00 27.08 52 PRO B O 1
ATOM 2572 N N . THR B 1 59 ? 26.818 35.399 94.383 1.00 22.77 53 THR B N 1
ATOM 2573 C CA . THR B 1 59 ? 26.242 34.219 93.724 1.00 23.92 53 THR B CA 1
ATOM 2574 C C . THR B 1 59 ? 25.404 34.722 92.543 1.00 20.63 53 THR B C 1
ATOM 2575 O O . THR B 1 59 ? 24.936 35.870 92.551 1.00 20.64 53 THR B O 1
ATOM 2579 N N . PRO B 1 60 ? 25.138 33.861 91.536 1.00 21.40 54 PRO B N 1
ATOM 2580 C CA . PRO B 1 60 ? 24.168 34.233 90.494 1.00 20.36 54 PRO B CA 1
ATOM 2581 C C . PRO B 1 60 ? 22.782 34.576 90.996 1.00 20.63 54 PRO B C 1
ATOM 2582 O O . PRO B 1 60 ? 22.169 35.505 90.554 1.00 21.07 54 PRO B O 1
ATOM 2586 N N . ALA B 1 61 ? 22.237 33.878 92.021 1.00 20.64 55 ALA B N 1
ATOM 2587 C CA . ALA B 1 61 ? 20.923 34.245 92.563 1.00 21.87 55 ALA B CA 1
ATOM 2588 C C . ALA B 1 61 ? 20.935 35.653 93.144 1.00 21.19 55 ALA B C 1
ATOM 2589 O O . ALA B 1 61 ? 20.038 36.423 92.899 1.00 23.04 55 ALA B O 1
ATOM 2591 N N . ALA B 1 62 ? 21.928 35.983 93.957 1.00 19.91 56 ALA B N 1
ATOM 2592 C CA . ALA B 1 62 ? 21.992 37.327 94.551 1.00 21.89 56 ALA B CA 1
ATOM 2593 C C . ALA B 1 62 ? 22.211 38.404 93.478 1.00 21.51 56 ALA B C 1
ATOM 2594 O O . ALA B 1 62 ? 21.569 39.457 93.557 1.00 21.61 56 ALA B O 1
ATOM 2596 N N . ALA B 1 63 ? 22.983 38.060 92.468 1.00 20.93 57 ALA B N 1
ATOM 2597 C CA . ALA B 1 63 ? 23.220 39.017 91.351 1.00 20.42 57 ALA B CA 1
ATOM 2598 C C . ALA B 1 63 ? 21.904 39.306 90.627 1.00 18.44 57 ALA B C 1
ATOM 2599 O O . ALA B 1 63 ? 21.606 40.471 90.393 1.00 18.87 57 ALA B O 1
ATOM 2601 N N . ILE B 1 64 ? 21.193 38.276 90.218 1.00 17.82 58 ILE B N 1
ATOM 2602 C CA . ILE B 1 64 ? 19.941 38.439 89.453 1.00 18.12 58 ILE B CA 1
ATOM 2603 C C . ILE B 1 64 ? 18.881 39.121 90.332 1.00 20.29 58 ILE B C 1
ATOM 2604 O O . ILE B 1 64 ? 18.197 40.047 89.916 1.00 19.86 58 ILE B O 1
ATOM 2609 N N . ALA B 1 65 ? 18.831 38.739 91.623 1.00 20.84 59 ALA B N 1
ATOM 2610 C CA . ALA B 1 65 ? 17.813 39.364 92.498 1.00 22.65 59 ALA B CA 1
ATOM 2611 C C . ALA B 1 65 ? 18.048 40.832 92.731 1.00 22.69 59 ALA B C 1
ATOM 2612 O O . ALA B 1 65 ? 17.083 41.531 93.141 1.00 25.12 59 ALA B O 1
ATOM 2614 N N . ALA B 1 66 ? 19.241 41.370 92.458 1.00 21.17 60 ALA B N 1
ATOM 2615 C CA . ALA B 1 66 ? 19.573 42.778 92.688 1.00 22.00 60 ALA B CA 1
ATOM 2616 C C . ALA B 1 66 ? 18.923 43.710 91.667 1.00 20.75 60 ALA B C 1
ATOM 2617 O O . ALA B 1 66 ? 18.849 44.923 91.908 1.00 21.10 60 ALA B O 1
ATOM 2619 N N . SER B 1 67 ? 18.514 43.202 90.494 1.00 18.89 61 SER B N 1
ATOM 2620 C CA . SER B 1 67 ? 18.154 44.043 89.362 1.00 18.14 61 SER B CA 1
ATOM 2621 C C . SER B 1 67 ? 16.884 43.631 88.617 1.00 17.51 61 SER B C 1
ATOM 2622 O O . SER B 1 67 ? 16.503 42.472 88.632 1.00 19.40 61 SER B O 1
ATOM 2625 N N . ASP B 1 68 ? 16.352 44.548 87.869 1.00 19.02 62 ASP B N 1
ATOM 2626 C CA . ASP B 1 68 ? 15.167 44.257 87.025 1.00 18.76 62 ASP B CA 1
ATOM 2627 C C . ASP B 1 68 ? 15.579 43.517 85.754 1.00 19.80 62 ASP B C 1
ATOM 2628 O O . ASP B 1 68 ? 14.754 42.752 85.239 1.00 19.71 62 ASP B O 1
ATOM 2633 N N . LEU B 1 69 ? 16.836 43.615 85.354 1.00 16.91 63 LEU B N 1
ATOM 2634 C CA . LEU B 1 69 ? 17.354 43.125 84.049 1.00 17.00 63 LEU B CA 1
ATOM 2635 C C . LEU B 1 69 ? 18.677 42.490 84.284 1.00 15.01 63 LEU B C 1
ATOM 2636 O O . LEU B 1 69 ? 19.536 43.136 84.892 1.00 16.73 63 LEU B O 1
ATOM 2641 N N . ALA B 1 70 ? 18.884 41.279 83.799 1.00 14.65 64 ALA B N 1
ATOM 2642 C CA . ALA B 1 70 ? 20.122 40.526 83.919 1.00 15.50 64 ALA B CA 1
ATOM 2643 C C . ALA B 1 70 ? 20.662 40.167 82.517 1.00 15.65 64 ALA B C 1
ATOM 2644 O O . ALA B 1 70 ? 19.875 39.641 81.736 1.00 17.37 64 ALA B O 1
ATOM 2646 N N . LEU B 1 71 ? 21.901 40.542 82.232 1.00 13.85 65 LEU B N 1
ATOM 2647 C CA . LEU B 1 71 ? 22.566 40.185 80.972 1.00 12.74 65 LEU B CA 1
ATOM 2648 C C . LEU B 1 71 ? 23.526 39.055 81.242 1.00 13.65 65 LEU B C 1
ATOM 2649 O O . LEU B 1 71 ? 24.355 39.180 82.206 1.00 15.33 65 LEU B O 1
ATOM 2654 N N . VAL B 1 72 ? 23.488 37.957 80.493 1.00 13.72 66 VAL B N 1
ATOM 2655 C CA . VAL B 1 72 ? 24.383 36.812 80.688 1.00 14.43 66 VAL B CA 1
ATOM 2656 C C . VAL B 1 72 ? 25.355 36.700 79.506 1.00 14.25 66 VAL B C 1
ATOM 2657 O O . VAL B 1 72 ? 24.932 36.434 78.394 1.00 13.57 66 VAL B O 1
ATOM 2661 N N . ASN B 1 73 ? 26.614 37.041 79.748 1.00 13.41 67 ASN B N 1
ATOM 2662 C CA . ASN B 1 73 ? 27.625 37.216 78.683 1.00 13.29 67 ASN B CA 1
ATOM 2663 C C . ASN B 1 73 ? 28.796 36.295 78.958 1.00 14.33 67 ASN B C 1
ATOM 2664 O O . ASN B 1 73 ? 29.782 36.746 79.585 1.00 14.87 67 ASN B O 1
ATOM 2669 N N . VAL B 1 74 ? 28.686 35.042 78.562 1.00 13.90 68 VAL B N 1
ATOM 2670 C CA . VAL B 1 74 ? 29.680 34.002 78.830 1.00 14.45 68 VAL B CA 1
ATOM 2671 C C . VAL B 1 74 ? 29.928 33.211 77.548 1.00 14.54 68 VAL B C 1
ATOM 2672 O O . VAL B 1 74 ? 29.317 33.484 76.517 1.00 14.49 68 VAL B O 1
ATOM 2676 N N . VAL B 1 75 ? 30.778 32.213 77.622 1.00 14.72 69 VAL B N 1
ATOM 2677 C CA . VAL B 1 75 ? 31.301 31.573 76.385 1.00 15.32 69 VAL B CA 1
ATOM 2678 C C . VAL B 1 75 ? 30.187 30.917 75.594 1.00 17.68 69 VAL B C 1
ATOM 2679 O O . VAL B 1 75 ? 30.190 31.090 74.383 1.00 18.86 69 VAL B O 1
ATOM 2683 N N . ASP B 1 76 ? 29.238 30.207 76.197 1.00 15.03 70 ASP B N 1
ATOM 2684 C CA . ASP B 1 76 ? 28.207 29.495 75.455 1.00 15.25 70 ASP B CA 1
ATOM 2685 C C . ASP B 1 76 ? 26.990 29.249 76.328 1.00 15.07 70 ASP B C 1
ATOM 2686 O O . ASP B 1 76 ? 26.967 29.675 77.502 1.00 15.24 70 ASP B O 1
ATOM 2691 N N . HIS B 1 77 ? 25.946 28.588 75.791 1.00 14.86 71 HIS B N 1
ATOM 2692 C CA . HIS B 1 77 ? 24.705 28.327 76.530 1.00 14.46 71 HIS B CA 1
ATOM 2693 C C . HIS B 1 77 ? 24.888 27.178 77.528 1.00 14.98 71 HIS B C 1
ATOM 2694 O O . HIS B 1 77 ? 24.091 27.180 78.429 1.00 17.00 71 HIS B O 1
ATOM 2701 N N . ASP B 1 78 ? 25.901 26.330 77.414 1.00 16.59 72 ASP B N 1
ATOM 2702 C CA . ASP B 1 78 ? 26.115 25.393 78.555 1.00 18.24 72 ASP B CA 1
ATOM 2703 C C . ASP B 1 78 ? 26.484 26.220 79.802 1.00 18.74 72 ASP B C 1
ATOM 2704 O O . ASP B 1 78 ? 25.921 25.978 80.908 1.00 19.73 72 ASP B O 1
ATOM 2709 N N . ALA B 1 79 ? 27.285 27.273 79.642 1.00 17.57 73 ALA B N 1
ATOM 2710 C CA . ALA B 1 79 ? 27.623 28.168 80.765 1.00 17.25 73 ALA B CA 1
ATOM 2711 C C . ALA B 1 79 ? 26.418 28.963 81.149 1.00 16.67 73 ALA B C 1
ATOM 2712 O O . ALA B 1 79 ? 26.134 29.113 82.356 1.00 18.16 73 ALA B O 1
ATOM 2714 N N . VAL B 1 80 ? 25.667 29.576 80.213 1.00 15.94 74 VAL B N 1
ATOM 2715 C CA . VAL B 1 80 ? 24.445 30.314 80.583 1.00 15.50 74 VAL B CA 1
ATOM 2716 C C . VAL B 1 80 ? 23.529 29.449 81.447 1.00 17.20 74 VAL B C 1
ATOM 2717 O O . VAL B 1 80 ? 23.053 29.945 82.452 1.00 17.76 74 VAL B O 1
ATOM 2721 N N . ASP B 1 81 ? 23.278 28.231 80.969 1.00 16.85 75 ASP B N 1
ATOM 2722 C CA . ASP B 1 81 ? 22.253 27.394 81.621 1.00 18.53 75 ASP B CA 1
ATOM 2723 C C . ASP B 1 81 ? 22.783 26.934 82.995 1.00 19.46 75 ASP B C 1
ATOM 2724 O O . ASP B 1 81 ? 21.956 26.865 83.937 1.00 21.47 75 ASP B O 1
ATOM 2729 N N . ALA B 1 82 ? 24.081 26.753 83.129 1.00 18.86 76 ALA B N 1
ATOM 2730 C CA . ALA B 1 82 ? 24.655 26.404 84.461 1.00 19.92 76 ALA B CA 1
ATOM 2731 C C . ALA B 1 82 ? 24.483 27.606 85.415 1.00 21.62 76 ALA B C 1
ATOM 2732 O O . ALA B 1 82 ? 24.165 27.418 86.657 1.00 21.63 76 ALA B O 1
ATOM 2734 N N . ILE B 1 83 ? 24.668 28.837 84.950 1.00 18.24 77 ILE B N 1
ATOM 2735 C CA . ILE B 1 83 ? 24.482 30.032 85.792 1.00 18.14 77 ILE B CA 1
ATOM 2736 C C . ILE B 1 83 ? 23.015 30.173 86.145 1.00 20.81 77 ILE B C 1
ATOM 2737 O O . ILE B 1 83 ? 22.692 30.426 87.319 1.00 19.06 77 ILE B O 1
ATOM 2742 N N . LEU B 1 84 ? 22.096 30.018 85.219 1.00 19.71 78 LEU B N 1
ATOM 2743 C CA . LEU B 1 84 ? 20.668 30.186 85.505 1.00 22.53 78 LEU B CA 1
ATOM 2744 C C . LEU B 1 84 ? 20.233 29.042 86.444 1.00 22.67 78 LEU B C 1
ATOM 2745 O O . LEU B 1 84 ? 19.433 29.351 87.357 1.00 25.68 78 LEU B O 1
ATOM 2750 N N . THR B 1 85 ? 20.739 27.814 86.287 1.00 20.67 79 THR B N 1
ATOM 2751 C CA . THR B 1 85 ? 20.415 26.691 87.225 1.00 23.65 79 THR B CA 1
ATOM 2752 C C . THR B 1 85 ? 20.853 27.150 88.633 1.00 25.66 79 THR B C 1
ATOM 2753 O O . THR B 1 85 ? 20.010 26.950 89.604 1.00 26.42 79 THR B O 1
ATOM 2757 N N . ALA B 1 86 ? 22.076 27.633 88.814 1.00 23.40 80 ALA B N 1
ATOM 2758 C CA . ALA B 1 86 ? 22.590 28.119 90.118 1.00 22.83 80 ALA B CA 1
ATOM 2759 C C . ALA B 1 86 ? 21.698 29.233 90.646 1.00 23.07 80 ALA B C 1
ATOM 2760 O O . ALA B 1 86 ? 21.569 29.353 91.942 1.00 22.96 80 ALA B O 1
ATOM 2762 N N . ALA B 1 87 ? 21.089 30.081 89.804 1.00 21.31 81 ALA B N 1
ATOM 2763 C CA . ALA B 1 87 ? 20.264 31.222 90.239 1.00 21.85 81 ALA B CA 1
ATOM 2764 C C . ALA B 1 87 ? 18.896 30.797 90.782 1.00 22.75 81 ALA B C 1
ATOM 2765 O O . ALA B 1 87 ? 18.246 31.618 91.409 1.00 23.81 81 ALA B O 1
ATOM 2767 N N . GLY B 1 88 ? 18.478 29.572 90.503 1.00 23.85 82 GLY B N 1
ATOM 2768 C CA . GLY B 1 88 ? 17.206 29.006 90.970 1.00 25.17 82 GLY B CA 1
ATOM 2769 C C . GLY B 1 88 ? 16.029 29.914 90.644 1.00 24.71 82 GLY B C 1
ATOM 2770 O O . GLY B 1 88 ? 15.814 30.247 89.450 1.00 25.46 82 GLY B O 1
ATOM 2771 N N . ASP B 1 89 ? 15.271 30.383 91.644 1.00 24.14 83 ASP B N 1
ATOM 2772 C CA A ASP B 1 89 ? 14.030 31.164 91.389 0.59 23.83 83 ASP B CA 1
ATOM 2773 C CA B ASP B 1 89 ? 14.024 31.167 91.447 0.41 24.80 83 ASP B CA 1
ATOM 2774 C C . ASP B 1 89 ? 14.304 32.666 91.318 1.00 22.33 83 ASP B C 1
ATOM 2775 O O . ASP B 1 89 ? 13.346 33.437 91.140 1.00 23.21 83 ASP B O 1
ATOM 2784 N N . ALA B 1 90 ? 15.576 33.096 91.381 1.00 21.48 84 ALA B N 1
ATOM 2785 C CA . ALA B 1 90 ? 15.930 34.543 91.358 1.00 21.71 84 ALA B CA 1
ATOM 2786 C C . ALA B 1 90 ? 15.385 35.234 90.125 1.00 20.59 84 ALA B C 1
ATOM 2787 O O . ALA B 1 90 ? 15.007 36.410 90.215 1.00 21.01 84 ALA B O 1
ATOM 2789 N N . PRO B 1 91 ? 15.353 34.588 88.923 1.00 19.99 85 PRO B N 1
ATOM 2790 C CA . PRO B 1 91 ? 14.764 35.299 87.807 1.00 19.55 85 PRO B CA 1
ATOM 2791 C C . PRO B 1 91 ? 13.278 35.609 87.815 1.00 19.43 85 PRO B C 1
ATOM 2792 O O . PRO B 1 91 ? 12.764 36.300 86.972 1.00 19.48 85 PRO B O 1
ATOM 2796 N N . ALA B 1 92 ? 12.543 35.089 88.848 1.00 20.86 86 ALA B N 1
ATOM 2797 C CA . ALA B 1 92 ? 11.082 35.235 88.847 1.00 21.21 86 ALA B CA 1
ATOM 2798 C C . ALA B 1 92 ? 10.718 36.721 88.762 1.00 19.32 86 ALA B C 1
ATOM 2799 O O . ALA B 1 92 ? 11.238 37.507 89.608 1.00 22.00 86 ALA B O 1
ATOM 2801 N N . GLY B 1 93 ? 9.834 37.104 87.872 1.00 20.39 87 GLY B N 1
ATOM 2802 C CA . GLY B 1 93 ? 9.379 38.498 87.772 1.00 21.27 87 GLY B CA 1
ATOM 2803 C C . GLY B 1 93 ? 10.442 39.452 87.211 1.00 22.27 87 GLY B C 1
ATOM 2804 O O . GLY B 1 93 ? 10.206 40.647 87.215 1.00 24.29 87 GLY B O 1
ATOM 2805 N N . ARG B 1 94 ? 11.553 38.908 86.725 1.00 19.33 88 ARG B N 1
ATOM 2806 C CA . ARG B 1 94 ? 12.611 39.755 86.160 1.00 18.30 88 ARG B CA 1
ATOM 2807 C C . ARG B 1 94 ? 12.824 39.350 84.707 1.00 18.57 88 ARG B C 1
ATOM 2808 O O . ARG B 1 94 ? 12.250 38.416 84.228 1.00 18.12 88 ARG B O 1
ATOM 2816 N N . THR B 1 95 ? 13.686 40.085 84.028 1.00 18.07 89 THR B N 1
ATOM 2817 C CA . THR B 1 95 ? 14.028 39.821 82.609 1.00 16.38 89 THR B CA 1
ATOM 2818 C C . THR B 1 95 ? 15.461 39.381 82.526 1.00 16.07 89 THR B C 1
ATOM 2819 O O . THR B 1 95 ? 16.346 40.029 83.091 1.00 16.93 89 THR B O 1
ATOM 2823 N N . VAL B 1 96 ? 15.733 38.293 81.810 1.00 14.65 90 VAL B N 1
ATOM 2824 C CA . VAL B 1 96 ? 17.103 37.799 81.575 1.00 14.66 90 VAL B CA 1
ATOM 2825 C C . VAL B 1 96 ? 17.328 37.950 80.073 1.00 14.22 90 VAL B C 1
ATOM 2826 O O . VAL B 1 96 ? 16.442 37.596 79.263 1.00 14.20 90 VAL B O 1
ATOM 2830 N N . ILE B 1 97 ? 18.474 38.506 79.680 1.00 13.90 91 ILE B N 1
ATOM 2831 C CA . ILE B 1 97 ? 18.858 38.561 78.259 1.00 14.01 91 ILE B CA 1
ATOM 2832 C C . ILE B 1 97 ? 20.120 37.747 78.110 1.00 14.06 91 ILE B C 1
ATOM 2833 O O . ILE B 1 97 ? 21.180 38.074 78.679 1.00 14.08 91 ILE B O 1
ATOM 2838 N N . GLY B 1 98 ? 20.075 36.732 77.261 1.00 14.94 92 GLY B N 1
ATOM 2839 C CA . GLY B 1 98 ? 21.245 35.945 76.923 1.00 14.38 92 GLY B CA 1
ATOM 2840 C C . GLY B 1 98 ? 22.031 36.716 75.895 1.00 15.07 92 GLY B C 1
ATOM 2841 O O . GLY B 1 98 ? 21.453 37.135 74.896 1.00 15.14 92 GLY B O 1
ATOM 2842 N N . LEU B 1 99 ? 23.299 36.920 76.130 1.00 13.19 93 LEU B N 1
ATOM 2843 C CA . LEU B 1 99 ? 24.221 37.575 75.174 1.00 12.93 93 LEU B CA 1
ATOM 2844 C C . LEU B 1 99 ? 25.409 36.666 75.005 1.00 14.12 93 LEU B C 1
ATOM 2845 O O . LEU B 1 99 ? 26.573 37.133 74.997 1.00 15.06 93 LEU B O 1
ATOM 2850 N N . SER B 1 100 ? 25.232 35.389 74.829 1.00 12.63 94 SER B N 1
ATOM 2851 C CA . SER B 1 100 ? 26.288 34.383 74.750 1.00 13.06 94 SER B CA 1
ATOM 2852 C C . SER B 1 100 ? 26.109 33.596 73.465 1.00 13.55 94 SER B C 1
ATOM 2853 O O . SER B 1 100 ? 25.022 32.990 73.266 1.00 14.91 94 SER B O 1
ATOM 2856 N N . SER B 1 101 ? 27.079 33.586 72.572 1.00 14.13 95 SER B N 1
ATOM 2857 C CA . SER B 1 101 ? 26.844 33.059 71.216 1.00 13.57 95 SER B CA 1
ATOM 2858 C C . SER B 1 101 ? 26.631 31.547 71.212 1.00 14.95 95 SER B C 1
ATOM 2859 O O . SER B 1 101 ? 27.503 30.829 71.751 1.00 18.77 95 SER B O 1
ATOM 2862 N N . ASP B 1 102 ? 25.549 31.069 70.650 1.00 12.93 96 ASP B N 1
ATOM 2863 C CA . ASP B 1 102 ? 25.253 29.648 70.525 1.00 13.78 96 ASP B CA 1
ATOM 2864 C C . ASP B 1 102 ? 24.115 29.498 69.512 1.00 13.55 96 ASP B C 1
ATOM 2865 O O . ASP B 1 102 ? 23.723 30.480 68.852 1.00 14.35 96 ASP B O 1
ATOM 2870 N N . THR B 1 103 ? 23.646 28.237 69.313 1.00 14.45 97 THR B N 1
ATOM 2871 C CA . THR B 1 103 ? 22.703 27.958 68.223 1.00 14.97 97 THR B CA 1
ATOM 2872 C C . THR B 1 103 ? 21.293 28.421 68.546 1.00 14.19 97 THR B C 1
ATOM 2873 O O . THR B 1 103 ? 20.906 28.695 69.694 1.00 14.09 97 THR B O 1
ATOM 2877 N N . PRO B 1 104 ? 20.459 28.585 67.506 1.00 13.83 98 PRO B N 1
ATOM 2878 C CA . PRO B 1 104 ? 19.073 28.922 67.727 1.00 13.65 98 PRO B CA 1
ATOM 2879 C C . PRO B 1 104 ? 18.348 27.989 68.708 1.00 13.71 98 PRO B C 1
ATOM 2880 O O . PRO B 1 104 ? 17.588 28.451 69.533 1.00 14.60 98 PRO B O 1
ATOM 2884 N N . ASP B 1 105 ? 18.616 26.674 68.587 1.00 14.41 99 ASP B N 1
ATOM 2885 C CA . ASP B 1 105 ? 17.889 25.797 69.510 1.00 15.66 99 ASP B CA 1
ATOM 2886 C C . ASP B 1 105 ? 18.390 26.011 70.934 1.00 15.26 99 ASP B C 1
ATOM 2887 O O . ASP B 1 105 ? 17.557 25.799 71.843 1.00 16.97 99 ASP B O 1
ATOM 2892 N N . ARG B 1 106 ? 19.654 26.389 71.205 1.00 14.66 100 ARG B N 1
ATOM 2893 C CA . ARG B 1 106 ? 20.105 26.675 72.569 1.00 15.29 100 ARG B CA 1
ATOM 2894 C C . ARG B 1 106 ? 19.423 27.959 73.069 1.00 14.86 100 ARG B C 1
ATOM 2895 O O . ARG B 1 106 ? 19.137 28.069 74.239 1.00 14.71 100 ARG B O 1
ATOM 2903 N N . ALA B 1 107 ? 19.218 28.952 72.239 1.00 13.88 101 ALA B N 1
ATOM 2904 C CA . ALA B 1 107 ? 18.522 30.170 72.678 1.00 13.58 101 ALA B CA 1
ATOM 2905 C C . ALA B 1 107 ? 17.086 29.840 73.089 1.00 14.39 101 ALA B C 1
ATOM 2906 O O . ALA B 1 107 ? 16.618 30.333 74.108 1.00 14.78 101 ALA B O 1
ATOM 2908 N N . ARG B 1 108 ? 16.416 28.992 72.318 1.00 14.12 102 ARG B N 1
ATOM 2909 C CA . ARG B 1 108 ? 15.015 28.574 72.652 1.00 15.46 102 ARG B CA 1
ATOM 2910 C C . ARG B 1 108 ? 15.004 27.749 73.932 1.00 15.83 102 ARG B C 1
ATOM 2911 O O . ARG B 1 108 ? 14.108 27.919 74.738 1.00 16.79 102 ARG B O 1
ATOM 2919 N N . ARG B 1 109 ? 15.991 26.919 74.148 1.00 15.72 103 ARG B N 1
ATOM 2920 C CA . ARG B 1 109 ? 16.065 26.106 75.371 1.00 15.81 103 ARG B CA 1
ATOM 2921 C C . ARG B 1 109 ? 16.217 27.016 76.551 1.00 16.24 103 ARG B C 1
ATOM 2922 O O . ARG B 1 109 ? 15.549 26.821 77.596 1.00 16.09 103 ARG B O 1
ATOM 2930 N N . THR B 1 110 ? 17.134 27.962 76.469 1.00 14.80 104 THR B N 1
ATOM 2931 C CA . THR B 1 110 ? 17.345 28.883 77.587 1.00 14.86 104 THR B CA 1
ATOM 2932 C C . THR B 1 110 ? 16.074 29.723 77.839 1.00 15.08 104 THR B C 1
ATOM 2933 O O . THR B 1 110 ? 15.735 29.972 78.998 1.00 14.60 104 THR B O 1
ATOM 2937 N N . ALA B 1 111 ? 15.354 30.151 76.804 1.00 14.64 105 ALA B N 1
ATOM 2938 C CA . ALA B 1 111 ? 14.099 30.886 76.972 1.00 14.64 105 ALA B CA 1
ATOM 2939 C C . ALA B 1 111 ? 13.128 30.084 77.838 1.00 15.84 105 ALA B C 1
ATOM 2940 O O . ALA B 1 111 ? 12.541 30.636 78.751 1.00 16.49 105 ALA B O 1
ATOM 2942 N N . LYS B 1 112 ? 13.074 28.776 77.586 1.00 16.66 106 LYS B N 1
ATOM 2943 C CA . LYS B 1 112 ? 12.126 27.955 78.342 1.00 17.64 106 LYS B CA 1
ATOM 2944 C C . LYS B 1 112 ? 12.646 27.748 79.752 1.00 17.97 106 LYS B C 1
ATOM 2945 O O . LYS B 1 112 ? 11.786 27.761 80.712 1.00 19.97 106 LYS B O 1
ATOM 2951 N N . LEU B 1 113 ? 13.928 27.607 79.979 1.00 17.54 107 LEU B N 1
ATOM 2952 C CA . LEU B 1 113 ? 14.467 27.526 81.360 1.00 18.57 107 LEU B CA 1
ATOM 2953 C C . LEU B 1 113 ? 14.104 28.757 82.161 1.00 18.46 107 LEU B C 1
ATOM 2954 O O . LEU B 1 113 ? 13.684 28.671 83.333 1.00 18.96 107 LEU B O 1
ATOM 2959 N N . VAL B 1 114 ? 14.246 29.930 81.559 1.00 15.94 108 VAL B N 1
ATOM 2960 C CA . VAL B 1 114 ? 13.855 31.180 82.245 1.00 17.25 108 VAL B CA 1
ATOM 2961 C C . VAL B 1 114 ? 12.340 31.185 82.495 1.00 18.50 108 VAL B C 1
ATOM 2962 O O . VAL B 1 114 ? 11.908 31.644 83.630 1.00 19.15 108 VAL B O 1
ATOM 2966 N N . GLY B 1 115 ? 11.520 30.893 81.517 1.00 19.41 109 GLY B N 1
ATOM 2967 C CA . GLY B 1 115 ? 10.063 30.930 81.716 1.00 19.75 109 GLY B CA 1
ATOM 2968 C C . GLY B 1 115 ? 9.640 29.925 82.793 1.00 21.39 109 GLY B C 1
ATOM 2969 O O . GLY B 1 115 ? 8.740 30.247 83.602 1.00 21.26 109 GLY B O 1
ATOM 2970 N N . ASN B 1 116 ? 10.344 28.828 82.966 1.00 20.52 110 ASN B N 1
ATOM 2971 C CA . ASN B 1 116 ? 9.989 27.772 83.959 1.00 21.45 110 ASN B CA 1
ATOM 2972 C C . ASN B 1 116 ? 10.069 28.339 85.361 1.00 24.26 110 ASN B C 1
ATOM 2973 O O . ASN B 1 116 ? 9.405 27.746 86.276 1.00 24.94 110 ASN B O 1
ATOM 2978 N N . VAL B 1 117 ? 10.893 29.356 85.630 1.00 21.05 111 VAL B N 1
ATOM 2979 C CA . VAL B 1 117 ? 11.061 29.931 86.980 1.00 21.54 111 VAL B CA 1
ATOM 2980 C C . VAL B 1 117 ? 10.441 31.312 87.050 1.00 21.01 111 VAL B C 1
ATOM 2981 O O . VAL B 1 117 ? 10.703 31.977 88.053 1.00 26.03 111 VAL B O 1
ATOM 2985 N N . GLY B 1 118 ? 9.577 31.642 86.104 1.00 22.36 112 GLY B N 1
ATOM 2986 C CA . GLY B 1 118 ? 8.735 32.830 86.119 1.00 21.13 112 GLY B CA 1
ATOM 2987 C C . GLY B 1 118 ? 9.481 34.081 85.734 1.00 22.02 112 GLY B C 1
ATOM 2988 O O . GLY B 1 118 ? 8.964 35.165 85.902 1.00 22.03 112 GLY B O 1
ATOM 2989 N N . GLY B 1 119 ? 10.588 33.896 84.997 1.00 20.53 113 GLY B N 1
ATOM 2990 C CA . GLY B 1 119 ? 11.258 35.051 84.354 1.00 19.52 113 GLY B CA 1
ATOM 2991 C C . GLY B 1 119 ? 10.771 35.245 82.927 1.00 18.46 113 GLY B C 1
ATOM 2992 O O . GLY B 1 119 ? 10.008 34.406 82.364 1.00 18.86 113 GLY B O 1
ATOM 2993 N N A ARG B 1 120 ? 11.247 36.319 82.316 0.56 17.73 114 ARG B N 1
ATOM 2994 N N B ARG B 1 120 ? 11.176 36.333 82.281 0.44 17.40 114 ARG B N 1
ATOM 2995 C CA A ARG B 1 120 ? 11.014 36.760 80.907 0.56 17.12 114 ARG B CA 1
ATOM 2996 C CA B ARG B 1 120 ? 10.974 36.529 80.814 0.44 16.55 114 ARG B CA 1
ATOM 2997 C C A ARG B 1 120 ? 12.394 36.633 80.237 0.56 16.34 114 ARG B C 1
ATOM 2998 C C B ARG B 1 120 ? 12.333 36.778 80.164 0.44 15.81 114 ARG B C 1
ATOM 2999 O O A ARG B 1 120 ? 13.406 36.756 80.980 0.56 15.09 114 ARG B O 1
ATOM 3000 O O B ARG B 1 120 ? 13.201 37.437 80.738 0.44 13.52 114 ARG B O 1
ATOM 3015 N N . TYR B 1 121 ? 12.429 36.322 78.945 1.00 16.55 115 TYR B N 1
ATOM 3016 C CA . TYR B 1 121 ? 13.738 36.156 78.272 1.00 14.34 115 TYR B CA 1
ATOM 3017 C C . TYR B 1 121 ? 13.742 36.866 76.956 1.00 14.63 115 TYR B C 1
ATOM 3018 O O . TYR B 1 121 ? 12.804 36.723 76.163 1.00 15.27 115 TYR B O 1
ATOM 3027 N N . LEU B 1 122 ? 14.839 37.555 76.670 1.00 13.15 116 LEU B N 1
ATOM 3028 C CA . LEU B 1 122 ? 15.194 37.940 75.290 1.00 13.64 116 LEU B CA 1
ATOM 3029 C C . LEU B 1 122 ? 16.489 37.230 74.969 1.00 13.58 116 LEU B C 1
ATOM 3030 O O . LEU B 1 122 ? 17.367 37.134 75.845 1.00 13.49 116 LEU B O 1
ATOM 3035 N N . ASP B 1 123 ? 16.723 36.824 73.735 1.00 13.90 117 ASP B N 1
ATOM 3036 C CA . ASP B 1 123 ? 18.045 36.369 73.289 1.00 14.60 117 ASP B CA 1
ATOM 3037 C C . ASP B 1 123 ? 18.684 37.483 72.491 1.00 14.66 117 ASP B C 1
ATOM 3038 O O . ASP B 1 123 ? 17.991 38.190 71.731 1.00 15.66 117 ASP B O 1
ATOM 3043 N N . GLY B 1 124 ? 19.973 37.704 72.667 1.00 14.62 118 GLY B N 1
ATOM 3044 C CA . GLY B 1 124 ? 20.676 38.736 71.917 1.00 15.48 118 GLY B CA 1
ATOM 3045 C C . GLY B 1 124 ? 22.022 38.259 71.418 1.00 14.75 118 GLY B C 1
ATOM 3046 O O . GLY B 1 124 ? 22.531 37.252 71.875 1.00 16.13 118 GLY B O 1
ATOM 3047 N N . ALA B 1 125 ? 22.489 38.892 70.366 1.00 12.27 119 ALA B N 1
ATOM 3048 C CA . ALA B 1 125 ? 23.761 38.580 69.730 1.00 13.01 119 ALA B CA 1
ATOM 3049 C C . ALA B 1 125 ? 24.479 39.898 69.467 1.00 12.21 119 ALA B C 1
ATOM 3050 O O . ALA B 1 125 ? 23.976 40.770 68.727 1.00 12.48 119 ALA B O 1
ATOM 3052 N N . ILE B 1 126 ? 25.641 40.034 70.063 1.00 12.01 120 ILE B N 1
ATOM 3053 C CA . ILE B 1 126 ? 26.523 41.202 69.889 1.00 12.02 120 ILE B CA 1
ATOM 3054 C C . ILE B 1 126 ? 27.413 40.984 68.677 1.00 11.07 120 ILE B C 1
ATOM 3055 O O . ILE B 1 126 ? 28.109 39.964 68.586 1.00 12.22 120 ILE B O 1
ATOM 3060 N N . MET B 1 127 ? 27.324 41.872 67.687 1.00 11.92 121 MET B N 1
ATOM 3061 C CA . MET B 1 127 ? 27.937 41.673 66.372 1.00 11.21 121 MET B CA 1
ATOM 3062 C C . MET B 1 127 ? 29.148 42.564 66.146 1.00 11.63 121 MET B C 1
ATOM 3063 O O . MET B 1 127 ? 29.636 42.636 64.993 1.00 12.75 121 MET B O 1
ATOM 3068 N N . THR B 1 128 ? 29.711 43.142 67.191 1.00 12.55 122 THR B N 1
ATOM 3069 C CA . THR B 1 128 ? 30.841 44.074 67.073 1.00 13.44 122 THR B CA 1
ATOM 3070 C C . THR B 1 128 ? 31.801 43.822 68.231 1.00 13.80 122 THR B C 1
ATOM 3071 O O . THR B 1 128 ? 31.391 43.333 69.280 1.00 14.42 122 THR B O 1
ATOM 3075 N N . PRO B 1 129 ? 33.050 44.297 68.115 1.00 13.51 123 PRO B N 1
ATOM 3076 C CA . PRO B 1 129 ? 34.071 43.989 69.126 1.00 14.21 123 PRO B CA 1
ATOM 3077 C C . PRO B 1 129 ? 34.027 44.922 70.334 1.00 14.33 123 PRO B C 1
ATOM 3078 O O . PRO B 1 129 ? 33.246 45.905 70.394 1.00 15.05 123 PRO B O 1
ATOM 3082 N N . ILE B 1 130 ? 34.809 44.625 71.355 1.00 15.23 124 ILE B N 1
ATOM 3083 C CA . ILE B 1 130 ? 34.639 45.298 72.663 1.00 16.39 124 ILE B CA 1
ATOM 3084 C C . ILE B 1 130 ? 34.850 46.823 72.573 1.00 16.69 124 ILE B C 1
ATOM 3085 O O . ILE B 1 130 ? 34.158 47.539 73.299 1.00 17.74 124 ILE B O 1
ATOM 3090 N N A ASP B 1 131 ? 35.704 47.272 71.668 0.50 17.56 125 ASP B N 1
ATOM 3091 N N B ASP B 1 131 ? 35.699 47.319 71.686 0.50 19.20 125 ASP B N 1
ATOM 3092 C CA A ASP B 1 131 ? 36.028 48.729 71.606 0.50 18.53 125 ASP B CA 1
ATOM 3093 C CA B ASP B 1 131 ? 35.967 48.791 71.730 0.50 20.75 125 ASP B CA 1
ATOM 3094 C C A ASP B 1 131 ? 34.750 49.513 71.243 0.50 17.63 125 ASP B C 1
ATOM 3095 C C B ASP B 1 131 ? 34.840 49.569 71.034 0.50 19.68 125 ASP B C 1
ATOM 3096 O O A ASP B 1 131 ? 34.606 50.707 71.692 0.50 17.76 125 ASP B O 1
ATOM 3097 O O B ASP B 1 131 ? 34.923 50.836 70.995 0.50 22.38 125 ASP B O 1
ATOM 3106 N N . THR B 1 132 ? 33.809 48.911 70.498 1.00 18.28 126 THR B N 1
ATOM 3107 C CA . THR B 1 132 ? 32.611 49.568 69.946 1.00 18.08 126 THR B CA 1
ATOM 3108 C C . THR B 1 132 ? 31.555 49.772 71.033 1.00 15.09 126 THR B C 1
ATOM 3109 O O . THR B 1 132 ? 30.570 50.484 70.815 1.00 15.51 126 THR B O 1
ATOM 3113 N N . ILE B 1 133 ? 31.559 48.981 72.068 1.00 15.05 127 ILE B N 1
ATOM 3114 C CA . ILE B 1 133 ? 30.445 48.920 73.013 1.00 15.38 127 ILE B CA 1
ATOM 3115 C C . ILE B 1 133 ? 30.268 50.267 73.690 1.00 15.18 127 ILE B C 1
ATOM 3116 O O . ILE B 1 133 ? 31.284 50.910 74.116 1.00 18.29 127 ILE B O 1
ATOM 3121 N N . GLY B 1 134 ? 29.058 50.714 73.780 1.00 16.34 128 GLY B N 1
ATOM 3122 C CA . GLY B 1 134 ? 28.760 52.049 74.348 1.00 17.79 128 GLY B CA 1
ATOM 3123 C C . GLY B 1 134 ? 28.857 53.132 73.301 1.00 19.76 128 GLY B C 1
ATOM 3124 O O . GLY B 1 134 ? 28.859 54.327 73.704 1.00 22.91 128 GLY B O 1
ATOM 3125 N N . THR B 1 135 ? 28.987 52.815 72.035 1.00 17.73 129 THR B N 1
ATOM 3126 C CA . THR B 1 135 ? 29.076 53.750 70.881 1.00 18.60 129 THR B CA 1
ATOM 3127 C C . THR B 1 135 ? 28.060 53.374 69.816 1.00 18.36 129 THR B C 1
ATOM 3128 O O . THR B 1 135 ? 27.580 52.191 69.732 1.00 18.37 129 THR B O 1
ATOM 3132 N N . ARG B 1 136 ? 27.832 54.283 68.868 1.00 19.84 130 ARG B N 1
ATOM 3133 C CA . ARG B 1 136 ? 26.990 53.984 67.709 1.00 22.66 130 ARG B CA 1
ATOM 3134 C C . ARG B 1 136 ? 27.630 52.999 66.738 1.00 19.29 130 ARG B C 1
ATOM 3135 O O . ARG B 1 136 ? 26.922 52.492 65.871 1.00 21.25 130 ARG B O 1
ATOM 3143 N N . GLY B 1 137 ? 28.877 52.620 66.922 1.00 17.11 131 GLY B N 1
ATOM 3144 C CA . GLY B 1 137 ? 29.521 51.580 66.110 1.00 16.39 131 GLY B CA 1
ATOM 3145 C C . GLY B 1 137 ? 29.198 50.170 66.570 1.00 15.30 131 GLY B C 1
ATOM 3146 O O . GLY B 1 137 ? 29.649 49.254 65.854 1.00 17.05 131 GLY B O 1
ATOM 3147 N N . ALA B 1 138 ? 28.564 50.035 67.720 1.00 14.52 132 ALA B N 1
ATOM 3148 C CA . ALA B 1 138 ? 28.150 48.675 68.117 1.00 14.13 132 ALA B CA 1
ATOM 3149 C C . ALA B 1 138 ? 26.836 48.317 67.514 1.00 13.27 132 ALA B C 1
ATOM 3150 O O . ALA B 1 138 ? 25.963 49.169 67.294 1.00 13.63 132 ALA B O 1
ATOM 3152 N N . SER B 1 139 ? 26.619 47.004 67.376 1.00 13.32 133 SER B N 1
ATOM 3153 C CA . SER B 1 139 ? 25.331 46.461 66.914 1.00 12.60 133 SER B CA 1
ATOM 3154 C C . SER B 1 139 ? 24.998 45.230 67.724 1.00 13.86 133 SER B C 1
ATOM 3155 O O . SER B 1 139 ? 25.821 44.323 67.800 1.00 14.30 133 SER B O 1
ATOM 3158 N N . ILE B 1 140 ? 23.774 45.191 68.263 1.00 12.22 134 ILE B N 1
ATOM 3159 C CA . ILE B 1 140 ? 23.277 44.040 69.048 1.00 12.34 134 ILE B CA 1
ATOM 3160 C C . ILE B 1 140 ? 21.923 43.695 68.456 1.00 11.64 134 ILE B C 1
ATOM 3161 O O . ILE B 1 140 ? 21.035 44.568 68.276 1.00 12.49 134 ILE B O 1
ATOM 3166 N N . LEU B 1 141 ? 21.730 42.415 68.154 1.00 12.35 135 LEU B N 1
ATOM 3167 C CA . LEU B 1 141 ? 20.457 41.882 67.626 1.00 12.22 135 LEU B CA 1
ATOM 3168 C C . LEU B 1 141 ? 19.694 41.217 68.764 1.00 13.86 135 LEU B C 1
ATOM 3169 O O . LEU B 1 141 ? 20.322 40.563 69.653 1.00 14.99 135 LEU B O 1
ATOM 3174 N N . PHE B 1 142 ? 18.360 41.265 68.723 1.00 12.57 136 PHE B N 1
ATOM 3175 C CA . PHE B 1 142 ? 17.543 40.693 69.804 1.00 12.24 136 PHE B CA 1
ATOM 3176 C C . PHE B 1 142 ? 16.375 39.980 69.194 1.00 13.25 136 PHE B C 1
ATOM 3177 O O . PHE B 1 142 ? 15.843 40.335 68.168 1.00 14.14 136 PHE B O 1
ATOM 3185 N N . ALA B 1 143 ? 15.925 38.961 69.931 1.00 12.92 137 ALA B N 1
ATOM 3186 C CA . ALA B 1 143 ? 14.749 38.145 69.558 1.00 12.87 137 ALA B CA 1
ATOM 3187 C C . ALA B 1 143 ? 13.961 37.741 70.808 1.00 13.45 137 ALA B C 1
ATOM 3188 O O . ALA B 1 143 ? 14.533 37.518 71.876 1.00 13.91 137 ALA B O 1
ATOM 3190 N N . GLY B 1 144 ? 12.647 37.654 70.638 1.00 14.47 138 GLY B N 1
ATOM 3191 C CA . GLY B 1 144 ? 11.716 37.353 71.724 1.00 15.27 138 GLY B CA 1
ATOM 3192 C C . GLY B 1 144 ? 10.572 38.345 71.707 1.00 14.04 138 GLY B C 1
ATOM 3193 O O . GLY B 1 144 ? 10.394 39.056 70.714 1.00 14.96 138 GLY B O 1
ATOM 3194 N N . PRO B 1 145 ? 9.771 38.377 72.770 1.00 15.10 139 PRO B N 1
ATOM 3195 C CA . PRO B 1 145 ? 8.571 39.229 72.686 1.00 16.50 139 PRO B CA 1
ATOM 3196 C C . PRO B 1 145 ? 8.878 40.688 72.410 1.00 16.27 139 PRO B C 1
ATOM 3197 O O . PRO B 1 145 ? 9.677 41.269 73.108 1.00 16.05 139 PRO B O 1
ATOM 3201 N N . GLN B 1 146 ? 8.215 41.280 71.421 1.00 17.52 140 GLN B N 1
ATOM 3202 C CA . GLN B 1 146 ? 8.452 42.681 71.016 1.00 18.35 140 GLN B CA 1
ATOM 3203 C C . GLN B 1 146 ? 8.237 43.625 72.164 1.00 17.69 140 GLN B C 1
ATOM 3204 O O . GLN B 1 146 ? 9.076 44.499 72.412 1.00 18.55 140 GLN B O 1
ATOM 3210 N N . ALA B 1 147 ? 7.216 43.411 72.958 1.00 18.50 141 ALA B N 1
ATOM 3211 C CA . ALA B 1 147 ? 6.938 44.340 74.061 1.00 20.11 141 ALA B CA 1
ATOM 3212 C C . ALA B 1 147 ? 8.022 44.292 75.095 1.00 19.50 141 ALA B C 1
ATOM 3213 O O . ALA B 1 147 ? 8.256 45.299 75.761 1.00 20.22 141 ALA B O 1
ATOM 3215 N N . LEU B 1 148 ? 8.649 43.134 75.279 1.00 17.56 142 LEU B N 1
ATOM 3216 C CA . LEU B 1 148 ? 9.711 42.983 76.297 1.00 18.43 142 LEU B CA 1
ATOM 3217 C C . LEU B 1 148 ? 10.958 43.700 75.793 1.00 16.87 142 LEU B C 1
ATOM 3218 O O . LEU B 1 148 ? 11.649 44.420 76.570 1.00 17.41 142 LEU B O 1
ATOM 3223 N N . PHE B 1 149 ? 11.304 43.585 74.509 1.00 16.19 143 PHE B N 1
ATOM 3224 C CA . PHE B 1 149 ? 12.364 44.401 73.932 1.00 15.84 143 PHE B CA 1
ATOM 3225 C C . PHE B 1 149 ? 12.059 45.900 74.157 1.00 16.40 143 PHE B C 1
ATOM 3226 O O . PHE B 1 149 ? 12.907 46.638 74.568 1.00 17.13 143 PHE B O 1
ATOM 3234 N N . ASP B 1 150 ? 10.834 46.297 73.855 1.00 18.00 144 ASP B N 1
ATOM 3235 C CA . ASP B 1 150 ? 10.488 47.729 73.990 1.00 19.77 144 ASP B CA 1
ATOM 3236 C C . ASP B 1 150 ? 10.625 48.184 75.451 1.00 18.63 144 ASP B C 1
ATOM 3237 O O . ASP B 1 150 ? 11.063 49.343 75.668 1.00 20.59 144 ASP B O 1
ATOM 3242 N N . GLU B 1 151 ? 10.265 47.364 76.397 1.00 19.20 145 GLU B N 1
ATOM 3243 C CA . GLU B 1 151 ? 10.337 47.638 77.861 1.00 20.91 145 GLU B CA 1
ATOM 3244 C C . GLU B 1 151 ? 11.766 47.993 78.245 1.00 20.58 145 GLU B C 1
ATOM 3245 O O . GLU B 1 151 ? 11.981 48.875 79.112 1.00 23.34 145 GLU B O 1
ATOM 3251 N N . HIS B 1 152 ? 12.777 47.310 77.669 1.00 18.39 146 HIS B N 1
ATOM 3252 C CA . HIS B 1 152 ? 14.192 47.390 78.108 1.00 18.54 146 HIS B CA 1
ATOM 3253 C C . HIS B 1 152 ? 15.058 48.189 77.131 1.00 18.76 146 HIS B C 1
ATOM 3254 O O . HIS B 1 152 ? 16.193 48.405 77.432 1.00 18.56 146 HIS B O 1
ATOM 3261 N N . ARG B 1 153 ? 14.521 48.644 76.019 1.00 20.81 147 ARG B N 1
ATOM 3262 C CA . ARG B 1 153 ? 15.279 49.278 74.903 1.00 24.81 147 ARG B CA 1
ATOM 3263 C C . ARG B 1 153 ? 15.962 50.516 75.441 1.00 22.91 147 ARG B C 1
ATOM 3264 O O . ARG B 1 153 ? 17.058 50.769 74.970 1.00 23.11 147 ARG B O 1
ATOM 3272 N N . GLY B 1 154 ? 15.398 51.237 76.398 1.00 26.01 148 GLY B N 1
ATOM 3273 C CA . GLY B 1 154 ? 15.994 52.489 76.908 1.00 25.67 148 GLY B CA 1
ATOM 3274 C C . GLY B 1 154 ? 17.294 52.233 77.659 1.00 25.90 148 GLY B C 1
ATOM 3275 O O . GLY B 1 154 ? 18.266 52.972 77.466 1.00 26.68 148 GLY B O 1
ATOM 3276 N N . VAL B 1 155 ? 17.377 51.199 78.460 1.00 22.49 149 VAL B N 1
ATOM 3277 C CA . VAL B 1 155 ? 18.653 50.743 79.071 1.00 23.11 149 VAL B CA 1
ATOM 3278 C C . VAL B 1 155 ? 19.552 50.218 77.962 1.00 22.17 149 VAL B C 1
ATOM 3279 O O . VAL B 1 155 ? 20.746 50.538 77.887 1.00 23.81 149 VAL B O 1
ATOM 3283 N N . LEU B 1 156 ? 19.030 49.348 77.106 1.00 19.72 150 LEU B N 1
ATOM 3284 C CA . LEU B 1 156 ? 19.905 48.628 76.148 1.00 18.98 150 LEU B CA 1
ATOM 3285 C C . LEU B 1 156 ? 20.517 49.650 75.176 1.00 19.58 150 LEU B C 1
ATOM 3286 O O . LEU B 1 156 ? 21.569 49.369 74.609 1.00 18.14 150 LEU B O 1
ATOM 3291 N N . ASP B 1 157 ? 19.800 50.709 74.814 1.00 19.54 151 ASP B N 1
ATOM 3292 C CA . ASP B 1 157 ? 20.304 51.665 73.794 1.00 20.40 151 ASP B CA 1
ATOM 3293 C C . ASP B 1 157 ? 21.626 52.297 74.201 1.00 19.60 151 ASP B C 1
ATOM 3294 O O . ASP B 1 157 ? 22.326 52.727 73.295 1.00 20.28 151 ASP B O 1
ATOM 3299 N N . THR B 1 158 ? 22.007 52.234 75.492 1.00 20.20 152 THR B N 1
ATOM 3300 C CA . THR B 1 158 ? 23.304 52.759 75.916 1.00 21.89 152 THR B CA 1
ATOM 3301 C C . THR B 1 158 ? 24.429 51.834 75.412 1.00 21.45 152 THR B C 1
ATOM 3302 O O . THR B 1 158 ? 25.565 52.281 75.383 1.00 25.42 152 THR B O 1
ATOM 3306 N N . LEU B 1 159 ? 24.124 50.617 74.955 1.00 17.62 153 LEU B N 1
ATOM 3307 C CA . LEU B 1 159 ? 25.229 49.700 74.564 1.00 17.26 153 LEU B CA 1
ATOM 3308 C C . LEU B 1 159 ? 25.596 49.862 73.096 1.00 16.65 153 LEU B C 1
ATOM 3309 O O . LEU B 1 159 ? 26.732 49.520 72.697 1.00 16.40 153 LEU B O 1
ATOM 3314 N N . GLY B 1 160 ? 24.666 50.345 72.277 1.00 15.82 154 GLY B N 1
ATOM 3315 C CA . GLY B 1 160 ? 24.893 50.311 70.825 1.00 16.32 154 GLY B CA 1
ATOM 3316 C C . GLY B 1 160 ? 23.612 50.447 70.034 1.00 15.42 154 GLY B C 1
ATOM 3317 O O . GLY B 1 160 ? 22.556 50.720 70.608 1.00 15.85 154 GLY B O 1
ATOM 3318 N N . GLN B 1 161 ? 23.690 50.345 68.740 1.00 15.66 155 GLN B N 1
ATOM 3319 C CA . GLN B 1 161 ? 22.532 50.269 67.867 1.00 15.86 155 GLN B CA 1
ATOM 3320 C C . GLN B 1 161 ? 21.875 48.902 68.006 1.00 15.58 155 GLN B C 1
ATOM 3321 O O . GLN B 1 161 ? 22.607 47.892 68.094 1.00 17.34 155 GLN B O 1
ATOM 3327 N N . LEU B 1 162 ? 20.581 48.915 68.245 1.00 14.55 156 LEU B N 1
ATOM 3328 C CA . LEU B 1 162 ? 19.820 47.692 68.519 1.00 14.10 156 LEU B CA 1
ATOM 3329 C C . LEU B 1 162 ? 18.913 47.329 67.376 1.00 15.50 156 LEU B C 1
ATOM 3330 O O . LEU B 1 162 ? 18.324 48.209 66.677 1.00 16.49 156 LEU B O 1
ATOM 3335 N N . THR B 1 163 ? 18.787 46.038 67.092 1.00 13.91 157 THR B N 1
ATOM 3336 C CA . THR B 1 163 ? 17.835 45.560 66.078 1.00 14.38 157 THR B CA 1
ATOM 3337 C C . THR B 1 163 ? 17.038 44.404 66.652 1.00 14.31 157 THR B C 1
ATOM 3338 O O . THR B 1 163 ? 17.689 43.420 67.043 1.00 15.51 157 THR B O 1
ATOM 3342 N N . TRP B 1 164 ? 15.713 44.529 66.697 1.00 14.45 158 TRP B N 1
ATOM 3343 C CA . TRP B 1 164 ? 14.829 43.410 67.045 1.00 13.92 158 TRP B CA 1
ATOM 3344 C C . TRP B 1 164 ? 14.499 42.679 65.775 1.00 15.30 158 TRP B C 1
ATOM 3345 O O . TRP B 1 164 ? 13.957 43.278 64.813 1.00 16.69 158 TRP B O 1
ATOM 3356 N N . VAL B 1 165 ? 14.780 41.355 65.749 1.00 15.91 159 VAL B N 1
ATOM 3357 C CA . VAL B 1 165 ? 14.631 40.578 64.494 1.00 15.50 159 VAL B CA 1
ATOM 3358 C C . VAL B 1 165 ? 13.433 39.664 64.515 1.00 16.00 159 VAL B C 1
ATOM 3359 O O . VAL B 1 165 ? 13.204 38.961 63.510 1.00 19.08 159 VAL B O 1
ATOM 3363 N N . GLY B 1 166 ? 12.656 39.595 65.572 1.00 15.36 160 GLY B N 1
ATOM 3364 C CA . GLY B 1 166 ? 11.434 38.807 65.568 1.00 15.71 160 GLY B CA 1
ATOM 3365 C C . GLY B 1 166 ? 11.120 38.107 66.859 1.00 14.98 160 GLY B C 1
ATOM 3366 O O . GLY B 1 166 ? 11.893 38.141 67.834 1.00 16.18 160 GLY B O 1
ATOM 3367 N N . GLU B 1 167 ? 9.944 37.496 66.898 1.00 15.98 161 GLU B N 1
ATOM 3368 C CA . GLU B 1 167 ? 9.395 36.957 68.102 1.00 17.33 161 GLU B CA 1
ATOM 3369 C C . GLU B 1 167 ? 10.018 35.598 68.439 1.00 16.58 161 GLU B C 1
ATOM 3370 O O . GLU B 1 167 ? 10.070 35.232 69.638 1.00 17.86 161 GLU B O 1
ATOM 3376 N N . ASP B 1 168 ? 10.473 34.864 67.445 1.00 16.34 162 ASP B N 1
ATOM 3377 C CA . ASP B 1 168 ? 11.068 33.544 67.752 1.00 17.13 162 ASP B CA 1
ATOM 3378 C C . ASP B 1 168 ? 12.372 33.731 68.527 1.00 16.05 162 ASP B C 1
ATOM 3379 O O . ASP B 1 168 ? 13.295 34.373 67.995 1.00 15.13 162 ASP B O 1
ATOM 3384 N N . HIS B 1 169 ? 12.483 33.168 69.717 1.00 15.15 163 HIS B N 1
ATOM 3385 C CA . HIS B 1 169 ? 13.626 33.394 70.595 1.00 15.56 163 HIS B CA 1
ATOM 3386 C C . HIS B 1 169 ? 14.921 32.899 69.941 1.00 15.22 163 HIS B C 1
ATOM 3387 O O . HIS B 1 169 ? 15.949 33.333 70.430 1.00 16.21 163 HIS B O 1
ATOM 3394 N N . GLY B 1 170 ? 14.871 32.058 68.899 1.00 14.08 164 GLY B N 1
ATOM 3395 C CA . GLY B 1 170 ? 16.060 31.607 68.212 1.00 14.06 164 GLY B CA 1
ATOM 3396 C C . GLY B 1 170 ? 16.538 32.512 67.121 1.00 14.18 164 GLY B C 1
ATOM 3397 O O . GLY B 1 170 ? 17.537 32.173 66.506 1.00 14.31 164 GLY B O 1
ATOM 3398 N N . ARG B 1 171 ? 15.801 33.550 66.767 1.00 14.35 165 ARG B N 1
ATOM 3399 C CA . ARG B 1 171 ? 16.100 34.206 65.476 1.00 13.30 165 ARG B CA 1
ATOM 3400 C C . ARG B 1 171 ? 17.339 35.084 65.553 1.00 13.48 165 ARG B C 1
ATOM 3401 O O . ARG B 1 171 ? 18.005 35.187 64.496 1.00 13.11 165 ARG B O 1
ATOM 3409 N N . ALA B 1 172 ? 17.676 35.718 66.677 1.00 12.72 166 ALA B N 1
ATOM 3410 C CA . ALA B 1 172 ? 18.943 36.470 66.717 1.00 12.39 166 ALA B CA 1
ATOM 3411 C C . ALA B 1 172 ? 20.114 35.537 66.543 1.00 12.47 166 ALA B C 1
ATOM 3412 O O . ALA B 1 172 ? 21.081 35.864 65.857 1.00 13.14 166 ALA B O 1
ATOM 3414 N N . ALA B 1 173 ? 20.017 34.355 67.150 1.00 12.02 167 ALA B N 1
ATOM 3415 C CA . ALA B 1 173 ? 21.068 33.351 66.968 1.00 12.19 167 ALA B CA 1
ATOM 3416 C C . ALA B 1 173 ? 21.170 32.914 65.530 1.00 12.53 167 ALA B C 1
ATOM 3417 O O . ALA B 1 173 ? 22.270 32.572 65.114 1.00 13.07 167 ALA B O 1
ATOM 3419 N N . ALA B 1 174 ? 20.056 32.826 64.807 1.00 12.27 168 ALA B N 1
ATOM 3420 C CA . ALA B 1 174 ? 20.125 32.456 63.411 1.00 12.45 168 ALA B CA 1
ATOM 3421 C C . ALA B 1 174 ? 20.880 33.503 62.625 1.00 12.83 168 ALA B C 1
ATOM 3422 O O . ALA B 1 174 ? 21.728 33.139 61.746 1.00 13.32 168 ALA B O 1
ATOM 3424 N N . PHE B 1 175 ? 20.612 34.798 62.842 1.00 11.79 169 PHE B N 1
ATOM 3425 C CA . PHE B 1 175 ? 21.466 35.792 62.213 1.00 12.20 169 PHE B CA 1
ATOM 3426 C C . PHE B 1 175 ? 22.912 35.619 62.658 1.00 12.08 169 PHE B C 1
ATOM 3427 O O . PHE B 1 175 ? 23.848 35.763 61.838 1.00 13.37 169 PHE B O 1
ATOM 3435 N N . ASP B 1 176 ? 23.159 35.415 63.940 1.00 12.36 170 ASP B N 1
ATOM 3436 C CA . ASP B 1 176 ? 24.546 35.280 64.458 1.00 11.82 170 ASP B CA 1
ATOM 3437 C C . ASP B 1 176 ? 25.236 34.165 63.700 1.00 12.26 170 ASP B C 1
ATOM 3438 O O . ASP B 1 176 ? 26.443 34.275 63.375 1.00 12.21 170 ASP B O 1
ATOM 3443 N N . MET B 1 177 ? 24.581 33.023 63.520 1.00 11.94 171 MET B N 1
ATOM 3444 C CA . MET B 1 177 ? 25.258 31.893 62.843 1.00 12.62 171 MET B CA 1
ATOM 3445 C C . MET B 1 177 ? 25.696 32.306 61.445 1.00 13.33 171 MET B C 1
ATOM 3446 O O . MET B 1 177 ? 26.811 31.954 61.003 1.00 14.69 171 MET B O 1
ATOM 3451 N N . ALA B 1 178 ? 24.867 33.043 60.738 1.00 12.22 172 ALA B N 1
ATOM 3452 C CA . ALA B 1 178 ? 25.237 33.505 59.375 1.00 12.59 172 ALA B CA 1
ATOM 3453 C C . ALA B 1 178 ? 26.352 34.536 59.419 1.00 12.79 172 ALA B C 1
ATOM 3454 O O . ALA B 1 178 ? 27.368 34.492 58.646 1.00 12.72 172 ALA B O 1
ATOM 3456 N N . LEU B 1 179 ? 26.236 35.530 60.270 1.00 11.84 173 LEU B N 1
ATOM 3457 C CA . LEU B 1 179 ? 27.137 36.675 60.292 1.00 12.19 173 LEU B CA 1
ATOM 3458 C C . LEU B 1 179 ? 28.491 36.255 60.849 1.00 11.79 173 LEU B C 1
ATOM 3459 O O . LEU B 1 179 ? 29.576 36.697 60.356 1.00 12.22 173 LEU B O 1
ATOM 3464 N N . LEU B 1 180 ? 28.545 35.395 61.858 1.00 12.00 174 LEU B N 1
ATOM 3465 C CA . LEU B 1 180 ? 29.850 34.936 62.354 1.00 11.43 174 LEU B CA 1
ATOM 3466 C C . LEU B 1 180 ? 30.521 34.015 61.366 1.00 11.57 174 LEU B C 1
ATOM 3467 O O . LEU B 1 180 ? 31.760 33.918 61.357 1.00 11.71 174 LEU B O 1
ATOM 3472 N N . ASP B 1 181 ? 29.785 33.238 60.617 1.00 11.56 175 ASP B N 1
ATOM 3473 C CA . ASP B 1 181 ? 30.325 32.427 59.515 1.00 12.90 175 ASP B CA 1
ATOM 3474 C C . ASP B 1 181 ? 31.103 33.349 58.564 1.00 12.68 175 ASP B C 1
ATOM 3475 O O . ASP B 1 181 ? 32.289 33.103 58.282 1.00 12.38 175 ASP B O 1
ATOM 3480 N N . LEU B 1 182 ? 30.444 34.392 58.099 1.00 11.84 176 LEU B N 1
ATOM 3481 C CA . LEU B 1 182 ? 31.142 35.390 57.228 1.00 11.74 176 LEU B CA 1
ATOM 3482 C C . LEU B 1 182 ? 32.376 35.915 57.934 1.00 11.34 176 LEU B C 1
ATOM 3483 O O . LEU B 1 182 ? 33.467 35.992 57.332 1.00 11.99 176 LEU B O 1
ATOM 3488 N N . PHE B 1 183 ? 32.206 36.374 59.159 1.00 10.08 177 PHE B N 1
ATOM 3489 C CA . PHE B 1 183 ? 33.279 37.033 59.889 1.00 10.43 177 PHE B CA 1
ATOM 3490 C C . PHE B 1 183 ? 34.495 36.119 60.060 1.00 10.93 177 PHE B C 1
ATOM 3491 O O . PHE B 1 183 ? 35.637 36.464 59.701 1.00 10.93 177 PHE B O 1
ATOM 3499 N N . TRP B 1 184 ? 34.288 34.931 60.680 1.00 10.88 178 TRP B N 1
ATOM 3500 C CA . TRP B 1 184 ? 35.452 34.076 61.002 1.00 10.84 178 TRP B CA 1
ATOM 3501 C C . TRP B 1 184 ? 36.075 33.527 59.736 1.00 10.65 178 TRP B C 1
ATOM 3502 O O . TRP B 1 184 ? 37.306 33.274 59.749 1.00 11.44 178 TRP B O 1
ATOM 3513 N N . THR B 1 185 ? 35.279 33.220 58.701 1.00 10.87 179 THR B N 1
ATOM 3514 C CA . THR B 1 185 ? 35.859 32.747 57.448 1.00 10.76 179 THR B CA 1
ATOM 3515 C C . THR B 1 185 ? 36.807 33.816 56.926 1.00 11.06 179 THR B C 1
ATOM 3516 O O . THR B 1 185 ? 37.914 33.529 56.479 1.00 10.76 179 THR B O 1
ATOM 3520 N N A SER B 1 186 ? 36.342 35.074 56.975 0.59 10.93 180 SER B N 1
ATOM 3521 N N B SER B 1 186 ? 36.381 35.091 56.972 0.41 10.42 180 SER B N 1
ATOM 3522 C CA A SER B 1 186 ? 37.155 36.219 56.508 0.59 11.37 180 SER B CA 1
ATOM 3523 C CA B SER B 1 186 ? 37.220 36.209 56.461 0.41 10.32 180 SER B CA 1
ATOM 3524 C C A SER B 1 186 ? 38.429 36.331 57.340 0.59 11.50 180 SER B C 1
ATOM 3525 C C B SER B 1 186 ? 38.454 36.391 57.345 0.41 10.96 180 SER B C 1
ATOM 3526 O O A SER B 1 186 ? 39.531 36.541 56.775 0.59 11.93 180 SER B O 1
ATOM 3527 O O B SER B 1 186 ? 39.545 36.719 56.811 0.41 11.17 180 SER B O 1
ATOM 3532 N N . VAL B 1 187 ? 38.338 36.230 58.661 1.00 11.33 181 VAL B N 1
ATOM 3533 C CA . VAL B 1 187 ? 39.499 36.268 59.566 1.00 12.57 181 VAL B CA 1
ATOM 3534 C C . VAL B 1 187 ? 40.439 35.124 59.212 1.00 12.88 181 VAL B C 1
ATOM 3535 O O . VAL B 1 187 ? 41.668 35.325 59.205 1.00 13.24 181 VAL B O 1
ATOM 3539 N N . GLY B 1 188 ? 39.952 33.932 58.961 1.00 11.79 182 GLY B N 1
ATOM 3540 C CA . GLY B 1 188 ? 40.799 32.785 58.523 1.00 13.10 182 GLY B CA 1
ATOM 3541 C C . GLY B 1 188 ? 41.543 33.137 57.260 1.00 13.33 182 GLY B C 1
ATOM 3542 O O . GLY B 1 188 ? 42.779 32.886 57.162 1.00 13.98 182 GLY B O 1
ATOM 3543 N N . GLY B 1 189 ? 40.865 33.738 56.287 1.00 11.58 183 GLY B N 1
ATOM 3544 C CA . GLY B 1 189 ? 41.504 34.198 55.044 1.00 11.28 183 GLY B CA 1
ATOM 3545 C C . GLY B 1 189 ? 42.573 35.213 55.322 1.00 12.05 183 GLY B C 1
ATOM 3546 O O . GLY B 1 189 ? 43.668 35.172 54.713 1.00 12.22 183 GLY B O 1
ATOM 3547 N N . PHE B 1 190 ? 42.282 36.160 56.181 1.00 11.58 184 PHE B N 1
ATOM 3548 C CA . PHE B 1 190 ? 43.230 37.240 56.480 1.00 12.22 184 PHE B CA 1
ATOM 3549 C C . PHE B 1 190 ? 44.498 36.727 57.144 1.00 13.10 184 PHE B C 1
ATOM 3550 O O . PHE B 1 190 ? 45.634 37.056 56.760 1.00 13.61 184 PHE B O 1
ATOM 3558 N N . GLY B 1 191 ? 44.331 35.885 58.165 1.00 13.28 185 GLY B N 1
ATOM 3559 C CA . GLY B 1 191 ? 45.525 35.336 58.847 1.00 13.19 185 GLY B CA 1
ATOM 3560 C C . GLY B 1 191 ? 46.341 34.482 57.890 1.00 13.63 185 GLY B C 1
ATOM 3561 O O . GLY B 1 191 ? 47.603 34.557 57.913 1.00 14.58 185 GLY B O 1
ATOM 3562 N N . HIS B 1 192 ? 45.730 33.734 56.992 1.00 12.73 186 HIS B N 1
ATOM 3563 C CA . HIS B 1 192 ? 46.405 32.930 55.968 1.00 14.07 186 HIS B CA 1
ATOM 3564 C C . HIS B 1 192 ? 47.175 33.856 55.028 1.00 14.82 186 HIS B C 1
ATOM 3565 O O . HIS B 1 192 ? 48.363 33.610 54.716 1.00 15.58 186 HIS B O 1
ATOM 3572 N N . ALA B 1 193 ? 46.509 34.894 54.575 1.00 13.42 187 ALA B N 1
ATOM 3573 C CA . ALA B 1 193 ? 47.132 35.863 53.656 1.00 12.83 187 ALA B CA 1
ATOM 3574 C C . ALA B 1 193 ? 48.372 36.453 54.283 1.00 13.38 187 ALA B C 1
ATOM 3575 O O . ALA B 1 193 ? 49.390 36.652 53.549 1.00 13.93 187 ALA B O 1
ATOM 3577 N N . LEU B 1 194 ? 48.316 36.864 55.543 1.00 13.19 188 LEU B N 1
ATOM 3578 C CA . LEU B 1 194 ? 49.518 37.422 56.185 1.00 14.25 188 LEU B CA 1
ATOM 3579 C C . LEU B 1 194 ? 50.651 36.402 56.137 1.00 16.67 188 LEU B C 1
ATOM 3580 O O . LEU B 1 194 ? 51.803 36.828 55.923 1.00 17.10 188 LEU B O 1
ATOM 3585 N N . MET B 1 195 ? 50.380 35.114 56.386 1.00 16.64 189 MET B N 1
ATOM 3586 C CA . MET B 1 195 ? 51.474 34.126 56.458 1.00 18.55 189 MET B CA 1
ATOM 3587 C C . MET B 1 195 ? 52.061 33.952 55.064 1.00 19.61 189 MET B C 1
ATOM 3588 O O . MET B 1 195 ? 53.318 33.811 54.925 1.00 19.12 189 MET B O 1
ATOM 3593 N N . VAL B 1 196 ? 51.254 33.906 54.014 1.00 17.73 190 VAL B N 1
ATOM 3594 C CA . VAL B 1 196 ? 51.777 33.692 52.642 1.00 18.56 190 VAL B CA 1
ATOM 3595 C C . VAL B 1 196 ? 52.511 34.965 52.230 1.00 19.09 190 VAL B C 1
ATOM 3596 O O . VAL B 1 196 ? 53.611 34.853 51.627 1.00 19.36 190 VAL B O 1
ATOM 3600 N N . ALA B 1 197 ? 52.038 36.137 52.546 1.00 15.70 191 ALA B N 1
ATOM 3601 C CA . ALA B 1 197 ? 52.720 37.415 52.229 1.00 16.07 191 ALA B CA 1
ATOM 3602 C C . ALA B 1 197 ? 54.072 37.401 52.943 1.00 16.28 191 ALA B C 1
ATOM 3603 O O . ALA B 1 197 ? 55.099 37.794 52.258 1.00 16.89 191 ALA B O 1
ATOM 3605 N N . ARG B 1 198 ? 54.138 37.007 54.198 1.00 17.50 192 ARG B N 1
ATOM 3606 C CA . ARG B 1 198 ? 55.414 37.087 54.952 1.00 18.34 192 ARG B CA 1
ATOM 3607 C C . ARG B 1 198 ? 56.439 36.178 54.310 1.00 19.76 192 ARG B C 1
ATOM 3608 O O . ARG B 1 198 ? 57.649 36.604 54.180 1.00 20.37 192 ARG B O 1
ATOM 3616 N N . ALA B 1 199 ? 56.004 35.015 53.872 1.00 19.87 193 ALA B N 1
ATOM 3617 C CA . ALA B 1 199 ? 56.921 34.074 53.228 1.00 19.87 193 ALA B CA 1
ATOM 3618 C C . ALA B 1 199 ? 57.465 34.681 51.934 1.00 20.79 193 ALA B C 1
ATOM 3619 O O . ALA B 1 199 ? 58.569 34.244 51.455 1.00 23.30 193 ALA B O 1
ATOM 3621 N N . ASN B 1 200 ? 56.730 35.546 51.285 1.00 17.89 194 ASN B N 1
ATOM 3622 C CA . ASN B 1 200 ? 57.080 36.227 50.024 1.00 18.13 194 ASN B CA 1
ATOM 3623 C C . ASN B 1 200 ? 57.767 37.569 50.283 1.00 17.45 194 ASN B C 1
ATOM 3624 O O . ASN B 1 200 ? 57.859 38.405 49.353 1.00 19.73 194 ASN B O 1
ATOM 3629 N N . GLY B 1 201 ? 58.210 37.848 51.504 1.00 18.40 195 GLY B N 1
ATOM 3630 C CA . GLY B 1 201 ? 58.927 39.097 51.845 1.00 17.31 195 GLY B CA 1
ATOM 3631 C C . GLY B 1 201 ? 58.081 40.322 51.936 1.00 18.31 195 GLY B C 1
ATOM 3632 O O . GLY B 1 201 ? 58.573 41.454 51.841 1.00 20.45 195 GLY B O 1
ATOM 3633 N N . ILE B 1 202 ? 56.773 40.143 52.184 1.00 16.49 196 ILE B N 1
ATOM 3634 C CA . ILE B 1 202 ? 55.859 41.273 52.420 1.00 16.18 196 ILE B CA 1
ATOM 3635 C C . ILE B 1 202 ? 55.351 41.221 53.860 1.00 16.22 196 ILE B C 1
ATOM 3636 O O . ILE B 1 202 ? 54.589 40.318 54.198 1.00 16.17 196 ILE B O 1
ATOM 3641 N N . GLU B 1 203 ? 55.835 42.138 54.708 1.00 16.41 197 GLU B N 1
ATOM 3642 C CA . GLU B 1 203 ? 55.445 42.176 56.134 1.00 17.88 197 GLU B CA 1
ATOM 3643 C C . GLU B 1 203 ? 54.013 42.684 56.203 1.00 16.70 197 GLU B C 1
ATOM 3644 O O . GLU B 1 203 ? 53.527 43.351 55.296 1.00 16.72 197 GLU B O 1
ATOM 3650 N N . PRO B 1 204 ? 53.320 42.406 57.331 1.00 16.95 198 PRO B N 1
ATOM 3651 C CA . PRO B 1 204 ? 51.935 42.795 57.458 1.00 17.63 198 PRO B CA 1
ATOM 3652 C C . PRO B 1 204 ? 51.760 44.284 57.249 1.00 17.12 198 PRO B C 1
ATOM 3653 O O . PRO B 1 204 ? 50.807 44.707 56.600 1.00 17.47 198 PRO B O 1
ATOM 3657 N N . SER B 1 205 ? 52.660 45.097 57.782 1.00 17.31 199 SER B N 1
ATOM 3658 C CA . SER B 1 205 ? 52.524 46.566 57.639 1.00 18.35 199 SER B CA 1
ATOM 3659 C C . SER B 1 205 ? 52.547 47.018 56.172 1.00 17.75 199 SER B C 1
ATOM 3660 O O . SER B 1 205 ? 51.899 48.008 55.860 1.00 18.29 199 SER B O 1
ATOM 3663 N N . GLU B 1 206 ? 53.261 46.273 55.330 1.00 17.15 200 GLU B N 1
ATOM 3664 C CA . GLU B 1 206 ? 53.348 46.633 53.894 1.00 16.94 200 GLU B CA 1
ATOM 3665 C C . GLU B 1 206 ? 52.079 46.133 53.178 1.00 16.35 200 GLU B C 1
ATOM 3666 O O . GLU B 1 206 ? 51.578 46.842 52.241 1.00 15.84 200 GLU B O 1
ATOM 3672 N N . LEU B 1 207 ? 51.524 45.019 53.592 1.00 14.99 201 LEU B N 1
ATOM 3673 C CA . LEU B 1 207 ? 50.276 44.537 52.952 1.00 14.25 201 LEU B CA 1
ATOM 3674 C C . LEU B 1 207 ? 49.059 45.350 53.333 1.00 14.77 201 LEU B C 1
ATOM 3675 O O . LEU B 1 207 ? 48.154 45.493 52.535 1.00 14.32 201 LEU B O 1
ATOM 3680 N N . MET B 1 208 ? 49.050 45.908 54.559 1.00 15.99 202 MET B N 1
ATOM 3681 C CA . MET B 1 208 ? 47.778 46.383 55.106 1.00 15.78 202 MET B CA 1
ATOM 3682 C C . MET B 1 208 ? 47.091 47.453 54.282 1.00 14.59 202 MET B C 1
ATOM 3683 O O . MET B 1 208 ? 45.869 47.421 54.164 1.00 14.60 202 MET B O 1
ATOM 3688 N N . PRO B 1 209 ? 47.744 48.489 53.689 1.00 14.35 203 PRO B N 1
ATOM 3689 C CA . PRO B 1 209 ? 46.988 49.446 52.880 1.00 15.14 203 PRO B CA 1
ATOM 3690 C C . PRO B 1 209 ? 46.198 48.766 51.778 1.00 13.64 203 PRO B C 1
ATOM 3691 O O . PRO B 1 209 ? 45.071 49.136 51.451 1.00 16.13 203 PRO B O 1
ATOM 3695 N N . HIS B 1 210 ? 46.838 47.752 51.209 1.00 13.82 204 HIS B N 1
ATOM 3696 C CA . HIS B 1 210 ? 46.186 47.001 50.130 1.00 13.18 204 HIS B CA 1
ATOM 3697 C C . HIS B 1 210 ? 45.097 46.068 50.644 1.00 12.32 204 HIS B C 1
ATOM 3698 O O . HIS B 1 210 ? 44.049 45.963 49.957 1.00 13.32 204 HIS B O 1
ATOM 3705 N N . ALA B 1 211 ? 45.294 45.474 51.821 1.00 12.25 205 ALA B N 1
ATOM 3706 C CA . ALA B 1 211 ? 44.225 44.654 52.422 1.00 12.31 205 ALA B CA 1
ATOM 3707 C C . ALA B 1 211 ? 43.006 45.517 52.733 1.00 13.38 205 ALA B C 1
ATOM 3708 O O . ALA B 1 211 ? 41.884 45.107 52.573 1.00 13.06 205 ALA B O 1
ATOM 3710 N N . HIS B 1 212 ? 43.209 46.735 53.239 1.00 12.68 206 HIS B N 1
ATOM 3711 C CA . HIS B 1 212 ? 42.057 47.648 53.439 1.00 13.75 206 HIS B CA 1
ATOM 3712 C C . HIS B 1 212 ? 41.338 47.939 52.145 1.00 12.81 206 HIS B C 1
ATOM 3713 O O . HIS B 1 212 ? 40.117 48.111 52.070 1.00 14.06 206 HIS B O 1
ATOM 3720 N N . GLY B 1 213 ? 42.071 48.015 50.990 1.00 12.85 207 GLY B N 1
ATOM 3721 C CA . GLY B 1 213 ? 41.413 48.169 49.694 1.00 12.50 207 GLY B CA 1
ATOM 3722 C C . GLY B 1 213 ? 40.522 47.004 49.308 1.00 12.81 207 GLY B C 1
ATOM 3723 O O . GLY B 1 213 ? 39.454 47.210 48.829 1.00 13.85 207 GLY B O 1
ATOM 3724 N N . ILE B 1 214 ? 40.975 45.787 49.646 1.00 11.75 208 ILE B N 1
ATOM 3725 C CA . ILE B 1 214 ? 40.130 44.590 49.411 1.00 12.42 208 ILE B CA 1
ATOM 3726 C C . ILE B 1 214 ? 38.895 44.697 50.304 1.00 11.89 208 ILE B C 1
ATOM 3727 O O . ILE B 1 214 ? 37.799 44.442 49.810 1.00 12.29 208 ILE B O 1
ATOM 3732 N N . VAL B 1 215 ? 39.049 45.022 51.597 1.00 12.42 209 VAL B N 1
ATOM 3733 C CA . VAL B 1 215 ? 37.842 45.156 52.441 1.00 12.36 209 VAL B CA 1
ATOM 3734 C C . VAL B 1 215 ? 36.874 46.162 51.817 1.00 13.02 209 VAL B C 1
ATOM 3735 O O . VAL B 1 215 ? 35.658 45.922 51.795 1.00 14.07 209 VAL B O 1
ATOM 3739 N N . GLY B 1 216 ? 37.445 47.209 51.220 1.00 12.85 210 GLY B N 1
ATOM 3740 C CA . GLY B 1 216 ? 36.644 48.256 50.589 1.00 13.77 210 GLY B CA 1
ATOM 3741 C C . GLY B 1 216 ? 35.893 47.819 49.360 1.00 15.71 210 GLY B C 1
ATOM 3742 O O . GLY B 1 216 ? 34.968 48.545 48.958 1.00 20.05 210 GLY B O 1
ATOM 3743 N N . ILE B 1 217 ? 36.213 46.733 48.705 1.00 13.54 211 ILE B N 1
ATOM 3744 C CA . ILE B 1 217 ? 35.444 46.278 47.531 1.00 13.61 211 ILE B CA 1
ATOM 3745 C C . ILE B 1 217 ? 34.412 45.218 47.933 1.00 13.11 211 ILE B C 1
ATOM 3746 O O . ILE B 1 217 ? 33.560 44.848 47.118 1.00 15.43 211 ILE B O 1
ATOM 3751 N N . LEU B 1 218 ? 34.479 44.704 49.163 1.00 12.88 212 LEU B N 1
ATOM 3752 C CA . LEU B 1 218 ? 33.585 43.573 49.506 1.00 13.30 212 LEU B CA 1
ATOM 3753 C C . LEU B 1 218 ? 32.111 43.982 49.509 1.00 14.21 212 LEU B C 1
ATOM 3754 O O . LEU B 1 218 ? 31.319 43.197 49.028 1.00 14.62 212 LEU B O 1
ATOM 3759 N N . SER B 1 219 ? 31.769 45.106 50.082 1.00 15.49 213 SER B N 1
ATOM 3760 C CA . SER B 1 219 ? 30.314 45.393 50.228 1.00 15.84 213 SER B CA 1
ATOM 3761 C C . SER B 1 219 ? 29.627 45.481 48.892 1.00 16.67 213 SER B C 1
ATOM 3762 O O . SER B 1 219 ? 28.577 44.835 48.740 1.00 16.33 213 SER B O 1
ATOM 3765 N N . PRO B 1 220 ? 30.149 46.210 47.860 1.00 17.51 214 PRO B N 1
ATOM 3766 C CA . PRO B 1 220 ? 29.370 46.200 46.628 1.00 18.32 214 PRO B CA 1
ATOM 3767 C C . PRO B 1 220 ? 29.287 44.869 45.913 1.00 17.43 214 PRO B C 1
ATOM 3768 O O . PRO B 1 220 ? 28.283 44.568 45.288 1.00 18.12 214 PRO B O 1
ATOM 3772 N N . ILE B 1 221 ? 30.368 44.071 46.068 1.00 15.83 215 ILE B N 1
ATOM 3773 C CA . ILE B 1 221 ? 30.391 42.724 45.479 1.00 15.17 215 ILE B CA 1
ATOM 3774 C C . ILE B 1 221 ? 29.325 41.864 46.187 1.00 14.39 215 ILE B C 1
ATOM 3775 O O . ILE B 1 221 ? 28.571 41.117 45.545 1.00 14.84 215 ILE B O 1
ATOM 3780 N N . PHE B 1 222 ? 29.289 41.896 47.535 1.00 14.08 216 PHE B N 1
ATOM 3781 C CA . PHE B 1 222 ? 28.329 41.104 48.316 1.00 13.65 216 PHE B CA 1
ATOM 3782 C C . PHE B 1 222 ? 26.891 41.544 47.964 1.00 13.48 216 PHE B C 1
ATOM 3783 O O . PHE B 1 222 ? 26.007 40.720 47.837 1.00 14.66 216 PHE B O 1
ATOM 3791 N N . THR B 1 223 ? 26.660 42.842 47.829 1.00 14.12 217 THR B N 1
ATOM 3792 C CA . THR B 1 223 ? 25.325 43.339 47.453 1.00 16.17 217 THR B CA 1
ATOM 3793 C C . THR B 1 223 ? 24.903 42.743 46.128 1.00 15.00 217 THR B C 1
ATOM 3794 O O . THR B 1 223 ? 23.766 42.246 46.034 1.00 16.12 217 THR B O 1
ATOM 3798 N N . GLU B 1 224 ? 25.821 42.690 45.156 1.00 15.04 218 GLU B N 1
ATOM 3799 C CA . GLU B 1 224 ? 25.494 42.089 43.855 1.00 16.30 218 GLU B CA 1
ATOM 3800 C C . GLU B 1 224 ? 25.241 40.584 43.947 1.00 16.64 218 GLU B C 1
ATOM 3801 O O . GLU B 1 224 ? 24.274 40.074 43.331 1.00 17.58 218 GLU B O 1
ATOM 3807 N N . VAL B 1 225 ? 26.087 39.880 44.678 1.00 14.30 219 VAL B N 1
ATOM 3808 C CA . VAL B 1 225 ? 25.945 38.418 44.805 1.00 15.57 219 VAL B CA 1
ATOM 3809 C C . VAL B 1 225 ? 24.605 38.130 45.495 1.00 15.36 219 VAL B C 1
ATOM 3810 O O . VAL B 1 225 ? 23.874 37.263 45.016 1.00 16.54 219 VAL B O 1
ATOM 3814 N N . ALA B 1 226 ? 24.226 38.838 46.552 1.00 15.20 220 ALA B N 1
ATOM 3815 C CA . ALA B 1 226 ? 22.929 38.638 47.209 1.00 15.19 220 ALA B CA 1
ATOM 3816 C C . ALA B 1 226 ? 21.742 38.866 46.286 1.00 17.22 220 ALA B C 1
ATOM 3817 O O . ALA B 1 226 ? 20.834 38.075 46.277 1.00 18.57 220 ALA B O 1
ATOM 3819 N N . GLN B 1 227 ? 21.822 39.914 45.449 1.00 16.97 221 GLN B N 1
ATOM 3820 C CA . GLN B 1 227 ? 20.724 40.182 44.493 1.00 19.15 221 GLN B CA 1
ATOM 3821 C C . GLN B 1 227 ? 20.646 39.064 43.470 1.00 19.30 221 GLN B C 1
ATOM 3822 O O . GLN B 1 227 ? 19.552 38.626 43.133 1.00 19.28 221 GLN B O 1
ATOM 3828 N N . ARG B 1 228 ? 21.776 38.609 42.957 1.00 16.62 222 ARG B N 1
ATOM 3829 C CA . ARG B 1 228 ? 21.798 37.533 41.969 1.00 17.31 222 ARG B CA 1
ATOM 3830 C C . ARG B 1 228 ? 21.274 36.244 42.550 1.00 18.22 222 ARG B C 1
ATOM 3831 O O . ARG B 1 228 ? 20.574 35.509 41.860 1.00 19.00 222 ARG B O 1
ATOM 3839 N N . VAL B 1 229 ? 21.636 35.960 43.768 1.00 17.87 223 VAL B N 1
ATOM 3840 C CA . VAL B 1 229 ? 21.106 34.749 44.440 1.00 19.84 223 VAL B CA 1
ATOM 3841 C C . VAL B 1 229 ? 19.601 34.849 44.607 1.00 21.93 223 VAL B C 1
ATOM 3842 O O . VAL B 1 229 ? 18.871 33.879 44.241 1.00 24.11 223 VAL B O 1
ATOM 3846 N N . GLU B 1 230 ? 19.095 36.012 45.002 1.00 22.52 224 GLU B N 1
ATOM 3847 C CA . GLU B 1 230 ? 17.624 36.169 45.138 1.00 25.95 224 GLU B CA 1
ATOM 3848 C C . GLU B 1 230 ? 16.884 36.080 43.828 1.00 27.34 224 GLU B C 1
ATOM 3849 O O . GLU B 1 230 ? 15.795 35.498 43.823 1.00 28.03 224 GLU B O 1
ATOM 3855 N N . ASP B 1 231 ? 17.453 36.615 42.759 1.00 23.44 225 ASP B N 1
ATOM 3856 C CA . ASP B 1 231 ? 16.892 36.702 41.403 1.00 24.81 225 ASP B CA 1
ATOM 3857 C C . ASP B 1 231 ? 17.131 35.377 40.683 1.00 25.53 225 ASP B C 1
ATOM 3858 O O . ASP B 1 231 ? 16.525 35.179 39.630 1.00 27.39 225 ASP B O 1
ATOM 3863 N N . ASP B 1 232 ? 17.987 34.501 41.196 1.00 23.06 226 ASP B N 1
ATOM 3864 C CA . ASP B 1 232 ? 18.453 33.329 40.441 1.00 24.37 226 ASP B CA 1
ATOM 3865 C C . ASP B 1 232 ? 19.002 33.796 39.103 1.00 24.65 226 ASP B C 1
ATOM 3866 O O . ASP B 1 232 ? 18.611 33.267 38.074 1.00 25.28 226 ASP B O 1
ATOM 3871 N N . ARG B 1 233 ? 19.890 34.794 39.100 1.00 21.22 227 ARG B N 1
ATOM 3872 C CA . ARG B 1 233 ? 20.365 35.467 37.889 1.00 20.35 227 ARG B CA 1
ATOM 3873 C C . ARG B 1 233 ? 21.903 35.402 37.944 1.00 19.27 227 ARG B C 1
ATOM 3874 O O . ARG B 1 233 ? 22.484 36.250 38.631 1.00 20.06 227 ARG B O 1
ATOM 3882 N N . HIS B 1 234 ? 22.499 34.439 37.250 1.00 17.70 228 HIS B N 1
ATOM 3883 C CA . HIS B 1 234 ? 23.957 34.197 37.287 1.00 17.95 228 HIS B CA 1
ATOM 3884 C C . HIS B 1 234 ? 24.597 34.476 35.937 1.00 19.33 228 HIS B C 1
ATOM 3885 O O . HIS B 1 234 ? 25.779 34.183 35.789 1.00 18.73 228 HIS B O 1
ATOM 3892 N N . SER B 1 235 ? 23.862 35.013 34.983 1.00 18.93 229 SER B N 1
ATOM 3893 C CA . SER B 1 235 ? 24.385 35.308 33.646 1.00 19.72 229 SER B CA 1
ATOM 3894 C C . SER B 1 235 ? 24.976 36.715 33.518 1.00 20.00 229 SER B C 1
ATOM 3895 O O . SER B 1 235 ? 25.012 37.467 34.488 1.00 19.67 229 SER B O 1
ATOM 3898 N N . ASP B 1 236 ? 25.514 37.058 32.336 1.00 20.75 230 ASP B N 1
ATOM 3899 C CA . ASP B 1 236 ? 26.144 38.382 32.077 1.00 21.57 230 ASP B CA 1
ATOM 3900 C C . ASP B 1 236 ? 27.185 38.664 33.176 1.00 18.55 230 ASP B C 1
ATOM 3901 O O . ASP B 1 236 ? 27.184 39.706 33.769 1.00 19.87 230 ASP B O 1
ATOM 3906 N N . ALA B 1 237 ? 28.109 37.709 33.321 1.00 19.64 231 ALA B N 1
ATOM 3907 C CA . ALA B 1 237 ? 29.148 37.792 34.355 1.00 17.94 231 ALA B CA 1
ATOM 3908 C C . ALA B 1 237 ? 30.170 38.869 34.059 1.00 17.15 231 ALA B C 1
ATOM 3909 O O . ALA B 1 237 ? 30.566 38.979 32.883 1.00 20.76 231 ALA B O 1
ATOM 3911 N N A SER B 1 238 ? 30.573 39.592 35.062 0.66 16.44 232 SER B N 1
ATOM 3912 N N B SER B 1 238 ? 30.523 39.617 35.089 0.34 16.33 232 SER B N 1
ATOM 3913 C CA A SER B 1 238 ? 31.794 40.442 34.948 0.66 16.69 232 SER B CA 1
ATOM 3914 C CA B SER B 1 238 ? 31.719 40.499 35.119 0.34 16.02 232 SER B CA 1
ATOM 3915 C C A SER B 1 238 ? 32.991 39.688 35.538 0.66 16.75 232 SER B C 1
ATOM 3916 C C B SER B 1 238 ? 32.939 39.625 35.409 0.34 16.04 232 SER B C 1
ATOM 3917 O O A SER B 1 238 ? 34.118 40.224 35.389 0.66 15.23 232 SER B O 1
ATOM 3918 O O B SER B 1 238 ? 34.020 39.962 34.837 0.34 14.51 232 SER B O 1
ATOM 3923 N N . ALA B 1 239 ? 32.778 38.621 36.273 1.00 16.28 233 ALA B N 1
ATOM 3924 C CA . ALA B 1 239 ? 33.898 37.780 36.779 1.00 17.85 233 ALA B CA 1
ATOM 3925 C C . ALA B 1 239 ? 33.346 36.333 36.813 1.00 16.00 233 ALA B C 1
ATOM 3926 O O . ALA B 1 239 ? 32.462 36.028 37.639 1.00 17.96 233 ALA B O 1
ATOM 3928 N N . SER B 1 240 ? 33.893 35.506 35.961 1.00 15.31 234 SER B N 1
ATOM 3929 C CA . SER B 1 240 ? 33.301 34.171 35.733 1.00 14.80 234 SER B CA 1
ATOM 3930 C C . SER B 1 240 ? 33.865 33.126 36.695 1.00 14.49 234 SER B C 1
ATOM 3931 O O . SER B 1 240 ? 35.017 33.194 37.227 1.00 14.65 234 SER B O 1
ATOM 3934 N N . VAL B 1 241 ? 33.064 32.079 36.921 1.00 13.76 235 VAL B N 1
ATOM 3935 C CA . VAL B 1 241 ? 33.505 30.903 37.661 1.00 13.48 235 VAL B CA 1
ATOM 3936 C C . VAL B 1 241 ? 34.741 30.253 37.051 1.00 13.22 235 VAL B C 1
ATOM 3937 O O . VAL B 1 241 ? 35.656 29.834 37.792 1.00 12.97 235 VAL B O 1
ATOM 3941 N N A SER B 1 242 ? 34.815 30.122 35.722 0.42 13.44 236 SER B N 1
ATOM 3942 N N B SER B 1 242 ? 34.798 30.143 35.714 0.58 13.16 236 SER B N 1
ATOM 3943 C CA A SER B 1 242 ? 36.000 29.511 35.074 0.42 14.07 236 SER B CA 1
ATOM 3944 C CA B SER B 1 242 ? 35.962 29.549 35.021 0.58 13.81 236 SER B CA 1
ATOM 3945 C C A SER B 1 242 ? 37.258 30.349 35.369 0.42 13.48 236 SER B C 1
ATOM 3946 C C B SER B 1 242 ? 37.230 30.358 35.366 0.58 13.06 236 SER B C 1
ATOM 3947 O O A SER B 1 242 ? 38.378 29.784 35.478 0.42 15.19 236 SER B O 1
ATOM 3948 O O B SER B 1 242 ? 38.289 29.794 35.609 0.58 14.13 236 SER B O 1
ATOM 3953 N N . SER B 1 243 ? 37.112 31.675 35.464 1.00 13.07 237 SER B N 1
ATOM 3954 C CA . SER B 1 243 ? 38.282 32.489 35.797 1.00 12.00 237 SER B CA 1
ATOM 3955 C C . SER B 1 243 ? 38.769 32.184 37.202 1.00 11.21 237 SER B C 1
ATOM 3956 O O . SER B 1 243 ? 39.985 32.050 37.449 1.00 12.20 237 SER B O 1
ATOM 3959 N N . VAL B 1 244 ? 37.855 32.128 38.180 1.00 12.42 238 VAL B N 1
ATOM 3960 C CA . VAL B 1 244 ? 38.299 31.829 39.559 1.00 13.01 238 VAL B CA 1
ATOM 3961 C C . VAL B 1 244 ? 38.765 30.403 39.673 1.00 12.38 238 VAL B C 1
ATOM 3962 O O . VAL B 1 244 ? 39.607 30.131 40.510 1.00 13.16 238 VAL B O 1
ATOM 3966 N N . ALA B 1 245 ? 38.248 29.509 38.826 1.00 12.70 239 ALA B N 1
ATOM 3967 C CA . ALA B 1 245 ? 38.792 28.131 38.871 1.00 12.73 239 ALA B CA 1
ATOM 3968 C C . ALA B 1 245 ? 40.280 28.111 38.588 1.00 13.45 239 ALA B C 1
ATOM 3969 O O . ALA B 1 245 ? 41.055 27.310 39.178 1.00 15.18 239 ALA B O 1
ATOM 3971 N N . SER B 1 246 ? 40.746 28.968 37.668 1.00 12.74 240 SER B N 1
ATOM 3972 C CA . SER B 1 246 ? 42.157 29.104 37.404 1.00 12.91 240 SER B CA 1
ATOM 3973 C C . SER B 1 246 ? 42.857 29.810 38.553 1.00 12.05 240 SER B C 1
ATOM 3974 O O . SER B 1 246 ? 43.872 29.365 39.077 1.00 13.06 240 SER B O 1
ATOM 3977 N N . SER B 1 247 ? 42.260 30.914 39.025 1.00 11.81 241 SER B N 1
ATOM 3978 C CA . SER B 1 247 ? 42.899 31.712 40.067 1.00 12.02 241 SER B CA 1
ATOM 3979 C C . SER B 1 247 ? 43.142 30.944 41.360 1.00 12.08 241 SER B C 1
ATOM 3980 O O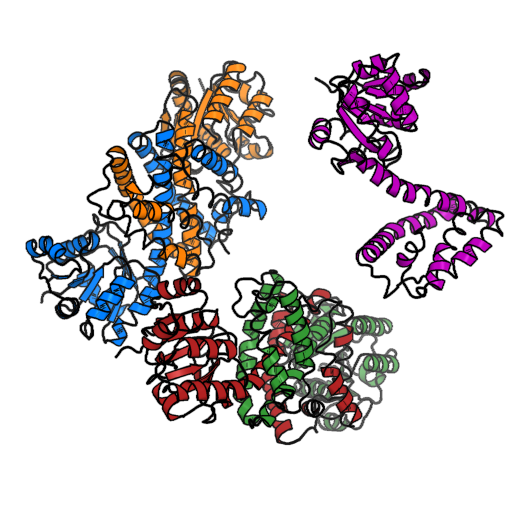 . SER B 1 247 ? 44.233 30.983 41.953 1.00 11.88 241 SER B O 1
ATOM 3983 N N A VAL B 1 248 ? 42.125 30.224 41.811 0.75 11.88 242 VAL B N 1
ATOM 3984 N N B VAL B 1 248 ? 42.109 30.232 41.797 0.25 12.51 242 VAL B N 1
ATOM 3985 C CA A VAL B 1 248 ? 42.236 29.529 43.103 0.75 11.87 242 VAL B CA 1
ATOM 3986 C CA B VAL B 1 248 ? 42.143 29.497 43.084 0.25 12.87 242 VAL B CA 1
ATOM 3987 C C A VAL B 1 248 ? 43.363 28.488 43.066 0.75 11.52 242 VAL B C 1
ATOM 3988 C C B VAL B 1 248 ? 43.282 28.465 43.067 0.25 12.86 242 VAL B C 1
ATOM 3989 O O A VAL B 1 248 ? 44.031 28.329 44.108 0.75 12.79 242 VAL B O 1
ATOM 3990 O O B VAL B 1 248 ? 43.867 28.254 44.130 0.25 13.37 242 VAL B O 1
ATOM 3997 N N . ARG B 1 249 ? 43.609 27.879 41.911 1.00 13.56 243 ARG B N 1
ATOM 3998 C CA . ARG B 1 249 ? 44.777 26.967 41.820 1.00 15.16 243 ARG B CA 1
ATOM 3999 C C . ARG B 1 249 ? 46.095 27.653 42.105 1.00 13.93 243 ARG B C 1
ATOM 4000 O O . ARG B 1 249 ? 46.984 27.115 42.786 1.00 15.54 243 ARG B O 1
ATOM 4008 N N . HIS B 1 250 ? 46.233 28.906 41.582 1.00 14.80 244 HIS B N 1
ATOM 4009 C CA . HIS B 1 250 ? 47.429 29.715 41.851 1.00 14.15 244 HIS B CA 1
ATOM 4010 C C . HIS B 1 250 ? 47.623 29.988 43.320 1.00 13.51 244 HIS B C 1
ATOM 4011 O O . HIS B 1 250 ? 48.702 29.883 43.867 1.00 14.00 244 HIS B O 1
ATOM 4018 N N . LEU B 1 251 ? 46.488 30.382 43.985 1.00 12.63 245 LEU B N 1
ATOM 4019 C CA . LEU B 1 251 ? 46.494 30.667 45.401 1.00 12.86 245 LEU B CA 1
ATOM 4020 C C . LEU B 1 251 ? 46.946 29.461 46.208 1.00 13.36 245 LEU B C 1
ATOM 4021 O O . LEU B 1 251 ? 47.718 29.650 47.147 1.00 14.59 245 LEU B O 1
ATOM 4026 N N . ILE B 1 252 ? 46.371 28.287 45.884 1.00 14.63 246 ILE B N 1
ATOM 4027 C CA . ILE B 1 252 ? 46.777 27.048 46.590 1.00 15.23 246 ILE B CA 1
ATOM 4028 C C . ILE B 1 252 ? 48.268 26.673 46.345 1.00 15.18 246 ILE B C 1
ATOM 4029 O O . ILE B 1 252 ? 48.933 26.388 47.357 1.00 16.07 246 ILE B O 1
ATOM 4034 N N . ALA B 1 253 ? 48.710 26.836 45.178 1.00 15.36 247 ALA B N 1
ATOM 4035 C CA . ALA B 1 253 ? 50.152 26.626 44.846 1.00 16.88 247 ALA B CA 1
ATOM 4036 C C . ALA B 1 253 ? 51.020 27.586 45.646 1.00 18.51 247 ALA B C 1
ATOM 4037 O O . ALA B 1 253 ? 52.052 27.221 46.264 1.00 19.74 247 ALA B O 1
ATOM 4039 N N . ALA B 1 254 ? 50.644 28.872 45.701 1.00 17.26 248 ALA B N 1
ATOM 4040 C CA . ALA B 1 254 ? 51.435 29.831 46.489 1.00 16.88 248 ALA B CA 1
ATOM 4041 C C . ALA B 1 254 ? 51.447 29.504 47.949 1.00 18.06 248 ALA B C 1
ATOM 4042 O O . ALA B 1 254 ? 52.491 29.695 48.668 1.00 19.24 248 ALA B O 1
ATOM 4044 N N . SER B 1 255 ? 50.330 29.000 48.527 1.00 16.35 249 SER B N 1
ATOM 4045 C CA . SER B 1 255 ? 50.267 28.639 49.940 1.00 18.27 249 SER B CA 1
ATOM 4046 C C . SER B 1 255 ? 51.286 27.507 50.175 1.00 18.86 249 SER B C 1
ATOM 4047 O O . SER B 1 255 ? 52.030 27.559 51.153 1.00 20.96 249 SER B O 1
ATOM 4050 N N A ARG B 1 256 ? 51.239 26.488 49.353 0.45 20.33 250 ARG B N 1
ATOM 4051 N N B ARG B 1 256 ? 51.213 26.499 49.307 0.55 20.03 250 ARG B N 1
ATOM 4052 C CA A ARG B 1 256 ? 52.087 25.284 49.612 0.45 21.98 250 ARG B CA 1
ATOM 4053 C CA B ARG B 1 256 ? 52.070 25.256 49.393 0.55 22.02 250 ARG B CA 1
ATOM 4054 C C A ARG B 1 256 ? 53.562 25.664 49.425 0.45 23.68 250 ARG B C 1
ATOM 4055 C C B ARG B 1 256 ? 53.522 25.703 49.441 0.55 23.70 250 ARG B C 1
ATOM 4056 O O A ARG B 1 256 ? 54.413 25.183 50.211 0.45 23.38 250 ARG B O 1
ATOM 4057 O O B ARG B 1 256 ? 54.262 25.315 50.404 0.55 23.50 250 ARG B O 1
ATOM 4072 N N . GLU B 1 257 ? 53.872 26.546 48.499 1.00 22.12 251 GLU B N 1
ATOM 4073 C CA . GLU B 1 257 ? 55.261 26.995 48.310 1.00 26.12 251 GLU B CA 1
ATOM 4074 C C . GLU B 1 257 ? 55.729 27.760 49.538 1.00 28.56 251 GLU B C 1
ATOM 4075 O O . GLU B 1 257 ? 56.933 27.652 49.889 1.00 29.04 251 GLU B O 1
ATOM 4081 N N . ALA B 1 258 ? 54.841 28.487 50.213 1.00 24.76 252 ALA B N 1
ATOM 4082 C CA . ALA B 1 258 ? 55.153 29.254 51.427 1.00 23.90 252 ALA B CA 1
ATOM 4083 C C . ALA B 1 258 ? 55.182 28.393 52.694 1.00 24.33 252 ALA B C 1
ATOM 4084 O O . ALA B 1 258 ? 55.470 28.888 53.778 1.00 27.58 252 ALA B O 1
ATOM 4086 N N . GLY B 1 259 ? 54.850 27.118 52.619 1.00 22.56 253 GLY B N 1
ATOM 4087 C CA . GLY B 1 259 ? 54.830 26.232 53.775 1.00 23.84 253 GLY B CA 1
ATOM 4088 C C . GLY B 1 259 ? 53.576 26.482 54.609 1.00 24.02 253 GLY B C 1
ATOM 4089 O O . GLY B 1 259 ? 53.597 26.223 55.833 1.00 26.89 253 GLY B O 1
ATOM 4090 N N . VAL B 1 260 ? 52.479 26.869 53.944 1.00 22.04 254 VAL B N 1
ATOM 4091 C CA . VAL B 1 260 ? 51.226 27.153 54.685 1.00 20.73 254 VAL B CA 1
ATOM 4092 C 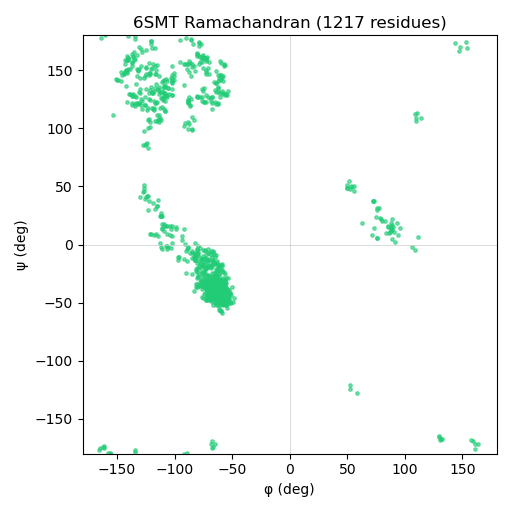C . VAL B 1 260 ? 50.085 26.246 54.192 1.00 18.01 254 VAL B C 1
ATOM 4093 O O . VAL B 1 260 ? 49.944 26.067 52.967 1.00 19.83 254 VAL B O 1
ATOM 4097 N N . ASP B 1 261 ? 49.370 25.653 55.123 1.00 18.76 255 ASP B N 1
ATOM 4098 C CA . ASP B 1 261 ? 48.220 24.812 54.793 1.00 18.41 255 ASP B CA 1
ATOM 4099 C C . ASP B 1 261 ? 47.189 25.632 53.985 1.00 19.02 255 ASP B C 1
ATOM 4100 O O . ASP B 1 261 ? 47.020 26.800 54.316 1.00 18.90 255 ASP B O 1
ATOM 4105 N N . ALA B 1 262 ? 46.568 25.051 52.994 1.00 17.91 256 ALA B N 1
ATOM 4106 C CA . ALA B 1 262 ? 45.602 25.773 52.132 1.00 17.50 256 ALA B CA 1
ATOM 4107 C C . ALA B 1 262 ? 44.196 25.187 52.310 1.00 16.44 256 ALA B C 1
ATOM 4108 O O . ALA B 1 262 ? 43.431 25.205 51.387 1.00 15.99 256 ALA B O 1
ATOM 4110 N N . GLY B 1 263 ? 43.839 24.711 53.496 1.00 15.57 257 GLY B N 1
ATOM 4111 C CA . GLY B 1 263 ? 42.543 24.105 53.719 1.00 15.62 257 GLY B CA 1
ATOM 4112 C C . GLY B 1 263 ? 41.332 24.948 53.308 1.00 14.20 257 GLY B C 1
ATOM 4113 O O . GLY B 1 263 ? 40.389 24.401 52.763 1.00 14.73 257 GLY B O 1
ATOM 4114 N N . LEU B 1 264 ? 41.338 26.265 53.612 1.00 13.29 258 LEU B N 1
ATOM 4115 C CA . LEU B 1 264 ? 40.148 27.035 53.275 1.00 13.09 258 LEU B CA 1
ATOM 4116 C C . LEU B 1 264 ? 40.033 27.164 51.760 1.00 12.34 258 LEU B C 1
ATOM 4117 O O . LEU B 1 264 ? 38.961 26.939 51.178 1.00 12.97 258 LEU B O 1
ATOM 4122 N N . LEU B 1 265 ? 41.122 27.498 51.073 1.00 13.19 259 LEU B N 1
ATOM 4123 C CA . LEU B 1 265 ? 41.064 27.631 49.614 1.00 13.96 259 LEU B CA 1
ATOM 4124 C C . LEU B 1 265 ? 40.799 26.290 48.932 1.00 13.41 259 LEU B C 1
ATOM 4125 O O . LEU B 1 265 ? 40.147 26.269 47.883 1.00 13.05 259 LEU B O 1
ATOM 4130 N N A GLU B 1 266 ? 41.302 25.183 49.512 0.50 14.02 260 GLU B N 1
ATOM 4131 N N B GLU B 1 266 ? 41.280 25.156 49.471 0.50 13.60 260 GLU B N 1
ATOM 4132 C CA A GLU B 1 266 ? 41.036 23.839 48.942 0.50 15.51 260 GLU B CA 1
ATOM 4133 C CA B GLU B 1 266 ? 40.939 23.844 48.851 0.50 14.68 260 GLU B CA 1
ATOM 4134 C C A GLU B 1 266 ? 39.552 23.558 48.972 0.50 14.54 260 GLU B C 1
ATOM 4135 C C B GLU B 1 266 ? 39.452 23.596 48.926 0.50 14.17 260 GLU B C 1
ATOM 4136 O O A GLU B 1 266 ? 39.054 22.928 48.054 0.50 14.94 260 GLU B O 1
ATOM 4137 O O B GLU B 1 266 ? 38.805 23.076 47.986 0.50 13.94 260 GLU B O 1
ATOM 4148 N N . ALA B 1 267 ? 38.871 23.885 50.077 1.00 14.02 261 ALA B N 1
ATOM 4149 C CA . ALA B 1 267 ? 37.435 23.691 50.214 1.00 14.95 261 ALA B CA 1
ATOM 4150 C C . ALA B 1 267 ? 36.688 24.549 49.197 1.00 14.30 261 ALA B C 1
ATOM 4151 O O . ALA B 1 267 ? 35.797 24.081 48.481 1.00 14.20 261 ALA B O 1
ATOM 4153 N N . PHE B 1 268 ? 37.142 25.804 49.028 1.00 13.27 262 PHE B N 1
ATOM 4154 C CA . PHE B 1 268 ? 36.509 26.672 48.030 1.00 13.13 262 PHE B CA 1
ATOM 4155 C C . PHE B 1 268 ? 36.686 26.134 46.610 1.00 13.66 262 PHE B C 1
ATOM 4156 O O . PHE B 1 268 ? 35.755 26.164 45.817 1.00 13.53 262 PHE B O 1
ATOM 4164 N N A ARG B 1 269 ? 37.868 25.688 46.297 0.58 13.40 263 ARG B N 1
ATOM 4165 N N B ARG B 1 269 ? 37.905 25.690 46.313 0.42 14.25 263 ARG B N 1
ATOM 4166 C CA A ARG B 1 269 ? 38.125 25.088 44.977 0.58 13.54 263 ARG B CA 1
ATOM 4167 C CA B ARG B 1 269 ? 38.305 25.034 45.035 0.42 14.71 263 ARG B CA 1
ATOM 4168 C C A ARG B 1 269 ? 37.135 23.970 44.697 0.58 13.54 263 ARG B C 1
ATOM 4169 C C B ARG B 1 269 ? 37.309 23.922 44.700 0.42 14.35 263 ARG B C 1
ATOM 4170 O O A ARG B 1 269 ? 36.607 23.868 43.582 0.58 12.83 263 ARG B O 1
ATOM 4171 O O B ARG B 1 269 ? 36.962 23.782 43.530 0.42 13.54 263 ARG B O 1
ATOM 4186 N N . GLY B 1 270 ? 36.914 23.116 45.696 1.00 13.67 264 GLY B N 1
ATOM 4187 C CA . GLY B 1 270 ? 35.952 22.040 45.399 1.00 14.74 264 GLY B CA 1
ATOM 4188 C C . GLY B 1 270 ? 34.618 22.520 44.957 1.00 13.52 264 GLY B C 1
ATOM 4189 O O . GLY B 1 270 ? 34.037 21.995 43.979 1.00 16.37 264 GLY B O 1
ATOM 4190 N N . TYR B 1 271 ? 34.097 23.631 45.508 1.00 13.44 265 TYR B N 1
ATOM 4191 C CA . TYR B 1 271 ? 32.837 24.197 45.093 1.00 13.28 265 TYR B CA 1
ATOM 4192 C C . TYR B 1 271 ? 32.958 24.786 43.680 1.00 14.20 265 TYR B C 1
ATOM 4193 O O . TYR B 1 271 ? 32.047 24.692 42.884 1.00 13.61 265 TYR B O 1
ATOM 4202 N N . VAL B 1 272 ? 34.025 25.547 43.455 1.00 13.49 266 VAL B N 1
ATOM 4203 C CA . VAL B 1 272 ? 34.276 26.147 42.125 1.00 13.46 266 VAL B CA 1
ATOM 4204 C C . VAL B 1 272 ? 34.342 25.072 41.037 1.00 13.54 266 VAL B C 1
ATOM 4205 O O . VAL B 1 272 ? 33.652 25.199 40.036 1.00 13.97 266 VAL B O 1
ATOM 4209 N N . ASP B 1 273 ? 35.091 24.029 41.296 1.00 13.69 267 ASP B N 1
ATOM 4210 C CA . ASP B 1 273 ? 35.239 22.969 40.302 1.00 15.02 267 ASP B CA 1
ATOM 4211 C C . ASP B 1 273 ? 33.878 22.274 40.087 1.00 17.11 267 ASP B C 1
ATOM 4212 O O . ASP B 1 273 ? 33.622 21.865 38.932 1.00 17.21 267 ASP B O 1
ATOM 4217 N N . ALA B 1 274 ? 33.126 22.021 41.132 1.00 15.65 268 ALA B N 1
ATOM 4218 C CA . ALA B 1 274 ? 31.811 21.417 40.938 1.00 16.58 268 ALA B CA 1
ATOM 4219 C C . ALA B 1 274 ? 30.905 22.304 40.113 1.00 16.31 268 ALA B C 1
ATOM 4220 O O . ALA B 1 274 ? 30.121 21.829 39.314 1.00 17.83 268 ALA B O 1
ATOM 4222 N N . THR B 1 275 ? 31.025 23.654 40.246 1.00 15.40 269 THR B N 1
ATOM 4223 C CA . THR B 1 275 ? 30.207 24.555 39.479 1.00 15.59 269 THR B CA 1
ATOM 4224 C C . THR B 1 275 ? 30.593 24.496 37.983 1.00 16.16 269 THR B C 1
ATOM 4225 O O . THR B 1 275 ? 29.718 24.550 37.122 1.00 16.50 269 THR B O 1
ATOM 4229 N N . VAL B 1 276 ? 31.873 24.431 37.685 1.00 16.07 270 VAL B N 1
ATOM 4230 C CA . VAL B 1 276 ? 32.368 24.240 36.302 1.00 16.22 270 VAL B CA 1
ATOM 4231 C C . VAL B 1 276 ? 31.784 22.922 35.786 1.00 18.07 270 VAL B C 1
ATOM 4232 O O . VAL B 1 276 ? 31.254 22.902 34.636 1.00 18.70 270 VAL B O 1
ATOM 4236 N N . ALA B 1 277 ? 31.920 21.873 36.577 1.00 17.60 271 ALA B N 1
ATOM 4237 C CA . ALA B 1 277 ? 31.502 20.519 36.106 1.00 19.45 271 ALA B CA 1
ATOM 4238 C C . ALA B 1 277 ? 30.004 20.505 35.857 1.00 20.79 271 ALA B C 1
ATOM 4239 O O . ALA B 1 277 ? 29.561 19.683 34.949 1.00 23.63 271 ALA B O 1
ATOM 4241 N N . ALA B 1 278 ? 29.202 21.312 36.519 1.00 18.30 272 ALA B N 1
ATOM 4242 C CA . ALA B 1 278 ? 27.748 21.422 36.367 1.00 20.04 272 ALA B CA 1
ATOM 4243 C C . ALA B 1 278 ? 27.392 22.224 35.125 1.00 20.55 272 ALA B C 1
ATOM 4244 O O . ALA B 1 278 ? 26.197 22.400 34.881 1.00 24.84 272 ALA B O 1
ATOM 4246 N N . GLY B 1 279 ? 28.360 22.740 34.412 1.00 19.95 273 GLY B N 1
ATOM 4247 C CA . GLY B 1 279 ? 28.227 23.491 33.152 1.00 20.53 273 GLY B CA 1
ATOM 4248 C C . GLY B 1 279 ? 28.036 24.988 33.321 1.00 21.05 273 GLY B C 1
ATOM 4249 O O . GLY B 1 279 ? 27.607 25.667 32.386 1.00 21.54 273 GLY B O 1
ATOM 4250 N N . HIS B 1 280 ? 28.439 25.520 34.467 1.00 17.24 274 HIS B N 1
ATOM 4251 C CA . HIS B 1 280 ? 28.210 26.915 34.845 1.00 16.96 274 HIS B CA 1
ATOM 4252 C C . HIS B 1 280 ? 29.537 27.683 34.869 1.00 17.31 274 HIS B C 1
ATOM 4253 O O . HIS B 1 280 ? 29.533 28.772 35.500 1.00 17.96 274 HIS B O 1
ATOM 4260 N N . GLY B 1 281 ? 30.577 27.271 34.141 1.00 17.26 275 GLY B N 1
ATOM 4261 C CA . GLY B 1 281 ? 31.827 28.028 34.123 1.00 16.90 275 GLY B CA 1
ATOM 4262 C C . GLY B 1 281 ? 31.660 29.444 33.635 1.00 16.56 275 GLY B C 1
ATOM 4263 O O . GLY B 1 281 ? 32.466 30.327 34.057 1.00 16.04 275 GLY B O 1
ATOM 4264 N N . ASP B 1 282 ? 30.729 29.762 32.742 1.00 16.74 276 ASP B N 1
ATOM 4265 C CA . ASP B 1 282 ? 30.613 31.128 32.239 1.00 17.23 276 ASP B CA 1
ATOM 4266 C C . ASP B 1 282 ? 29.809 31.992 33.184 1.00 17.10 276 ASP B C 1
ATOM 4267 O O . ASP B 1 282 ? 29.775 33.232 32.930 1.00 18.58 276 ASP B O 1
ATOM 4272 N N . ASP B 1 283 ? 29.193 31.450 34.219 1.00 16.11 277 ASP B N 1
ATOM 4273 C CA . ASP B 1 283 ? 28.330 32.246 35.093 1.00 15.38 277 ASP B CA 1
ATOM 4274 C C . ASP B 1 283 ? 29.157 33.098 36.078 1.00 14.75 277 ASP B C 1
ATOM 4275 O O . ASP B 1 283 ? 30.392 32.890 36.210 1.00 15.26 277 ASP B O 1
ATOM 4280 N N . GLU B 1 284 ? 28.494 34.108 36.623 1.00 15.75 278 GLU B N 1
ATOM 4281 C CA . GLU B 1 284 ? 29.060 34.911 37.717 1.00 16.17 278 GLU B CA 1
ATOM 4282 C C . GLU B 1 284 ? 29.359 34.017 38.918 1.00 16.05 278 GLU B C 1
ATOM 4283 O O . GLU B 1 284 ? 28.686 33.010 39.201 1.00 16.02 278 GLU B O 1
ATOM 4289 N N . ILE B 1 285 ? 30.288 34.484 39.757 1.00 16.13 279 ILE B N 1
ATOM 4290 C CA . ILE B 1 285 ? 30.712 33.771 40.960 1.00 17.04 279 ILE B CA 1
ATOM 4291 C C . ILE B 1 285 ? 29.601 33.637 41.972 1.00 16.74 279 ILE B C 1
ATOM 4292 O O . ILE B 1 285 ? 29.708 32.795 42.883 1.00 17.69 279 ILE B O 1
ATOM 4297 N N . SER B 1 286 ? 28.454 34.312 41.848 1.00 16.91 280 SER B N 1
ATOM 4298 C CA . SER B 1 286 ? 27.227 34.109 42.625 1.00 17.38 280 SER B CA 1
ATOM 4299 C C . SER B 1 286 ? 26.685 32.680 42.537 1.00 16.86 280 SER B C 1
ATOM 4300 O O . SER B 1 286 ? 26.037 32.188 43.422 1.00 17.78 280 SER B O 1
ATOM 4303 N N . ARG B 1 287 ? 27.011 31.940 41.498 1.00 16.10 281 ARG B N 1
ATOM 4304 C CA . ARG B 1 287 ? 26.535 30.562 41.335 1.00 16.06 281 ARG B CA 1
ATOM 4305 C C . ARG B 1 287 ? 27.281 29.609 42.239 1.00 15.93 281 ARG B C 1
ATOM 4306 O O . ARG B 1 287 ? 26.773 28.521 42.492 1.00 18.07 281 ARG B O 1
ATOM 4314 N N . ILE B 1 288 ? 28.499 29.908 42.677 1.00 15.38 282 ILE B N 1
ATOM 4315 C CA . ILE B 1 288 ? 29.404 28.886 43.304 1.00 14.31 282 ILE B CA 1
ATOM 4316 C C . ILE B 1 288 ? 28.724 28.263 44.518 1.00 15.59 282 ILE B C 1
ATOM 4317 O O . ILE B 1 288 ? 28.873 27.034 44.753 1.00 16.13 282 ILE B O 1
ATOM 4322 N N . ALA B 1 289 ? 28.163 29.075 45.392 1.00 16.35 283 ALA B N 1
ATOM 4323 C CA . ALA B 1 289 ? 27.681 28.594 46.691 1.00 17.27 283 ALA B CA 1
ATOM 4324 C C . ALA B 1 289 ? 26.585 27.534 46.506 1.00 18.28 283 ALA B C 1
ATOM 4325 O O . ALA B 1 289 ? 26.411 26.703 47.441 1.00 18.27 283 ALA B O 1
ATOM 4327 N N A SER B 1 290 ? 25.896 27.455 45.351 0.46 18.87 284 SER B N 1
ATOM 4328 N N B SER B 1 290 ? 25.863 27.504 45.389 0.54 18.66 284 SER B N 1
ATOM 4329 C CA A SER B 1 290 ? 24.900 26.377 45.089 0.46 19.50 284 SER B CA 1
ATOM 4330 C CA B SER B 1 290 ? 24.907 26.397 45.195 0.54 18.93 284 SER B CA 1
ATOM 4331 C C A SER B 1 290 ? 25.517 24.977 45.226 0.46 19.13 284 SER B C 1
ATOM 4332 C C B SER B 1 290 ? 25.577 25.049 45.451 0.54 18.73 284 SER B C 1
ATOM 4333 O O A SER B 1 290 ? 24.766 23.978 45.427 0.46 18.02 284 SER B O 1
ATOM 4334 O O B SER B 1 290 ? 24.888 24.163 46.019 0.54 18.13 284 SER B O 1
ATOM 4339 N N . GLU B 1 291 ? 26.797 24.828 44.972 1.00 17.05 285 GLU B N 1
ATOM 4340 C CA . GLU B 1 291 ? 27.532 23.567 45.056 1.00 18.24 285 GLU B CA 1
ATOM 4341 C C . GLU B 1 291 ? 27.965 23.246 46.478 1.00 17.12 285 GLU B C 1
ATOM 4342 O O . GLU B 1 291 ? 28.544 22.185 46.706 1.00 19.36 285 GLU B O 1
ATOM 4348 N N . MET B 1 292 ? 27.630 24.071 47.460 1.00 16.94 286 MET B N 1
ATOM 4349 C CA . MET B 1 292 ? 27.916 23.781 48.871 1.00 17.50 286 MET B CA 1
ATOM 4350 C C . MET B 1 292 ? 26.826 22.860 49.419 1.00 17.45 286 MET B C 1
ATOM 4351 O O . MET B 1 292 ? 27.093 22.387 50.528 1.00 18.87 286 MET B O 1
ATOM 4356 N N . THR B 1 293 ? 25.716 22.675 48.746 1.00 17.27 287 THR B N 1
ATOM 4357 C CA . THR B 1 293 ? 24.667 21.758 49.305 1.00 17.52 287 THR B CA 1
ATOM 4358 C C . THR B 1 293 ? 25.250 20.366 49.480 1.00 20.79 287 THR B C 1
ATOM 4359 O O . THR B 1 293 ? 26.083 19.908 48.630 1.00 22.66 287 THR B O 1
ATOM 4363 N N . THR B 1 294 ? 24.785 19.672 50.523 1.00 20.47 288 THR B N 1
ATOM 4364 C CA . THR B 1 294 ? 24.998 18.192 50.665 1.00 23.72 288 THR B CA 1
ATOM 4365 C C . THR B 1 294 ? 23.666 17.442 50.490 1.00 26.32 288 THR B C 1
ATOM 4366 O O . THR B 1 294 ? 23.684 16.181 50.736 1.00 27.99 288 THR B O 1
ATOM 4370 N N . LEU B 1 295 ? 22.638 18.102 49.977 1.00 21.49 289 LEU B N 1
ATOM 4371 C CA . LEU B 1 295 ? 21.290 17.495 49.761 1.00 22.73 289 LEU B CA 1
ATOM 4372 C C . LEU B 1 295 ? 21.242 16.866 48.383 1.00 25.49 289 LEU B C 1
ATOM 4373 O O . LEU B 1 295 ? 21.885 17.324 47.446 1.00 28.40 289 LEU B O 1
ATOM 4378 N N . THR B 1 296 ? 20.408 15.819 48.269 1.00 30.01 290 THR B N 1
ATOM 4379 C CA . THR B 1 296 ? 20.178 15.199 46.933 1.00 35.38 290 THR B CA 1
ATOM 4380 C C . THR B 1 296 ? 19.418 16.210 46.072 1.00 40.00 290 THR B C 1
ATOM 4381 O O . THR B 1 296 ? 18.288 16.587 46.513 1.00 46.66 290 THR B O 1
ATOM 4385 N N . ARG B 1 297 ? 19.951 16.503 44.872 1.00 45.00 291 ARG B N 1
ATOM 4386 C CA . ARG B 1 297 ? 19.330 17.381 43.832 1.00 51.65 291 ARG B CA 1
ATOM 4387 C C . ARG B 1 297 ? 18.336 16.553 43.014 1.00 55.40 291 ARG B C 1
ATOM 4388 O O . ARG B 1 297 ? 18.807 15.456 42.668 1.00 53.42 291 ARG B O 1
ATOM 4390 N N . THR C 1 10 ? 104.744 39.556 84.112 1.00 34.75 4 THR C N 1
ATOM 4391 C CA . THR C 1 10 ? 104.633 38.732 82.825 1.00 30.92 4 THR C CA 1
ATOM 4392 C C . THR C 1 10 ? 104.004 37.387 83.200 1.00 29.62 4 THR C C 1
ATOM 4393 O O . THR C 1 10 ? 104.539 36.692 84.049 1.00 30.54 4 THR C O 1
ATOM 4397 N N . PRO C 1 11 ? 102.883 36.999 82.582 1.00 28.02 5 PRO C N 1
ATOM 4398 C CA . PRO C 1 11 ? 102.213 35.758 82.961 1.00 27.90 5 PRO C CA 1
ATOM 4399 C C . PRO C 1 11 ? 103.051 34.510 82.699 1.00 24.60 5 PRO C C 1
ATOM 4400 O O . PRO C 1 11 ? 103.888 34.466 81.698 1.00 24.46 5 PRO C O 1
ATOM 4404 N N . THR C 1 12 ? 102.980 33.588 83.675 1.00 23.62 6 THR C N 1
ATOM 4405 C CA . THR C 1 12 ? 103.761 32.325 83.652 1.00 22.93 6 THR C CA 1
ATOM 4406 C C . THR C 1 12 ? 102.880 31.127 83.242 1.00 22.17 6 THR C C 1
ATOM 4407 O O . THR C 1 12 ? 101.776 30.984 83.724 1.00 21.80 6 THR C O 1
ATOM 4411 N N . VAL C 1 13 ? 103.411 30.316 82.329 1.00 18.79 7 VAL C N 1
ATOM 4412 C CA . VAL C 1 13 ? 102.606 29.154 81.819 1.00 18.38 7 VAL C CA 1
ATOM 4413 C C . VAL C 1 13 ? 103.604 28.029 81.645 1.00 17.98 7 VAL C C 1
ATOM 4414 O O . VAL C 1 13 ? 104.737 28.250 81.143 1.00 18.01 7 VAL C O 1
ATOM 4418 N N . THR C 1 14 ? 103.222 26.828 82.071 1.00 16.44 8 THR C N 1
ATOM 4419 C CA . THR C 1 14 ? 104.007 25.633 81.792 1.00 16.56 8 THR C CA 1
ATOM 4420 C C . THR C 1 14 ? 103.247 24.759 80.789 1.00 15.23 8 THR C C 1
ATOM 4421 O O . THR C 1 14 ? 102.035 24.656 80.890 1.00 16.64 8 THR C O 1
ATOM 4425 N N . VAL C 1 15 ? 103.978 24.259 79.787 1.00 14.73 9 VAL C N 1
ATOM 4426 C CA . VAL C 1 15 ? 103.401 23.238 78.880 1.00 14.51 9 VAL C CA 1
ATOM 4427 C C . VAL C 1 15 ? 104.113 21.930 79.144 1.00 13.86 9 VAL C C 1
ATOM 4428 O O . VAL C 1 15 ? 105.349 21.862 79.059 1.00 14.86 9 VAL C O 1
ATOM 4432 N N . LEU C 1 16 ? 103.315 20.879 79.432 1.00 13.77 10 LEU C N 1
ATOM 4433 C CA . LEU C 1 16 ? 103.856 19.522 79.655 1.00 13.59 10 LEU C CA 1
ATOM 4434 C C . LEU C 1 16 ? 103.367 18.678 78.497 1.00 12.92 10 LEU C C 1
ATOM 4435 O O . LEU C 1 16 ? 102.112 18.546 78.328 1.00 13.42 10 LEU C O 1
ATOM 4440 N N . GLY C 1 17 ? 104.275 18.156 77.686 1.00 12.65 11 GLY C N 1
ATOM 4441 C CA . GLY C 1 17 ? 103.965 17.450 76.446 1.00 12.09 11 GLY C CA 1
ATOM 4442 C C . GLY C 1 17 ? 104.385 18.233 75.250 1.00 12.61 11 GLY C C 1
ATOM 4443 O O . GLY C 1 17 ? 103.808 19.309 75.028 1.00 13.55 11 GLY C O 1
ATOM 4444 N N . LEU C 1 18 ? 105.377 17.714 74.534 1.00 12.22 12 LEU C N 1
ATOM 4445 C CA . LEU C 1 18 ? 106.001 18.459 73.428 1.00 12.84 12 LEU C CA 1
ATOM 4446 C C . LEU C 1 18 ? 105.981 17.640 72.143 1.00 13.01 12 LEU C C 1
ATOM 4447 O O . LEU C 1 18 ? 106.928 17.635 71.339 1.00 13.84 12 LEU C O 1
ATOM 4452 N N . GLY C 1 19 ? 104.858 16.937 71.941 1.00 13.10 13 GLY C N 1
ATOM 4453 C CA . GLY C 1 19 ? 104.473 16.445 70.635 1.00 13.22 13 GLY C CA 1
ATOM 4454 C C . GLY C 1 19 ? 104.161 17.660 69.755 1.00 13.26 13 GLY C C 1
ATOM 4455 O O . GLY C 1 19 ? 104.334 18.823 70.178 1.00 13.72 13 GLY C O 1
ATOM 4456 N N . PRO C 1 20 ? 103.675 17.439 68.537 1.00 13.20 14 PRO C N 1
ATOM 4457 C CA . PRO C 1 20 ? 103.452 18.577 67.640 1.00 13.36 14 PRO C CA 1
ATOM 4458 C C . PRO C 1 20 ? 102.485 19.614 68.198 1.00 13.45 14 PRO C C 1
ATOM 4459 O O . PRO C 1 20 ? 102.705 20.832 68.005 1.00 13.87 14 PRO C O 1
ATOM 4463 N N . MET C 1 21 ? 101.409 19.197 68.866 1.00 12.27 15 MET C N 1
ATOM 4464 C CA . MET C 1 21 ? 100.498 20.180 69.419 1.00 12.25 15 MET C CA 1
ATOM 4465 C C . MET C 1 21 ? 101.104 20.916 70.607 1.00 12.95 15 MET C C 1
ATOM 4466 O O . MET C 1 21 ? 100.959 22.118 70.727 1.00 14.33 15 MET C O 1
ATOM 4471 N N . GLY C 1 22 ? 101.818 20.241 71.487 1.00 12.66 16 GLY C N 1
ATOM 4472 C CA . GLY C 1 22 ? 102.454 20.915 72.606 1.00 13.05 16 GLY C CA 1
ATOM 4473 C C . GLY C 1 22 ? 103.490 21.928 72.173 1.00 13.76 16 GLY C C 1
ATOM 4474 O O . GLY C 1 22 ? 103.570 22.973 72.798 1.00 15.90 16 GLY C O 1
ATOM 4475 N N . GLN C 1 23 ? 104.203 21.611 71.132 1.00 14.43 17 GLN C N 1
ATOM 4476 C CA . GLN C 1 23 ? 105.164 22.584 70.544 1.00 15.30 17 GLN C CA 1
ATOM 4477 C C . GLN C 1 23 ? 104.323 23.742 70.052 1.00 15.24 17 GLN C C 1
ATOM 4478 O O . GLN C 1 23 ? 104.834 24.909 70.189 1.00 16.04 17 GLN C O 1
ATOM 4484 N N . ALA C 1 24 ? 103.254 23.532 69.311 1.00 14.34 18 ALA C N 1
ATOM 4485 C CA . ALA C 1 24 ? 102.457 24.659 68.757 1.00 14.24 18 ALA C CA 1
ATOM 4486 C C . ALA C 1 24 ? 101.940 25.521 69.908 1.00 14.91 18 ALA C C 1
ATOM 4487 O O . ALA C 1 24 ? 101.972 26.784 69.821 1.00 15.97 18 ALA C O 1
ATOM 4489 N N . LEU C 1 25 ? 101.419 24.922 70.984 1.00 13.91 19 LEU C N 1
ATOM 4490 C CA . LEU C 1 25 ? 100.911 25.709 72.132 1.00 14.60 19 LEU C CA 1
ATOM 4491 C C . LEU C 1 25 ? 102.060 26.558 72.695 1.00 15.22 19 LEU C C 1
ATOM 4492 O O . LEU C 1 25 ? 101.846 27.738 72.956 1.00 16.39 19 LEU C O 1
ATOM 4497 N N . SER C 1 26 ? 103.205 25.970 72.894 1.00 14.59 20 SER C N 1
ATOM 4498 C CA . SER C 1 26 ? 104.410 26.620 73.467 1.00 15.82 20 SER C CA 1
ATOM 4499 C C . SER C 1 26 ? 104.826 27.794 72.577 1.00 16.89 20 SER C C 1
ATOM 4500 O O . SER C 1 26 ? 105.087 28.887 73.123 1.00 18.30 20 SER C O 1
ATOM 4503 N N . ARG C 1 27 ? 104.887 27.556 71.284 1.00 16.05 21 ARG C N 1
ATOM 4504 C CA . ARG C 1 27 ? 105.323 28.670 70.349 1.00 16.74 21 ARG C CA 1
ATOM 4505 C C . ARG C 1 27 ? 104.309 29.792 70.490 1.00 18.60 21 ARG C C 1
ATOM 4506 O O . ARG C 1 27 ? 104.733 30.969 70.473 1.00 19.10 21 ARG C O 1
ATOM 4514 N N . ALA C 1 28 ? 103.020 29.515 70.462 1.00 17.39 22 ALA C N 1
ATOM 4515 C CA . ALA C 1 28 ? 102.007 30.563 70.496 1.00 18.16 22 ALA C CA 1
ATOM 4516 C C . ALA C 1 28 ? 102.205 31.365 71.788 1.00 18.94 22 ALA C C 1
ATOM 4517 O O . ALA C 1 28 ? 102.075 32.631 71.794 1.00 19.26 22 ALA C O 1
ATOM 4519 N N . LEU C 1 29 ? 102.366 30.732 72.912 1.00 17.63 23 LEU C N 1
ATOM 4520 C CA . LEU C 1 29 ? 102.517 31.389 74.220 1.00 18.78 23 LEU C CA 1
ATOM 4521 C C . LEU C 1 29 ? 103.820 32.218 74.199 1.00 20.53 23 LEU C C 1
ATOM 4522 O O . LEU C 1 29 ? 103.768 33.404 74.645 1.00 22.54 23 LEU C O 1
ATOM 4527 N N . LEU C 1 30 ? 104.912 31.705 73.673 1.00 20.63 24 LEU C N 1
ATOM 4528 C CA . LEU C 1 30 ? 106.204 32.481 73.606 1.00 21.09 24 LEU C CA 1
ATOM 4529 C C . LEU C 1 30 ? 105.984 33.640 72.677 1.00 23.97 24 LEU C C 1
ATOM 4530 O O . LEU C 1 30 ? 106.518 34.752 73.048 1.00 25.24 24 LEU C O 1
ATOM 4535 N N . ASP C 1 31 ? 105.320 33.448 71.556 1.00 22.25 25 ASP C N 1
ATOM 4536 C CA . ASP C 1 31 ? 105.103 34.529 70.541 1.00 23.68 25 ASP C CA 1
ATOM 4537 C C . ASP C 1 31 ? 104.298 35.694 71.120 1.00 28.95 25 ASP C C 1
ATOM 4538 O O . ASP C 1 31 ? 104.342 36.806 70.493 1.00 31.00 25 ASP C O 1
ATOM 4543 N N . ALA C 1 32 ? 103.585 35.507 72.199 1.00 23.45 26 ALA C N 1
ATOM 4544 C CA . ALA C 1 32 ? 102.696 36.537 72.780 1.00 24.08 26 ALA C CA 1
ATOM 4545 C C . ALA C 1 32 ? 103.336 37.022 74.094 1.00 21.44 26 ALA C C 1
ATOM 4546 O O . ALA C 1 32 ? 102.645 37.753 74.876 1.00 22.69 26 ALA C O 1
ATOM 4548 N N . GLY C 1 33 ? 104.583 36.690 74.389 1.00 23.49 27 GLY C N 1
ATOM 4549 C CA . GLY C 1 33 ? 105.338 37.337 75.485 1.00 24.50 27 GLY C CA 1
ATOM 4550 C C . GLY C 1 33 ? 105.171 36.711 76.847 1.00 25.52 27 GLY C C 1
ATOM 4551 O O . GLY C 1 33 ? 105.594 37.266 77.900 1.00 25.26 27 GLY C O 1
ATOM 4552 N N . HIS C 1 34 ? 104.635 35.472 76.907 1.00 21.36 28 HIS C N 1
ATOM 4553 C CA . HIS C 1 34 ? 104.543 34.803 78.191 1.00 21.32 28 HIS C CA 1
ATOM 4554 C C . HIS C 1 34 ? 105.860 34.212 78.592 1.00 20.58 28 HIS C C 1
ATOM 4555 O O . HIS C 1 34 ? 106.725 33.901 77.720 1.00 21.29 28 HIS C O 1
ATOM 4562 N N . THR C 1 35 ? 106.088 34.017 79.883 1.00 21.73 29 THR C N 1
ATOM 4563 C CA . THR C 1 35 ? 107.219 33.270 80.404 1.00 21.30 29 THR C CA 1
ATOM 4564 C C . THR C 1 35 ? 106.808 31.789 80.387 1.00 21.85 29 THR C C 1
ATOM 4565 O O . THR C 1 35 ? 106.031 31.438 81.238 1.00 22.07 29 THR C O 1
ATOM 4569 N N . VAL C 1 36 ? 107.401 31.028 79.511 1.00 19.80 30 VAL C N 1
ATOM 4570 C CA . VAL C 1 36 ? 106.943 29.632 79.244 1.00 18.57 30 VAL C CA 1
ATOM 4571 C C . VAL C 1 36 ? 107.984 28.686 79.725 1.00 18.84 30 VAL C C 1
ATOM 4572 O O . VAL C 1 36 ? 109.133 28.733 79.255 1.00 19.04 30 VAL C O 1
ATOM 4576 N N . THR C 1 37 ? 107.576 27.739 80.566 1.00 17.63 31 THR C N 1
ATOM 4577 C CA . THR C 1 37 ? 108.410 26.608 80.979 1.00 18.42 31 THR C CA 1
ATOM 4578 C C . THR C 1 37 ? 107.883 25.381 80.245 1.00 17.05 31 THR C C 1
ATOM 4579 O O . THR C 1 37 ? 106.674 25.236 80.235 1.00 17.58 31 THR C O 1
ATOM 4583 N N . VAL C 1 38 ? 108.773 24.595 79.683 1.00 16.13 32 VAL C N 1
ATOM 4584 C CA . VAL C 1 38 ? 108.323 23.349 78.993 1.00 15.33 32 VAL C CA 1
ATOM 4585 C C . VAL C 1 38 ? 108.917 22.126 79.643 1.00 16.67 32 VAL C C 1
ATOM 4586 O O . VAL C 1 38 ? 110.035 22.112 80.216 1.00 17.66 32 VAL C O 1
ATOM 4590 N N . TRP C 1 39 ? 108.224 20.994 79.463 1.00 14.57 33 TRP C N 1
ATOM 4591 C CA . TRP C 1 39 ? 108.682 19.703 79.942 1.00 14.49 33 TRP C CA 1
ATOM 4592 C C . TRP C 1 39 ? 108.160 18.655 78.992 1.00 14.21 33 TRP C C 1
ATOM 4593 O O . TRP C 1 39 ? 107.011 18.746 78.540 1.00 14.29 33 TRP C O 1
ATOM 4604 N N . ASN C 1 40 ? 108.979 17.671 78.741 1.00 14.20 34 ASN C N 1
ATOM 4605 C CA . ASN C 1 40 ? 108.544 16.482 78.000 1.00 13.12 34 ASN C CA 1
ATOM 4606 C C . ASN C 1 40 ? 109.246 15.279 78.607 1.00 14.23 34 ASN C C 1
ATOM 4607 O O . ASN C 1 40 ? 110.470 15.358 78.935 1.00 15.46 34 ASN C O 1
ATOM 4612 N N . ARG C 1 41 ? 108.603 14.147 78.586 1.00 13.50 35 ARG C N 1
ATOM 4613 C CA . ARG C 1 41 ? 109.228 12.860 78.990 1.00 13.65 35 ARG C CA 1
ATOM 4614 C C . ARG C 1 41 ? 110.523 12.623 78.221 1.00 15.10 35 ARG C C 1
ATOM 4615 O O . ARG C 1 41 ? 111.562 12.255 78.832 1.00 16.89 35 ARG C O 1
ATOM 4623 N N . THR C 1 42 ? 110.528 12.809 76.917 1.00 14.00 36 THR C N 1
ATOM 4624 C CA . THR C 1 42 ? 111.748 12.727 76.075 1.00 14.35 36 THR C CA 1
ATOM 4625 C C . THR C 1 42 ? 112.314 14.130 76.043 1.00 15.27 36 THR C C 1
ATOM 4626 O O . THR C 1 42 ? 111.876 14.981 75.302 1.00 15.26 36 THR C O 1
ATOM 4630 N N A GLU C 1 43 ? 113.407 14.412 76.762 0.56 16.07 37 GLU C N 1
ATOM 4631 N N B GLU C 1 43 ? 113.345 14.280 76.860 0.44 15.98 37 GLU C N 1
ATOM 4632 C CA A GLU C 1 43 ? 113.876 15.812 76.984 0.56 18.03 37 GLU C CA 1
ATOM 4633 C CA B GLU C 1 43 ? 113.863 15.606 77.214 0.44 17.53 37 GLU C CA 1
ATOM 4634 C C A GLU C 1 43 ? 114.477 16.422 75.715 0.56 17.36 37 GLU C C 1
ATOM 4635 C C B GLU C 1 43 ? 114.339 16.338 75.976 0.44 17.22 37 GLU C C 1
ATOM 4636 O O A GLU C 1 43 ? 114.460 17.671 75.483 0.56 16.39 37 GLU C O 1
ATOM 4637 O O B GLU C 1 43 ? 114.075 17.517 75.956 0.44 17.95 37 GLU C O 1
ATOM 4648 N N A SER C 1 44 ? 115.050 15.608 74.833 0.56 16.38 38 SER C N 1
ATOM 4649 N N B SER C 1 44 ? 114.964 15.661 74.984 0.44 17.68 38 SER C N 1
ATOM 4650 C CA A SER C 1 44 ? 115.654 16.180 73.615 0.56 16.44 38 SER C CA 1
ATOM 4651 C CA B SER C 1 44 ? 115.632 16.303 73.813 0.44 17.89 38 SER C CA 1
ATOM 4652 C C A SER C 1 44 ? 114.627 17.014 72.845 0.56 16.71 38 SER C C 1
ATOM 4653 C C B SER C 1 44 ? 114.654 16.955 72.808 0.44 17.58 38 SER C C 1
ATOM 4654 O O A SER C 1 44 ? 114.950 18.048 72.299 0.56 17.46 38 SER C O 1
ATOM 4655 O O B SER C 1 44 ? 115.090 17.777 71.940 0.44 18.35 38 SER C O 1
ATOM 4660 N N . LYS C 1 45 ? 113.357 16.602 72.876 1.00 16.55 39 LYS C N 1
ATOM 4661 C CA . LYS C 1 45 ? 112.338 17.295 72.084 1.00 16.30 39 LYS C CA 1
ATOM 4662 C C . LYS C 1 45 ? 112.083 18.734 72.573 1.00 17.59 39 LYS C C 1
ATOM 4663 O O . LYS C 1 45 ? 111.490 19.450 71.832 1.00 18.57 39 LYS C O 1
ATOM 4669 N N . ALA C 1 46 ? 112.579 19.087 73.762 1.00 18.28 40 ALA C N 1
ATOM 4670 C CA . ALA C 1 46 ? 112.427 20.497 74.230 1.00 18.17 40 ALA C CA 1
ATOM 4671 C C . ALA C 1 46 ? 113.522 21.388 73.701 1.00 20.96 40 ALA C C 1
ATOM 4672 O O . ALA C 1 46 ? 113.378 22.631 73.874 1.00 21.04 40 ALA C O 1
ATOM 4674 N N . GLN C 1 47 ? 114.537 20.842 73.041 1.00 20.82 41 GLN C N 1
ATOM 4675 C CA . GLN C 1 47 ? 115.728 21.712 72.762 1.00 23.13 41 GLN C CA 1
ATOM 4676 C C . GLN C 1 47 ? 115.378 22.845 71.837 1.00 24.13 41 GLN C C 1
ATOM 4677 O O . GLN C 1 47 ? 115.824 24.027 72.083 1.00 26.12 41 GLN C O 1
ATOM 4683 N N . ALA C 1 48 ? 114.571 22.640 70.823 1.00 24.07 42 ALA C N 1
ATOM 4684 C CA . ALA C 1 48 ? 114.287 23.704 69.874 1.00 24.73 42 ALA C CA 1
ATOM 4685 C C . ALA C 1 48 ? 113.573 24.852 70.624 1.00 25.94 42 ALA C C 1
ATOM 4686 O O . ALA C 1 48 ? 113.871 26.084 70.409 1.00 25.77 42 ALA C O 1
ATOM 4688 N N . LEU C 1 49 ? 112.622 24.545 71.481 1.00 21.41 43 LEU C N 1
ATOM 4689 C CA . LEU C 1 49 ? 111.884 25.622 72.229 1.00 20.45 43 LEU C CA 1
ATOM 4690 C C . LEU C 1 49 ? 112.836 26.329 73.201 1.00 22.00 43 LEU C C 1
ATOM 4691 O O . LEU C 1 49 ? 112.669 27.562 73.404 1.00 22.61 43 LEU C O 1
ATOM 4696 N N . ARG C 1 50 ? 113.707 25.597 73.843 1.00 20.09 44 ARG C N 1
ATOM 4697 C CA . ARG C 1 50 ? 114.723 26.185 74.786 1.00 22.98 44 ARG C CA 1
ATOM 4698 C C . ARG C 1 50 ? 115.586 27.142 73.990 1.00 26.60 44 ARG C C 1
ATOM 4699 O O . ARG C 1 50 ? 115.877 28.261 74.549 1.00 26.78 44 ARG C O 1
ATOM 4707 N N . ASP C 1 51 ? 115.904 26.815 72.730 1.00 26.54 45 ASP C N 1
ATOM 4708 C CA . ASP C 1 51 ? 116.812 27.679 71.920 1.00 29.76 45 ASP C CA 1
ATOM 4709 C C . ASP C 1 51 ? 116.079 28.971 71.545 1.00 30.63 45 ASP C C 1
ATOM 4710 O O . ASP C 1 51 ? 116.779 29.936 71.126 1.00 35.56 45 ASP C O 1
ATOM 4715 N N . ARG C 1 52 ? 114.774 29.091 71.714 1.00 29.90 46 ARG C N 1
ATOM 4716 C CA . ARG C 1 52 ? 114.028 30.324 71.378 1.00 30.62 46 ARG C CA 1
ATOM 4717 C C . ARG C 1 52 ? 113.260 30.885 72.570 1.00 27.62 46 ARG C C 1
ATOM 4718 O O . ARG C 1 52 ? 112.215 31.485 72.353 1.00 30.74 46 ARG C O 1
ATOM 4726 N N . GLY C 1 53 ? 113.777 30.663 73.754 1.00 28.14 47 GLY C N 1
ATOM 4727 C CA . GLY C 1 53 ? 113.393 31.406 74.954 1.00 29.12 47 GLY C CA 1
ATOM 4728 C C . GLY C 1 53 ? 112.580 30.609 75.960 1.00 26.95 47 GLY C C 1
ATOM 4729 O O . GLY C 1 53 ? 112.310 31.090 77.026 1.00 24.50 47 GLY C O 1
ATOM 4730 N N . ALA C 1 54 ? 112.197 29.368 75.669 1.00 23.05 48 ALA C N 1
ATOM 4731 C CA . ALA C 1 54 ? 111.477 28.644 76.732 1.00 20.71 48 ALA C CA 1
ATOM 4732 C C . ALA C 1 54 ? 112.436 28.261 77.823 1.00 21.04 48 ALA C C 1
ATOM 4733 O O . ALA C 1 54 ? 113.619 27.960 77.572 1.00 22.97 48 ALA C O 1
ATOM 4735 N N . LEU C 1 55 ? 111.935 28.207 79.053 1.00 22.19 49 LEU C N 1
ATOM 4736 C CA . LEU C 1 55 ? 112.637 27.695 80.219 1.00 22.58 49 LEU C CA 1
ATOM 4737 C C . LEU C 1 55 ? 112.437 26.180 80.315 1.00 23.38 49 LEU C C 1
ATOM 4738 O O . LEU C 1 55 ? 111.425 25.677 79.811 1.00 24.00 49 LEU C O 1
ATOM 4743 N N . SER C 1 56 ? 113.327 25.508 80.972 1.00 28.79 50 SER C N 1
ATOM 4744 C CA . SER C 1 56 ? 113.297 24.025 81.047 1.00 32.01 50 SER C CA 1
ATOM 4745 C C . SER C 1 56 ? 113.077 23.669 82.499 1.00 30.97 50 SER C C 1
ATOM 4746 O O . SER C 1 56 ? 113.422 24.462 83.388 1.00 31.39 50 SER C O 1
ATOM 4749 N N . ALA C 1 57 ? 112.433 22.533 82.750 1.00 28.70 51 ALA C N 1
ATOM 4750 C CA . ALA C 1 57 ? 112.391 21.972 84.097 1.00 27.60 51 ALA C CA 1
ATOM 4751 C C . ALA C 1 57 ? 112.732 20.504 83.959 1.00 26.69 51 ALA C C 1
ATOM 4752 O O . ALA C 1 57 ? 112.390 19.915 82.934 1.00 27.32 51 ALA C O 1
ATOM 4754 N N . PRO C 1 58 ? 113.441 19.957 84.954 1.00 26.61 52 PRO C N 1
ATOM 4755 C CA . PRO C 1 58 ? 113.917 18.589 84.894 1.00 28.68 52 PRO C CA 1
ATOM 4756 C C . PRO C 1 58 ? 112.818 17.558 85.154 1.00 27.81 52 PRO C C 1
ATOM 4757 O O . PRO C 1 58 ? 112.902 16.464 84.697 1.00 30.88 52 PRO C O 1
ATOM 4761 N N . THR C 1 59 ? 111.754 17.932 85.832 1.00 22.54 53 THR C N 1
ATOM 4762 C CA . THR C 1 59 ? 110.729 16.975 86.293 1.00 21.12 53 THR C CA 1
ATOM 4763 C C . THR C 1 59 ? 109.355 17.621 86.130 1.00 19.74 53 THR C C 1
ATOM 4764 O O . THR C 1 59 ? 109.230 18.846 86.112 1.00 19.52 53 THR C O 1
ATOM 4768 N N . PRO C 1 60 ? 108.257 16.835 86.074 1.00 19.55 54 PRO C N 1
ATOM 4769 C CA . PRO C 1 60 ? 106.937 17.414 86.058 1.00 19.50 54 PRO C CA 1
ATOM 4770 C C . PRO C 1 60 ? 106.640 18.285 87.277 1.00 19.47 54 PRO C C 1
ATOM 4771 O O . PRO C 1 60 ? 106.001 19.330 87.153 1.00 19.58 54 PRO C O 1
ATOM 4775 N N . ALA C 1 61 ? 107.148 17.878 88.439 1.00 18.97 55 ALA C N 1
ATOM 4776 C CA . ALA C 1 61 ? 106.913 18.702 89.642 1.00 20.52 55 ALA C CA 1
ATOM 4777 C C . ALA C 1 61 ? 107.568 20.076 89.498 1.00 19.98 55 ALA C C 1
ATOM 4778 O O . ALA C 1 61 ? 106.941 21.127 89.770 1.00 19.90 55 ALA C O 1
ATOM 4780 N N . ALA C 1 62 ? 108.847 20.114 89.136 1.00 20.70 56 ALA C N 1
ATOM 4781 C CA . ALA C 1 62 ? 109.549 21.400 88.929 1.00 20.36 56 ALA C CA 1
ATOM 4782 C C . ALA C 1 62 ? 108.872 22.275 87.866 1.00 21.46 56 ALA C C 1
ATOM 4783 O O . ALA C 1 62 ? 108.729 23.516 88.000 1.00 22.97 56 ALA C O 1
ATOM 4785 N N . ALA C 1 63 ? 108.404 21.617 86.775 1.00 20.51 57 ALA C N 1
ATOM 4786 C CA . ALA C 1 63 ? 107.758 22.332 85.668 1.00 19.17 57 ALA C CA 1
ATOM 4787 C C . ALA C 1 63 ? 106.490 22.981 86.177 1.00 19.85 57 ALA C C 1
ATOM 4788 O O . ALA C 1 63 ? 106.218 24.130 85.881 1.00 19.92 57 ALA C O 1
ATOM 4790 N N . ILE C 1 64 ? 105.628 22.231 86.841 1.00 18.87 58 ILE C N 1
ATOM 4791 C CA . ILE C 1 64 ? 104.346 22.800 87.304 1.00 18.96 58 ILE C CA 1
ATOM 4792 C C . ILE C 1 64 ? 104.616 23.876 88.396 1.00 20.90 58 ILE C C 1
ATOM 4793 O O . ILE C 1 64 ? 103.934 24.913 88.365 1.00 20.76 58 ILE C O 1
ATOM 4798 N N . ALA C 1 65 ? 105.569 23.614 89.270 1.00 21.69 59 ALA C N 1
ATOM 4799 C CA . ALA C 1 65 ? 105.876 24.623 90.323 1.00 23.64 59 ALA C CA 1
ATOM 4800 C C . ALA C 1 65 ? 106.402 25.917 89.756 1.00 25.14 59 ALA C C 1
ATOM 4801 O O . ALA C 1 65 ? 106.384 26.930 90.534 1.00 26.71 59 ALA C O 1
ATOM 4803 N N . ALA C 1 66 ? 106.854 25.993 88.505 1.00 22.68 60 ALA C N 1
ATOM 4804 C CA . ALA C 1 66 ? 107.422 27.191 87.897 1.00 24.12 60 ALA C CA 1
ATOM 4805 C C . ALA C 1 66 ? 106.333 28.181 87.514 1.00 24.25 60 ALA C C 1
ATOM 4806 O O . ALA C 1 66 ? 106.668 29.372 87.258 1.00 25.31 60 ALA C O 1
ATOM 4808 N N . SER C 1 67 ? 105.069 27.791 87.382 1.00 21.55 61 SER C N 1
ATOM 4809 C CA . SER C 1 67 ? 104.084 28.660 86.730 1.00 20.71 61 SER C CA 1
ATOM 4810 C C . SER C 1 67 ? 102.749 28.738 87.477 1.00 20.12 61 SER C C 1
ATOM 4811 O O . SER C 1 67 ? 102.376 27.779 88.211 1.00 21.69 61 SER C O 1
ATOM 4814 N N . ASP C 1 68 ? 101.930 29.708 87.118 1.00 21.43 62 ASP C N 1
ATOM 4815 C CA . ASP C 1 68 ? 100.586 29.842 87.679 1.00 22.33 62 ASP C CA 1
ATOM 4816 C C . ASP C 1 68 ? 99.637 28.862 86.966 1.00 22.21 62 ASP C C 1
ATOM 4817 O O . ASP C 1 68 ? 98.653 28.461 87.572 1.00 22.15 62 ASP C O 1
ATOM 4822 N N . LEU C 1 69 ? 99.927 28.532 85.700 1.00 20.30 63 LEU C N 1
ATOM 4823 C CA . LEU C 1 69 ? 98.980 27.809 84.825 1.00 19.08 63 LEU C CA 1
ATOM 4824 C C . LEU C 1 69 ? 99.800 26.714 84.138 1.00 18.64 63 LEU C C 1
ATOM 4825 O O . LEU C 1 69 ? 100.891 26.995 83.654 1.00 19.92 63 LEU C O 1
ATOM 4830 N N . ALA C 1 70 ? 99.338 25.458 84.215 1.00 17.89 64 ALA C N 1
ATOM 4831 C CA . ALA C 1 70 ? 100.014 24.333 83.549 1.00 17.68 64 ALA C CA 1
ATOM 4832 C C . ALA C 1 70 ? 99.039 23.727 82.541 1.00 17.16 64 ALA C C 1
ATOM 4833 O O . ALA C 1 70 ? 97.912 23.432 82.900 1.00 20.13 64 ALA C O 1
ATOM 4835 N N . LEU C 1 71 ? 99.499 23.536 81.319 1.00 15.22 65 LEU C N 1
ATOM 4836 C CA . LEU C 1 71 ? 98.710 22.911 80.250 1.00 14.86 65 LEU C CA 1
ATOM 4837 C C . LEU C 1 71 ? 99.306 21.552 79.995 1.00 14.58 65 LEU C C 1
ATOM 4838 O O . LEU C 1 71 ? 100.552 21.463 79.876 1.00 15.14 65 LEU C O 1
ATOM 4843 N N . VAL C 1 72 ? 98.481 20.510 80.031 1.00 13.13 66 VAL C N 1
ATOM 4844 C CA . VAL C 1 72 ? 99.030 19.131 79.896 1.00 12.80 66 VAL C CA 1
ATOM 4845 C C . VAL C 1 72 ? 98.503 18.611 78.564 1.00 12.35 66 VAL C C 1
ATOM 4846 O O . VAL C 1 72 ? 97.274 18.404 78.406 1.00 13.38 66 VAL C O 1
ATOM 4850 N N . ASN C 1 73 ? 99.360 18.479 77.576 1.00 11.57 67 ASN C N 1
ATOM 4851 C CA . ASN C 1 73 ? 98.978 18.174 76.174 1.00 11.92 67 ASN C CA 1
ATOM 4852 C C . ASN C 1 73 ? 99.735 16.950 75.726 1.00 11.55 67 ASN C C 1
ATOM 4853 O O . ASN C 1 73 ? 100.827 17.039 75.152 1.00 12.32 67 ASN C O 1
ATOM 4858 N N . VAL C 1 74 ? 99.177 15.790 76.031 1.00 11.44 68 VAL C N 1
ATOM 4859 C CA . VAL C 1 74 ? 99.783 14.471 75.730 1.00 11.73 68 VAL C CA 1
ATOM 4860 C C . VAL C 1 74 ? 98.750 13.541 75.134 1.00 11.51 68 VAL C C 1
ATOM 4861 O O . VAL C 1 74 ? 97.602 13.934 74.967 1.00 12.02 68 VAL C O 1
ATOM 4865 N N . VAL C 1 75 ? 99.132 12.320 74.884 1.00 11.41 69 VAL C N 1
ATOM 4866 C CA . VAL C 1 75 ? 98.281 11.464 74.028 1.00 12.67 69 VAL C CA 1
ATOM 4867 C C . VAL C 1 75 ? 96.925 11.231 74.669 1.00 13.57 69 VAL C C 1
ATOM 4868 O O . VAL C 1 75 ? 95.900 11.297 73.963 1.00 15.62 69 VAL C O 1
ATOM 4872 N N . ASP C 1 76 ? 96.845 10.910 75.950 1.00 11.98 70 ASP C N 1
ATOM 4873 C CA . ASP C 1 76 ? 95.568 10.548 76.600 1.00 13.29 70 ASP C CA 1
ATOM 4874 C C . ASP C 1 76 ? 95.672 10.811 78.076 1.00 11.72 70 ASP C C 1
ATOM 4875 O O . ASP C 1 76 ? 96.719 11.299 78.549 1.00 11.92 70 ASP C O 1
ATOM 4880 N N . HIS C 1 77 ? 94.595 10.513 78.811 1.00 11.15 71 HIS C N 1
ATOM 4881 C CA . HIS C 1 77 ? 94.631 10.766 80.265 1.00 11.73 71 HIS C CA 1
ATOM 4882 C C . HIS C 1 77 ? 95.396 9.704 81.024 1.00 11.79 71 HIS C C 1
ATOM 4883 O O . HIS C 1 77 ? 95.763 10.024 82.174 1.00 12.69 71 HIS C O 1
ATOM 4890 N N . ASP C 1 78 ? 95.723 8.554 80.501 1.00 12.45 72 ASP C N 1
ATOM 4891 C CA . ASP C 1 78 ? 96.725 7.739 81.225 1.00 12.76 72 ASP C CA 1
ATOM 4892 C C . ASP C 1 78 ? 98.064 8.484 81.311 1.00 13.24 72 ASP C C 1
ATOM 4893 O O . ASP C 1 78 ? 98.677 8.500 82.393 1.00 14.67 72 ASP C O 1
ATOM 4898 N N . ALA C 1 79 ? 98.449 9.191 80.249 1.00 12.16 73 ALA C N 1
ATOM 4899 C CA . ALA C 1 79 ? 99.675 9.996 80.298 1.00 12.10 73 ALA C CA 1
ATOM 4900 C C . ALA C 1 79 ? 99.472 11.214 81.168 1.00 12.91 73 ALA C C 1
ATOM 4901 O O . ALA C 1 79 ? 100.341 11.535 81.984 1.00 13.15 73 ALA C O 1
ATOM 4903 N N . VAL C 1 80 ? 98.323 11.876 81.106 1.00 12.38 74 VAL C N 1
ATOM 4904 C CA . VAL C 1 80 ? 98.103 13.067 81.990 1.00 12.63 74 VAL C CA 1
ATOM 4905 C C . VAL C 1 80 ? 98.210 12.612 83.431 1.00 13.34 74 VAL C C 1
ATOM 4906 O O . VAL C 1 80 ? 98.905 13.302 84.197 1.00 13.19 74 VAL C O 1
ATOM 4910 N N . ASP C 1 81 ? 97.570 11.521 83.751 1.00 13.22 75 ASP C N 1
ATOM 4911 C CA . ASP C 1 81 ? 97.505 11.110 85.179 1.00 13.96 75 ASP C CA 1
ATOM 4912 C C . ASP C 1 81 ? 98.883 10.630 85.621 1.00 14.48 75 ASP C C 1
ATOM 4913 O O . ASP C 1 81 ? 99.186 10.824 86.844 1.00 16.15 75 ASP C O 1
ATOM 4918 N N . ALA C 1 82 ? 99.653 10.019 84.747 1.00 13.99 76 ALA C N 1
ATOM 4919 C CA . ALA C 1 82 ? 101.035 9.615 85.116 1.00 14.82 76 ALA C CA 1
ATOM 4920 C C . ALA C 1 82 ? 101.883 10.846 85.396 1.00 16.09 76 ALA C C 1
ATOM 4921 O O . ALA C 1 82 ? 102.706 10.858 86.337 1.00 16.82 76 ALA C O 1
ATOM 4923 N N . ILE C 1 83 ? 101.769 11.884 84.600 1.00 13.38 77 ILE C N 1
ATOM 4924 C CA . ILE C 1 83 ? 102.456 13.165 84.828 1.00 14.18 77 ILE C CA 1
ATOM 4925 C C . ILE C 1 83 ? 101.988 13.764 86.147 1.00 16.15 77 ILE C C 1
ATOM 4926 O O . ILE C 1 83 ? 102.852 14.197 86.917 1.00 16.30 77 ILE C O 1
ATOM 4931 N N . LEU C 1 84 ? 100.700 13.793 86.427 1.00 15.11 78 LEU C N 1
ATOM 4932 C CA . LEU C 1 84 ? 100.203 14.290 87.731 1.00 16.90 78 LEU C CA 1
ATOM 4933 C C . LEU C 1 84 ? 100.753 13.455 88.870 1.00 18.88 78 LEU C C 1
ATOM 4934 O O . LEU C 1 84 ? 101.122 14.134 89.921 1.00 19.77 78 LEU C O 1
ATOM 4939 N N . THR C 1 85 ? 100.806 12.152 88.755 1.00 17.14 79 THR C N 1
ATOM 4940 C CA . THR C 1 85 ? 101.362 11.299 89.853 1.00 17.96 79 THR C CA 1
ATOM 4941 C C . THR C 1 85 ? 102.794 11.794 90.123 1.00 20.87 79 THR C C 1
ATOM 4942 O O . THR C 1 85 ? 103.169 12.015 91.335 1.00 20.61 79 THR C O 1
ATOM 4946 N N . ALA C 1 86 ? 103.565 11.954 89.087 1.00 17.32 80 ALA C N 1
ATOM 4947 C CA . ALA C 1 86 ? 104.995 12.316 89.212 1.00 18.69 80 ALA C CA 1
ATOM 4948 C C . ALA C 1 86 ? 105.045 13.691 89.804 1.00 19.05 80 ALA C C 1
ATOM 4949 O O . ALA C 1 86 ? 106.057 14.054 90.473 1.00 21.40 80 ALA C O 1
ATOM 4951 N N . ALA C 1 87 ? 104.156 14.604 89.481 1.00 17.95 81 ALA C N 1
ATOM 4952 C CA . ALA C 1 87 ? 104.203 15.999 89.964 1.00 18.45 81 ALA C CA 1
ATOM 4953 C C . ALA C 1 87 ? 103.932 16.108 91.492 1.00 18.98 81 ALA C C 1
ATOM 4954 O O . ALA C 1 87 ? 104.202 17.202 92.073 1.00 20.89 81 ALA C O 1
ATOM 4956 N N . GLY C 1 88 ? 103.314 15.089 92.078 1.00 20.09 82 GLY C N 1
ATOM 4957 C CA . GLY C 1 88 ? 102.950 15.121 93.507 1.00 21.19 82 GLY C CA 1
ATOM 4958 C C . GLY C 1 88 ? 102.178 16.344 93.897 1.00 21.68 82 GLY C C 1
ATOM 4959 O O . GLY C 1 88 ? 101.086 16.637 93.369 1.00 21.75 82 GLY C O 1
ATOM 4960 N N . ASP C 1 89 ? 102.681 17.084 94.908 1.00 22.42 83 ASP C N 1
ATOM 4961 C CA A ASP C 1 89 ? 101.924 18.241 95.437 0.53 22.85 83 ASP C CA 1
ATOM 4962 C CA B ASP C 1 89 ? 102.021 18.271 95.483 0.47 23.13 83 ASP C CA 1
ATOM 4963 C C . ASP C 1 89 ? 102.240 19.537 94.660 1.00 22.40 83 ASP C C 1
ATOM 4964 O O . ASP C 1 89 ? 101.712 20.605 95.038 1.00 21.65 83 ASP C O 1
ATOM 4973 N N . ALA C 1 90 ? 102.949 19.468 93.550 1.00 20.16 84 ALA C N 1
ATOM 4974 C CA . ALA C 1 90 ? 103.306 20.688 92.808 1.00 20.83 84 ALA C CA 1
ATOM 4975 C C . ALA C 1 90 ? 102.076 21.455 92.380 1.00 21.13 84 ALA C C 1
ATOM 4976 O O . ALA C 1 90 ? 102.156 22.670 92.248 1.00 20.81 84 ALA C O 1
ATOM 4978 N N . PRO C 1 91 ? 100.933 20.833 91.970 1.00 18.47 85 PRO C N 1
ATOM 4979 C CA . PRO C 1 91 ? 99.795 21.636 91.534 1.00 18.83 85 PRO C CA 1
ATOM 4980 C C . PRO C 1 91 ? 99.077 22.460 92.602 1.00 19.64 85 PRO C C 1
ATOM 4981 O O . PRO C 1 91 ? 98.199 23.224 92.264 1.00 21.02 85 PRO C O 1
ATOM 4985 N N . ALA C 1 92 ? 99.472 22.284 93.864 1.00 20.59 86 ALA C N 1
ATOM 4986 C CA . ALA C 1 92 ? 98.774 22.982 94.958 1.00 20.93 86 ALA C CA 1
ATOM 4987 C C . ALA C 1 92 ? 98.777 24.489 94.715 1.00 21.38 86 ALA C C 1
ATOM 4988 O O . ALA C 1 92 ? 99.869 25.091 94.514 1.00 23.54 86 ALA C O 1
ATOM 4990 N N . GLY C 1 93 ? 97.610 25.082 94.795 1.00 22.73 87 GLY C N 1
ATOM 4991 C CA . GLY C 1 93 ? 97.351 26.496 94.567 1.00 24.44 87 GLY C CA 1
ATOM 4992 C C . GLY C 1 93 ? 97.640 26.984 93.181 1.00 25.15 87 GLY C C 1
ATOM 4993 O O . GLY C 1 93 ? 97.687 28.225 92.946 1.00 26.08 87 GLY C O 1
ATOM 4994 N N . ARG C 1 94 ? 97.733 26.051 92.218 1.00 20.93 88 ARG C N 1
ATOM 4995 C CA . ARG C 1 94 ? 97.933 26.399 90.792 1.00 20.72 88 ARG C CA 1
ATOM 4996 C C . ARG C 1 94 ? 96.747 25.847 89.999 1.00 18.49 88 ARG C C 1
ATOM 4997 O O . ARG C 1 94 ? 95.932 25.130 90.566 1.00 19.01 88 ARG C O 1
ATOM 5005 N N . THR C 1 95 ? 96.650 26.255 88.740 1.00 18.41 89 THR C N 1
ATOM 5006 C CA . THR C 1 95 ? 95.621 25.801 87.827 1.00 17.99 89 THR C CA 1
ATOM 5007 C C . THR C 1 95 ? 96.268 24.833 86.829 1.00 17.61 89 THR C C 1
ATOM 5008 O O . THR C 1 95 ? 97.270 25.202 86.177 1.00 18.42 89 THR C O 1
ATOM 5012 N N . VAL C 1 96 ? 95.663 23.656 86.677 1.00 16.09 90 VAL C N 1
ATOM 5013 C CA . VAL C 1 96 ? 96.051 22.700 85.607 1.00 15.17 90 VAL C CA 1
ATOM 5014 C C . VAL C 1 96 ? 94.918 22.697 84.583 1.00 15.44 90 VAL C C 1
ATOM 5015 O O . VAL C 1 96 ? 93.733 22.612 84.971 1.00 16.10 90 VAL C O 1
ATOM 5019 N N . ILE C 1 97 ? 95.300 22.709 83.293 1.00 15.57 91 ILE C N 1
ATOM 5020 C CA . ILE C 1 97 ? 94.320 22.538 82.223 1.00 16.70 91 ILE C CA 1
ATOM 5021 C C . ILE C 1 97 ? 94.715 21.300 81.435 1.00 14.29 91 ILE C C 1
ATOM 5022 O O . ILE C 1 97 ? 95.768 21.265 80.848 1.00 15.00 91 ILE C O 1
ATOM 5027 N N . GLY C 1 98 ? 93.851 20.326 81.448 1.00 13.89 92 GLY C N 1
ATOM 5028 C CA . GLY C 1 98 ? 94.006 19.125 80.635 1.00 13.45 92 GLY C CA 1
ATOM 5029 C C . GLY C 1 98 ? 93.642 19.473 79.203 1.00 14.87 92 GLY C C 1
ATOM 5030 O O . GLY C 1 98 ? 92.546 19.989 78.970 1.00 17.19 92 GLY C O 1
ATOM 5031 N N . LEU C 1 99 ? 94.519 19.186 78.265 1.00 13.21 93 LEU C N 1
ATOM 5032 C CA . LEU C 1 99 ? 94.275 19.404 76.818 1.00 13.84 93 LEU C CA 1
ATOM 5033 C C . LEU C 1 99 ? 94.619 18.132 76.087 1.00 13.68 93 LEU C C 1
ATOM 5034 O O . LEU C 1 99 ? 95.252 18.160 75.062 1.00 15.96 93 LEU C O 1
ATOM 5039 N N . SER C 1 100 ? 94.265 16.988 76.613 1.00 12.34 94 SER C N 1
ATOM 5040 C CA . SER C 1 100 ? 94.634 15.657 76.138 1.00 12.07 94 SER C CA 1
ATOM 5041 C C . SER C 1 100 ? 93.350 14.877 75.860 1.00 12.68 94 SER C C 1
ATOM 5042 O O . SER C 1 100 ? 92.570 14.655 76.791 1.00 14.51 94 SER C O 1
ATOM 5045 N N . SER C 1 101 ? 93.117 14.489 74.645 1.00 12.82 95 SER C N 1
ATOM 5046 C CA . SER C 1 101 ? 91.796 13.934 74.246 1.00 12.54 95 SER C CA 1
ATOM 5047 C C . SER C 1 101 ? 91.562 12.621 74.908 1.00 13.52 95 SER C C 1
ATOM 5048 O O . SER C 1 101 ? 92.298 11.674 74.720 1.00 16.03 95 SER C O 1
ATOM 5051 N N . ASP C 1 102 ? 90.424 12.486 75.581 1.00 13.22 96 ASP C N 1
ATOM 5052 C CA . ASP C 1 102 ? 89.992 11.265 76.248 1.00 12.52 96 ASP C CA 1
ATOM 5053 C C . ASP C 1 102 ? 88.496 11.381 76.579 1.00 12.79 96 ASP C C 1
ATOM 5054 O O . ASP C 1 102 ? 87.841 12.392 76.215 1.00 13.46 96 ASP C O 1
ATOM 5059 N N . THR C 1 103 ? 87.979 10.391 77.272 1.00 12.53 97 THR C N 1
ATOM 5060 C CA . THR C 1 103 ? 86.514 10.325 77.500 1.00 13.04 97 THR C CA 1
ATOM 5061 C C . THR C 1 103 ? 86.097 11.270 78.623 1.00 14.05 97 THR C C 1
ATOM 5062 O O . THR C 1 103 ? 86.841 11.738 79.456 1.00 13.03 97 THR C O 1
ATOM 5066 N N . PRO C 1 104 ? 84.782 11.556 78.689 1.00 13.73 98 PRO C N 1
ATOM 5067 C CA . PRO C 1 104 ? 84.230 12.359 79.774 1.00 14.23 98 PRO C CA 1
ATOM 5068 C C . PRO C 1 104 ? 84.539 11.817 81.181 1.00 13.02 98 PRO C C 1
ATOM 5069 O O . PRO C 1 104 ? 84.885 12.626 82.024 1.00 14.01 98 PRO C O 1
ATOM 5073 N N . ASP C 1 105 ? 84.511 10.497 81.362 1.00 14.15 99 ASP C N 1
ATOM 5074 C CA . ASP C 1 105 ? 84.798 9.971 82.693 1.00 14.59 99 ASP C CA 1
ATOM 5075 C C . ASP C 1 105 ? 86.258 10.227 83.060 1.00 14.41 99 ASP C C 1
ATOM 5076 O O . ASP C 1 105 ? 86.555 10.453 84.221 1.00 14.41 99 ASP C O 1
ATOM 5081 N N . ARG C 1 106 ? 87.166 10.223 82.090 1.00 13.03 100 ARG C N 1
ATOM 5082 C CA . ARG C 1 106 ? 88.589 10.499 82.422 1.00 12.82 100 ARG C CA 1
ATOM 5083 C C . ARG C 1 106 ? 88.747 11.934 82.747 1.00 12.44 100 ARG C C 1
ATOM 5084 O O . ARG C 1 106 ? 89.593 12.282 83.610 1.00 13.43 100 ARG C O 1
ATOM 5092 N N . ALA C 1 107 ? 88.047 12.861 82.086 1.00 12.52 101 ALA C N 1
ATOM 5093 C CA . ALA C 1 107 ? 88.195 14.259 82.442 1.00 12.81 101 ALA C CA 1
ATOM 5094 C C . ALA C 1 107 ? 87.686 14.536 83.856 1.00 13.22 101 ALA C C 1
ATOM 5095 O O . ALA C 1 107 ? 88.316 15.322 84.575 1.00 13.62 101 ALA C O 1
ATOM 5097 N N . ARG C 1 108 ? 86.558 13.927 84.215 1.00 13.26 102 ARG C N 1
ATOM 5098 C CA . ARG C 1 108 ? 86.001 14.130 85.601 1.00 14.23 102 ARG C CA 1
ATOM 5099 C C . ARG C 1 108 ? 86.999 13.538 86.609 1.00 14.13 102 ARG C C 1
ATOM 5100 O O . ARG C 1 108 ? 87.189 14.172 87.686 1.00 15.71 102 ARG C O 1
ATOM 5108 N N . ARG C 1 109 ? 87.542 12.371 86.324 1.00 13.63 103 ARG C N 1
ATOM 5109 C CA . ARG C 1 109 ? 88.480 11.704 87.267 1.00 13.90 103 ARG C CA 1
ATOM 5110 C C . ARG C 1 109 ? 89.725 12.567 87.410 1.00 13.52 103 ARG C C 1
ATOM 5111 O O . ARG C 1 109 ? 90.235 12.815 88.535 1.00 14.46 103 ARG C O 1
ATOM 5119 N N . THR C 1 110 ? 90.301 13.095 86.294 1.00 12.80 104 THR C N 1
ATOM 5120 C CA . THR C 1 110 ? 91.507 13.921 86.376 1.00 12.81 104 THR C CA 1
ATOM 5121 C C . THR C 1 110 ? 91.216 15.186 87.195 1.00 13.51 104 THR C C 1
ATOM 5122 O O . THR C 1 110 ? 92.081 15.612 87.978 1.00 13.72 104 THR C O 1
ATOM 5126 N N . ALA C 1 111 ? 90.005 15.763 87.084 1.00 13.41 105 ALA C N 1
ATOM 5127 C CA . ALA C 1 111 ? 89.679 16.919 87.920 1.00 14.37 105 ALA C CA 1
ATOM 5128 C C . ALA C 1 111 ? 89.771 16.569 89.418 1.00 15.38 105 ALA C C 1
ATOM 5129 O O . ALA C 1 111 ? 90.321 17.425 90.174 1.00 15.99 105 ALA C O 1
ATOM 5131 N N . LYS C 1 112 ? 89.355 15.379 89.772 1.00 15.18 106 LYS C N 1
ATOM 5132 C CA . LYS C 1 112 ? 89.463 14.916 91.171 1.00 17.77 106 LYS C CA 1
ATOM 5133 C C . LYS C 1 112 ? 90.926 14.712 91.536 1.00 17.29 106 LYS C C 1
ATOM 5134 O O . LYS C 1 112 ? 91.307 15.137 92.674 1.00 17.57 106 LYS C O 1
ATOM 5140 N N . LEU C 1 113 ? 91.756 14.163 90.652 1.00 15.75 107 LEU C N 1
ATOM 5141 C CA . LEU C 1 113 ? 93.198 13.990 90.988 1.00 15.81 107 LEU C CA 1
ATOM 5142 C C . LEU C 1 113 ? 93.842 15.318 91.255 1.00 16.50 107 LEU C C 1
ATOM 5143 O O . LEU C 1 113 ? 94.670 15.439 92.183 1.00 17.18 107 LEU C O 1
ATOM 5148 N N . VAL C 1 114 ? 93.539 16.329 90.460 1.00 15.46 108 VAL C N 1
ATOM 5149 C CA . VAL C 1 114 ? 94.066 17.679 90.696 1.00 15.29 108 VAL C CA 1
ATOM 5150 C C . VAL C 1 114 ? 93.526 18.333 91.976 1.00 17.46 108 VAL C C 1
ATOM 5151 O O . VAL C 1 114 ? 94.367 18.859 92.744 1.00 17.38 108 VAL C O 1
ATOM 5155 N N . GLY C 1 115 ? 92.270 18.152 92.217 1.00 17.57 109 GLY C N 1
ATOM 5156 C CA . GLY C 1 115 ? 91.618 18.696 93.434 1.00 19.65 109 GLY C CA 1
ATOM 5157 C C . GLY C 1 115 ? 92.235 18.023 94.656 1.00 22.32 109 GLY C C 1
ATOM 5158 O O . GLY C 1 115 ? 92.459 18.754 95.724 1.00 23.70 109 GLY C O 1
ATOM 5159 N N . ASN C 1 116 ? 92.564 16.744 94.599 1.00 21.01 110 ASN C N 1
ATOM 5160 C CA . ASN C 1 116 ? 93.141 15.924 95.717 1.00 24.14 110 ASN C CA 1
ATOM 5161 C C . ASN C 1 116 ? 94.449 16.542 96.222 1.00 24.87 110 ASN C C 1
ATOM 5162 O O . ASN C 1 116 ? 94.811 16.285 97.375 1.00 26.23 110 ASN C O 1
ATOM 5167 N N . VAL C 1 117 ? 95.217 17.251 95.384 1.00 20.60 111 VAL C N 1
ATOM 5168 C CA . VAL C 1 117 ? 96.539 17.811 95.774 1.00 21.70 111 VAL C CA 1
ATOM 5169 C C . VAL C 1 117 ? 96.384 19.322 95.951 1.00 22.04 111 VAL C C 1
ATOM 5170 O O . VAL C 1 117 ? 97.451 19.973 96.064 1.00 24.14 111 VAL C O 1
ATOM 5174 N N . GLY C 1 118 ? 95.171 19.862 95.929 1.00 21.20 112 GLY C N 1
ATOM 5175 C CA . GLY C 1 118 ? 94.948 21.320 96.160 1.00 21.89 112 GLY C CA 1
ATOM 5176 C C . GLY C 1 118 ? 95.085 22.177 94.949 1.00 22.93 112 GLY C C 1
ATOM 5177 O O . GLY C 1 118 ? 95.153 23.443 95.054 1.00 22.21 112 GLY C O 1
ATOM 5178 N N . GLY C 1 119 ? 95.071 21.576 93.768 1.00 20.04 113 GLY C N 1
ATOM 5179 C CA . GLY C 1 119 ? 95.048 22.343 92.515 1.00 20.22 113 GLY C CA 1
ATOM 5180 C C . GLY C 1 119 ? 93.633 22.687 92.079 1.00 17.99 113 GLY C C 1
ATOM 5181 O O . GLY C 1 119 ? 92.647 22.145 92.642 1.00 20.93 113 GLY C O 1
ATOM 5182 N N A ARG C 1 120 ? 93.519 23.527 91.057 0.50 18.78 114 ARG C N 1
ATOM 5183 N N C ARG C 1 120 ? 93.473 23.536 91.067 0.50 18.92 114 ARG C N 1
ATOM 5184 C CA A ARG C 1 120 ? 92.285 23.865 90.324 0.50 18.89 114 ARG C CA 1
ATOM 5185 C CA C ARG C 1 120 ? 92.188 23.748 90.374 0.50 19.30 114 ARG C CA 1
ATOM 5186 C C A ARG C 1 120 ? 92.415 23.214 88.940 0.50 17.18 114 ARG C C 1
ATOM 5187 C C C ARG C 1 120 ? 92.351 23.307 88.913 0.50 17.45 114 ARG C C 1
ATOM 5188 O O A ARG C 1 120 ? 93.582 23.056 88.522 0.50 17.36 114 ARG C O 1
ATOM 5189 O O C ARG C 1 120 ? 93.396 23.486 88.351 0.50 17.69 114 ARG C O 1
ATOM 5204 N N . TYR C 1 121 ? 91.305 22.742 88.360 1.00 16.94 115 TYR C N 1
ATOM 5205 C CA . TYR C 1 121 ? 91.364 22.102 87.021 1.00 15.65 115 TYR C CA 1
ATOM 5206 C C . TYR C 1 121 ? 90.291 22.622 86.066 1.00 15.75 115 TYR C C 1
ATOM 5207 O O . TYR C 1 121 ? 89.101 22.776 86.454 1.00 16.39 115 TYR C O 1
ATOM 5216 N N . LEU C 1 122 ? 90.686 22.873 84.818 1.00 15.80 116 LEU C N 1
ATOM 5217 C CA . LEU C 1 122 ? 89.713 22.952 83.728 1.00 16.39 116 LEU C CA 1
ATOM 5218 C C . LEU C 1 122 ? 90.044 21.820 82.764 1.00 15.37 116 LEU C C 1
ATOM 5219 O O . LEU C 1 122 ? 91.262 21.499 82.602 1.00 16.11 116 LEU C O 1
ATOM 5224 N N . ASP C 1 123 ? 89.051 21.246 82.127 1.00 15.81 117 ASP C N 1
ATOM 5225 C CA . ASP C 1 123 ? 89.317 20.309 81.027 1.00 14.63 117 ASP C CA 1
ATOM 5226 C C . ASP C 1 123 ? 89.072 21.001 79.723 1.00 16.32 117 ASP C C 1
ATOM 5227 O O . ASP C 1 123 ? 88.147 21.811 79.624 1.00 17.74 117 ASP C O 1
ATOM 5232 N N . GLY C 1 124 ? 89.912 20.770 78.747 1.00 15.29 118 GLY C N 1
ATOM 5233 C CA . GLY C 1 124 ? 89.804 21.461 77.475 1.00 15.83 118 GLY C CA 1
ATOM 5234 C C . GLY C 1 124 ? 90.004 20.503 76.328 1.00 16.23 118 GLY C C 1
ATOM 5235 O O . GLY C 1 124 ? 90.641 19.420 76.492 1.00 18.80 118 GLY C O 1
ATOM 5236 N N . ALA C 1 125 ? 89.423 20.846 75.185 1.00 14.09 119 ALA C N 1
ATOM 5237 C CA . ALA C 1 125 ? 89.548 20.038 73.980 1.00 13.87 119 ALA C CA 1
ATOM 5238 C C . ALA C 1 125 ? 89.930 20.959 72.830 1.00 13.35 119 ALA C C 1
ATOM 5239 O O . ALA C 1 125 ? 89.103 21.861 72.515 1.00 13.46 119 ALA C O 1
ATOM 5241 N N . ILE C 1 126 ? 91.035 20.736 72.160 1.00 13.09 120 ILE C N 1
ATOM 5242 C CA . ILE C 1 126 ? 91.499 21.534 71.005 1.00 12.40 120 ILE C CA 1
ATOM 5243 C C . ILE C 1 126 ? 90.860 20.889 69.808 1.00 12.72 120 ILE C C 1
ATOM 5244 O O . ILE C 1 126 ? 91.032 19.730 69.522 1.00 12.95 120 ILE C O 1
ATOM 5249 N N . MET C 1 127 ? 90.121 21.710 69.025 1.00 13.35 121 MET C N 1
ATOM 5250 C CA . MET C 1 127 ? 89.294 21.145 67.922 1.00 13.81 121 MET C CA 1
ATOM 5251 C C . MET C 1 127 ? 89.861 21.544 66.551 1.00 14.14 121 MET C C 1
ATOM 5252 O O . MET C 1 127 ? 89.118 21.368 65.537 1.00 15.61 121 MET C O 1
ATOM 5257 N N . THR C 1 128 ? 91.107 21.983 66.483 1.00 13.45 122 THR C N 1
ATOM 5258 C CA . THR C 1 128 ? 91.719 22.448 65.238 1.00 13.86 122 THR C CA 1
ATOM 5259 C C . THR C 1 128 ? 93.177 22.037 65.200 1.00 15.21 122 THR C C 1
ATOM 5260 O O . THR C 1 128 ? 93.788 21.785 66.269 1.00 15.25 122 THR C O 1
ATOM 5264 N N . PRO C 1 129 ? 93.764 21.989 63.984 1.00 14.89 123 PRO C N 1
ATOM 5265 C CA . PRO C 1 129 ? 95.117 21.454 63.785 1.00 14.32 123 PRO C CA 1
ATOM 5266 C C . PRO C 1 129 ? 96.187 22.463 64.183 1.00 15.39 123 PRO C C 1
ATOM 5267 O O . PRO C 1 129 ? 95.937 23.637 64.473 1.00 16.46 123 PRO C O 1
ATOM 5271 N N . ILE C 1 130 ? 97.437 22.005 64.159 1.00 15.66 124 ILE C N 1
ATOM 5272 C CA . ILE C 1 130 ? 98.523 22.844 64.749 1.00 17.57 124 ILE C CA 1
ATOM 5273 C C . ILE C 1 130 ? 98.717 24.155 63.990 1.00 18.29 124 ILE C C 1
ATOM 5274 O O . ILE C 1 130 ? 99.088 25.110 64.656 1.00 20.36 124 ILE C O 1
ATOM 5279 N N A ASP C 1 131 ? 98.442 24.196 62.675 0.50 19.95 125 ASP C N 1
ATOM 5280 N N B ASP C 1 131 ? 98.440 24.246 62.697 0.50 19.70 125 ASP C N 1
ATOM 5281 C CA A ASP C 1 131 ? 98.658 25.402 61.816 0.50 22.51 125 ASP C CA 1
ATOM 5282 C CA B ASP C 1 131 ? 98.785 25.499 61.972 0.50 21.83 125 ASP C CA 1
ATOM 5283 C C A ASP C 1 131 ? 97.812 26.559 62.358 0.50 21.58 125 ASP C C 1
ATOM 5284 C C B ASP C 1 131 ? 97.798 26.600 62.366 0.50 21.27 125 ASP C C 1
ATOM 5285 O O A ASP C 1 131 ? 98.247 27.745 62.255 0.50 25.04 125 ASP C O 1
ATOM 5286 O O B ASP C 1 131 ? 98.103 27.803 62.164 0.50 24.26 125 ASP C O 1
ATOM 5295 N N . THR C 1 132 ? 96.672 26.241 62.986 1.00 19.80 126 THR C N 1
ATOM 5296 C CA . THR C 1 132 ? 95.659 27.223 63.450 1.00 19.74 126 THR C CA 1
ATOM 5297 C C . THR C 1 132 ? 96.059 27.851 64.762 1.00 17.07 126 THR C C 1
ATOM 5298 O O . THR C 1 132 ? 95.492 28.847 65.170 1.00 17.51 126 THR C O 1
ATOM 5302 N N . ILE C 1 133 ? 96.877 27.180 65.570 1.00 17.39 127 ILE C N 1
ATOM 5303 C CA . ILE C 1 133 ? 97.111 27.590 66.976 1.00 16.03 127 ILE C CA 1
ATOM 5304 C C . ILE C 1 133 ? 97.758 28.978 67.055 1.00 19.25 127 ILE C C 1
ATOM 5305 O O . ILE C 1 133 ? 98.669 29.264 66.260 1.00 19.45 127 ILE C O 1
ATOM 5310 N N . GLY C 1 134 ? 97.200 29.810 67.895 1.00 19.12 128 GLY C N 1
ATOM 5311 C CA . GLY C 1 134 ? 97.661 31.201 68.101 1.00 19.82 128 GLY C CA 1
ATOM 5312 C C . GLY C 1 134 ? 96.943 32.104 67.199 1.00 21.90 128 GLY C C 1
ATOM 5313 O O . GLY C 1 134 ? 97.402 33.377 67.282 1.00 25.50 128 GLY C O 1
ATOM 5314 N N . THR C 1 135 ? 95.984 31.625 66.388 1.00 19.11 129 THR C N 1
ATOM 5315 C CA . THR C 1 135 ? 95.211 32.469 65.435 1.00 22.07 129 THR C CA 1
ATOM 5316 C C . THR C 1 135 ? 93.735 32.383 65.770 1.00 22.67 129 THR C C 1
ATOM 5317 O O . THR C 1 135 ? 93.287 31.418 66.496 1.00 20.74 129 THR C O 1
ATOM 5321 N N . ARG C 1 136 ? 92.891 33.172 65.133 1.00 22.17 130 ARG C N 1
ATOM 5322 C CA . ARG C 1 136 ? 91.457 33.035 65.276 1.00 23.87 130 ARG C CA 1
ATOM 5323 C C . ARG C 1 136 ? 90.861 31.847 64.567 1.00 21.34 130 ARG C C 1
ATOM 5324 O O . ARG C 1 136 ? 89.664 31.606 64.763 1.00 23.49 130 ARG C O 1
ATOM 5332 N N . GLY C 1 137 ? 91.623 31.086 63.801 1.00 20.71 131 GLY C N 1
ATOM 5333 C CA . GLY C 1 137 ? 91.158 29.856 63.188 1.00 20.30 131 GLY C CA 1
ATOM 5334 C C . GLY C 1 137 ? 91.158 28.677 64.145 1.00 17.86 131 GLY C C 1
ATOM 5335 O O . GLY C 1 137 ? 90.691 27.631 63.747 1.00 19.98 131 GLY C O 1
ATOM 5336 N N . ALA C 1 138 ? 91.729 28.904 65.305 1.00 18.36 132 ALA C N 1
ATOM 5337 C CA . ALA C 1 138 ? 91.768 27.812 66.312 1.00 17.25 132 ALA C CA 1
ATOM 5338 C C . ALA C 1 138 ? 90.506 27.881 67.149 1.00 17.46 132 ALA C C 1
ATOM 5339 O O . ALA C 1 138 ? 89.941 28.945 67.375 1.00 17.78 132 ALA C O 1
ATOM 5341 N N . SER C 1 139 ? 90.112 26.747 67.731 1.00 15.21 133 SER C N 1
ATOM 5342 C CA . SER C 1 139 ? 88.932 26.614 68.586 1.00 14.68 133 SER C CA 1
ATOM 5343 C C . SER C 1 139 ? 89.285 25.674 69.732 1.00 14.26 133 SER C C 1
ATOM 5344 O O . SER C 1 139 ? 89.674 24.543 69.412 1.00 15.70 133 SER C O 1
ATOM 5347 N N . ILE C 1 140 ? 89.143 26.139 70.969 1.00 14.21 134 ILE C N 1
ATOM 5348 C CA . ILE C 1 140 ? 89.342 25.260 72.153 1.00 14.67 134 ILE C CA 1
ATOM 5349 C C . ILE C 1 140 ? 88.094 25.330 73.003 1.00 15.17 134 ILE C C 1
ATOM 5350 O O . ILE C 1 140 ? 87.587 26.422 73.284 1.00 15.60 134 ILE C O 1
ATOM 5355 N N . LEU C 1 141 ? 87.602 24.192 73.447 1.00 13.87 135 LEU C N 1
ATOM 5356 C CA . LEU C 1 141 ? 86.435 24.065 74.309 1.00 14.94 135 LEU C CA 1
ATOM 5357 C C . LEU C 1 141 ? 86.895 23.809 75.730 1.00 15.61 135 LEU C C 1
ATOM 5358 O O . LEU C 1 141 ? 87.880 23.059 75.929 1.00 16.02 135 LEU C O 1
ATOM 5363 N N . PHE C 1 142 ? 86.221 24.378 76.733 1.00 15.35 136 PHE C N 1
ATOM 5364 C CA . PHE C 1 142 ? 86.625 24.205 78.130 1.00 15.58 136 PHE C CA 1
ATOM 5365 C C . PHE C 1 142 ? 85.434 23.854 78.988 1.00 15.73 136 PHE C C 1
ATOM 5366 O O . PHE C 1 142 ? 84.271 24.290 78.733 1.00 16.72 136 PHE C O 1
ATOM 5374 N N . ALA C 1 143 ? 85.694 23.129 80.039 1.00 14.43 137 ALA C N 1
ATOM 5375 C CA . ALA C 1 143 ? 84.681 22.789 81.013 1.00 13.73 137 ALA C CA 1
ATOM 5376 C C . ALA C 1 143 ? 85.249 22.817 82.410 1.00 14.87 137 ALA C C 1
ATOM 5377 O O . ALA C 1 143 ? 86.428 22.499 82.609 1.00 15.75 137 ALA C O 1
ATOM 5379 N N . GLY C 1 144 ? 84.384 23.153 83.361 1.00 15.59 138 GLY C N 1
ATOM 5380 C CA . GLY C 1 144 ? 84.789 23.305 84.757 1.00 15.63 138 GLY C CA 1
ATOM 5381 C C . GLY C 1 144 ? 84.296 24.633 85.295 1.00 17.31 138 GLY C C 1
ATOM 5382 O O . GLY C 1 144 ? 83.440 25.226 84.663 1.00 17.37 138 GLY C O 1
ATOM 5383 N N . PRO C 1 145 ? 84.802 25.085 86.445 1.00 17.04 139 PRO C N 1
ATOM 5384 C CA . PRO C 1 145 ? 84.199 26.297 87.074 1.00 18.27 139 PRO C CA 1
ATOM 5385 C C . PRO C 1 145 ? 84.306 27.520 86.177 1.00 18.99 139 PRO C C 1
ATOM 5386 O O . PRO C 1 145 ? 85.357 27.877 85.680 1.00 20.14 139 PRO C O 1
ATOM 5390 N N . GLN C 1 146 ? 83.169 28.178 86.018 1.00 20.40 140 GLN C N 1
ATOM 5391 C CA . GLN C 1 146 ? 83.111 29.330 85.076 1.00 21.81 140 GLN C CA 1
ATOM 5392 C C . GLN C 1 146 ? 84.060 30.423 85.550 1.00 21.13 140 GLN C C 1
ATOM 5393 O O . GLN C 1 146 ? 84.755 31.066 84.708 1.00 20.40 140 GLN C O 1
ATOM 5399 N N . ALA C 1 147 ? 84.153 30.601 86.864 1.00 22.26 141 ALA C N 1
ATOM 5400 C CA . ALA C 1 147 ? 85.042 31.649 87.380 1.00 22.83 141 ALA C CA 1
ATOM 5401 C C . ALA C 1 147 ? 86.520 31.375 87.127 1.00 23.85 141 ALA C C 1
ATOM 5402 O O . ALA C 1 147 ? 87.286 32.332 86.960 1.00 22.89 141 ALA C O 1
ATOM 5404 N N . LEU C 1 148 ? 86.889 30.100 87.071 1.00 22.19 142 LEU C N 1
ATOM 5405 C CA . LEU C 1 148 ? 88.266 29.676 86.791 1.00 21.50 142 LEU C CA 1
ATOM 5406 C C . LEU C 1 148 ? 88.567 29.876 85.315 1.00 19.79 142 LEU C C 1
ATOM 5407 O O . LEU C 1 148 ? 89.610 30.410 85.016 1.00 19.94 142 LEU C O 1
ATOM 5412 N N . PHE C 1 149 ? 87.645 29.528 84.413 1.00 19.32 143 PHE C N 1
ATOM 5413 C CA . PHE C 1 149 ? 87.767 29.897 82.989 1.00 19.85 143 PHE C CA 1
ATOM 5414 C C . PHE C 1 149 ? 87.942 31.437 82.870 1.00 20.86 143 PHE C C 1
ATOM 5415 O O . PHE C 1 149 ? 88.830 31.898 82.185 1.00 21.68 143 PHE C O 1
ATOM 5423 N N . ASP C 1 150 ? 87.114 32.184 83.584 1.00 21.56 144 ASP C N 1
ATOM 5424 C CA . ASP C 1 150 ? 87.182 33.681 83.443 1.00 23.72 144 ASP C CA 1
ATOM 5425 C C . ASP C 1 150 ? 88.520 34.209 83.935 1.00 22.54 144 ASP C C 1
ATOM 5426 O O . ASP C 1 150 ? 89.039 35.149 83.299 1.00 24.42 144 ASP C O 1
ATOM 5431 N N . GLU C 1 151 ? 89.107 33.627 84.974 1.00 21.89 145 GLU C N 1
ATOM 5432 C CA . GLU C 1 151 ? 90.394 34.033 85.538 1.00 24.39 145 GLU C CA 1
ATOM 5433 C C . GLU C 1 151 ? 91.496 33.878 84.511 1.00 24.57 145 GLU C C 1
ATOM 5434 O O . GLU C 1 151 ? 92.422 34.670 84.548 1.00 26.22 145 GLU C O 1
ATOM 5440 N N . HIS C 1 152 ? 91.467 32.781 83.728 1.00 22.20 146 HIS C N 1
ATOM 5441 C CA . HIS C 1 152 ? 92.562 32.437 82.819 1.00 21.87 146 HIS C CA 1
ATOM 5442 C C . HIS C 1 152 ? 92.251 32.766 81.365 1.00 21.29 146 HIS C C 1
ATOM 5443 O O . HIS C 1 152 ? 93.146 32.520 80.536 1.00 20.72 146 HIS C O 1
ATOM 5450 N N . ARG C 1 153 ? 91.056 33.257 81.032 1.00 23.48 147 ARG C N 1
ATOM 5451 C CA . ARG C 1 153 ? 90.601 33.477 79.624 1.00 26.09 147 ARG C CA 1
ATOM 5452 C C . ARG C 1 153 ? 91.644 34.382 78.940 1.00 23.81 147 ARG C C 1
ATOM 5453 O O . ARG C 1 153 ? 91.916 34.163 77.739 1.00 22.99 147 ARG C O 1
ATOM 5461 N N . GLY C 1 154 ? 92.188 35.379 79.637 1.00 27.48 148 GLY C N 1
ATOM 5462 C CA . GLY C 1 154 ? 93.096 36.357 78.994 1.00 28.69 148 GLY C CA 1
ATOM 5463 C C . GLY C 1 154 ? 94.362 35.721 78.453 1.00 29.30 148 GLY C C 1
ATOM 5464 O O . GLY C 1 154 ? 94.701 35.867 77.208 1.00 33.28 148 GLY C O 1
ATOM 5465 N N . VAL C 1 155 ? 94.929 34.810 79.216 1.00 25.05 149 VAL C N 1
ATOM 5466 C CA . VAL C 1 155 ? 96.071 34.007 78.710 1.00 23.73 149 VAL C CA 1
ATOM 5467 C C . VAL C 1 155 ? 95.619 32.959 77.678 1.00 22.29 149 VAL C C 1
ATOM 5468 O O . VAL C 1 155 ? 96.310 32.737 76.656 1.00 21.23 149 VAL C O 1
ATOM 5472 N N . LEU C 1 156 ? 94.567 32.218 78.006 1.00 20.04 150 LEU C N 1
ATOM 5473 C CA . LEU C 1 156 ? 94.092 31.211 77.044 1.00 20.58 150 LEU C CA 1
ATOM 5474 C C . LEU C 1 156 ? 93.740 31.761 75.667 1.00 20.96 150 LEU C C 1
ATOM 5475 O O . LEU C 1 156 ? 93.898 31.042 74.662 1.00 21.22 150 LEU C O 1
ATOM 5480 N N . ASP C 1 157 ? 93.255 33.009 75.562 1.00 21.19 151 ASP C N 1
ATOM 5481 C CA . ASP C 1 157 ? 92.898 33.610 74.276 1.00 23.62 151 ASP C CA 1
ATOM 5482 C C . ASP C 1 157 ? 94.076 33.655 73.326 1.00 20.80 151 ASP C C 1
ATOM 5483 O O . ASP C 1 157 ? 93.807 33.759 72.127 1.00 23.18 151 ASP C O 1
ATOM 5488 N N . THR C 1 158 ? 95.317 33.630 73.851 1.00 20.69 152 THR C N 1
ATOM 5489 C CA . THR C 1 158 ? 96.518 33.525 73.042 1.00 20.62 152 THR C CA 1
ATOM 5490 C C . THR C 1 158 ? 96.388 32.371 72.068 1.00 20.75 152 THR C C 1
ATOM 5491 O O . THR C 1 158 ? 96.869 32.461 70.917 1.00 21.87 152 THR C O 1
ATOM 5495 N N . LEU C 1 159 ? 95.741 31.277 72.496 1.00 19.46 153 LEU C N 1
ATOM 5496 C CA . LEU C 1 159 ? 95.812 30.024 71.706 1.00 18.04 153 LEU C CA 1
ATOM 5497 C C . LEU C 1 159 ? 94.786 29.958 70.594 1.00 17.38 153 LEU C C 1
ATOM 5498 O O . LEU C 1 159 ? 95.015 29.262 69.626 1.00 16.91 153 LEU C O 1
ATOM 5503 N N . GLY C 1 160 ? 93.663 30.665 70.699 1.00 17.59 154 GLY C N 1
ATOM 5504 C CA . GLY C 1 160 ? 92.565 30.564 69.736 1.00 18.67 154 GLY C CA 1
ATOM 5505 C C . GLY C 1 160 ? 91.246 31.093 70.287 1.00 17.41 154 GLY C C 1
ATOM 5506 O O . GLY C 1 160 ? 91.231 31.655 71.410 1.00 19.69 154 GLY C O 1
ATOM 5507 N N . GLN C 1 161 ? 90.170 30.890 69.557 1.00 18.86 155 GLN C N 1
ATOM 5508 C CA . GLN C 1 161 ? 88.823 31.244 70.025 1.00 19.15 155 GLN C CA 1
ATOM 5509 C C . GLN C 1 161 ? 88.427 30.199 71.074 1.00 19.47 155 GLN C C 1
ATOM 5510 O O . GLN C 1 161 ? 88.702 28.990 70.879 1.00 18.56 155 GLN C O 1
ATOM 5516 N N . LEU C 1 162 ? 87.885 30.651 72.165 1.00 18.17 156 LEU C N 1
ATOM 5517 C CA . LEU C 1 162 ? 87.573 29.807 73.340 1.00 17.60 156 LEU C CA 1
ATOM 5518 C C . LEU C 1 162 ? 86.078 29.675 73.510 1.00 17.19 156 LEU C C 1
ATOM 5519 O O . LEU C 1 162 ? 85.301 30.687 73.284 1.00 19.29 156 LEU C O 1
ATOM 5524 N N . THR C 1 163 ? 85.583 28.501 73.860 1.00 17.17 157 THR C N 1
ATOM 5525 C CA . THR C 1 163 ? 84.177 28.326 74.236 1.00 16.22 157 THR C CA 1
ATOM 5526 C C . THR C 1 163 ? 84.154 27.599 75.577 1.00 17.89 157 THR C C 1
ATOM 5527 O O . THR C 1 163 ? 84.618 26.418 75.641 1.00 17.64 157 THR C O 1
ATOM 5531 N N . TRP C 1 164 ? 83.531 28.165 76.564 1.00 16.53 158 TRP C N 1
ATOM 5532 C CA . TRP C 1 164 ? 83.236 27.460 77.833 1.00 16.89 158 TRP C CA 1
ATOM 5533 C C . TRP C 1 164 ? 81.902 26.755 77.672 1.00 17.15 158 TRP C C 1
ATOM 5534 O O . TRP C 1 164 ? 80.879 27.447 77.308 1.00 18.47 158 TRP C O 1
ATOM 5545 N N . VAL C 1 165 ? 81.836 25.440 77.838 1.00 17.11 159 VAL C N 1
ATOM 5546 C CA . VAL C 1 165 ? 80.617 24.638 77.575 1.00 16.71 159 VAL C CA 1
ATOM 5547 C C . VAL C 1 165 ? 79.890 24.161 78.814 1.00 17.81 159 VAL C C 1
ATOM 5548 O O . VAL C 1 165 ? 78.830 23.550 78.674 1.00 21.02 159 VAL C O 1
ATOM 5552 N N . GLY C 1 166 ? 80.400 24.437 80.000 1.00 16.34 160 GLY C N 1
ATOM 5553 C CA . GLY C 1 166 ? 79.655 24.073 81.199 1.00 17.31 160 GLY C CA 1
ATOM 5554 C C . GLY C 1 166 ? 80.492 23.678 82.400 1.00 17.18 160 GLY C C 1
ATOM 5555 O O . GLY C 1 166 ? 81.735 23.594 82.318 1.00 17.62 160 GLY C O 1
ATOM 5556 N N . GLU C 1 167 ? 79.823 23.631 83.556 1.00 17.65 161 GLU C N 1
ATOM 5557 C CA . GLU C 1 167 ? 80.431 23.323 84.847 1.00 17.44 161 GLU C CA 1
ATOM 5558 C C . GLU C 1 167 ? 80.891 21.870 84.937 1.00 17.49 161 GLU C C 1
ATOM 5559 O O . GLU C 1 167 ? 81.874 21.634 85.643 1.00 19.94 161 GLU C O 1
ATOM 5565 N N . ASP C 1 168 ? 80.208 20.963 84.284 1.00 17.32 162 ASP C N 1
ATOM 5566 C CA . ASP C 1 168 ? 80.552 19.529 84.404 1.00 16.99 162 ASP C CA 1
ATOM 5567 C C . ASP C 1 168 ? 81.926 19.328 83.749 1.00 16.40 162 ASP C C 1
ATOM 5568 O O . ASP C 1 168 ? 82.082 19.591 82.572 1.00 16.25 162 ASP C O 1
ATOM 5573 N N . HIS C 1 169 ? 82.937 18.921 84.512 1.00 16.10 163 HIS C N 1
ATOM 5574 C CA . HIS C 1 169 ? 84.307 18.796 83.994 1.00 15.80 163 HIS C CA 1
ATOM 5575 C C . HIS C 1 169 ? 84.393 17.822 82.823 1.00 15.25 163 HIS C C 1
ATOM 5576 O O . HIS C 1 169 ? 85.422 17.947 82.149 1.00 15.94 163 HIS C O 1
ATOM 5583 N N . GLY C 1 170 ? 83.431 16.952 82.619 1.00 14.93 164 GLY C N 1
ATOM 5584 C CA . GLY C 1 170 ? 83.442 16.045 81.472 1.00 14.83 164 GLY C CA 1
ATOM 5585 C C . GLY C 1 170 ? 82.870 16.616 80.187 1.00 14.70 164 GLY C C 1
ATOM 5586 O O . GLY C 1 170 ? 82.842 15.871 79.196 1.00 15.66 164 GLY C O 1
ATOM 5587 N N . ARG C 1 171 ? 82.307 17.842 80.223 1.00 14.77 165 ARG C N 1
ATOM 5588 C CA . ARG C 1 171 ? 81.427 18.236 79.111 1.00 14.91 165 ARG C CA 1
ATOM 5589 C C . ARG C 1 171 ? 82.222 18.639 77.876 1.00 14.17 165 ARG C C 1
ATOM 5590 O O . ARG C 1 171 ? 81.738 18.394 76.785 1.00 14.73 165 ARG C O 1
ATOM 5598 N N . ALA C 1 172 ? 83.390 19.209 77.984 1.00 13.26 166 ALA C N 1
ATOM 5599 C CA . ALA C 1 172 ? 84.238 19.496 76.819 1.00 13.47 166 ALA C CA 1
ATOM 5600 C C . ALA C 1 172 ? 84.581 18.182 76.136 1.00 13.24 166 ALA C C 1
ATOM 5601 O O . ALA C 1 172 ? 84.656 18.135 74.898 1.00 13.59 166 ALA C O 1
ATOM 5603 N N . ALA C 1 173 ? 84.928 17.177 76.927 1.00 12.10 167 ALA C N 1
ATOM 5604 C CA . ALA C 1 173 ? 85.245 15.851 76.370 1.00 11.89 167 ALA C CA 1
ATOM 5605 C C . ALA C 1 173 ? 84.062 15.270 75.648 1.00 13.02 167 ALA C C 1
ATOM 5606 O O . ALA C 1 173 ? 84.202 14.517 74.684 1.00 13.01 167 ALA C O 1
ATOM 5608 N N . ALA C 1 174 ? 82.857 15.507 76.178 1.00 12.65 168 ALA C N 1
ATOM 5609 C CA . ALA C 1 174 ? 81.655 15.000 75.493 1.00 13.02 168 ALA C CA 1
ATOM 5610 C C . ALA C 1 174 ? 81.480 15.642 74.126 1.00 13.22 168 ALA C C 1
ATOM 5611 O O . ALA C 1 174 ? 81.193 14.954 73.134 1.00 13.85 168 ALA C O 1
ATOM 5613 N N . PHE C 1 175 ? 81.700 16.929 74.010 1.00 12.89 169 PHE C N 1
ATOM 5614 C CA . PHE C 1 175 ? 81.719 17.608 72.680 1.00 13.61 169 PHE C CA 1
ATOM 5615 C C . PHE C 1 175 ? 82.803 16.942 71.835 1.00 13.66 169 PHE C C 1
ATOM 5616 O O . PHE C 1 175 ? 82.568 16.682 70.646 1.00 13.04 169 PHE C O 1
ATOM 5624 N N . ASP C 1 176 ? 83.997 16.779 72.413 1.00 12.71 170 ASP C N 1
ATOM 5625 C CA . ASP C 1 176 ? 85.157 16.238 71.651 1.00 11.96 170 ASP C CA 1
ATOM 5626 C C . ASP C 1 176 ? 84.756 14.854 71.112 1.00 12.17 170 ASP C C 1
ATOM 5627 O O . ASP C 1 176 ? 85.086 14.550 69.966 1.00 12.52 170 ASP C O 1
ATOM 5632 N N . MET C 1 177 ? 84.110 13.989 71.859 1.00 12.86 171 MET C N 1
ATOM 5633 C CA . MET C 1 177 ? 83.760 12.664 71.373 1.00 12.54 171 MET C CA 1
ATOM 5634 C C . MET C 1 177 ? 82.874 12.799 70.115 1.00 13.59 171 MET C C 1
ATOM 5635 O O . MET C 1 177 ? 83.074 12.043 69.139 1.00 14.44 171 MET C O 1
ATOM 5640 N N . ALA C 1 178 ? 81.898 13.690 70.161 1.00 12.50 172 ALA C N 1
ATOM 5641 C CA . ALA C 1 178 ? 80.986 13.830 68.995 1.00 13.96 172 ALA C CA 1
ATOM 5642 C C . ALA C 1 178 ? 81.713 14.461 67.814 1.00 13.50 172 ALA C C 1
ATOM 5643 O O . ALA C 1 178 ? 81.594 13.986 66.679 1.00 13.59 172 ALA C O 1
ATOM 5645 N N . LEU C 1 179 ? 82.496 15.503 68.048 1.00 12.50 173 LEU C N 1
ATOM 5646 C CA . LEU C 1 179 ? 83.099 16.236 66.957 1.00 12.45 173 LEU C CA 1
ATOM 5647 C C . LEU C 1 179 ? 84.248 15.462 66.298 1.00 12.44 173 LEU C C 1
ATOM 5648 O O . LEU C 1 179 ? 84.432 15.484 65.072 1.00 12.88 173 LEU C O 1
ATOM 5653 N N . LEU C 1 180 ? 85.042 14.706 67.103 1.00 12.60 174 LEU C N 1
ATOM 5654 C CA . LEU C 1 180 ? 86.108 13.869 66.545 1.00 11.72 174 LEU C CA 1
ATOM 5655 C C . LEU C 1 180 ? 85.529 12.682 65.799 1.00 11.47 174 LEU C C 1
ATOM 5656 O O . LEU C 1 180 ? 86.146 12.220 64.829 1.00 11.93 174 LEU C O 1
ATOM 5661 N N . ASP C 1 181 ? 84.402 12.158 66.195 1.00 12.13 175 ASP C N 1
ATOM 5662 C CA . ASP C 1 181 ? 83.679 11.090 65.461 1.00 12.30 175 ASP C CA 1
ATOM 5663 C C . ASP C 1 181 ? 83.375 11.618 64.044 1.00 12.12 175 ASP C C 1
ATOM 5664 O O . ASP C 1 181 ? 83.760 11.024 63.036 1.00 13.22 175 ASP C O 1
ATOM 5669 N N . LEU C 1 182 ? 82.784 12.792 63.961 1.00 12.20 176 LEU C N 1
ATOM 5670 C CA . LEU C 1 182 ? 82.543 13.391 62.620 1.00 12.84 176 LEU C CA 1
ATOM 5671 C C . LEU C 1 182 ? 83.841 13.578 61.866 1.00 12.19 176 LEU C C 1
ATOM 5672 O O . LEU C 1 182 ? 83.909 13.247 60.656 1.00 13.46 176 LEU C O 1
ATOM 5677 N N . PHE C 1 183 ? 84.829 14.168 62.492 1.00 11.73 177 PHE C N 1
ATOM 5678 C CA . PHE C 1 183 ? 86.085 14.476 61.829 1.00 11.53 177 PHE C CA 1
ATOM 5679 C C . PHE C 1 183 ? 86.765 13.221 61.286 1.00 11.67 177 PHE C C 1
ATOM 5680 O O . PHE C 1 183 ? 87.065 13.119 60.104 1.00 12.10 177 PHE C O 1
ATOM 5688 N N . TRP C 1 184 ? 87.032 12.236 62.163 1.00 11.64 178 TRP C N 1
ATOM 5689 C CA . TRP C 1 184 ? 87.804 11.056 61.709 1.00 11.72 178 TRP C CA 1
ATOM 5690 C C . TRP C 1 184 ? 87.021 10.218 60.710 1.00 12.22 178 TRP C C 1
ATOM 5691 O O . TRP C 1 184 ? 87.633 9.608 59.833 1.00 12.79 178 TRP C O 1
ATOM 5702 N N . THR C 1 185 ? 85.710 10.098 60.893 1.00 11.64 179 THR C N 1
ATOM 5703 C CA . THR C 1 185 ? 84.884 9.393 59.909 1.00 12.34 179 THR C CA 1
ATOM 5704 C C . THR C 1 185 ? 85.053 10.063 58.521 1.00 11.96 179 THR C C 1
ATOM 5705 O O . THR C 1 185 ? 85.238 9.361 57.513 1.00 12.85 179 THR C O 1
ATOM 5709 N N A SER C 1 186 ? 85.042 11.373 58.509 0.59 11.73 180 SER C N 1
ATOM 5710 N N B SER C 1 186 ? 85.054 11.383 58.485 0.41 11.83 180 SER C N 1
ATOM 5711 C CA A SER C 1 186 ? 85.211 12.134 57.265 0.59 12.42 180 SER C CA 1
ATOM 5712 C CA B SER C 1 186 ? 85.205 12.126 57.218 0.41 12.32 180 SER C CA 1
ATOM 5713 C C A SER C 1 186 ? 86.596 11.845 56.671 0.59 12.64 180 SER C C 1
ATOM 5714 C C B SER C 1 186 ? 86.620 11.914 56.649 0.41 12.62 180 SER C C 1
ATOM 5715 O O A SER C 1 186 ? 86.696 11.659 55.449 0.59 13.28 180 SER C O 1
ATOM 5716 O O B SER C 1 186 ? 86.773 11.814 55.421 0.41 13.01 180 SER C O 1
ATOM 5721 N N . VAL C 1 187 ? 87.652 11.894 57.503 1.00 12.70 181 VAL C N 1
ATOM 5722 C CA . VAL C 1 187 ? 89.032 11.609 57.043 1.00 13.43 181 VAL C CA 1
ATOM 5723 C C . VAL C 1 187 ? 89.097 10.200 56.497 1.00 12.82 181 VAL C C 1
ATOM 5724 O O . VAL C 1 187 ? 89.750 9.983 55.480 1.00 14.11 181 VAL C O 1
ATOM 5728 N N . GLY C 1 188 ? 88.458 9.217 57.120 1.00 12.55 182 GLY C N 1
ATOM 5729 C CA . GLY C 1 188 ? 88.381 7.845 56.565 1.00 13.40 182 GLY C CA 1
ATOM 5730 C C . GLY C 1 188 ? 87.778 7.815 55.194 1.00 13.41 182 GLY C C 1
ATOM 5731 O O . GLY C 1 188 ? 88.324 7.189 54.281 1.00 15.55 182 GLY C O 1
ATOM 5732 N N . GLY C 1 189 ? 86.706 8.616 55.010 1.00 12.72 183 GLY C N 1
ATOM 5733 C CA . GLY C 1 189 ? 86.037 8.682 53.720 1.00 14.07 183 GLY C CA 1
ATOM 5734 C C . GLY C 1 189 ? 86.955 9.326 52.710 1.00 13.52 183 GLY C C 1
ATOM 5735 O O . GLY C 1 189 ? 87.009 8.888 51.527 1.00 14.32 183 GLY C O 1
ATOM 5736 N N . PHE C 1 190 ? 87.673 10.366 53.085 1.00 13.53 184 PHE C N 1
ATOM 5737 C CA . PHE C 1 190 ? 88.555 11.137 52.195 1.00 14.01 184 PHE C CA 1
ATOM 5738 C C . PHE C 1 190 ? 89.711 10.263 51.713 1.00 15.79 184 PHE C C 1
ATOM 5739 O O . PHE C 1 190 ? 90.009 10.126 50.514 1.00 15.85 184 PHE C O 1
ATOM 5747 N N . GLY C 1 191 ? 90.374 9.559 52.627 1.00 14.71 185 GLY C N 1
ATOM 5748 C CA . GLY C 1 191 ? 91.528 8.751 52.191 1.00 15.70 185 GLY C CA 1
ATOM 5749 C C . GLY C 1 191 ? 91.057 7.627 51.341 1.00 14.97 185 GLY C C 1
ATOM 5750 O O . GLY C 1 191 ? 91.759 7.269 50.363 1.00 16.62 185 GLY C O 1
ATOM 5751 N N . HIS C 1 192 ? 89.914 7.009 51.570 1.00 14.59 186 HIS C N 1
ATOM 5752 C CA . HIS C 1 192 ? 89.275 5.999 50.723 1.00 16.15 186 HIS C CA 1
ATOM 5753 C C . HIS C 1 192 ? 88.966 6.553 49.319 1.00 15.97 186 HIS C C 1
ATOM 5754 O O . HIS C 1 192 ? 89.332 5.987 48.346 1.00 17.15 186 HIS C O 1
ATOM 5761 N N . ALA C 1 193 ? 88.402 7.741 49.306 1.00 15.86 187 ALA C N 1
ATOM 5762 C CA . ALA C 1 193 ? 88.012 8.372 48.027 1.00 16.70 187 ALA C CA 1
ATOM 5763 C C . ALA C 1 193 ? 89.253 8.608 47.186 1.00 17.21 187 ALA C C 1
ATOM 5764 O O . ALA C 1 193 ? 89.200 8.383 45.956 1.00 16.91 187 ALA C O 1
ATOM 5766 N N . LEU C 1 194 ? 90.348 9.091 47.765 1.00 16.48 188 LEU C N 1
ATOM 5767 C CA . LEU C 1 194 ? 91.589 9.262 46.979 1.00 17.59 188 LEU C CA 1
ATOM 5768 C C . LEU C 1 194 ? 92.030 7.949 46.341 1.00 18.71 188 LEU C C 1
ATOM 5769 O O . LEU C 1 194 ? 92.492 7.962 45.188 1.00 19.05 188 LEU C O 1
ATOM 5774 N N A MET C 1 195 ? 91.979 6.850 47.101 0.62 18.19 189 MET C N 1
ATOM 5775 N N B MET C 1 195 ? 91.892 6.799 46.986 0.38 18.88 189 MET C N 1
ATOM 5776 C CA A MET C 1 195 ? 92.368 5.511 46.597 0.62 20.25 189 MET C CA 1
ATOM 5777 C CA B MET C 1 195 ? 92.409 5.550 46.378 0.38 20.44 189 MET C CA 1
ATOM 5778 C C A MET C 1 195 ? 91.503 5.128 45.400 0.62 19.80 189 MET C C 1
ATOM 5779 C C B MET C 1 195 ? 91.446 4.982 45.338 0.38 20.56 189 MET C C 1
ATOM 5780 O O A MET C 1 195 ? 92.106 4.750 44.349 0.62 19.95 189 MET C O 1
ATOM 5781 O O B MET C 1 195 ? 91.862 4.280 44.336 0.38 20.87 189 MET C O 1
ATOM 5790 N N . VAL C 1 196 ? 90.167 5.258 45.493 1.00 20.17 190 VAL C N 1
ATOM 5791 C CA . VAL C 1 196 ? 89.216 4.825 44.465 1.00 21.24 190 VAL C CA 1
ATOM 5792 C C . VAL C 1 196 ? 89.447 5.763 43.266 1.00 20.57 190 VAL C C 1
ATOM 5793 O O . VAL C 1 196 ? 89.547 5.256 42.111 1.00 21.68 190 VAL C O 1
ATOM 5797 N N . ALA C 1 197 ? 89.639 7.051 43.440 1.00 19.61 191 ALA C N 1
ATOM 5798 C CA . ALA C 1 197 ? 89.839 7.999 42.323 1.00 18.96 191 ALA C CA 1
ATOM 5799 C C . ALA C 1 197 ? 91.138 7.609 41.611 1.00 20.12 191 ALA C C 1
ATOM 5800 O O . ALA C 1 197 ? 91.154 7.552 40.331 1.00 19.01 191 ALA C O 1
ATOM 5802 N N . ARG C 1 198 ? 92.220 7.333 42.365 1.00 18.94 192 ARG C N 1
ATOM 5803 C CA . ARG C 1 198 ? 93.534 7.043 41.720 1.00 21.12 192 ARG C CA 1
ATOM 5804 C C . ARG C 1 198 ? 93.361 5.774 40.882 1.00 21.54 192 ARG C C 1
ATOM 5805 O O . ARG C 1 198 ? 93.915 5.706 39.720 1.00 21.94 192 ARG C O 1
ATOM 5813 N N . ALA C 1 199 ? 92.617 4.761 41.294 1.00 23.10 193 ALA C N 1
ATOM 5814 C CA . ALA C 1 199 ? 92.427 3.506 40.545 1.00 22.23 193 ALA C CA 1
ATOM 5815 C C . ALA C 1 199 ? 91.674 3.771 39.232 1.00 23.39 193 ALA C C 1
ATOM 5816 O O . ALA C 1 199 ? 91.781 2.986 38.314 1.00 26.20 193 ALA C O 1
ATOM 5818 N N . ASN C 1 200 ? 90.899 4.850 39.182 1.00 21.33 194 ASN C N 1
ATOM 5819 C CA . ASN C 1 200 ? 90.092 5.232 38.005 1.00 21.87 194 ASN C CA 1
ATOM 5820 C C . ASN C 1 200 ? 90.811 6.304 37.201 1.00 22.49 194 ASN C C 1
ATOM 5821 O O . ASN C 1 200 ? 90.141 6.974 36.380 1.00 23.50 194 ASN C O 1
ATOM 5826 N N . GLY C 1 201 ? 92.089 6.567 37.424 1.00 22.92 195 GLY C N 1
ATOM 5827 C CA . GLY C 1 201 ? 92.871 7.541 36.639 1.00 23.60 195 GLY C CA 1
ATOM 5828 C C . GLY C 1 201 ? 92.698 8.988 37.010 1.00 22.09 195 GLY C C 1
ATOM 5829 O O . GLY C 1 201 ? 93.009 9.926 36.219 1.00 24.48 195 GLY C O 1
ATOM 5830 N N . ILE C 1 202 ? 92.215 9.249 38.230 1.00 19.15 196 ILE C N 1
ATOM 5831 C CA . ILE C 1 202 ? 92.100 10.631 38.716 1.00 20.60 196 ILE C CA 1
ATOM 5832 C C . ILE C 1 202 ? 93.063 10.755 39.899 1.00 20.61 196 ILE C C 1
ATOM 5833 O O . ILE C 1 202 ? 92.793 10.148 41.002 1.00 20.07 196 ILE C O 1
ATOM 5838 N N . GLU C 1 203 ? 94.110 11.532 39.684 1.00 22.01 197 GLU C N 1
ATOM 5839 C CA . GLU C 1 203 ? 95.142 11.748 40.724 1.00 24.11 197 GLU C CA 1
ATOM 5840 C C . GLU C 1 203 ? 94.591 12.707 41.767 1.00 21.54 197 GLU C C 1
ATOM 5841 O O . GLU C 1 203 ? 93.640 13.484 41.528 1.00 20.23 197 GLU C O 1
ATOM 5847 N N . PRO C 1 204 ? 95.118 12.698 43.002 1.00 20.95 198 PRO C N 1
ATOM 5848 C CA . PRO C 1 204 ? 94.596 13.551 44.048 1.00 22.41 198 PRO C CA 1
ATOM 5849 C C . PRO C 1 204 ? 94.496 15.015 43.645 1.00 23.36 198 PRO C C 1
ATOM 5850 O O . PRO C 1 204 ? 93.483 15.652 43.939 1.00 23.46 198 PRO C O 1
ATOM 5854 N N . SER C 1 205 ? 95.466 15.582 42.961 1.00 22.19 199 SER C N 1
ATOM 5855 C CA . SER C 1 205 ? 95.446 17.011 42.562 1.00 22.49 199 SER C CA 1
ATOM 5856 C C . SER C 1 205 ? 94.253 17.276 41.601 1.00 21.83 199 SER C C 1
ATOM 5857 O O . SER C 1 205 ? 93.768 18.410 41.679 1.00 22.51 199 SER C O 1
ATOM 5860 N N . GLU C 1 206 ? 93.896 16.315 40.775 1.00 21.21 200 GLU C N 1
ATOM 5861 C CA . GLU C 1 206 ? 92.747 16.501 39.834 1.00 20.74 200 GLU C CA 1
ATOM 5862 C C . GLU C 1 206 ? 91.438 16.396 40.637 1.00 20.13 200 GLU C C 1
ATOM 5863 O O . GLU C 1 206 ? 90.444 17.145 40.324 1.00 20.46 200 GLU C O 1
ATOM 5869 N N . LEU C 1 207 ? 91.363 15.549 41.637 1.00 18.89 201 LEU C N 1
ATOM 5870 C CA . LEU C 1 207 ? 90.113 15.365 42.421 1.00 18.94 201 LEU C CA 1
ATOM 5871 C C . LEU C 1 207 ? 89.944 16.586 43.315 1.00 18.27 201 LEU C C 1
ATOM 5872 O O . LEU C 1 207 ? 88.769 16.979 43.651 1.00 17.39 201 LEU C O 1
ATOM 5877 N N . MET C 1 208 ? 91.001 17.207 43.852 1.00 19.93 202 MET C N 1
ATOM 5878 C CA . MET C 1 208 ? 90.861 18.145 44.987 1.00 20.41 202 MET C CA 1
ATOM 5879 C C . MET C 1 208 ? 89.914 19.301 44.748 1.00 18.71 202 MET C C 1
ATOM 5880 O O . MET C 1 208 ? 89.169 19.639 45.673 1.00 18.14 202 MET C O 1
ATOM 5885 N N . PRO C 1 209 ? 89.846 19.997 43.579 1.00 17.32 203 PRO C N 1
ATOM 5886 C CA . PRO C 1 209 ? 88.916 21.111 43.514 1.00 19.05 203 PRO C CA 1
ATOM 5887 C C . PRO C 1 209 ? 87.488 20.607 43.759 1.00 17.17 203 PRO C C 1
ATOM 5888 O O . PRO C 1 209 ? 86.697 21.369 44.343 1.00 17.46 203 PRO C O 1
ATOM 5892 N N . HIS C 1 210 ? 87.204 19.429 43.277 1.00 15.75 204 HIS C N 1
ATOM 5893 C CA . HIS C 1 210 ? 85.846 18.812 43.428 1.00 16.09 204 HIS C CA 1
ATOM 5894 C C . HIS C 1 210 ? 85.582 18.310 44.836 1.00 15.64 204 HIS C C 1
ATOM 5895 O O . HIS C 1 210 ? 84.486 18.406 45.380 1.00 15.47 204 HIS C O 1
ATOM 5902 N N . ALA C 1 211 ? 86.663 17.808 45.466 1.00 14.82 205 ALA C N 1
ATOM 5903 C CA . ALA C 1 211 ? 86.532 17.465 46.887 1.00 14.59 205 ALA C CA 1
ATOM 5904 C C . ALA C 1 211 ? 86.286 18.676 47.777 1.00 14.03 205 ALA C C 1
ATOM 5905 O O . ALA C 1 211 ? 85.500 18.605 48.727 1.00 13.88 205 ALA C O 1
ATOM 5907 N N . HIS C 1 212 ? 86.889 19.813 47.487 1.00 15.12 206 HIS C N 1
ATOM 5908 C CA . HIS C 1 212 ? 86.572 21.046 48.219 1.00 15.05 206 HIS C CA 1
ATOM 5909 C C . HIS C 1 212 ? 85.121 21.451 47.980 1.00 14.47 206 HIS C C 1
ATOM 5910 O O . HIS C 1 212 ? 84.507 21.967 48.872 1.00 15.33 206 HIS C O 1
ATOM 5917 N N . GLY C 1 213 ? 84.615 21.173 46.779 1.00 15.16 207 GLY C N 1
ATOM 5918 C CA . GLY C 1 213 ? 83.172 21.380 46.525 1.00 15.21 207 GLY C CA 1
ATOM 5919 C C . GLY C 1 213 ? 82.270 20.562 47.401 1.00 14.08 207 GLY C C 1
ATOM 5920 O O . GLY C 1 213 ? 81.284 21.057 47.924 1.00 15.29 207 GLY C O 1
ATOM 5921 N N . ILE C 1 214 ? 82.612 19.310 47.644 1.00 14.17 208 ILE C N 1
ATOM 5922 C CA . ILE C 1 214 ? 81.875 18.456 48.572 1.00 13.06 208 ILE C CA 1
ATOM 5923 C C . ILE C 1 214 ? 81.966 19.037 49.978 1.00 13.08 208 ILE C C 1
ATOM 5924 O O . ILE C 1 214 ? 80.992 19.147 50.670 1.00 13.69 208 ILE C O 1
ATOM 5929 N N . VAL C 1 215 ? 83.165 19.415 50.458 1.00 13.46 209 VAL C N 1
ATOM 5930 C CA . VAL C 1 215 ? 83.238 20.031 51.779 1.00 13.84 209 VAL C CA 1
ATOM 5931 C C . VAL C 1 215 ? 82.315 21.235 51.855 1.00 13.73 209 VAL C C 1
ATOM 5932 O O . VAL C 1 215 ? 81.644 21.430 52.861 1.00 14.37 209 VAL C O 1
ATOM 5936 N N . GLY C 1 216 ? 82.281 21.991 50.765 1.00 13.20 210 GLY C N 1
ATOM 5937 C CA . GLY C 1 216 ? 81.388 23.163 50.662 1.00 14.60 210 GLY C CA 1
ATOM 5938 C C . GLY C 1 216 ? 79.926 22.910 50.742 1.00 16.12 210 GLY C C 1
ATOM 5939 O O . GLY C 1 216 ? 79.186 23.919 50.945 1.00 20.37 210 GLY C O 1
ATOM 5940 N N . ILE C 1 217 ? 79.421 21.730 50.489 1.00 14.22 211 ILE C N 1
ATOM 5941 C CA . ILE C 1 217 ? 77.994 21.419 50.648 1.00 14.38 211 ILE C CA 1
ATOM 5942 C C . ILE C 1 217 ? 77.661 20.874 52.016 1.00 14.98 211 ILE C C 1
ATOM 5943 O O . ILE C 1 217 ? 76.490 20.816 52.377 1.00 15.18 211 ILE C O 1
ATOM 5948 N N . LEU C 1 218 ? 78.674 20.488 52.816 1.00 13.52 212 LEU C N 1
ATOM 5949 C CA . LEU C 1 218 ? 78.351 19.773 54.035 1.00 14.19 212 LEU C CA 1
ATOM 5950 C C . LEU C 1 218 ? 77.624 20.651 55.044 1.00 14.50 212 LEU C C 1
ATOM 5951 O O . LEU C 1 218 ? 76.681 20.179 55.665 1.00 15.59 212 LEU C O 1
ATOM 5956 N N . SER C 1 219 ? 78.034 21.879 55.241 1.00 14.68 213 SER C N 1
ATOM 5957 C CA . SER C 1 219 ? 77.437 22.670 56.358 1.00 15.16 213 SER C CA 1
ATOM 5958 C C . SER C 1 219 ? 75.935 22.883 56.148 1.00 14.34 213 SER C C 1
ATOM 5959 O O . SER C 1 219 ? 75.195 22.626 57.072 1.00 15.34 213 SER C O 1
ATOM 5962 N N . PRO C 1 220 ? 75.451 23.275 54.953 1.00 15.28 214 PRO C N 1
ATOM 5963 C CA . PRO C 1 220 ? 74.017 23.431 54.827 1.00 16.55 214 PRO C CA 1
ATOM 5964 C C . PRO C 1 220 ? 73.252 22.132 54.986 1.00 15.68 214 PRO C C 1
ATOM 5965 O O . PRO C 1 220 ? 72.142 22.111 55.573 1.00 17.41 214 PRO C O 1
ATOM 5969 N N . ILE C 1 221 ? 73.836 21.048 54.470 1.00 14.72 215 ILE C N 1
ATOM 5970 C CA . ILE C 1 221 ? 73.137 19.758 54.615 1.00 14.38 215 ILE C CA 1
ATOM 5971 C C . ILE C 1 221 ? 73.068 19.325 56.082 1.00 14.44 215 ILE C C 1
ATOM 5972 O O . ILE C 1 221 ? 72.046 18.822 56.563 1.00 15.36 215 ILE C O 1
ATOM 5977 N N . PHE C 1 222 ? 74.214 19.439 56.806 1.00 13.39 216 PHE C N 1
ATOM 5978 C CA . PHE C 1 222 ? 74.240 19.086 58.226 1.00 13.91 216 PHE C CA 1
ATOM 5979 C C . PHE C 1 222 ? 73.229 19.953 59.029 1.00 14.19 216 PHE C C 1
ATOM 5980 O O . PHE C 1 222 ? 72.589 19.458 59.888 1.00 14.64 216 PHE C O 1
ATOM 5988 N N . THR C 1 223 ? 73.164 21.247 58.699 1.00 15.05 217 THR C N 1
ATOM 5989 C CA . THR C 1 223 ? 72.200 22.143 59.393 1.00 16.45 217 THR C CA 1
ATOM 5990 C C . THR C 1 223 ? 70.772 21.586 59.236 1.00 15.47 217 THR C C 1
ATOM 5991 O O . THR C 1 223 ? 70.029 21.527 60.224 1.00 16.26 217 THR C O 1
ATOM 5995 N N . GLU C 1 224 ? 70.432 21.190 58.009 1.00 15.57 218 GLU C N 1
ATOM 5996 C CA . GLU C 1 224 ? 69.090 20.652 57.736 1.00 16.52 218 GLU C CA 1
ATOM 5997 C C . GLU C 1 224 ? 68.871 19.320 58.424 1.00 17.82 218 GLU C C 1
ATOM 5998 O O . GLU C 1 224 ? 67.831 19.077 59.048 1.00 17.91 218 GLU C O 1
ATOM 6004 N N . VAL C 1 225 ? 69.867 18.419 58.386 1.00 16.07 219 VAL C N 1
ATOM 6005 C CA . VAL C 1 225 ? 69.712 17.113 59.048 1.00 16.24 219 VAL C CA 1
ATOM 6006 C C . VAL C 1 225 ? 69.539 17.329 60.554 1.00 15.90 219 VAL C C 1
ATOM 6007 O O . VAL C 1 225 ? 68.726 16.657 61.199 1.00 16.88 219 VAL C O 1
ATOM 6011 N N . ALA C 1 226 ? 70.346 18.191 61.176 1.00 15.84 220 ALA C N 1
ATOM 6012 C CA . ALA C 1 226 ? 70.225 18.473 62.594 1.00 15.85 220 ALA C CA 1
ATOM 6013 C C . ALA C 1 226 ? 68.835 18.984 62.974 1.00 16.70 220 ALA C C 1
ATOM 6014 O O . ALA C 1 226 ? 68.286 18.531 63.963 1.00 18.21 220 ALA C O 1
ATOM 6016 N N . GLN C 1 227 ? 68.307 19.886 62.179 1.00 16.88 221 GLN C N 1
ATOM 6017 C CA . GLN C 1 227 ? 66.964 20.440 62.472 1.00 18.45 221 GLN C CA 1
ATOM 6018 C C . GLN C 1 227 ? 65.910 19.347 62.321 1.00 18.74 221 GLN C C 1
ATOM 6019 O O . GLN C 1 227 ? 65.023 19.221 63.180 1.00 19.03 221 GLN C O 1
ATOM 6025 N N . ARG C 1 228 ? 66.045 18.479 61.301 1.00 17.92 222 ARG C N 1
ATOM 6026 C CA . ARG C 1 228 ? 65.129 17.344 61.119 1.00 18.20 222 ARG C CA 1
ATOM 6027 C C . ARG C 1 228 ? 65.194 16.352 62.266 1.00 19.52 222 ARG C C 1
ATOM 6028 O O . ARG C 1 228 ? 64.137 15.851 62.704 1.00 19.06 222 ARG C O 1
ATOM 6036 N N . VAL C 1 229 ? 66.403 16.093 62.745 1.00 18.16 223 VAL C N 1
ATOM 6037 C CA . VAL C 1 229 ? 66.580 15.222 63.914 1.00 19.60 223 VAL C CA 1
ATOM 6038 C C . VAL C 1 229 ? 65.865 15.838 65.115 1.00 21.69 223 VAL C C 1
ATOM 6039 O O . VAL C 1 229 ? 65.083 15.121 65.828 1.00 24.84 223 VAL C O 1
ATOM 6043 N N . GLU C 1 230 ? 66.143 17.088 65.370 1.00 22.60 224 GLU C N 1
ATOM 6044 C CA . GLU C 1 230 ? 65.529 17.746 66.561 1.00 26.20 224 GLU C CA 1
ATOM 6045 C C . GLU C 1 230 ? 64.014 17.776 66.426 1.00 27.20 224 GLU C C 1
ATOM 6046 O O . GLU C 1 230 ? 63.297 17.629 67.500 1.00 28.23 224 GLU C O 1
ATOM 6052 N N . ASP C 1 231 ? 63.463 18.019 65.247 1.00 24.63 225 ASP C N 1
ATOM 6053 C CA . ASP C 1 231 ? 61.995 18.172 65.032 1.00 25.15 225 ASP C CA 1
ATOM 6054 C C . ASP C 1 231 ? 61.352 16.781 64.887 1.00 27.57 225 ASP C C 1
ATOM 6055 O O . ASP C 1 231 ? 60.099 16.698 64.672 1.00 29.61 225 ASP C O 1
ATOM 6060 N N . ASP C 1 232 ? 62.176 15.733 64.749 1.00 25.35 226 ASP C N 1
ATOM 6061 C CA . ASP C 1 232 ? 61.719 14.373 64.370 1.00 26.86 226 ASP C CA 1
ATOM 6062 C C . ASP C 1 232 ? 60.879 14.480 63.083 1.00 24.65 226 ASP C C 1
ATOM 6063 O O . ASP C 1 232 ? 59.753 13.947 63.034 1.00 25.94 226 ASP C O 1
ATOM 6068 N N . ARG C 1 233 ? 61.372 15.191 62.079 1.00 21.56 227 ARG C N 1
ATOM 6069 C CA . ARG C 1 233 ? 60.648 15.463 60.827 1.00 20.10 227 ARG C CA 1
ATOM 6070 C C . ARG C 1 233 ? 61.482 14.904 59.659 1.00 18.63 227 ARG C C 1
ATOM 6071 O O . ARG C 1 233 ? 62.455 15.589 59.264 1.00 20.20 227 ARG C O 1
ATOM 6079 N N . HIS C 1 234 ? 61.066 13.791 59.087 1.00 18.87 228 HIS C N 1
ATOM 6080 C CA . HIS C 1 234 ? 61.874 13.073 58.071 1.00 19.71 228 HIS C CA 1
ATOM 6081 C C . HIS C 1 234 ? 61.087 12.979 56.762 1.00 20.00 228 HIS C C 1
ATOM 6082 O O . HIS C 1 234 ? 61.530 12.314 55.805 1.00 19.54 228 HIS C O 1
ATOM 6089 N N . SER C 1 235 ? 59.939 13.688 56.672 1.00 20.16 229 SER C N 1
ATOM 6090 C CA . SER C 1 235 ? 59.108 13.646 55.466 1.00 21.73 229 SER C CA 1
ATOM 6091 C C . SER C 1 235 ? 59.516 14.732 54.470 1.00 21.34 229 SER C C 1
ATOM 6092 O O . SER C 1 235 ? 60.416 15.548 54.730 1.00 19.29 229 SER C O 1
ATOM 6095 N N A ASP C 1 236 ? 58.818 14.862 53.330 0.45 21.00 230 ASP C N 1
ATOM 6096 N N B ASP C 1 236 ? 58.814 14.742 53.342 0.55 21.34 230 ASP C N 1
ATOM 6097 C CA A ASP C 1 236 ? 59.099 15.852 52.249 0.45 21.56 230 ASP C CA 1
ATOM 6098 C CA B ASP C 1 236 ? 59.025 15.764 52.309 0.55 21.79 230 ASP C CA 1
ATOM 6099 C C A ASP C 1 236 ? 60.581 15.794 51.819 0.45 19.05 230 ASP C C 1
ATOM 6100 C C B ASP C 1 236 ? 60.529 15.755 51.969 0.55 19.39 230 ASP C C 1
ATOM 6101 O O A ASP C 1 236 ? 61.263 16.852 51.687 0.45 17.84 230 ASP C O 1
ATOM 6102 O O B ASP C 1 236 ? 61.147 16.785 52.189 0.55 18.13 230 ASP C O 1
ATOM 6111 N N . ALA C 1 237 ? 61.076 14.595 51.580 1.00 18.95 231 ALA C N 1
ATOM 6112 C CA . ALA C 1 237 ? 62.509 14.425 51.309 1.00 19.24 231 ALA C CA 1
ATOM 6113 C C . ALA C 1 237 ? 62.966 15.199 50.082 1.00 18.30 231 ALA C C 1
ATOM 6114 O O . ALA C 1 237 ? 62.249 15.261 49.054 1.00 20.59 231 ALA C O 1
ATOM 6116 N N A SER C 1 238 ? 64.161 15.762 50.150 0.57 17.75 232 SER C N 1
ATOM 6117 N N B SER C 1 238 ? 64.166 15.755 50.188 0.43 17.79 232 SER C N 1
ATOM 6118 C CA A SER C 1 238 ? 64.869 16.238 48.935 0.57 17.67 232 SER C CA 1
ATOM 6119 C CA B SER C 1 238 ? 64.935 16.301 49.044 0.43 17.71 232 SER C CA 1
ATOM 6120 C C A SER C 1 238 ? 65.808 15.152 48.469 0.57 16.99 232 SER C C 1
ATOM 6121 C C B SER C 1 238 ? 65.858 15.230 48.512 0.43 17.04 232 SER C C 1
ATOM 6122 O O A SER C 1 238 ? 66.242 15.222 47.372 0.57 16.45 232 SER C O 1
ATOM 6123 O O B SER C 1 238 ? 66.323 15.420 47.418 0.43 16.59 232 SER C O 1
ATOM 6128 N N . ALA C 1 239 ? 66.201 14.223 49.313 1.00 17.03 233 ALA C N 1
ATOM 6129 C CA . ALA C 1 239 ? 67.117 13.133 48.940 1.00 17.11 233 ALA C CA 1
ATOM 6130 C C . ALA C 1 239 ? 66.703 11.972 49.819 1.00 16.93 233 ALA C C 1
ATOM 6131 O O . ALA C 1 239 ? 66.828 12.086 51.037 1.00 18.29 233 ALA C O 1
ATOM 6133 N N . SER C 1 240 ? 66.215 10.913 49.243 1.00 16.93 234 SER C N 1
ATOM 6134 C CA . SER C 1 240 ? 65.533 9.852 49.995 1.00 16.30 234 SER C CA 1
ATOM 6135 C C . SER C 1 240 ? 66.484 8.716 50.349 1.00 15.08 234 SER C C 1
ATOM 6136 O O . SER C 1 240 ? 67.504 8.494 49.716 1.00 16.33 234 SER C O 1
ATOM 6139 N N . VAL C 1 241 ? 66.080 8.018 51.385 1.00 15.12 235 VAL C N 1
ATOM 6140 C CA . VAL C 1 241 ? 66.812 6.810 51.841 1.00 15.48 235 VAL C CA 1
ATOM 6141 C C . VAL C 1 241 ? 66.893 5.772 50.735 1.00 15.25 235 VAL C C 1
ATOM 6142 O O . VAL C 1 241 ? 67.930 5.182 50.483 1.00 15.28 235 VAL C O 1
ATOM 6146 N N A SER C 1 242 ? 65.793 5.548 50.019 0.46 15.56 236 SER C N 1
ATOM 6147 N N B SER C 1 242 ? 65.786 5.558 50.021 0.54 15.95 236 SER C N 1
ATOM 6148 C CA A SER C 1 242 ? 65.789 4.591 48.889 0.46 15.95 236 SER C CA 1
ATOM 6149 C CA B SER C 1 242 ? 65.755 4.616 48.878 0.54 16.59 236 SER C CA 1
ATOM 6150 C C A SER C 1 242 ? 66.793 4.989 47.813 0.46 15.73 236 SER C C 1
ATOM 6151 C C B SER C 1 242 ? 66.779 4.994 47.815 0.54 16.16 236 SER C C 1
ATOM 6152 O O A SER C 1 242 ? 67.446 4.136 47.256 0.46 16.71 236 SER C O 1
ATOM 6153 O O B SER C 1 242 ? 67.432 4.140 47.271 0.54 17.33 236 SER C O 1
ATOM 6158 N N . SER C 1 243 ? 66.949 6.270 47.508 1.00 14.69 237 SER C N 1
ATOM 6159 C CA . SER C 1 243 ? 67.931 6.687 46.521 1.00 14.64 237 SER C CA 1
ATOM 6160 C C . SER C 1 243 ? 69.365 6.354 47.003 1.00 15.07 237 SER C C 1
ATOM 6161 O O . SER C 1 243 ? 70.125 5.830 46.225 1.00 14.86 237 SER C O 1
ATOM 6164 N N . VAL C 1 244 ? 69.663 6.651 48.261 1.00 15.22 238 VAL C N 1
ATOM 6165 C CA . VAL C 1 244 ? 71.035 6.324 48.721 1.00 15.75 238 VAL C CA 1
ATOM 6166 C C . VAL C 1 244 ? 71.190 4.798 48.859 1.00 14.74 238 VAL C C 1
ATOM 6167 O O . VAL C 1 244 ? 72.313 4.357 48.669 1.00 15.47 238 VAL C O 1
ATOM 6171 N N . ALA C 1 245 ? 70.155 4.062 49.143 1.00 15.08 239 ALA C N 1
ATOM 6172 C CA . ALA C 1 245 ? 70.298 2.572 49.105 1.00 16.68 239 ALA C CA 1
ATOM 6173 C C . ALA C 1 245 ? 70.790 2.123 47.751 1.00 17.71 239 ALA C C 1
ATOM 6174 O O . ALA C 1 245 ? 71.593 1.181 47.651 1.00 18.43 239 ALA C O 1
ATOM 6176 N N A SER C 1 246 ? 70.327 2.725 46.667 0.80 16.10 240 SER C N 1
ATOM 6177 N N B SER C 1 246 ? 70.329 2.748 46.664 0.20 16.74 240 SER C N 1
ATOM 6178 C CA A SER C 1 246 ? 70.843 2.408 45.310 0.80 16.84 240 SER C CA 1
ATOM 6179 C CA B SER C 1 246 ? 70.795 2.424 45.286 0.20 16.71 240 SER C CA 1
ATOM 6180 C C A SER C 1 246 ? 72.281 2.876 45.150 0.80 16.30 240 SER C C 1
ATOM 6181 C C B SER C 1 246 ? 72.227 2.913 45.078 0.20 16.19 240 SER C C 1
ATOM 6182 O O A SER C 1 246 ? 73.180 2.160 44.717 0.80 16.05 240 SER C O 1
ATOM 6183 O O B SER C 1 246 ? 73.025 2.168 44.491 0.20 16.68 240 SER C O 1
ATOM 6188 N N . SER C 1 247 ? 72.536 4.143 45.516 1.00 15.10 241 SER C N 1
ATOM 6189 C CA . SER C 1 247 ? 73.827 4.753 45.276 1.00 14.77 241 SER C CA 1
ATOM 6190 C C . SER C 1 247 ? 74.958 4.015 46.041 1.00 14.57 241 SER C C 1
ATOM 6191 O O . SER C 1 247 ? 75.999 3.794 45.463 1.00 14.67 241 SER C O 1
ATOM 6194 N N . VAL C 1 248 ? 74.713 3.701 47.304 1.00 14.95 242 VAL C N 1
ATOM 6195 C CA . VAL C 1 248 ? 75.803 3.143 48.145 1.00 15.20 242 VAL C CA 1
ATOM 6196 C C . VAL C 1 248 ? 76.207 1.787 47.560 1.00 16.45 242 VAL C C 1
ATOM 6197 O O . VAL C 1 248 ? 77.436 1.530 47.635 1.00 16.69 242 VAL C O 1
ATOM 6201 N N . ARG C 1 249 ? 75.322 1.122 46.895 1.00 17.05 243 ARG C N 1
ATOM 6202 C CA . ARG C 1 249 ? 75.727 -0.190 46.258 1.00 17.37 243 ARG C CA 1
ATOM 6203 C C . ARG C 1 249 ? 76.721 0.103 45.124 1.00 17.57 243 ARG C C 1
ATOM 6204 O O . ARG C 1 249 ? 77.710 -0.641 44.910 1.00 19.56 243 ARG C O 1
ATOM 6212 N N . HIS C 1 250 ? 76.469 1.145 44.300 1.00 16.09 244 HIS C N 1
ATOM 6213 C CA . HIS C 1 250 ? 77.450 1.509 43.287 1.00 16.69 244 HIS C CA 1
ATOM 6214 C C . HIS C 1 250 ? 78.825 1.842 43.861 1.00 15.82 244 HIS C C 1
ATOM 6215 O O . HIS C 1 250 ? 79.852 1.461 43.300 1.00 17.71 244 HIS C O 1
ATOM 6222 N N . LEU C 1 251 ? 78.866 2.619 44.958 1.00 15.68 245 LEU C N 1
ATOM 6223 C CA . LEU C 1 251 ? 80.117 3.056 45.581 1.00 15.63 245 LEU C CA 1
ATOM 6224 C C . LEU C 1 251 ? 80.868 1.793 46.096 1.00 15.43 245 LEU C C 1
ATOM 6225 O O . LEU C 1 251 ? 82.066 1.788 45.895 1.00 16.55 245 LEU C O 1
ATOM 6230 N N . ILE C 1 252 ? 80.137 0.873 46.675 1.00 16.06 246 ILE C N 1
ATOM 6231 C CA . ILE C 1 252 ? 80.783 -0.380 47.191 1.00 17.08 246 ILE C CA 1
ATOM 6232 C C . ILE C 1 252 ? 81.332 -1.130 45.975 1.00 18.85 246 ILE C C 1
ATOM 6233 O O . ILE C 1 252 ? 82.516 -1.606 46.109 1.00 18.49 246 ILE C O 1
ATOM 6238 N N . ALA C 1 253 ? 80.563 -1.250 44.928 1.00 18.89 247 ALA C N 1
ATOM 6239 C CA . ALA C 1 253 ? 81.046 -2.000 43.728 1.00 19.41 247 ALA C CA 1
ATOM 6240 C C . ALA C 1 253 ? 82.294 -1.315 43.186 1.00 20.76 247 ALA C C 1
ATOM 6241 O O . ALA C 1 253 ? 83.346 -1.985 42.803 1.00 21.24 247 ALA C O 1
ATOM 6243 N N . ALA C 1 254 ? 82.283 0.013 43.063 1.00 17.80 248 ALA C N 1
ATOM 6244 C CA . ALA C 1 254 ? 83.454 0.756 42.596 1.00 19.82 248 ALA C CA 1
ATOM 6245 C C . ALA C 1 254 ? 84.663 0.527 43.499 1.00 20.79 248 ALA C C 1
ATOM 6246 O O . ALA C 1 254 ? 85.801 0.410 42.968 1.00 20.65 248 ALA C O 1
ATOM 6248 N N . SER C 1 255 ? 84.471 0.460 44.826 1.00 18.56 249 SER C N 1
ATOM 6249 C CA . SER C 1 255 ? 85.587 0.249 45.759 1.00 19.77 249 SER C CA 1
ATOM 6250 C C . SER C 1 255 ? 86.226 -1.138 45.486 1.00 20.30 249 SER C C 1
ATOM 6251 O O . SER C 1 255 ? 87.462 -1.226 45.370 1.00 22.09 249 SER C O 1
ATOM 6254 N N . ARG C 1 256 ? 85.381 -2.115 45.408 1.00 21.65 250 ARG C N 1
ATOM 6255 C CA A ARG C 1 256 ? 85.733 -3.561 45.167 0.50 24.63 250 ARG C CA 1
ATOM 6256 C CA B ARG C 1 256 ? 85.879 -3.500 45.251 0.50 23.86 250 ARG C CA 1
ATOM 6257 C C . ARG C 1 256 ? 86.563 -3.615 43.886 0.99 25.12 250 ARG C C 1
ATOM 6258 O O . ARG C 1 256 ? 87.693 -4.228 43.848 0.99 25.21 250 ARG C O 1
ATOM 6273 N N . GLU C 1 257 ? 85.992 -3.095 42.824 1.00 24.12 251 GLU C N 1
ATOM 6274 C CA . GLU C 1 257 ? 86.674 -3.109 41.507 1.00 23.68 251 GLU C CA 1
ATOM 6275 C C . GLU C 1 257 ? 88.050 -2.420 41.575 1.00 22.62 251 GLU C C 1
ATOM 6276 O O . GLU C 1 257 ? 89.008 -2.927 40.901 1.00 26.04 251 GLU C O 1
ATOM 6282 N N . ALA C 1 258 ? 88.273 -1.380 42.371 1.00 20.63 252 ALA C N 1
ATOM 6283 C CA . ALA C 1 258 ? 89.520 -0.618 42.538 1.00 22.44 252 ALA C CA 1
ATOM 6284 C C . ALA C 1 258 ? 90.480 -1.378 43.468 1.00 22.93 252 ALA C C 1
ATOM 6285 O O . ALA C 1 258 ? 91.592 -0.895 43.642 1.00 27.76 252 ALA C O 1
ATOM 6287 N N . GLY C 1 259 ? 90.054 -2.471 44.081 1.00 23.14 253 GLY C N 1
ATOM 6288 C CA . GLY C 1 259 ? 90.936 -3.216 45.017 1.00 24.51 253 GLY C CA 1
ATOM 6289 C C . GLY C 1 259 ? 91.060 -2.509 46.346 1.00 23.51 253 GLY C C 1
ATOM 6290 O O . GLY C 1 259 ? 92.067 -2.629 47.061 1.00 23.70 253 GLY C O 1
ATOM 6291 N N . VAL C 1 260 ? 89.984 -1.804 46.747 1.00 21.37 254 VAL C N 1
ATOM 6292 C CA . VAL C 1 260 ? 89.932 -1.054 48.026 1.00 21.90 254 VAL C CA 1
ATOM 6293 C C . VAL C 1 260 ? 88.847 -1.623 48.903 1.00 20.00 254 VAL C C 1
ATOM 6294 O O . VAL C 1 260 ? 87.716 -1.838 48.481 1.00 20.19 254 VAL C O 1
ATOM 6298 N N . ASP C 1 261 ? 89.194 -1.863 50.160 1.00 18.76 255 ASP C N 1
ATOM 6299 C CA . ASP C 1 261 ? 88.195 -2.340 51.131 1.00 17.19 255 ASP C CA 1
ATOM 6300 C C . ASP C 1 261 ? 87.084 -1.250 51.298 1.00 16.41 255 ASP C C 1
ATOM 6301 O O . ASP C 1 261 ? 87.468 -0.048 51.306 1.00 21.11 255 ASP C O 1
ATOM 6306 N N . ALA C 1 262 ? 85.866 -1.706 51.521 1.00 17.98 256 ALA C N 1
ATOM 6307 C CA . ALA C 1 262 ? 84.710 -0.779 51.600 1.00 17.96 256 ALA C CA 1
ATOM 6308 C C . ALA C 1 262 ? 84.053 -0.789 52.973 1.00 18.51 256 ALA C C 1
ATOM 6309 O O . ALA C 1 262 ? 82.838 -0.650 53.105 1.00 18.41 256 ALA C O 1
ATOM 6311 N N . GLY C 1 263 ? 84.820 -1.041 54.033 1.00 16.98 257 GLY C N 1
ATOM 6312 C CA . GLY C 1 263 ? 84.211 -1.179 55.355 1.00 16.38 257 GLY C CA 1
ATOM 6313 C C . GLY C 1 263 ? 83.331 -0.044 55.837 1.00 16.09 257 GLY C C 1
ATOM 6314 O O . GLY C 1 263 ? 82.348 -0.352 56.472 1.00 16.57 257 GLY C O 1
ATOM 6315 N N . LEU C 1 264 ? 83.746 1.183 55.636 1.00 15.89 258 LEU C N 1
ATOM 6316 C CA . LEU C 1 264 ? 82.910 2.305 56.169 1.00 14.12 258 LEU C CA 1
ATOM 6317 C C . LEU C 1 264 ? 81.629 2.370 55.342 1.00 15.06 258 LEU C C 1
ATOM 6318 O O . LEU C 1 264 ? 80.520 2.442 55.937 1.00 14.81 258 LEU C O 1
ATOM 6323 N N . LEU C 1 265 ? 81.689 2.241 54.017 1.00 16.49 259 LEU C N 1
ATOM 6324 C CA . LEU C 1 265 ? 80.454 2.292 53.233 1.00 16.12 259 LEU C CA 1
ATOM 6325 C C . LEU C 1 265 ? 79.583 1.097 53.509 1.00 15.29 259 LEU C C 1
ATOM 6326 O O . LEU C 1 265 ? 78.361 1.173 53.432 1.00 16.17 259 LEU C O 1
ATOM 6331 N N . GLU C 1 266 ? 80.193 -0.087 53.747 1.00 16.14 260 GLU C N 1
ATOM 6332 C CA . GLU C 1 266 ? 79.367 -1.260 54.057 1.00 17.25 260 GLU C CA 1
ATOM 6333 C C . GLU C 1 266 ? 78.634 -1.110 55.396 1.00 16.38 260 GLU C C 1
ATOM 6334 O O . GLU C 1 266 ? 77.479 -1.485 55.488 1.00 17.77 260 GLU C O 1
ATOM 6340 N N . ALA C 1 267 ? 79.254 -0.515 56.383 1.00 14.85 261 ALA C N 1
ATOM 6341 C CA . ALA C 1 267 ? 78.555 -0.206 57.644 1.00 15.24 261 ALA C CA 1
ATOM 6342 C C . ALA C 1 267 ? 77.392 0.759 57.382 1.00 15.83 261 ALA C C 1
ATOM 6343 O O . ALA C 1 267 ? 76.304 0.558 57.907 1.00 16.26 261 ALA C O 1
ATOM 6345 N N . PHE C 1 268 ? 77.661 1.780 56.569 1.00 15.21 262 PHE C N 1
ATOM 6346 C CA . PHE C 1 268 ? 76.600 2.776 56.292 1.00 14.58 262 PHE C CA 1
ATOM 6347 C C . PHE C 1 268 ? 75.450 2.090 55.549 1.00 15.86 262 PHE C C 1
ATOM 6348 O O . PHE C 1 268 ? 74.273 2.328 55.845 1.00 15.79 262 PHE C O 1
ATOM 6356 N N . ARG C 1 269 ? 75.775 1.259 54.565 1.00 14.18 263 ARG C N 1
ATOM 6357 C CA . ARG C 1 269 ? 74.773 0.458 53.838 1.00 16.36 263 ARG C CA 1
ATOM 6358 C C . ARG C 1 269 ? 73.875 -0.309 54.808 1.00 16.84 263 ARG C C 1
ATOM 6359 O O . ARG C 1 269 ? 72.691 -0.402 54.593 1.00 18.02 263 ARG C O 1
ATOM 6367 N N . GLY C 1 270 ? 74.446 -0.925 55.850 1.00 17.31 264 GLY C N 1
ATOM 6368 C CA . GLY C 1 270 ? 73.634 -1.630 56.817 1.00 18.42 264 GLY C CA 1
ATOM 6369 C C . GLY C 1 270 ? 72.584 -0.733 57.432 1.00 18.53 264 GLY C C 1
ATOM 6370 O O . GLY C 1 270 ? 71.423 -1.176 57.508 1.00 17.93 264 GLY C O 1
ATOM 6371 N N . TYR C 1 271 ? 72.910 0.495 57.812 1.00 15.87 265 TYR C N 1
ATOM 6372 C CA . TYR C 1 271 ? 71.919 1.403 58.402 1.00 16.09 265 TYR C CA 1
ATOM 6373 C C . TYR C 1 271 ? 70.868 1.789 57.360 1.00 16.76 265 TYR C C 1
ATOM 6374 O O . TYR C 1 271 ? 69.702 1.861 57.694 1.00 16.71 265 TYR C O 1
ATOM 6383 N N . VAL C 1 272 ? 71.303 2.071 56.149 1.00 16.14 266 VAL C N 1
ATOM 6384 C CA . VAL C 1 272 ? 70.374 2.511 55.074 1.00 16.29 266 VAL C CA 1
ATOM 6385 C C . VAL C 1 272 ? 69.389 1.369 54.778 1.00 16.93 266 VAL C C 1
ATOM 6386 O O . VAL C 1 272 ? 68.188 1.617 54.750 1.00 17.28 266 VAL C O 1
ATOM 6390 N N . ASP C 1 273 ? 69.898 0.141 54.579 1.00 17.73 267 ASP C N 1
ATOM 6391 C CA . ASP C 1 273 ? 69.009 -0.999 54.305 1.00 20.31 267 ASP C CA 1
ATOM 6392 C C . ASP C 1 273 ? 68.082 -1.240 55.476 1.00 19.86 267 ASP C C 1
ATOM 6393 O O . ASP C 1 273 ? 66.912 -1.584 55.230 1.00 19.91 267 ASP C O 1
ATOM 6398 N N . ALA C 1 274 ? 68.501 -1.053 56.715 1.00 19.60 268 ALA C N 1
ATOM 6399 C CA . ALA C 1 274 ? 67.602 -1.252 57.871 1.00 20.57 268 ALA C CA 1
ATOM 6400 C C . ALA C 1 274 ? 66.490 -0.196 57.810 1.00 21.31 268 ALA C C 1
ATOM 6401 O O . ALA C 1 274 ? 65.358 -0.468 58.202 1.00 22.40 268 ALA C O 1
ATOM 6403 N N . THR C 1 275 ? 66.822 1.018 57.367 1.00 19.14 269 THR C N 1
ATOM 6404 C CA . THR C 1 275 ? 65.867 2.124 57.275 1.00 18.18 269 THR C CA 1
ATOM 6405 C C . THR C 1 275 ? 64.808 1.778 56.234 1.00 19.20 269 THR C C 1
ATOM 6406 O O . THR C 1 275 ? 63.600 2.053 56.492 1.00 20.93 269 THR C O 1
ATOM 6410 N N . VAL C 1 276 ? 65.226 1.276 55.097 1.00 18.99 270 VAL C N 1
ATOM 6411 C CA . VAL C 1 276 ? 64.289 0.848 54.024 1.00 19.21 270 VAL C CA 1
ATOM 6412 C C . VAL C 1 276 ? 63.392 -0.277 54.603 1.00 21.66 270 VAL C C 1
ATOM 6413 O O . VAL C 1 276 ? 62.162 -0.237 54.431 1.00 22.78 270 VAL C O 1
ATOM 6417 N N . ALA C 1 277 ? 64.014 -1.241 55.261 1.00 21.35 271 ALA C N 1
ATOM 6418 C CA . ALA C 1 277 ? 63.231 -2.386 55.803 1.00 22.79 271 ALA C CA 1
ATOM 6419 C C . ALA C 1 277 ? 62.199 -1.964 56.843 1.00 24.74 271 ALA C C 1
ATOM 6420 O O . ALA C 1 277 ? 61.152 -2.678 56.969 1.00 27.80 271 ALA C O 1
ATOM 6422 N N . ALA C 1 278 ? 62.427 -0.926 57.612 1.00 23.34 272 ALA C N 1
ATOM 6423 C CA . ALA C 1 278 ? 61.549 -0.354 58.621 1.00 24.82 272 ALA C CA 1
ATOM 6424 C C . ALA C 1 278 ? 60.398 0.408 57.957 1.00 25.55 272 ALA C C 1
ATOM 6425 O O . ALA C 1 278 ? 59.584 0.973 58.756 1.00 27.94 272 ALA C O 1
ATOM 6427 N N . GLY C 1 279 ? 60.397 0.557 56.640 1.00 23.79 273 GLY C N 1
ATOM 6428 C CA . GLY C 1 279 ? 59.315 1.206 55.871 1.00 24.61 273 GLY C CA 1
ATOM 6429 C C . GLY C 1 279 ? 59.575 2.689 55.633 1.00 23.62 273 GLY C C 1
ATOM 6430 O O . GLY C 1 279 ? 58.616 3.407 55.250 1.00 24.68 273 GLY C O 1
ATOM 6431 N N . HIS C 1 280 ? 60.827 3.137 55.771 1.00 21.64 274 HIS C N 1
ATOM 6432 C CA . HIS C 1 280 ? 61.148 4.579 55.694 1.00 20.88 274 HIS C CA 1
ATOM 6433 C C . HIS C 1 280 ? 61.975 4.902 54.443 1.00 19.63 274 HIS C C 1
ATOM 6434 O O . HIS C 1 280 ? 62.630 5.981 54.426 1.00 19.66 274 HIS C O 1
ATOM 6441 N N . GLY C 1 281 ? 61.918 4.126 53.381 1.00 19.49 275 GLY C N 1
ATOM 6442 C CA . GLY C 1 281 ? 62.661 4.397 52.155 1.00 18.71 275 GLY C CA 1
ATOM 6443 C C . GLY C 1 281 ? 62.313 5.766 51.567 1.00 18.81 275 GLY C C 1
ATOM 6444 O O . GLY C 1 281 ? 63.172 6.336 50.902 1.00 18.29 275 GLY C O 1
ATOM 6445 N N . ASP C 1 282 ? 61.081 6.257 51.727 1.00 19.76 276 ASP C N 1
ATOM 6446 C CA . ASP C 1 282 ? 60.712 7.553 51.096 1.00 20.74 276 ASP C CA 1
ATOM 6447 C C . ASP C 1 282 ? 61.183 8.723 51.954 1.00 18.44 276 ASP C C 1
ATOM 6448 O O . ASP C 1 282 ? 61.172 9.845 51.443 1.00 20.36 276 ASP C O 1
ATOM 6453 N N . ASP C 1 283 ? 61.673 8.519 53.152 1.00 18.20 277 ASP C N 1
ATOM 6454 C CA . ASP C 1 283 ? 62.071 9.616 54.059 1.00 17.48 277 ASP C CA 1
ATOM 6455 C C . ASP C 1 283 ? 63.411 10.261 53.644 1.00 16.68 277 ASP C C 1
ATOM 6456 O O . ASP C 1 283 ? 64.218 9.667 52.888 1.00 16.26 277 ASP C O 1
ATOM 6461 N N . GLU C 1 284 ? 63.648 11.434 54.180 1.00 16.95 278 GLU C N 1
ATOM 6462 C CA . GLU C 1 284 ? 64.952 12.105 54.062 1.00 17.26 278 GLU C CA 1
ATOM 6463 C C . GLU C 1 284 ? 65.998 11.203 54.719 1.00 16.72 278 GLU C C 1
ATOM 6464 O O . GLU C 1 284 ? 65.763 10.517 55.717 1.00 16.95 278 GLU C O 1
ATOM 6470 N N . ILE C 1 285 ? 67.237 11.447 54.284 1.00 18.09 279 ILE C N 1
ATOM 6471 C CA . ILE C 1 285 ? 68.401 10.695 54.786 1.00 18.39 279 ILE C CA 1
ATOM 6472 C C . ILE C 1 285 ? 68.676 11.040 56.232 1.00 18.50 279 ILE C C 1
ATOM 6473 O O . ILE C 1 285 ? 69.428 10.314 56.903 1.00 19.00 279 ILE C O 1
ATOM 6478 N N . SER C 1 286 ? 68.041 12.041 56.838 1.00 16.86 280 SER C N 1
ATOM 6479 C CA . SER C 1 286 ? 68.110 12.326 58.274 1.00 17.01 280 SER C CA 1
ATOM 6480 C C . SER C 1 286 ? 67.555 11.172 59.110 1.00 17.03 280 SER C C 1
ATOM 6481 O O . SER C 1 286 ? 67.869 11.029 60.280 1.00 19.20 280 SER C O 1
ATOM 6484 N N . ARG C 1 287 ? 66.741 10.266 58.538 1.00 17.09 281 ARG C N 1
ATOM 6485 C CA . ARG C 1 287 ? 66.156 9.120 59.259 1.00 18.61 281 ARG C CA 1
ATOM 6486 C C . ARG C 1 287 ? 67.221 8.015 59.510 1.00 17.93 281 ARG C C 1
ATOM 6487 O O . ARG C 1 287 ? 67.055 7.283 60.462 1.00 19.55 281 ARG C O 1
ATOM 6495 N N . ILE C 1 288 ? 68.256 7.940 58.689 1.00 18.21 282 ILE C N 1
ATOM 6496 C CA . ILE C 1 288 ? 69.172 6.748 58.633 1.00 19.02 282 ILE C CA 1
ATOM 6497 C C . ILE C 1 288 ? 69.761 6.508 60.004 1.00 19.71 282 ILE C C 1
ATOM 6498 O O . ILE C 1 288 ? 69.896 5.371 60.480 1.00 21.60 282 ILE C O 1
ATOM 6503 N N . ALA C 1 289 ? 70.228 7.544 60.634 1.00 19.76 283 ALA C N 1
ATOM 6504 C CA . ALA C 1 289 ? 70.998 7.399 61.894 1.00 20.83 283 ALA C CA 1
ATOM 6505 C C . ALA C 1 289 ? 70.162 6.736 62.988 1.00 22.98 283 ALA C C 1
ATOM 6506 O O . ALA C 1 289 ? 70.742 6.121 63.885 1.00 21.16 283 ALA C O 1
ATOM 6508 N N A SER C 1 290 ? 68.837 6.822 62.936 0.47 22.37 284 SER C N 1
ATOM 6509 N N B SER C 1 290 ? 68.832 6.821 62.934 0.53 23.20 284 SER C N 1
ATOM 6510 C CA A SER C 1 290 ? 67.984 6.085 63.900 0.47 22.80 284 SER C CA 1
ATOM 6511 C CA B SER C 1 290 ? 67.942 6.097 63.880 0.53 24.12 284 SER C CA 1
ATOM 6512 C C A SER C 1 290 ? 68.359 4.612 63.966 0.47 23.08 284 SER C C 1
ATOM 6513 C C B SER C 1 290 ? 68.234 4.592 63.916 0.53 23.65 284 SER C C 1
ATOM 6514 O O A SER C 1 290 ? 68.360 4.107 65.114 0.47 24.23 284 SER C O 1
ATOM 6515 O O B SER C 1 290 ? 67.985 4.001 64.961 0.53 24.35 284 SER C O 1
ATOM 6520 N N . GLU C 1 291 ? 68.698 3.973 62.839 1.00 21.59 285 GLU C N 1
ATOM 6521 C CA . GLU C 1 291 ? 68.999 2.524 62.764 1.00 22.71 285 GLU C CA 1
ATOM 6522 C C . GLU C 1 291 ? 70.388 2.254 63.351 1.00 21.08 285 GLU C C 1
ATOM 6523 O O . GLU C 1 291 ? 70.767 1.063 63.373 1.00 23.20 285 GLU C O 1
ATOM 6529 N N . MET C 1 292 ? 71.071 3.286 63.803 1.00 20.48 286 MET C N 1
ATOM 6530 C CA . MET C 1 292 ? 72.406 3.099 64.455 1.00 21.44 286 MET C CA 1
ATOM 6531 C C . MET C 1 292 ? 72.236 2.713 65.911 1.00 24.62 286 MET C C 1
ATOM 6532 O O . MET C 1 292 ? 73.199 2.309 66.507 1.00 23.34 286 MET C O 1
ATOM 6537 N N A THR C 1 293 ? 71.017 2.759 66.443 0.65 24.41 287 THR C N 1
ATOM 6538 N N B THR C 1 293 ? 71.067 2.863 66.536 0.35 25.91 287 THR C N 1
ATOM 6539 C CA A THR C 1 293 ? 70.820 2.325 67.850 0.65 26.56 287 THR C CA 1
ATOM 6540 C CA B THR C 1 293 ? 70.964 2.533 67.992 0.35 28.34 287 THR C CA 1
ATOM 6541 C C A THR C 1 293 ? 71.132 0.846 67.962 0.65 28.84 287 THR C C 1
ATOM 6542 C C B THR C 1 293 ? 70.902 1.008 68.181 0.35 31.49 287 THR C C 1
ATOM 6543 O O A THR C 1 293 ? 70.754 0.041 67.052 0.65 26.44 287 THR C O 1
ATOM 6544 O O B THR C 1 293 ? 70.032 0.366 67.540 0.35 32.64 287 THR C O 1
ATOM 6551 N N . THR C 1 294 ? 71.756 0.463 69.073 1.00 34.44 288 THR C N 1
ATOM 6552 C CA . THR C 1 294 ? 71.912 -0.998 69.327 1.00 40.27 288 THR C CA 1
ATOM 6553 C C . THR C 1 294 ? 70.602 -1.524 69.944 1.00 43.94 288 THR C C 1
ATOM 6554 O O . THR C 1 294 ? 70.418 -1.406 71.137 1.00 51.40 288 THR C O 1
ATOM 6558 N N . THR D 1 9 ? 64.363 29.506 17.815 1.00 47.30 3 THR D N 1
ATOM 6559 C CA . THR D 1 9 ? 65.209 30.392 18.649 1.00 44.39 3 THR D CA 1
ATOM 6560 C C . THR D 1 9 ? 65.154 29.787 20.073 1.00 39.13 3 THR D C 1
ATOM 6561 O O . THR D 1 9 ? 66.227 29.322 20.558 1.00 41.39 3 THR D O 1
ATOM 6563 N N . THR D 1 10 ? 63.951 29.668 20.675 1.00 28.28 4 THR D N 1
ATOM 6564 C CA . THR D 1 10 ? 63.899 29.369 22.132 1.00 23.00 4 THR D CA 1
ATOM 6565 C C . THR D 1 10 ? 64.343 27.917 22.312 1.00 17.83 4 THR D C 1
ATOM 6566 O O . THR D 1 10 ? 63.787 27.017 21.684 1.00 20.50 4 THR D O 1
ATOM 6570 N N . PRO D 1 11 ? 65.344 27.667 23.179 1.00 18.01 5 PRO D N 1
ATOM 6571 C CA . PRO D 1 11 ? 65.740 26.273 23.410 1.00 17.20 5 PRO D CA 1
ATOM 6572 C C . PRO D 1 11 ? 64.662 25.334 23.944 1.00 17.41 5 PRO D C 1
ATOM 6573 O O . PRO D 1 11 ? 63.859 25.792 24.770 1.00 16.99 5 PRO D O 1
ATOM 6577 N N . THR D 1 12 ? 64.661 24.103 23.475 1.00 15.30 6 THR D N 1
ATOM 6578 C CA . THR D 1 12 ? 63.742 23.052 23.922 1.00 14.26 6 THR D CA 1
ATOM 6579 C C . THR D 1 12 ? 64.569 22.048 24.733 1.00 14.21 6 THR D C 1
ATOM 6580 O O . THR D 1 12 ? 65.632 21.542 24.252 1.00 15.67 6 THR D O 1
ATOM 6584 N N A VAL D 1 13 ? 64.040 21.673 25.896 0.30 13.16 7 VAL D N 1
ATOM 6585 N N B VAL D 1 13 ? 64.014 21.681 25.899 0.70 13.47 7 VAL D N 1
ATOM 6586 C CA A VAL D 1 13 ? 64.722 20.679 26.758 0.30 12.37 7 VAL D CA 1
ATOM 6587 C CA B VAL D 1 13 ? 64.652 20.684 26.786 0.70 12.90 7 VAL D CA 1
ATOM 6588 C C A VAL D 1 13 ? 63.661 19.829 27.444 0.30 12.34 7 VAL D C 1
ATOM 6589 C C B VAL D 1 13 ? 63.556 19.808 27.343 0.70 12.73 7 VAL D C 1
ATOM 6590 O O A VAL D 1 13 ? 62.719 20.405 28.019 0.30 12.11 7 VAL D O 1
ATOM 6591 O O B VAL D 1 13 ? 62.531 20.336 27.752 0.70 13.12 7 VAL D O 1
ATOM 6598 N N . THR D 1 14 ? 63.834 18.499 27.366 1.00 12.16 8 THR D N 1
ATOM 6599 C CA . THR D 1 14 ? 62.982 17.538 28.062 1.00 13.43 8 THR D CA 1
ATOM 6600 C C . THR D 1 14 ? 63.678 17.070 29.342 1.00 14.10 8 THR D C 1
ATOM 6601 O O . THR D 1 14 ? 64.868 16.821 29.297 1.00 14.79 8 THR D O 1
ATOM 6605 N N . VAL D 1 15 ? 62.919 16.986 30.418 1.00 13.68 9 VAL D N 1
ATOM 6606 C CA . VAL D 1 15 ? 63.443 16.344 31.658 1.00 13.02 9 VAL D CA 1
ATOM 6607 C C . VAL D 1 15 ? 62.592 15.095 31.903 1.00 13.46 9 VAL D C 1
ATOM 6608 O O . VAL D 1 15 ? 61.378 15.196 32.003 1.00 14.28 9 VAL D O 1
ATOM 6612 N N . LEU D 1 16 ? 63.265 13.945 31.974 1.00 13.51 10 LEU D N 1
ATOM 6613 C CA . LEU D 1 16 ? 62.596 12.649 32.290 1.00 13.69 10 LEU D CA 1
ATOM 6614 C C . LEU D 1 16 ? 63.042 12.263 33.695 1.00 13.64 10 LEU D C 1
ATOM 6615 O O . LEU D 1 16 ? 64.293 12.037 33.903 1.00 14.88 10 LEU D O 1
ATOM 6620 N N . GLY D 1 17 ? 62.100 12.198 34.627 1.00 13.88 11 GLY D N 1
ATOM 6621 C CA . GLY D 1 17 ? 62.383 11.930 36.026 1.00 14.01 11 GLY D CA 1
ATOM 6622 C C . GLY D 1 17 ? 62.055 13.130 36.869 1.00 14.34 11 GLY D C 1
ATOM 6623 O O . GLY D 1 17 ? 62.726 14.167 36.696 1.00 14.74 11 GLY D O 1
ATOM 6624 N N . LEU D 1 18 ? 61.008 13.068 37.664 1.00 14.98 12 LEU D N 1
ATOM 6625 C CA . LEU D 1 18 ? 60.490 14.208 38.434 1.00 13.89 12 LEU D CA 1
ATOM 6626 C C . LEU D 1 18 ? 60.417 13.886 39.914 1.00 13.93 12 LEU D C 1
ATOM 6627 O O . LEU D 1 18 ? 59.564 14.345 40.599 1.00 14.97 12 LEU D O 1
ATOM 6632 N N . GLY D 1 19 ? 61.476 13.212 40.394 1.00 13.39 13 GLY D N 1
ATOM 6633 C CA . GLY D 1 19 ? 61.857 13.225 41.778 1.00 13.44 13 GLY D CA 1
ATOM 6634 C C . GLY D 1 19 ? 62.346 14.607 42.208 1.00 14.03 13 GLY D C 1
ATOM 6635 O O . GLY D 1 19 ? 62.269 15.544 41.396 1.00 12.92 13 GLY D O 1
ATOM 6636 N N . PRO D 1 20 ? 62.831 14.787 43.403 1.00 13.13 14 PRO D N 1
ATOM 6637 C CA . PRO D 1 20 ? 63.195 16.122 43.848 1.00 13.69 14 PRO D CA 1
ATOM 6638 C C . PRO D 1 20 ? 64.200 16.770 42.899 1.00 13.29 14 PRO D C 1
ATOM 6639 O O . PRO D 1 20 ? 64.134 18.002 42.664 1.00 12.87 14 PRO D O 1
ATOM 6643 N N . MET D 1 21 ? 65.241 16.041 42.463 1.00 11.39 15 MET D N 1
ATOM 6644 C CA . MET D 1 21 ? 66.266 16.666 41.629 1.00 11.70 15 MET D CA 1
ATOM 6645 C C . MET D 1 21 ? 65.698 16.956 40.267 1.00 11.95 15 MET D C 1
ATOM 6646 O O . MET D 1 21 ? 65.983 18.024 39.658 1.00 12.07 15 MET D O 1
ATOM 6651 N N . GLY D 1 22 ? 64.852 16.116 39.679 1.00 11.92 16 GLY D N 1
ATOM 6652 C CA . GLY D 1 22 ? 64.282 16.424 38.375 1.00 11.92 16 GLY D CA 1
ATOM 6653 C C . GLY D 1 22 ? 63.385 17.604 38.414 1.00 12.93 16 GLY D C 1
ATOM 6654 O O . GLY D 1 22 ? 63.369 18.367 37.425 1.00 12.92 16 GLY D O 1
ATOM 6655 N N . GLN D 1 23 ? 62.638 17.776 39.494 1.00 12.39 17 GLN D N 1
ATOM 6656 C CA . GLN D 1 23 ? 61.835 18.973 39.705 1.00 12.86 17 GLN D CA 1
ATOM 6657 C C . GLN D 1 23 ? 62.791 20.177 39.754 1.00 12.68 17 GLN D C 1
ATOM 6658 O O . GLN D 1 23 ? 62.440 21.201 39.116 1.00 12.81 17 GLN D O 1
ATOM 6664 N N . ALA D 1 24 ? 63.887 20.113 40.460 1.00 11.98 18 ALA D N 1
ATOM 6665 C CA . ALA D 1 24 ? 64.780 21.254 40.605 1.00 11.00 18 ALA D CA 1
ATOM 6666 C C . ALA D 1 24 ? 65.348 21.597 39.224 1.00 11.44 18 ALA D C 1
ATOM 6667 O O . ALA D 1 24 ? 65.482 22.806 38.864 1.00 11.94 18 ALA D O 1
ATOM 6669 N N . LEU D 1 25 ? 65.822 20.618 38.463 1.00 11.22 19 LEU D N 1
ATOM 6670 C CA . LEU D 1 25 ? 66.357 20.874 37.119 1.00 11.21 19 LEU D CA 1
ATOM 6671 C C . LEU D 1 25 ? 65.288 21.576 36.300 1.00 11.78 19 LEU D C 1
ATOM 6672 O O . LEU D 1 25 ? 65.587 22.564 35.589 1.00 12.13 19 LEU D O 1
ATOM 6677 N N . SER D 1 26 ? 64.066 21.044 36.273 1.00 12.13 20 SER D N 1
ATOM 6678 C CA . SER D 1 26 ? 62.964 21.563 35.451 1.00 12.85 20 SER D CA 1
ATOM 6679 C C . SER D 1 26 ? 62.690 22.992 35.912 1.00 12.39 20 SER D C 1
ATOM 6680 O O . SER D 1 26 ? 62.508 23.858 34.988 1.00 12.54 20 SER D O 1
ATOM 6683 N N . ARG D 1 27 ? 62.655 23.286 37.206 1.00 12.01 21 ARG D N 1
ATOM 6684 C CA . ARG D 1 27 ? 62.346 24.674 37.639 1.00 12.50 21 ARG D CA 1
ATOM 6685 C C . ARG D 1 27 ? 63.448 25.595 37.111 1.00 12.60 21 ARG D C 1
ATOM 6686 O O . ARG D 1 27 ? 63.122 26.749 36.673 1.00 13.09 21 ARG D O 1
ATOM 6694 N N . ALA D 1 28 ? 64.708 25.232 37.169 1.00 12.43 22 ALA D N 1
ATOM 6695 C CA . ALA D 1 28 ? 65.796 26.141 36.742 1.00 11.78 22 ALA D CA 1
ATOM 6696 C C . ALA D 1 28 ? 65.692 26.420 35.247 1.00 12.16 22 ALA D C 1
ATOM 6697 O O . ALA D 1 28 ? 65.946 27.568 34.793 1.00 13.18 22 ALA D O 1
ATOM 6699 N N . LEU D 1 29 ? 65.384 25.406 34.469 1.00 12.17 23 LEU D N 1
ATOM 6700 C CA . LEU D 1 29 ? 65.267 25.558 33.017 1.00 12.13 23 LEU D CA 1
ATOM 6701 C C . LEU D 1 29 ? 64.047 26.452 32.720 1.00 12.43 23 LEU D C 1
ATOM 6702 O O . LEU D 1 29 ? 64.100 27.293 31.809 1.00 13.17 23 LEU D O 1
ATOM 6707 N N . LEU D 1 30 ? 62.931 26.241 33.412 1.00 11.73 24 LEU D N 1
ATOM 6708 C CA . LEU D 1 30 ? 61.749 27.116 33.204 1.00 11.96 24 LEU D CA 1
ATOM 6709 C C . LEU D 1 30 ? 62.092 28.506 33.631 1.00 12.42 24 LEU D C 1
ATOM 6710 O O . LEU D 1 30 ? 61.597 29.479 32.899 1.00 12.00 24 LEU D O 1
ATOM 6715 N N . ASP D 1 31 ? 62.819 28.729 34.697 1.00 13.07 25 ASP D N 1
ATOM 6716 C CA . ASP D 1 31 ? 63.082 30.092 35.174 1.00 13.31 25 ASP D CA 1
ATOM 6717 C C . ASP D 1 31 ? 63.919 30.849 34.129 1.00 14.12 25 ASP D C 1
ATOM 6718 O O . ASP D 1 31 ? 63.806 32.101 34.052 1.00 16.10 25 ASP D O 1
ATOM 6723 N N . ALA D 1 32 ? 64.705 30.141 33.321 1.00 13.03 26 ALA D N 1
ATOM 6724 C CA . ALA D 1 32 ? 65.559 30.731 32.238 1.00 15.03 26 ALA D CA 1
ATOM 6725 C C . ALA D 1 32 ? 64.731 31.098 31.014 1.00 15.06 26 ALA D C 1
ATOM 6726 O O . ALA D 1 32 ? 65.302 31.661 30.047 1.00 17.72 26 ALA D O 1
ATOM 6728 N N . GLY D 1 33 ? 63.474 30.694 30.899 1.00 13.48 27 GLY D N 1
ATOM 6729 C CA . GLY D 1 33 ? 62.658 30.886 29.713 1.00 12.84 27 GLY D CA 1
ATOM 6730 C C . GLY D 1 33 ? 62.758 29.821 28.681 1.00 12.98 27 GLY D C 1
ATOM 6731 O O . GLY D 1 33 ? 62.198 29.972 27.577 1.00 13.77 27 GLY D O 1
ATOM 6732 N N . HIS D 1 34 ? 63.343 28.668 28.998 1.00 13.43 28 HIS D N 1
ATOM 6733 C CA . HIS D 1 34 ? 63.375 27.583 28.016 1.00 12.93 28 HIS D CA 1
ATOM 6734 C C . HIS D 1 34 ? 62.027 26.937 27.838 1.00 13.56 28 HIS D C 1
ATOM 6735 O O . HIS D 1 34 ? 61.221 26.952 28.805 1.00 14.04 28 HIS D O 1
ATOM 6742 N N . THR D 1 35 ? 61.774 26.230 26.743 1.00 13.67 29 THR D N 1
ATOM 6743 C CA . THR D 1 35 ? 60.555 25.448 26.517 1.00 13.99 29 THR D CA 1
ATOM 6744 C C . THR D 1 35 ? 60.810 24.057 27.094 1.00 13.58 29 THR D C 1
ATOM 6745 O O . THR D 1 35 ? 61.550 23.293 26.453 1.00 15.00 29 THR D O 1
ATOM 6749 N N . VAL D 1 36 ? 60.244 23.746 28.211 1.00 13.90 30 VAL D N 1
ATOM 6750 C CA . VAL D 1 36 ? 60.559 22.501 28.948 1.00 13.15 30 VAL D CA 1
ATOM 6751 C C . VAL D 1 36 ? 59.402 21.558 28.857 1.00 14.02 30 VAL D C 1
ATOM 6752 O O . VAL D 1 36 ? 58.278 21.944 29.177 1.00 15.26 30 VAL D O 1
ATOM 6756 N N . THR D 1 37 ? 59.692 20.330 28.464 1.00 13.15 31 THR D N 1
ATOM 6757 C CA . THR D 1 37 ? 58.747 19.208 28.453 1.00 14.65 31 THR D CA 1
ATOM 6758 C C . THR D 1 37 ? 59.158 18.224 29.548 1.00 15.46 31 THR D C 1
ATOM 6759 O O . THR D 1 37 ? 60.363 17.943 29.616 1.00 17.51 31 THR D O 1
ATOM 6763 N N . VAL D 1 38 ? 58.219 17.814 30.366 1.00 15.25 32 VAL D N 1
ATOM 6764 C CA . VAL D 1 38 ? 58.565 16.893 31.498 1.00 13.99 32 VAL D CA 1
ATOM 6765 C C . VAL D 1 38 ? 57.833 15.574 31.307 1.00 16.49 32 VAL D C 1
ATOM 6766 O O . VAL D 1 38 ? 56.754 15.501 30.679 1.00 17.32 32 VAL D O 1
ATOM 6770 N N . TRP D 1 39 ? 58.418 14.531 31.852 1.00 14.90 33 TRP D N 1
ATOM 6771 C CA . TRP D 1 39 ? 57.807 13.186 31.889 1.00 15.66 33 TRP D CA 1
ATOM 6772 C C . TRP D 1 39 ? 58.245 12.536 33.190 1.00 15.13 33 TRP D C 1
ATOM 6773 O O . TRP D 1 39 ? 59.384 12.719 33.666 1.00 14.70 33 TRP D O 1
ATOM 6784 N N . ASN D 1 40 ? 57.363 11.732 33.776 1.00 16.72 34 ASN D N 1
ATOM 6785 C CA . ASN D 1 40 ? 57.701 10.867 34.919 1.00 16.00 34 ASN D CA 1
ATOM 6786 C C . ASN D 1 40 ? 56.880 9.582 34.817 1.00 17.57 34 ASN D C 1
ATOM 6787 O O . ASN D 1 40 ? 55.717 9.651 34.406 1.00 18.64 34 ASN D O 1
ATOM 6792 N N . ARG D 1 41 ? 57.474 8.525 35.295 1.00 16.63 35 ARG D N 1
ATOM 6793 C CA . ARG D 1 41 ? 56.714 7.256 35.381 1.00 18.62 35 ARG D CA 1
ATOM 6794 C C . ARG D 1 41 ? 55.417 7.490 36.133 1.00 19.12 35 ARG D C 1
ATOM 6795 O O . ARG D 1 41 ? 54.381 6.981 35.588 1.00 20.41 35 ARG D O 1
ATOM 6803 N N . THR D 1 42 ? 55.410 8.094 37.278 1.00 18.50 36 THR D N 1
ATOM 6804 C CA . THR D 1 42 ? 54.248 8.465 38.077 1.00 19.76 36 THR D CA 1
ATOM 6805 C C . THR D 1 42 ? 53.761 9.813 37.549 1.00 20.61 36 THR D C 1
ATOM 6806 O O . THR D 1 42 ? 54.344 10.849 37.914 1.00 19.15 36 THR D O 1
ATOM 6810 N N . GLU D 1 43 ? 52.741 9.801 36.695 1.00 21.83 37 GLU D N 1
ATOM 6811 C CA . GLU D 1 43 ? 52.375 11.017 35.919 1.00 23.91 37 GLU D CA 1
ATOM 6812 C C . GLU D 1 43 ? 51.955 12.148 36.825 1.00 23.41 37 GLU D C 1
ATOM 6813 O O . GLU D 1 43 ? 52.209 13.349 36.453 1.00 24.27 37 GLU D O 1
ATOM 6819 N N . SER D 1 44 ? 51.385 11.919 37.999 1.00 21.93 38 SER D N 1
ATOM 6820 C CA . SER D 1 44 ? 50.904 12.951 38.931 1.00 23.95 38 SER D CA 1
ATOM 6821 C C . SER D 1 44 ? 51.984 13.956 39.313 1.00 23.10 38 SER D C 1
ATOM 6822 O O . SER D 1 44 ? 51.629 15.068 39.681 1.00 23.41 38 SER D O 1
ATOM 6825 N N . LYS D 1 45 ? 53.248 13.557 39.310 1.00 21.47 39 LYS D N 1
ATOM 6826 C CA . LYS D 1 45 ? 54.311 14.447 39.745 1.00 19.92 39 LYS D CA 1
ATOM 6827 C C . LYS D 1 45 ? 54.520 15.540 38.681 1.00 20.53 39 LYS D C 1
ATOM 6828 O O . LYS D 1 45 ? 55.293 16.468 39.074 1.00 20.99 39 LYS D O 1
ATOM 6834 N N . ALA D 1 46 ? 53.989 15.437 37.471 1.00 19.57 40 ALA D N 1
ATOM 6835 C CA . ALA D 1 46 ? 54.220 16.475 36.401 1.00 20.64 40 ALA D CA 1
ATOM 6836 C C . ALA D 1 46 ? 53.383 17.700 36.694 1.00 22.16 40 ALA D C 1
ATOM 6837 O O . ALA D 1 46 ? 53.760 18.792 36.179 1.00 21.49 40 ALA D O 1
ATOM 6839 N N . GLN D 1 47 ? 52.329 17.643 37.541 1.00 22.47 41 GLN D N 1
ATOM 6840 C CA . GLN D 1 47 ? 51.374 18.768 37.646 1.00 23.98 41 GLN D CA 1
ATOM 6841 C C . GLN D 1 47 ? 52.083 19.975 38.222 1.00 21.24 41 GLN D C 1
ATOM 6842 O O . GLN D 1 47 ? 51.912 21.135 37.761 1.00 22.72 41 GLN D O 1
ATOM 6848 N N . ALA D 1 48 ? 52.985 19.841 39.195 1.00 20.23 42 ALA D N 1
ATOM 6849 C CA . ALA D 1 48 ? 53.616 20.970 39.825 1.00 20.11 42 ALA D CA 1
ATOM 6850 C C . ALA D 1 48 ? 54.490 21.711 38.769 1.00 19.71 42 ALA D C 1
ATOM 6851 O O . ALA D 1 48 ? 54.672 22.954 38.902 1.00 22.32 42 ALA D O 1
ATOM 6853 N N . LEU D 1 49 ? 55.033 20.998 37.834 1.00 18.58 43 LEU D N 1
ATOM 6854 C CA . LEU D 1 49 ? 55.870 21.648 36.802 1.00 17.22 43 LEU D CA 1
ATOM 6855 C C . LEU D 1 49 ? 54.949 22.215 35.702 1.00 18.64 43 LEU D C 1
ATOM 6856 O O . LEU D 1 49 ? 55.337 23.301 35.169 1.00 16.64 43 LEU D O 1
ATOM 6861 N N . ARG D 1 50 ? 53.891 21.541 35.288 1.00 18.67 44 ARG D N 1
ATOM 6862 C CA . ARG D 1 50 ? 52.955 22.177 34.325 1.00 20.09 44 ARG D CA 1
ATOM 6863 C C . ARG D 1 50 ? 52.548 23.505 34.931 1.00 20.51 44 ARG D C 1
ATOM 6864 O O . ARG D 1 50 ? 52.349 24.532 34.146 1.00 20.50 44 ARG D O 1
ATOM 6872 N N . ASP D 1 51 ? 52.270 23.600 36.220 1.00 18.86 45 ASP D N 1
ATOM 6873 C CA . ASP D 1 51 ? 51.827 24.841 36.860 1.00 21.45 45 ASP D CA 1
ATOM 6874 C C . ASP D 1 51 ? 52.846 25.958 36.637 1.00 23.20 45 ASP D C 1
ATOM 6875 O O . ASP D 1 51 ? 52.437 27.133 36.522 1.00 23.18 45 ASP D O 1
ATOM 6880 N N . ARG D 1 52 ? 54.150 25.632 36.546 1.00 17.86 46 ARG D N 1
ATOM 6881 C CA . ARG D 1 52 ? 55.237 26.600 36.441 1.00 16.80 46 ARG D CA 1
ATOM 6882 C C . ARG D 1 52 ? 55.544 26.902 34.946 1.00 15.64 46 ARG D C 1
ATOM 6883 O O . ARG D 1 52 ? 56.532 27.623 34.766 1.00 16.69 46 ARG D O 1
ATOM 6891 N N . GLY D 1 53 ? 54.827 26.292 34.077 1.00 15.88 47 GLY D N 1
ATOM 6892 C CA . GLY D 1 53 ? 54.998 26.544 32.635 1.00 15.96 47 GLY D CA 1
ATOM 6893 C C . GLY D 1 53 ? 55.570 25.440 31.816 1.00 16.97 47 GLY D C 1
ATOM 6894 O O . GLY D 1 53 ? 55.807 25.651 30.624 1.00 17.40 47 GLY D O 1
ATOM 6895 N N . ALA D 1 54 ? 55.784 24.219 32.364 1.00 15.49 48 ALA D N 1
ATOM 6896 C CA . ALA D 1 54 ? 56.236 23.092 31.573 1.00 16.92 48 ALA D CA 1
ATOM 6897 C C . ALA D 1 54 ? 55.104 22.518 30.722 1.00 16.57 48 ALA D C 1
ATOM 6898 O O . ALA D 1 54 ? 53.939 22.571 31.215 1.00 20.04 48 ALA D O 1
ATOM 6900 N N . LEU D 1 55 ? 55.461 21.940 29.630 1.00 18.32 49 LEU D N 1
ATOM 6901 C CA . LEU D 1 55 ? 54.617 21.030 28.850 1.00 19.91 49 LEU D CA 1
ATOM 6902 C C . LEU D 1 55 ? 54.832 19.634 29.437 1.00 21.31 49 LEU D C 1
ATOM 6903 O O . LEU D 1 55 ? 55.912 19.356 29.988 1.00 20.11 49 LEU D O 1
ATOM 6908 N N . SER D 1 56 ? 53.857 18.773 29.412 1.00 22.07 50 SER D N 1
ATOM 6909 C CA . SER D 1 56 ? 54.090 17.365 29.819 1.00 22.23 50 SER D CA 1
ATOM 6910 C C . SER D 1 56 ? 53.765 16.458 28.689 1.00 22.45 50 SER D C 1
ATOM 6911 O O . SER D 1 56 ? 53.067 16.826 27.746 1.00 24.32 50 SER D O 1
ATOM 6914 N N . ALA D 1 57 ? 54.444 15.333 28.681 1.00 20.26 51 ALA D N 1
ATOM 6915 C CA . ALA D 1 57 ? 54.184 14.316 27.676 1.00 23.98 51 ALA D CA 1
ATOM 6916 C C . ALA D 1 57 ? 53.909 13.028 28.407 1.00 24.24 51 ALA D C 1
ATOM 6917 O O . ALA D 1 57 ? 54.430 12.740 29.473 1.00 22.91 51 ALA D O 1
ATOM 6919 N N . PRO D 1 58 ? 53.003 12.208 27.862 1.00 25.22 52 PRO D N 1
ATOM 6920 C CA . PRO D 1 58 ? 52.558 11.038 28.610 1.00 26.01 52 PRO D CA 1
ATOM 6921 C C . PRO D 1 58 ? 53.488 9.805 28.588 1.00 24.32 52 PRO D C 1
ATOM 6922 O O . PRO D 1 58 ? 53.459 9.007 29.482 1.00 28.06 52 PRO D O 1
ATOM 6926 N N . THR D 1 59 ? 54.313 9.721 27.562 1.00 20.99 53 THR D N 1
ATOM 6927 C CA . THR D 1 59 ? 55.243 8.598 27.302 1.00 21.79 53 THR D CA 1
ATOM 6928 C C . THR D 1 59 ? 56.656 9.117 27.050 1.00 21.35 53 THR D C 1
ATOM 6929 O O . THR D 1 59 ? 56.868 10.286 26.669 1.00 20.79 53 THR D O 1
ATOM 6933 N N . PRO D 1 60 ? 57.684 8.309 27.330 1.00 19.80 54 PRO D N 1
ATOM 6934 C CA . PRO D 1 60 ? 59.050 8.735 27.084 1.00 19.89 54 PRO D CA 1
ATOM 6935 C C . PRO D 1 60 ? 59.338 9.096 25.640 1.00 20.66 54 PRO D C 1
ATOM 6936 O O . PRO D 1 60 ? 60.074 10.025 25.342 1.00 19.23 54 PRO D O 1
ATOM 6940 N N . ALA D 1 61 ? 58.710 8.406 24.676 1.00 19.70 55 ALA D N 1
ATOM 6941 C CA . ALA D 1 61 ? 58.964 8.727 23.268 1.00 20.00 55 ALA D CA 1
ATOM 6942 C C . ALA D 1 61 ? 58.436 10.111 22.957 1.00 20.85 55 ALA D C 1
ATOM 6943 O O . ALA D 1 61 ? 59.124 10.845 22.326 1.00 21.46 55 ALA D O 1
ATOM 6945 N N . ALA D 1 62 ? 57.240 10.427 23.404 1.00 19.26 56 ALA D N 1
ATOM 6946 C CA . ALA D 1 62 ? 56.623 11.715 23.091 1.00 19.58 56 ALA D CA 1
ATOM 6947 C C . ALA D 1 62 ? 57.475 12.787 23.778 1.00 19.83 56 ALA D C 1
ATOM 6948 O O . ALA D 1 62 ? 57.660 13.878 23.171 1.00 20.73 56 ALA D O 1
ATOM 6950 N N . ALA D 1 63 ? 57.885 12.512 24.987 1.00 18.71 57 ALA D N 1
ATOM 6951 C CA . ALA D 1 63 ? 58.662 13.518 25.763 1.00 17.85 57 ALA D CA 1
ATOM 6952 C C . ALA D 1 63 ? 59.948 13.813 25.002 1.00 17.27 57 ALA D C 1
ATOM 6953 O O . ALA D 1 63 ? 60.327 14.986 24.842 1.00 17.45 57 ALA D O 1
ATOM 6955 N N . ILE D 1 64 ? 60.732 12.802 24.649 1.00 17.43 58 ILE D N 1
ATOM 6956 C CA . ILE D 1 64 ? 62.020 13.008 23.965 1.00 18.07 58 ILE D CA 1
ATOM 6957 C C . ILE D 1 64 ? 61.828 13.660 22.595 1.00 19.82 58 ILE D C 1
ATOM 6958 O O . ILE D 1 64 ? 62.611 14.579 22.211 1.00 18.91 58 ILE D O 1
ATOM 6963 N N . ALA D 1 65 ? 60.783 13.271 21.887 1.00 19.86 59 ALA D N 1
ATOM 6964 C CA . ALA D 1 65 ? 60.548 13.845 20.555 1.00 20.87 59 ALA D CA 1
ATOM 6965 C C . ALA D 1 65 ? 60.265 15.331 20.568 1.00 21.58 59 ALA D C 1
ATOM 6966 O O . ALA D 1 65 ? 60.350 15.973 19.500 1.00 22.26 59 ALA D O 1
ATOM 6968 N N . ALA D 1 66 ? 59.830 15.879 21.697 1.00 19.10 60 ALA D N 1
ATOM 6969 C CA . ALA D 1 66 ? 59.455 17.274 21.848 1.00 19.20 60 ALA D CA 1
ATOM 6970 C C . ALA D 1 66 ? 60.669 18.204 21.821 1.00 18.64 60 ALA D C 1
ATOM 6971 O O . ALA D 1 66 ? 60.465 19.405 21.615 1.00 19.30 60 ALA D O 1
ATOM 6973 N N . SER D 1 67 ? 61.881 17.745 22.070 1.00 17.43 61 SER D N 1
ATOM 6974 C CA . SER D 1 67 ? 63.012 18.625 22.361 1.00 16.23 61 SER D CA 1
ATOM 6975 C C . SER D 1 67 ? 64.286 18.228 21.649 1.00 17.62 61 SER D C 1
ATOM 6976 O O . SER D 1 67 ? 64.521 17.053 21.388 1.00 18.92 61 SER D O 1
ATOM 6979 N N . ASP D 1 68 ? 65.210 19.154 21.575 1.00 16.07 62 ASP D N 1
ATOM 6980 C CA . ASP D 1 68 ? 66.526 18.892 20.982 1.00 17.49 62 ASP D CA 1
ATOM 6981 C C . ASP D 1 68 ? 67.438 18.210 21.994 1.00 16.83 62 ASP D C 1
ATOM 6982 O O . ASP D 1 68 ? 68.389 17.496 21.597 1.00 16.67 62 ASP D O 1
ATOM 6987 N N . LEU D 1 69 ? 67.163 18.360 23.305 1.00 15.51 63 LEU D N 1
ATOM 6988 C CA . LEU D 1 69 ? 68.015 17.918 24.429 1.00 15.17 63 LEU D CA 1
ATOM 6989 C C . LEU D 1 69 ? 67.138 17.280 25.480 1.00 15.27 63 LEU D C 1
ATOM 6990 O O . LEU D 1 69 ? 66.137 17.870 25.904 1.00 14.56 63 LEU D O 1
ATOM 6995 N N . ALA D 1 70 ? 67.482 16.055 25.903 1.00 13.89 64 ALA D N 1
ATOM 6996 C CA . ALA D 1 70 ? 66.761 15.357 26.960 1.00 14.10 64 ALA D CA 1
ATOM 6997 C C . ALA D 1 70 ? 67.702 15.062 28.121 1.00 14.65 64 ALA D C 1
ATOM 6998 O O . ALA D 1 70 ? 68.824 14.560 27.851 1.00 16.03 64 ALA D O 1
ATOM 7000 N N . LEU D 1 71 ? 67.287 15.385 29.300 1.00 12.86 65 LEU D N 1
ATOM 7001 C CA . LEU D 1 71 ? 68.036 15.097 30.531 1.00 12.91 65 LEU D CA 1
ATOM 7002 C C . LEU D 1 71 ? 67.289 13.983 31.258 1.00 12.92 65 LEU D C 1
ATOM 7003 O O . LEU D 1 71 ? 66.097 14.062 31.448 1.00 13.29 65 LEU D O 1
ATOM 7008 N N . VAL D 1 72 ? 68.009 12.907 31.675 1.00 12.80 66 VAL D N 1
ATOM 7009 C CA . VAL D 1 72 ? 67.401 11.742 32.354 1.00 12.96 66 VAL D CA 1
ATOM 7010 C C . VAL D 1 72 ? 67.903 11.701 33.774 1.00 13.19 66 VAL D C 1
ATOM 7011 O O . VAL D 1 72 ? 69.091 11.449 34.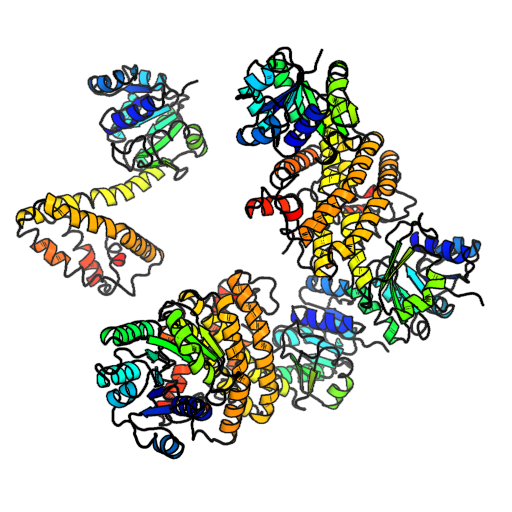016 1.00 13.79 66 VAL D O 1
ATOM 7015 N N . ASN D 1 73 ? 67.025 12.027 34.712 1.00 12.94 67 ASN D N 1
ATOM 7016 C CA . ASN D 1 73 ? 67.358 12.192 36.132 1.00 12.19 67 ASN D CA 1
ATOM 7017 C C . ASN D 1 73 ? 66.510 11.309 37.012 1.00 12.36 67 ASN D C 1
ATOM 7018 O O . ASN D 1 73 ? 65.454 11.713 37.489 1.00 13.53 67 ASN D O 1
ATOM 7023 N N . VAL D 1 74 ? 66.993 10.065 37.204 1.00 12.83 68 VAL D N 1
ATOM 7024 C CA . VAL D 1 74 ? 66.241 9.005 37.893 1.00 13.93 68 VAL D CA 1
ATOM 7025 C C . VAL D 1 74 ? 67.236 8.235 38.762 1.00 14.27 68 VAL D C 1
ATOM 7026 O O . VAL D 1 74 ? 68.401 8.567 38.812 1.00 14.56 68 VAL D O 1
ATOM 7030 N N . VAL D 1 75 ? 66.739 7.229 39.493 1.00 14.98 69 VAL D N 1
ATOM 7031 C CA . VAL D 1 75 ? 67.550 6.646 40.582 1.00 16.08 69 VAL D CA 1
ATOM 7032 C C . VAL D 1 75 ? 68.853 6.063 40.048 1.00 17.56 69 VAL D C 1
ATOM 7033 O O . VAL D 1 75 ? 69.853 6.147 40.764 1.00 19.94 69 VAL D O 1
ATOM 7037 N N . ASP D 1 76 ? 68.820 5.301 38.963 1.00 16.74 70 ASP D N 1
ATOM 7038 C CA . ASP D 1 76 ? 70.041 4.645 38.473 1.00 17.18 70 ASP D CA 1
ATOM 7039 C C . ASP D 1 76 ? 69.903 4.371 36.997 1.00 16.32 70 ASP D C 1
ATOM 7040 O O . ASP D 1 76 ? 68.874 4.738 36.363 1.00 16.06 70 ASP D O 1
ATOM 7045 N N . HIS D 1 77 ? 70.930 3.775 36.392 1.00 16.49 71 HIS D N 1
ATOM 7046 C CA . HIS D 1 77 ? 70.948 3.479 34.943 1.00 16.62 71 HIS D CA 1
ATOM 7047 C C . HIS D 1 77 ? 70.082 2.293 34.553 1.00 18.32 71 HIS D C 1
ATOM 7048 O O . HIS D 1 77 ? 69.691 2.286 33.374 1.00 17.99 71 HIS D O 1
ATOM 7055 N N . ASP D 1 78 ? 69.688 1.394 35.454 1.00 19.34 72 ASP D N 1
ATOM 7056 C CA . ASP D 1 78 ? 68.585 0.454 35.054 1.00 20.65 72 ASP D CA 1
ATOM 7057 C C . ASP D 1 78 ? 67.316 1.255 34.662 1.00 20.31 72 ASP D C 1
ATOM 7058 O O . ASP D 1 78 ? 66.651 0.910 33.672 1.00 21.33 72 ASP D O 1
ATOM 7063 N N . ALA D 1 79 ? 66.981 2.328 35.438 1.00 17.65 73 ALA D N 1
ATOM 7064 C CA . ALA D 1 79 ? 65.818 3.158 35.144 1.00 17.91 73 ALA D CA 1
ATOM 7065 C C . ALA D 1 79 ? 66.121 3.988 33.895 1.00 16.49 73 ALA D C 1
ATOM 7066 O O . ALA D 1 79 ? 65.258 4.071 33.008 1.00 18.32 73 ALA D O 1
ATOM 7068 N N . VAL D 1 80 ? 67.283 4.602 33.791 1.00 16.35 74 VAL D N 1
ATOM 7069 C CA . VAL D 1 80 ? 67.664 5.350 32.547 1.00 16.09 74 VAL D CA 1
ATOM 7070 C C . VAL D 1 80 ? 67.424 4.510 31.284 1.00 16.47 74 VAL D C 1
ATOM 7071 O O . VAL D 1 80 ? 66.780 4.964 30.332 1.00 16.72 74 VAL D O 1
ATOM 7075 N N . ASP D 1 81 ? 67.947 3.289 31.366 1.00 17.17 75 ASP D N 1
ATOM 7076 C CA . ASP D 1 81 ? 67.907 2.462 30.147 1.00 18.83 75 ASP D CA 1
ATOM 7077 C C . ASP D 1 81 ? 66.497 1.930 29.894 1.00 19.14 75 ASP D C 1
ATOM 7078 O O . ASP D 1 81 ? 66.171 1.836 28.687 1.00 20.02 75 ASP D O 1
ATOM 7083 N N . ALA D 1 82 ? 65.684 1.621 30.875 1.00 18.89 76 ALA D N 1
ATOM 7084 C CA . ALA D 1 82 ? 64.276 1.277 30.700 1.00 20.77 76 ALA D CA 1
ATOM 7085 C C . ALA D 1 82 ? 63.531 2.417 30.034 1.00 20.97 76 ALA D C 1
ATOM 7086 O O . ALA D 1 82 ? 62.728 2.193 29.127 1.00 19.99 76 ALA D O 1
ATOM 7088 N N . ILE D 1 83 ? 63.792 3.673 30.447 1.00 18.59 77 ILE D N 1
ATOM 7089 C CA . ILE D 1 83 ? 63.079 4.813 29.839 1.00 17.96 77 ILE D CA 1
ATOM 7090 C C . ILE D 1 83 ? 63.546 5.004 28.405 1.00 17.93 77 ILE D C 1
ATOM 7091 O O . ILE D 1 83 ? 62.690 5.200 27.539 1.00 19.84 77 ILE D O 1
ATOM 7096 N N . LEU D 1 84 ? 64.845 4.922 28.160 1.00 18.46 78 LEU D N 1
ATOM 7097 C CA . LEU D 1 84 ? 65.378 5.121 26.787 1.00 19.30 78 LEU D CA 1
ATOM 7098 C C . LEU D 1 84 ? 64.902 3.969 25.863 1.00 19.97 78 LEU D C 1
ATOM 7099 O O . LEU D 1 84 ? 64.566 4.251 24.729 1.00 22.23 78 LEU D O 1
ATOM 7104 N N . THR D 1 85 ? 64.860 2.760 26.366 1.00 20.59 79 THR D N 1
ATOM 7105 C CA . THR D 1 85 ? 64.288 1.656 25.534 1.00 21.12 79 THR D CA 1
ATOM 7106 C C . THR D 1 85 ? 62.813 1.944 25.202 1.00 22.22 79 THR D C 1
ATOM 7107 O O . THR D 1 85 ? 62.325 1.649 24.050 1.00 22.84 79 THR D O 1
ATOM 7111 N N . ALA D 1 86 ? 62.021 2.382 26.154 1.00 21.26 80 ALA D N 1
ATOM 7112 C CA . ALA D 1 86 ? 60.607 2.722 25.958 1.00 21.72 80 ALA D CA 1
ATOM 7113 C C . ALA D 1 86 ? 60.449 3.800 24.904 1.00 22.67 80 ALA D C 1
ATOM 7114 O O . ALA D 1 86 ? 59.423 3.885 24.230 1.00 21.55 80 ALA D O 1
ATOM 7116 N N . ALA D 1 87 ? 61.436 4.694 24.799 1.00 23.08 81 ALA D N 1
ATOM 7117 C CA . ALA D 1 87 ? 61.390 5.851 23.871 1.00 22.06 81 ALA D CA 1
ATOM 7118 C C . ALA D 1 87 ? 61.634 5.412 22.424 1.00 22.92 81 ALA D C 1
ATOM 7119 O O . ALA D 1 87 ? 61.489 6.242 21.522 1.00 24.23 81 ALA D O 1
ATOM 7121 N N . GLY D 1 88 ? 62.093 4.177 22.225 1.00 22.80 82 GLY D N 1
ATOM 7122 C CA . GLY D 1 88 ? 62.268 3.664 20.859 1.00 25.22 82 GLY D CA 1
ATOM 7123 C C . GLY D 1 88 ? 63.232 4.553 20.073 1.00 24.27 82 GLY D C 1
ATOM 7124 O O . GLY D 1 88 ? 64.412 4.769 20.537 1.00 25.76 82 GLY D O 1
ATOM 7125 N N . ASP D 1 89 ? 62.815 5.001 18.907 1.00 26.00 83 ASP D N 1
ATOM 7126 C CA . ASP D 1 89 ? 63.753 5.759 18.028 1.00 26.82 83 ASP D CA 1
ATOM 7127 C C . ASP D 1 89 ? 63.601 7.268 18.287 1.00 25.61 83 ASP D C 1
ATOM 7128 O O . ASP D 1 89 ? 64.147 8.054 17.521 1.00 25.79 83 ASP D O 1
ATOM 7133 N N . ALA D 1 90 ? 62.825 7.663 19.292 1.00 24.72 84 ALA D N 1
ATOM 7134 C CA . ALA D 1 90 ? 62.683 9.106 19.612 1.00 22.72 84 ALA D CA 1
ATOM 7135 C C . ALA D 1 90 ? 64.055 9.780 19.786 1.00 21.53 84 ALA D C 1
ATOM 7136 O O . ALA D 1 90 ? 64.176 10.958 19.447 1.00 20.76 84 ALA D O 1
ATOM 7138 N N . PRO D 1 91 ? 65.070 9.180 20.386 1.00 21.09 85 PRO D N 1
ATOM 7139 C CA . PRO D 1 91 ? 66.338 9.863 20.587 1.00 20.19 85 PRO D CA 1
ATOM 7140 C C . PRO D 1 91 ? 67.076 10.172 19.288 1.00 20.97 85 PRO D C 1
ATOM 7141 O O . PRO D 1 91 ? 68.075 10.846 19.302 1.00 21.18 85 PRO D O 1
ATOM 7145 N N . ALA D 1 92 ? 66.665 9.567 18.165 1.00 22.19 86 ALA D N 1
ATOM 7146 C CA . ALA D 1 92 ? 67.457 9.731 16.937 1.00 22.63 86 ALA D CA 1
ATOM 7147 C C . ALA D 1 92 ? 67.568 11.197 16.552 1.00 21.07 86 ALA D C 1
ATOM 7148 O O . ALA D 1 92 ? 66.538 11.895 16.484 1.00 22.12 86 ALA D O 1
ATOM 7150 N N . GLY D 1 93 ? 68.789 11.616 16.251 1.00 20.60 87 GLY D N 1
ATOM 7151 C CA . GLY D 1 93 ? 69.054 12.991 15.844 1.00 20.64 87 GLY D CA 1
ATOM 7152 C C . GLY D 1 93 ? 69.034 13.989 17.006 1.00 20.51 87 GLY D C 1
ATOM 7153 O O . GLY D 1 93 ? 69.123 15.187 16.753 1.00 22.08 87 GLY D O 1
ATOM 7154 N N . ARG D 1 94 ? 68.905 13.534 18.237 1.00 20.08 88 ARG D N 1
ATOM 7155 C CA . ARG D 1 94 ? 68.804 14.431 19.419 1.00 18.17 88 ARG D CA 1
ATOM 7156 C C . ARG D 1 94 ? 69.964 14.102 20.374 1.00 17.57 88 ARG D C 1
ATOM 7157 O O . ARG D 1 94 ? 70.694 13.137 20.164 1.00 18.68 88 ARG D O 1
ATOM 7165 N N . THR D 1 95 ? 70.097 14.878 21.443 1.00 16.23 89 THR D N 1
ATOM 7166 C CA . THR D 1 95 ? 71.127 14.712 22.461 1.00 16.23 89 THR D CA 1
ATOM 7167 C C . THR D 1 95 ? 70.428 14.264 23.729 1.00 16.73 89 THR D C 1
ATOM 7168 O O . THR D 1 95 ? 69.448 14.939 24.171 1.00 16.41 89 THR D O 1
ATOM 7172 N N . VAL D 1 96 ? 70.985 13.212 24.310 1.00 15.20 90 VAL D N 1
ATOM 7173 C CA . VAL D 1 96 ? 70.530 12.731 25.631 1.00 14.91 90 VAL D CA 1
ATOM 7174 C C . VAL D 1 96 ? 71.664 12.938 26.608 1.00 15.43 90 VAL D C 1
ATOM 7175 O O . VAL D 1 96 ? 72.834 12.624 26.281 1.00 14.78 90 VAL D O 1
ATOM 7179 N N . ILE D 1 97 ? 71.327 13.492 27.782 1.00 14.83 91 ILE D N 1
ATOM 7180 C CA . ILE D 1 97 ? 72.318 13.606 28.867 1.00 14.97 91 ILE D CA 1
ATOM 7181 C C . ILE D 1 97 ? 71.832 12.802 30.056 1.00 14.52 91 ILE D C 1
ATOM 7182 O O . ILE D 1 97 ? 70.751 13.091 30.599 1.00 14.38 91 ILE D O 1
ATOM 7187 N N . GLY D 1 98 ? 72.571 11.806 30.436 1.00 14.61 92 GLY D N 1
ATOM 7188 C CA . GLY D 1 98 ? 72.228 11.051 31.644 1.00 15.07 92 GLY D CA 1
ATOM 7189 C C . GLY D 1 98 ? 72.707 11.821 32.862 1.00 15.31 92 GLY D C 1
ATOM 7190 O O . GLY D 1 98 ? 73.848 12.293 32.866 1.00 16.56 92 GLY D O 1
ATOM 7191 N N . LEU D 1 99 ? 71.834 12.051 33.785 1.00 13.46 93 LEU D N 1
ATOM 7192 C CA . LEU D 1 99 ? 72.165 12.702 35.070 1.00 13.18 93 LEU D CA 1
ATOM 7193 C C . LEU D 1 99 ? 71.657 11.805 36.178 1.00 13.91 93 LEU D C 1
ATOM 7194 O O . LEU D 1 99 ? 71.063 12.282 37.144 1.00 15.36 93 LEU D O 1
ATOM 7199 N N . SER D 1 100 ? 71.983 10.532 36.167 1.00 14.22 94 SER D N 1
ATOM 7200 C CA . SER D 1 100 ? 71.479 9.579 37.155 1.00 14.04 94 SER D CA 1
ATOM 7201 C C . SER D 1 100 ? 72.714 8.850 37.697 1.00 15.71 94 SER D C 1
ATOM 7202 O O . SER D 1 100 ? 73.506 8.256 36.928 1.00 17.20 94 SER D O 1
ATOM 7205 N N . SER D 1 101 ? 72.915 8.854 38.987 1.00 15.39 95 SER D N 1
ATOM 7206 C CA . SER D 1 101 ? 74.193 8.350 39.556 1.00 15.14 95 SER D CA 1
ATOM 7207 C C . SER D 1 101 ? 74.310 6.842 39.473 1.00 17.30 95 SER D C 1
ATOM 7208 O O . SER D 1 101 ? 73.449 6.109 39.916 1.00 20.90 95 SER D O 1
ATOM 7211 N N . ASP D 1 102 ? 75.391 6.409 38.807 1.00 15.74 96 ASP D N 1
ATOM 7212 C CA . ASP D 1 102 ? 75.668 4.955 38.616 1.00 16.43 96 ASP D CA 1
ATOM 7213 C C . ASP D 1 102 ? 77.157 4.869 38.254 1.00 16.39 96 ASP D C 1
ATOM 7214 O O . ASP D 1 102 ? 77.926 5.813 38.252 1.00 16.70 96 ASP D O 1
ATOM 7219 N N . THR D 1 103 ? 77.608 3.625 37.935 1.00 18.00 97 THR D N 1
ATOM 7220 C CA . THR D 1 103 ? 79.025 3.426 37.739 1.00 20.12 97 THR D CA 1
ATOM 7221 C C . THR D 1 103 ? 79.507 3.845 36.364 1.00 18.73 97 THR D C 1
ATOM 7222 O O . THR D 1 103 ? 78.743 4.045 35.401 1.00 18.91 97 THR D O 1
ATOM 7226 N N . PRO D 1 104 ? 80.820 4.051 36.210 1.00 19.36 98 PRO D N 1
ATOM 7227 C CA . PRO D 1 104 ? 81.430 4.291 34.910 1.00 19.82 98 PRO D CA 1
ATOM 7228 C C . PRO D 1 104 ? 80.984 3.281 33.862 1.00 20.51 98 PRO D C 1
ATOM 7229 O O . PRO D 1 104 ? 80.700 3.737 32.750 1.00 19.37 98 PRO D O 1
ATOM 7233 N N . ASP D 1 105 ? 80.948 1.963 34.129 1.00 21.18 99 ASP D N 1
ATOM 7234 C CA . ASP D 1 105 ? 80.513 0.947 33.126 1.00 23.52 99 ASP D CA 1
ATOM 7235 C C . ASP D 1 105 ? 79.074 1.197 32.647 1.00 22.49 99 ASP D C 1
ATOM 7236 O O . ASP D 1 105 ? 78.726 1.039 31.461 1.00 21.24 99 ASP D O 1
ATOM 7241 N N . ARG D 1 106 ? 78.193 1.662 33.560 1.00 20.98 100 ARG D N 1
ATOM 7242 C CA . ARG D 1 106 ? 76.790 1.872 33.192 1.00 20.90 100 ARG D CA 1
ATOM 7243 C C . ARG D 1 106 ? 76.701 3.165 32.387 1.00 19.08 100 ARG D C 1
ATOM 7244 O O . ARG D 1 106 ? 75.897 3.198 31.481 1.00 18.82 100 ARG D O 1
ATOM 7252 N N . ALA D 1 107 ? 77.532 4.144 32.629 1.00 18.81 101 ALA D N 1
ATOM 7253 C CA . ALA D 1 107 ? 77.561 5.386 31.813 1.00 18.81 101 ALA D CA 1
ATOM 7254 C C . ALA D 1 107 ? 77.946 5.052 30.363 1.00 18.93 101 ALA D C 1
ATOM 7255 O O . ALA D 1 107 ? 77.295 5.492 29.370 1.00 18.01 101 ALA D O 1
ATOM 7257 N N . ARG D 1 108 ? 78.963 4.187 30.269 1.00 18.96 102 ARG D N 1
ATOM 7258 C CA . ARG D 1 108 ? 79.392 3.714 28.928 1.00 19.44 102 ARG D CA 1
ATOM 7259 C C . ARG D 1 108 ? 78.349 2.856 28.247 1.00 19.01 102 ARG D C 1
ATOM 7260 O O . ARG D 1 108 ? 78.212 3.008 27.017 1.00 20.04 102 ARG D O 1
ATOM 7268 N N . ARG D 1 109 ? 77.652 1.965 28.905 1.00 18.77 103 ARG D N 1
ATOM 7269 C CA . ARG D 1 109 ? 76.561 1.188 28.345 1.00 20.97 103 ARG D CA 1
ATOM 7270 C C . ARG D 1 109 ? 75.505 2.100 27.764 1.00 19.66 103 ARG D C 1
ATOM 7271 O O . ARG D 1 109 ? 74.901 1.846 26.721 1.00 20.25 103 ARG D O 1
ATOM 7279 N N . THR D 1 110 ? 75.106 3.069 28.617 1.00 19.23 104 THR D N 1
ATOM 7280 C CA . THR D 1 110 ? 74.046 3.960 28.170 1.00 18.09 104 THR D CA 1
ATOM 7281 C C . THR D 1 110 ? 74.457 4.756 26.931 1.00 17.43 104 THR D C 1
ATOM 7282 O O . THR D 1 110 ? 73.623 4.988 26.026 1.00 17.49 104 THR D O 1
ATOM 7286 N N . ALA D 1 111 ? 75.683 5.150 26.866 1.00 17.72 105 ALA D N 1
ATOM 7287 C CA . ALA D 1 111 ? 76.228 5.880 25.697 1.00 18.21 105 ALA D CA 1
ATOM 7288 C C . ALA D 1 111 ? 76.076 5.008 24.452 1.00 20.28 105 ALA D C 1
ATOM 7289 O O . ALA D 1 111 ? 75.659 5.515 23.421 1.00 20.45 105 ALA D O 1
ATOM 7291 N N . LYS D 1 112 ? 76.391 3.706 24.593 1.00 20.98 106 LYS D N 1
ATOM 7292 C CA . LYS D 1 112 ? 76.222 2.753 23.472 1.00 21.46 106 LYS D CA 1
ATOM 7293 C C . LYS D 1 112 ? 74.757 2.666 23.055 1.00 20.98 106 LYS D C 1
ATOM 7294 O O . LYS D 1 112 ? 74.406 2.668 21.841 1.00 21.01 106 LYS D O 1
ATOM 7300 N N . LEU D 1 113 ? 73.858 2.533 24.015 1.00 19.72 107 LEU D N 1
ATOM 7301 C CA . LEU D 1 113 ? 72.433 2.432 23.718 1.00 20.25 107 LEU D CA 1
ATOM 7302 C C . LEU D 1 113 ? 71.962 3.656 22.943 1.00 20.35 107 LEU D C 1
ATOM 7303 O O . LEU D 1 113 ? 71.328 3.535 21.921 1.00 20.66 107 LEU D O 1
ATOM 7308 N N . VAL D 1 114 ? 72.264 4.829 23.435 1.00 19.35 108 VAL D N 1
ATOM 7309 C CA . VAL D 1 114 ? 71.848 6.057 22.735 1.00 18.84 108 VAL D CA 1
ATOM 7310 C C . VAL D 1 114 ? 72.447 6.135 21.338 1.00 19.32 108 VAL D C 1
ATOM 7311 O O . VAL D 1 114 ? 71.729 6.478 20.382 1.00 20.10 108 VAL D O 1
ATOM 7315 N N . GLY D 1 115 ? 73.723 5.809 21.185 1.00 20.89 109 GLY D N 1
ATOM 7316 C CA . GLY D 1 115 ? 74.310 5.837 19.843 1.00 21.84 109 GLY D CA 1
ATOM 7317 C C . GLY D 1 115 ? 73.636 4.840 18.929 1.00 22.42 109 GLY D C 1
ATOM 7318 O O . GLY D 1 115 ? 73.417 5.158 17.739 1.00 22.91 109 GLY D O 1
ATOM 7319 N N . ASN D 1 116 ? 73.270 3.685 19.458 1.00 22.59 110 ASN D N 1
ATOM 7320 C CA . ASN D 1 116 ? 72.671 2.635 18.607 1.00 23.45 110 ASN D CA 1
ATOM 7321 C C . ASN D 1 116 ? 71.282 3.016 18.131 1.00 25.90 110 ASN D C 1
ATOM 7322 O O . ASN D 1 116 ? 70.846 2.491 17.083 1.00 27.36 110 ASN D O 1
ATOM 7327 N N . VAL D 1 117 ? 70.580 3.964 18.756 1.00 24.73 111 VAL D N 1
ATOM 7328 C CA . VAL D 1 117 ? 69.288 4.431 18.243 1.00 25.42 111 VAL D CA 1
ATOM 7329 C C . VAL D 1 117 ? 69.460 5.783 17.552 1.00 24.69 111 VAL D C 1
ATOM 7330 O O . VAL D 1 117 ? 68.445 6.405 17.239 1.00 30.83 111 VAL D O 1
ATOM 7334 N N . GLY D 1 118 ? 70.699 6.187 17.270 1.00 22.87 112 GLY D N 1
ATOM 7335 C CA . GLY D 1 118 ? 70.983 7.352 16.437 1.00 22.54 112 GLY D CA 1
ATOM 7336 C C . GLY D 1 118 ? 71.040 8.675 17.184 1.00 21.80 112 GLY D C 1
ATOM 7337 O O . GLY D 1 118 ? 71.011 9.734 16.527 1.00 22.03 112 GLY D O 1
ATOM 7338 N N . GLY D 1 119 ? 71.057 8.606 18.490 1.00 20.29 113 GLY D N 1
ATOM 7339 C CA . GLY D 1 119 ? 71.268 9.841 19.283 1.00 19.89 113 GLY D CA 1
ATOM 7340 C C . GLY D 1 119 ? 72.728 10.133 19.615 1.00 19.16 113 GLY D C 1
ATOM 7341 O O . GLY D 1 119 ? 73.654 9.328 19.278 1.00 21.53 113 GLY D O 1
ATOM 7342 N N A ARG D 1 120 ? 72.927 11.166 20.459 0.39 18.79 114 ARG D N 1
ATOM 7343 N N B ARG D 1 120 ? 72.963 11.206 20.406 0.32 19.16 114 ARG D N 1
ATOM 7344 N N C ARG D 1 120 ? 73.021 11.245 20.327 0.29 19.36 114 ARG D N 1
ATOM 7345 C CA A ARG D 1 120 ? 74.238 11.678 20.913 0.39 19.52 114 ARG D CA 1
ATOM 7346 C CA B ARG D 1 120 ? 74.303 11.647 20.878 0.32 19.69 114 ARG D CA 1
ATOM 7347 C CA C ARG D 1 120 ? 74.380 11.536 20.868 0.29 19.81 114 ARG D CA 1
ATOM 7348 C C A ARG D 1 120 ? 74.158 11.628 22.461 0.39 19.20 114 ARG D C 1
ATOM 7349 C C B ARG D 1 120 ? 74.195 11.680 22.426 0.32 19.58 114 ARG D C 1
ATOM 7350 C C C ARG D 1 120 ? 74.212 11.667 22.400 0.29 19.65 114 ARG D C 1
ATOM 7351 O O A ARG D 1 120 ? 73.054 11.678 23.084 0.39 19.77 114 ARG D O 1
ATOM 7352 O O B ARG D 1 120 ? 73.098 11.899 23.036 0.32 21.69 114 ARG D O 1
ATOM 7353 O O C ARG D 1 120 ? 73.110 11.971 22.960 0.29 21.72 114 ARG D O 1
ATOM 7375 N N . TYR D 1 121 ? 75.253 11.289 23.099 1.00 18.75 115 TYR D N 1
ATOM 7376 C CA . TYR D 1 121 ? 75.110 11.173 24.544 1.00 17.98 115 TYR D CA 1
ATOM 7377 C C . TYR D 1 121 ? 76.190 11.938 25.257 1.00 17.56 115 TYR D C 1
ATOM 7378 O O . TYR D 1 121 ? 77.370 11.835 24.899 1.00 18.70 115 TYR D O 1
ATOM 7387 N N . LEU D 1 122 ? 75.861 12.607 26.378 1.00 16.03 116 LEU D N 1
ATOM 7388 C CA . LEU D 1 122 ? 76.848 13.023 27.366 1.00 16.66 116 LEU D CA 1
ATOM 7389 C C . LEU D 1 122 ? 76.427 12.397 28.684 1.00 17.39 116 LEU D C 1
ATOM 7390 O O . LEU D 1 122 ? 75.223 12.210 28.913 1.00 15.84 116 LEU D O 1
ATOM 7395 N N . ASP D 1 123 ? 77.402 12.065 29.511 1.00 16.35 117 ASP D N 1
ATOM 7396 C CA . ASP D 1 123 ? 77.033 11.579 30.858 1.00 17.22 117 ASP D CA 1
ATOM 7397 C C . ASP D 1 123 ? 77.372 12.664 31.813 1.00 17.35 117 ASP D C 1
ATOM 7398 O O . ASP D 1 123 ? 78.337 13.428 31.633 1.00 19.32 117 ASP D O 1
ATOM 7403 N N . GLY D 1 124 ? 76.537 12.850 32.830 1.00 16.49 118 GLY D N 1
ATOM 7404 C CA . GLY D 1 124 ? 76.822 13.897 33.812 1.00 17.18 118 GLY D CA 1
ATOM 7405 C C . GLY D 1 124 ? 76.494 13.469 35.223 1.00 16.51 118 GLY D C 1
ATOM 7406 O O . GLY D 1 124 ? 75.818 12.468 35.409 1.00 19.13 118 GLY D O 1
ATOM 7407 N N . ALA D 1 125 ? 77.118 14.176 36.130 1.00 14.25 119 ALA D N 1
ATOM 7408 C CA . ALA D 1 125 ? 76.977 13.918 37.560 1.00 14.28 119 ALA D CA 1
ATOM 7409 C C . ALA D 1 125 ? 76.771 15.239 38.263 1.00 12.31 119 ALA D C 1
ATOM 7410 O O . ALA D 1 125 ? 77.614 16.154 38.270 1.00 13.72 119 ALA D O 1
ATOM 7412 N N . ILE D 1 126 ? 75.621 15.316 38.959 1.00 12.73 120 ILE D N 1
ATOM 7413 C CA . ILE D 1 126 ? 75.226 16.501 39.762 1.00 12.46 120 ILE D CA 1
ATOM 7414 C C . ILE D 1 126 ? 75.823 16.354 41.156 1.00 12.05 120 ILE D C 1
ATOM 7415 O O . ILE D 1 126 ? 75.528 15.335 41.826 1.00 12.89 120 ILE D O 1
ATOM 7420 N N . MET D 1 127 ? 76.661 17.288 41.542 1.00 12.45 121 MET D N 1
ATOM 7421 C CA . MET D 1 127 ? 77.449 17.134 42.799 1.00 12.44 121 MET D CA 1
ATOM 7422 C C . MET D 1 127 ? 76.971 18.003 43.910 1.00 12.35 121 MET D C 1
ATOM 7423 O O . MET D 1 127 ? 77.670 18.129 44.936 1.00 13.23 121 MET D O 1
ATOM 7428 N N . THR D 1 128 ? 75.780 18.559 43.833 1.00 11.63 122 THR D N 1
ATOM 7429 C CA . THR D 1 128 ? 75.231 19.522 44.797 1.00 12.85 122 THR D CA 1
ATOM 7430 C C . THR D 1 128 ? 73.747 19.297 44.996 1.00 12.51 122 THR D C 1
ATOM 7431 O O . THR D 1 128 ? 73.114 18.710 44.111 1.00 13.31 122 THR D O 1
ATOM 7435 N N . PRO D 1 129 ? 73.153 19.687 46.136 1.00 12.88 123 PRO D N 1
ATOM 7436 C CA . PRO D 1 129 ? 71.780 19.370 46.501 1.00 13.10 123 PRO D CA 1
ATOM 7437 C C . PRO D 1 129 ? 70.779 20.270 45.774 1.00 13.75 123 PRO D C 1
ATOM 7438 O O . PRO D 1 129 ? 71.135 21.223 45.081 1.00 12.97 123 PRO D O 1
ATOM 7442 N N . ILE D 1 130 ? 69.513 19.950 45.895 1.00 13.70 124 ILE D N 1
ATOM 7443 C CA . ILE D 1 130 ? 68.470 20.603 45.039 1.00 14.25 124 ILE D CA 1
ATOM 7444 C C . ILE D 1 130 ? 68.407 22.132 45.262 1.00 14.82 124 ILE D C 1
ATOM 7445 O O . ILE D 1 130 ? 68.090 22.824 44.265 1.00 15.47 124 ILE D O 1
ATOM 7450 N N A ASP D 1 131 ? 68.696 22.673 46.429 0.64 16.31 125 ASP D N 1
ATOM 7451 N N B ASP D 1 131 ? 68.666 22.678 46.437 0.36 15.32 125 ASP D N 1
ATOM 7452 C CA A ASP D 1 131 ? 68.570 24.147 46.657 0.64 18.32 125 ASP D CA 1
ATOM 7453 C CA B ASP D 1 131 ? 68.528 24.152 46.629 0.36 16.14 125 ASP D CA 1
ATOM 7454 C C A ASP D 1 131 ? 69.624 24.932 45.888 0.64 16.79 125 ASP D C 1
ATOM 7455 C C B ASP D 1 131 ? 69.530 24.904 45.752 0.36 15.41 125 ASP D C 1
ATOM 7456 O O A ASP D 1 131 ? 69.544 26.181 45.893 0.64 19.06 125 ASP D O 1
ATOM 7457 O O B ASP D 1 131 ? 69.212 26.071 45.384 0.36 15.73 125 ASP D O 1
ATOM 7466 N N . THR D 1 132 ? 70.666 24.279 45.416 1.00 14.98 126 THR D N 1
ATOM 7467 C CA . THR D 1 132 ? 71.801 24.913 44.679 1.00 15.81 126 THR D CA 1
ATOM 7468 C C . THR D 1 132 ? 71.398 25.082 43.200 1.00 14.73 126 THR D C 1
ATOM 7469 O O . THR D 1 132 ? 72.075 25.810 42.470 1.00 12.87 126 THR D O 1
ATOM 7473 N N . ILE D 1 133 ? 70.511 24.260 42.668 1.00 13.72 127 ILE D N 1
ATOM 7474 C CA . ILE D 1 133 ? 70.313 24.154 41.228 1.00 12.56 127 ILE D CA 1
ATOM 7475 C C . ILE D 1 133 ? 69.770 25.493 40.687 1.00 13.60 127 ILE D C 1
ATOM 7476 O O . ILE D 1 133 ? 68.892 26.059 41.335 1.00 15.93 127 ILE D O 1
ATOM 7481 N N . GLY D 1 134 ? 70.387 25.931 39.593 1.00 13.75 128 GLY D N 1
ATOM 7482 C CA . GLY D 1 134 ? 70.015 27.215 39.015 1.00 15.17 128 GLY D CA 1
ATOM 7483 C C . GLY D 1 134 ? 70.842 28.320 39.641 1.00 16.51 128 GLY D C 1
ATOM 7484 O O . GLY D 1 134 ? 70.456 29.496 39.403 1.00 18.25 128 GLY D O 1
ATOM 7485 N N . THR D 1 135 ? 71.795 28.021 40.480 1.00 16.37 129 THR D N 1
ATOM 7486 C CA . THR D 1 135 ? 72.663 29.032 41.139 1.00 16.38 129 THR D CA 1
ATOM 7487 C C . THR D 1 135 ? 74.131 28.712 40.856 1.00 16.74 129 THR D C 1
ATOM 7488 O O . THR D 1 135 ? 74.494 27.600 40.487 1.00 15.47 129 THR D O 1
ATOM 7492 N N . ARG D 1 136 ? 75.049 29.680 41.153 1.00 17.58 130 ARG D N 1
ATOM 7493 C CA . ARG D 1 136 ? 76.485 29.438 41.057 1.00 19.83 130 ARG D CA 1
ATOM 7494 C C . ARG D 1 136 ? 76.979 28.502 42.145 1.00 18.42 130 ARG D C 1
ATOM 7495 O O . ARG D 1 136 ? 78.097 28.072 41.984 1.00 20.26 130 ARG D O 1
ATOM 7503 N N . GLY D 1 137 ? 76.128 28.087 43.062 1.00 17.26 131 GLY D N 1
ATOM 7504 C CA . GLY D 1 137 ? 76.536 27.085 44.048 1.00 17.23 131 GLY D CA 1
ATOM 7505 C C . GLY D 1 137 ? 76.380 25.702 43.522 1.00 15.92 131 GLY D C 1
ATOM 7506 O O . GLY D 1 137 ? 76.817 24.785 44.277 1.00 16.69 131 GLY D O 1
ATOM 7507 N N . ALA D 1 138 ? 75.727 25.476 42.406 1.00 14.24 132 ALA D N 1
ATOM 7508 C CA . ALA D 1 138 ? 75.633 24.097 41.888 1.00 13.05 132 ALA D CA 1
ATOM 7509 C C . ALA D 1 138 ? 76.865 23.698 41.095 1.00 13.59 132 ALA D C 1
ATOM 7510 O O . ALA D 1 138 ? 77.543 24.594 40.484 1.00 14.53 132 ALA D O 1
ATOM 7512 N N . SER D 1 139 ? 77.196 22.423 41.009 1.00 12.74 133 SER D N 1
ATOM 7513 C CA . SER D 1 139 ? 78.291 21.885 40.206 1.00 13.32 133 SER D CA 1
ATOM 7514 C C . SER D 1 139 ? 77.775 20.652 39.512 1.00 12.93 133 SER D C 1
ATOM 7515 O O . SER D 1 139 ? 77.309 19.716 40.204 1.00 13.18 133 SER D O 1
ATOM 7518 N N . ILE D 1 140 ? 77.957 20.534 38.191 1.00 13.23 134 ILE D N 1
ATOM 7519 C CA . ILE D 1 140 ? 77.624 19.340 37.413 1.00 13.36 134 ILE D CA 1
ATOM 7520 C C . ILE D 1 140 ? 78.872 19.018 36.588 1.00 13.76 134 ILE D C 1
ATOM 7521 O O . ILE D 1 140 ? 79.396 19.948 35.910 1.00 14.28 134 ILE D O 1
ATOM 7526 N N . LEU D 1 141 ? 79.246 17.763 36.591 1.00 14.12 135 LEU D N 1
ATOM 7527 C CA . LEU D 1 141 ? 80.384 17.282 35.805 1.00 14.67 135 LEU D CA 1
ATOM 7528 C C . LEU D 1 141 ? 79.853 16.595 34.588 1.00 16.45 135 LEU D C 1
ATOM 7529 O O . LEU D 1 141 ? 78.844 15.919 34.659 1.00 16.82 135 LEU D O 1
ATOM 7534 N N . PHE D 1 142 ? 80.560 16.687 33.443 1.00 16.38 136 PHE D N 1
ATOM 7535 C CA . PHE D 1 142 ? 80.119 16.038 32.191 1.00 16.14 136 PHE D CA 1
ATOM 7536 C C . PHE D 1 142 ? 81.252 15.252 31.532 1.00 17.25 136 PHE D C 1
ATOM 7537 O O . PHE D 1 142 ? 82.415 15.720 31.644 1.00 17.65 136 PHE D O 1
ATOM 7545 N N . ALA D 1 143 ? 80.875 14.212 30.829 1.00 16.83 137 ALA D N 1
ATOM 7546 C CA . ALA D 1 143 ? 81.881 13.422 30.060 1.00 18.03 137 ALA D CA 1
ATOM 7547 C C . ALA D 1 143 ? 81.263 13.016 28.763 1.00 19.12 137 ALA D C 1
ATOM 7548 O O . ALA D 1 143 ? 80.071 12.749 28.649 1.00 17.63 137 ALA D O 1
ATOM 7550 N N . GLY D 1 144 ? 82.142 12.930 27.752 1.00 19.74 138 GLY D N 1
ATOM 7551 C CA . GLY D 1 144 ? 81.728 12.621 26.383 1.00 20.00 138 GLY D CA 1
ATOM 7552 C C . GLY D 1 144 ? 82.383 13.599 25.425 1.00 20.02 138 GLY D C 1
ATOM 7553 O O . GLY D 1 144 ? 83.284 14.355 25.779 1.00 18.48 138 GLY D O 1
ATOM 7554 N N . PRO D 1 145 ? 81.893 13.607 24.157 1.00 19.97 139 PRO D N 1
ATOM 7555 C CA . PRO D 1 145 ? 82.591 14.410 23.162 1.00 21.56 139 PRO D CA 1
ATOM 7556 C C . PRO D 1 145 ? 82.590 15.871 23.581 1.00 19.98 139 PRO D C 1
ATOM 7557 O O . PRO D 1 145 ? 81.544 16.488 23.867 1.00 19.11 139 PRO D O 1
ATOM 7561 N N . GLN D 1 146 ? 83.761 16.469 23.619 1.00 20.91 140 GLN D N 1
ATOM 7562 C CA . GLN D 1 146 ? 83.929 17.859 24.000 1.00 22.96 140 GLN D CA 1
ATOM 7563 C C . GLN D 1 146 ? 83.053 18.775 23.144 1.00 22.90 140 GLN D C 1
ATOM 7564 O O . GLN D 1 146 ? 82.516 19.740 23.676 1.00 21.24 140 GLN D O 1
ATOM 7570 N N . ALA D 1 147 ? 82.985 18.533 21.838 1.00 22.43 141 ALA D N 1
ATOM 7571 C CA . ALA D 1 147 ? 82.220 19.447 20.964 1.00 23.25 141 ALA D CA 1
ATOM 7572 C C . ALA D 1 147 ? 80.729 19.368 21.297 1.00 21.57 141 ALA D C 1
ATOM 7573 O O . ALA D 1 147 ? 80.014 20.363 21.091 1.00 21.36 141 ALA D O 1
ATOM 7575 N N . LEU D 1 148 ? 80.274 18.216 21.753 1.00 21.32 142 LEU D N 1
ATOM 7576 C CA . LEU D 1 148 ? 78.859 18.007 22.099 1.00 20.58 142 LEU D CA 1
ATOM 7577 C C . LEU D 1 148 ? 78.576 18.787 23.376 1.00 19.35 142 LEU D C 1
ATOM 7578 O O . LEU D 1 148 ? 77.538 19.489 23.436 1.00 18.66 142 LEU D O 1
ATOM 7583 N N . PHE D 1 149 ? 79.489 18.769 24.352 1.00 19.18 143 PHE D N 1
ATOM 7584 C CA . PHE D 1 149 ? 79.339 19.611 25.556 1.00 18.49 143 PHE D CA 1
ATOM 7585 C C . PHE D 1 149 ? 79.285 21.086 25.162 1.00 18.41 143 PHE D C 1
ATOM 7586 O O . PHE D 1 149 ? 78.445 21.814 25.600 1.00 18.58 143 PHE D O 1
ATOM 7594 N N . ASP D 1 150 ? 80.191 21.466 24.263 1.00 19.69 144 ASP D N 1
ATOM 7595 C CA . ASP D 1 150 ? 80.268 22.882 23.893 1.00 21.54 144 ASP D CA 1
ATOM 7596 C C . ASP D 1 150 ? 79.020 23.297 23.146 1.00 20.77 144 ASP D C 1
ATOM 7597 O O . ASP D 1 150 ? 78.612 24.444 23.395 1.00 22.31 144 ASP D O 1
ATOM 7602 N N . GLU D 1 151 ? 78.373 22.399 22.401 1.00 20.52 145 GLU D N 1
ATOM 7603 C CA . GLU D 1 151 ? 77.144 22.736 21.656 1.00 21.31 145 GLU D CA 1
ATOM 7604 C C . GLU D 1 151 ? 75.982 23.028 22.610 1.00 21.06 145 GLU D C 1
ATOM 7605 O O . GLU D 1 151 ? 75.163 23.880 22.329 1.00 21.62 145 GLU D O 1
ATOM 7611 N N . HIS D 1 152 ? 75.891 22.343 23.751 1.00 18.72 146 HIS D N 1
ATOM 7612 C CA . HIS D 1 152 ? 74.753 22.426 24.668 1.00 19.05 146 HIS D CA 1
ATOM 7613 C C . HIS D 1 152 ? 75.053 23.234 25.925 1.00 18.98 146 HIS D C 1
ATOM 7614 O O . HIS D 1 152 ? 74.196 23.474 26.707 1.00 17.84 146 HIS D O 1
ATOM 7621 N N A ARG D 1 153 ? 76.271 23.686 26.122 0.48 21.31 147 ARG D N 1
ATOM 7622 N N B ARG D 1 153 ? 76.304 23.652 26.075 0.52 21.40 147 ARG D N 1
ATOM 7623 C CA A ARG D 1 153 ? 76.610 24.285 27.435 0.48 23.20 147 ARG D CA 1
ATOM 7624 C CA B ARG D 1 153 ? 76.809 24.463 27.219 0.52 23.88 147 ARG D CA 1
ATOM 7625 C C A ARG D 1 153 ? 75.919 25.657 27.595 0.48 22.21 147 ARG D C 1
ATOM 7626 C C B ARG D 1 153 ? 75.856 25.604 27.546 0.52 22.31 147 ARG D C 1
ATOM 7627 O O A ARG D 1 153 ? 75.726 26.053 28.760 0.48 21.70 147 ARG D O 1
ATOM 7628 O O B ARG D 1 153 ? 75.535 25.837 28.722 0.52 22.31 147 ARG D O 1
ATOM 7643 N N . GLY D 1 154 ? 75.461 26.353 26.546 1.00 22.70 148 GLY D N 1
ATOM 7644 C CA . GLY D 1 154 ? 74.682 27.593 26.735 1.00 22.86 148 GLY D CA 1
ATOM 7645 C C . GLY D 1 154 ? 73.379 27.345 27.465 1.00 21.28 148 GLY D C 1
ATOM 7646 O O . GLY D 1 154 ? 73.035 28.133 28.377 1.00 22.22 148 GLY D O 1
ATOM 7647 N N . VAL D 1 155 ? 72.701 26.271 27.120 1.00 20.13 149 VAL D N 1
ATOM 7648 C CA . VAL D 1 155 ? 71.446 25.900 27.764 1.00 21.14 149 VAL D CA 1
ATOM 7649 C C . VAL D 1 155 ? 71.785 25.314 29.139 1.00 21.06 149 VAL D C 1
ATOM 7650 O O . VAL D 1 155 ? 71.115 25.613 30.169 1.00 24.32 149 VAL D O 1
ATOM 7654 N N . LEU D 1 156 ? 72.761 24.436 29.221 1.00 18.66 150 LEU D N 1
ATOM 7655 C CA . LEU D 1 156 ? 73.105 23.755 30.525 1.00 19.40 150 LEU D CA 1
ATOM 7656 C C . LEU D 1 156 ? 73.582 24.808 31.557 1.00 19.53 150 LEU D C 1
ATOM 7657 O O . LEU D 1 156 ? 73.481 24.578 32.734 1.00 17.58 150 LEU D O 1
ATOM 7662 N N . ASP D 1 157 ? 74.149 25.928 31.107 1.00 18.97 151 ASP D N 1
ATOM 7663 C CA . ASP D 1 157 ? 74.810 26.822 32.085 1.00 18.09 151 ASP D CA 1
ATOM 7664 C C . ASP D 1 157 ? 73.769 27.440 33.059 1.00 16.13 151 ASP D C 1
ATOM 7665 O O . ASP D 1 157 ? 74.162 27.895 34.140 1.00 16.95 151 ASP D O 1
ATOM 7670 N N A THR D 1 158 ? 72.500 27.429 32.667 0.51 16.11 152 THR D N 1
ATOM 7671 N N B THR D 1 158 ? 72.469 27.525 32.759 0.49 15.84 152 THR D N 1
ATOM 7672 C CA A THR D 1 158 ? 71.363 27.865 33.486 0.51 16.88 152 THR D CA 1
ATOM 7673 C CA B THR D 1 158 ? 71.532 28.071 33.771 0.49 16.55 152 THR D CA 1
ATOM 7674 C C A THR D 1 158 ? 71.217 26.983 34.744 0.51 15.58 152 THR D C 1
ATOM 7675 C C B THR D 1 158 ? 71.448 27.111 34.961 0.49 15.56 152 THR D C 1
ATOM 7676 O O A THR D 1 158 ? 70.499 27.368 35.652 0.51 15.70 152 THR D O 1
ATOM 7677 O O B THR D 1 158 ? 71.071 27.631 36.053 0.49 16.52 152 THR D O 1
ATOM 7684 N N . LEU D 1 159 ? 71.900 25.852 34.788 1.00 15.43 153 LEU D N 1
ATOM 7685 C CA . LEU D 1 159 ? 71.728 24.915 35.922 1.00 14.58 153 LEU D CA 1
ATOM 7686 C C . LEU D 1 159 ? 72.756 25.131 37.019 1.00 15.46 153 LEU D C 1
ATOM 7687 O O . LEU D 1 159 ? 72.494 24.770 38.187 1.00 13.71 153 LEU D O 1
ATOM 7692 N N . GLY D 1 160 ? 73.926 25.686 36.689 1.00 15.12 154 GLY D N 1
ATOM 7693 C CA . GLY D 1 160 ? 75.008 25.763 37.680 1.00 15.16 154 GLY D CA 1
ATOM 7694 C C . GLY D 1 160 ? 76.371 25.886 36.981 1.00 15.41 154 GLY D C 1
ATOM 7695 O O . GLY D 1 160 ? 76.461 26.120 35.749 1.00 15.41 154 GLY D O 1
ATOM 7696 N N . GLN D 1 161 ? 77.420 25.723 37.763 1.00 14.12 155 GLN D N 1
ATOM 7697 C CA . GLN D 1 161 ? 78.763 25.677 37.207 1.00 16.60 155 GLN D CA 1
ATOM 7698 C C . GLN D 1 161 ? 78.981 24.331 36.568 1.00 16.74 155 GLN D C 1
ATOM 7699 O O . GLN D 1 161 ? 78.740 23.293 37.207 1.00 18.10 155 GLN D O 1
ATOM 7705 N N . LEU D 1 162 ? 79.522 24.274 35.374 1.00 16.59 156 LEU D N 1
ATOM 7706 C CA . LEU D 1 162 ? 79.671 23.031 34.607 1.00 16.99 156 LEU D CA 1
ATOM 7707 C C . LEU D 1 162 ? 81.171 22.749 34.422 1.00 18.95 156 LEU D C 1
ATOM 7708 O O . LEU D 1 162 ? 81.965 23.722 34.253 1.00 20.29 156 LEU D O 1
ATOM 7713 N N . THR D 1 163 ? 81.541 21.514 34.575 1.00 16.38 157 THR D N 1
ATOM 7714 C CA . THR D 1 163 ? 82.933 21.058 34.328 1.00 17.85 157 THR D CA 1
ATOM 7715 C C . THR D 1 163 ? 82.917 19.869 33.428 1.00 16.93 157 THR D C 1
ATOM 7716 O O . THR D 1 163 ? 82.336 18.825 33.715 1.00 17.75 157 THR D O 1
ATOM 7720 N N . TRP D 1 164 ? 83.560 19.987 32.258 1.00 17.96 158 TRP D N 1
ATOM 7721 C CA . TRP D 1 164 ? 83.775 18.822 31.376 1.00 17.81 158 TRP D CA 1
ATOM 7722 C C . TRP D 1 164 ? 85.066 18.083 31.804 1.00 17.79 158 TRP D C 1
ATOM 7723 O O . TRP D 1 164 ? 86.074 18.782 31.977 1.00 20.15 158 TRP D O 1
ATOM 7734 N N . VAL D 1 165 ? 84.986 16.805 32.071 1.00 18.67 159 VAL D N 1
ATOM 7735 C CA . VAL D 1 165 ? 86.161 16.108 32.681 1.00 19.30 159 VAL D CA 1
ATOM 7736 C C . VAL D 1 165 ? 86.761 15.117 31.695 1.00 21.23 159 VAL D C 1
ATOM 7737 O O . VAL D 1 165 ? 87.795 14.489 32.049 1.00 23.92 159 VAL D O 1
ATOM 7741 N N . GLY D 1 166 ? 86.249 14.907 30.514 1.00 19.72 160 GLY D N 1
ATOM 7742 C CA . GLY D 1 166 ? 87.003 14.170 29.509 1.00 20.76 160 GLY D CA 1
ATOM 7743 C C . GLY D 1 166 ? 86.133 13.470 28.495 1.00 21.76 160 GLY D C 1
ATOM 7744 O O . GLY D 1 166 ? 84.888 13.463 28.571 1.00 20.76 160 GLY D O 1
ATOM 7745 N N . GLU D 1 167 ? 86.785 12.885 27.479 1.00 21.29 161 GLU D N 1
ATOM 7746 C CA . GLU D 1 167 ? 86.063 12.211 26.393 1.00 20.71 161 GLU D CA 1
ATOM 7747 C C . GLU D 1 167 ? 85.436 10.891 26.786 1.00 19.01 161 GLU D C 1
ATOM 7748 O O . GLU D 1 167 ? 84.433 10.479 26.197 1.00 23.47 161 GLU D O 1
ATOM 7754 N N . ASP D 1 168 ? 86.062 10.135 27.687 1.00 21.17 162 ASP D N 1
ATOM 7755 C CA . ASP D 1 168 ? 85.521 8.814 28.066 1.00 21.35 162 ASP D CA 1
ATOM 7756 C C . ASP D 1 168 ? 84.167 9.049 28.737 1.00 21.12 162 ASP D C 1
ATOM 7757 O O . ASP D 1 168 ? 84.161 9.744 29.766 1.00 21.19 162 ASP D O 1
ATOM 7762 N N . HIS D 1 169 ? 83.104 8.480 28.197 1.00 21.34 163 HIS D N 1
ATOM 7763 C CA . HIS D 1 169 ? 81.716 8.662 28.711 1.00 19.72 163 HIS D CA 1
ATOM 7764 C C . HIS D 1 169 ? 81.572 8.180 30.166 1.00 20.06 163 HIS D C 1
ATOM 7765 O O . HIS D 1 169 ? 80.653 8.647 30.806 1.00 20.55 163 HIS D O 1
ATOM 7772 N N . GLY D 1 170 ? 82.495 7.365 30.684 1.00 18.98 164 GLY D N 1
ATOM 7773 C CA . GLY D 1 170 ? 82.453 6.895 32.081 1.00 20.44 164 GLY D CA 1
ATOM 7774 C C . GLY D 1 170 ? 83.158 7.824 33.037 1.00 18.54 164 GLY D C 1
ATOM 7775 O O . GLY D 1 170 ? 83.105 7.551 34.267 1.00 19.38 164 GLY D O 1
ATOM 7776 N N . ARG D 1 171 ? 83.779 8.909 32.608 1.00 18.13 165 ARG D N 1
ATOM 7777 C CA . ARG D 1 171 ? 84.713 9.639 33.479 1.00 18.73 165 ARG D CA 1
ATOM 7778 C C . ARG D 1 171 ? 83.988 10.517 34.516 1.00 18.95 165 ARG D C 1
ATOM 7779 O O . ARG D 1 171 ? 84.493 10.692 35.631 1.00 18.33 165 ARG D O 1
ATOM 7787 N N . ALA D 1 172 ? 82.844 11.104 34.185 1.00 17.35 166 ALA D N 1
ATOM 7788 C CA . ALA D 1 172 ? 82.110 11.865 35.182 1.00 17.22 166 ALA D CA 1
ATOM 7789 C C . ALA D 1 172 ? 81.636 10.938 36.290 1.00 15.94 166 ALA D C 1
ATOM 7790 O O . ALA D 1 172 ? 81.669 11.382 37.469 1.00 15.62 166 ALA D O 1
ATOM 7792 N N . ALA D 1 173 ? 81.186 9.747 35.946 1.00 16.93 167 ALA D N 1
ATOM 7793 C CA . ALA D 1 173 ? 80.751 8.727 36.914 1.00 15.96 167 ALA D CA 1
ATOM 7794 C C . ALA D 1 173 ? 81.928 8.334 37.799 1.00 16.65 167 ALA D C 1
ATOM 7795 O O . ALA D 1 173 ? 81.723 8.053 38.978 1.00 16.10 167 ALA D O 1
ATOM 7797 N N . ALA D 1 174 ? 83.154 8.308 37.261 1.00 17.28 168 ALA D N 1
ATOM 7798 C CA . ALA D 1 174 ? 84.347 7.977 38.100 1.00 17.66 168 ALA D CA 1
ATOM 7799 C C . ALA D 1 174 ? 84.602 9.082 39.123 1.00 18.07 168 ALA D C 1
ATOM 7800 O O . ALA D 1 174 ? 84.901 8.803 40.326 1.00 17.96 168 ALA D O 1
ATOM 7802 N N . PHE D 1 175 ? 84.487 10.354 38.778 1.00 17.61 169 PHE D N 1
ATOM 7803 C CA . PHE D 1 175 ? 84.578 11.403 39.786 1.00 17.21 169 PHE D CA 1
ATOM 7804 C C . PHE D 1 175 ? 83.426 11.217 40.796 1.00 16.72 169 PHE D C 1
ATOM 7805 O O . PHE D 1 175 ? 83.659 11.369 41.977 1.00 15.97 169 PHE D O 1
ATOM 7813 N N . ASP D 1 176 ? 82.218 10.951 40.306 1.00 15.71 170 ASP D N 1
ATOM 7814 C CA . ASP D 1 176 ? 81.029 10.788 41.177 1.00 14.74 170 ASP D CA 1
ATOM 7815 C C . ASP D 1 176 ? 81.280 9.685 42.209 1.00 15.26 170 ASP D C 1
ATOM 7816 O O . ASP D 1 176 ? 80.937 9.843 43.373 1.00 14.84 170 ASP D O 1
ATOM 7821 N N . MET D 1 177 ? 81.840 8.535 41.772 1.00 15.92 171 MET D N 1
ATOM 7822 C CA . MET D 1 177 ? 82.047 7.397 42.715 1.00 16.11 171 MET D CA 1
ATOM 7823 C C . MET D 1 177 ? 83.008 7.915 43.809 1.00 15.89 171 MET D C 1
ATOM 7824 O O . MET D 1 177 ? 82.726 7.627 45.016 1.00 17.51 171 MET D O 1
ATOM 7829 N N . ALA D 1 178 ? 84.045 8.653 43.540 1.00 15.83 172 ALA D N 1
ATOM 7830 C CA . ALA D 1 178 ? 85.009 9.096 44.564 1.00 15.71 172 ALA D CA 1
ATOM 7831 C C . ALA D 1 178 ? 84.376 10.166 45.453 1.00 15.48 172 ALA D C 1
ATOM 7832 O O . ALA D 1 178 ? 84.466 10.154 46.719 1.00 17.22 172 ALA D O 1
ATOM 7834 N N . LEU D 1 179 ? 83.679 11.130 44.850 1.00 14.97 173 LEU D N 1
ATOM 7835 C CA . LEU D 1 179 ? 83.186 12.271 45.587 1.00 14.03 173 LEU D CA 1
ATOM 7836 C C . LEU D 1 179 ? 81.969 11.857 46.436 1.00 13.74 173 LEU D C 1
ATOM 7837 O O . LEU D 1 179 ? 81.823 12.360 47.577 1.00 13.40 173 LEU D O 1
ATOM 7842 N N . LEU D 1 180 ? 81.091 10.967 45.958 1.00 13.83 174 LEU D N 1
ATOM 7843 C CA . LEU D 1 180 ? 79.956 10.462 46.755 1.00 13.37 174 LEU D CA 1
ATOM 7844 C C . LEU D 1 180 ? 80.430 9.600 47.936 1.00 14.56 174 LEU D C 1
ATOM 7845 O O . LEU D 1 180 ? 79.798 9.624 48.985 1.00 14.52 174 LEU D O 1
ATOM 7850 N N . ASP D 1 181 ? 81.529 8.930 47.739 1.00 15.22 175 ASP D N 1
ATOM 7851 C CA . ASP D 1 181 ? 82.165 8.114 48.830 1.00 15.46 175 ASP D CA 1
ATOM 7852 C C . ASP D 1 181 ? 82.538 9.051 49.945 1.00 14.10 175 ASP D C 1
ATOM 7853 O O . ASP D 1 181 ? 82.105 8.879 51.124 1.00 14.82 175 ASP D O 1
ATOM 7858 N N . LEU D 1 182 ? 83.250 10.122 49.646 1.00 14.27 176 LEU D N 1
ATOM 7859 C CA . LEU D 1 182 ? 83.596 11.145 50.643 1.00 13.30 176 LEU D CA 1
ATOM 7860 C C . LEU D 1 182 ? 82.309 11.663 51.314 1.00 13.73 176 LEU D C 1
ATOM 7861 O O . LEU D 1 182 ? 82.214 11.820 52.520 1.00 13.46 176 LEU D O 1
ATOM 7866 N N . PHE D 1 183 ? 81.331 12.076 50.487 1.00 12.67 177 PHE D N 1
ATOM 7867 C CA . PHE D 1 183 ? 80.115 12.687 50.982 1.00 12.13 177 PHE D CA 1
ATOM 7868 C C . PHE D 1 183 ? 79.359 11.773 51.938 1.00 11.57 177 PHE D C 1
ATOM 7869 O O . PHE D 1 183 ? 79.056 12.193 53.034 1.00 11.83 177 PHE D O 1
ATOM 7877 N N . TRP D 1 184 ? 78.983 10.601 51.480 1.00 12.46 178 TRP D N 1
ATOM 7878 C CA . TRP D 1 184 ? 78.090 9.736 52.268 1.00 12.58 178 TRP D CA 1
ATOM 7879 C C . TRP D 1 184 ? 78.844 9.210 53.498 1.00 13.01 178 TRP D C 1
ATOM 7880 O O . TRP D 1 184 ? 78.198 9.052 54.545 1.00 12.77 178 TRP D O 1
ATOM 7891 N N . THR D 1 185 ? 80.153 8.989 53.394 1.00 13.51 179 THR D N 1
ATOM 7892 C CA . THR D 1 185 ? 80.896 8.589 54.613 1.00 12.95 179 THR D CA 1
ATOM 7893 C C . THR D 1 185 ? 80.814 9.667 55.664 1.00 12.80 179 THR D C 1
ATOM 7894 O O . THR D 1 185 ? 80.573 9.435 56.859 1.00 12.64 179 THR D O 1
ATOM 7898 N N A SER D 1 186 ? 80.961 10.929 55.236 0.52 12.02 180 SER D N 1
ATOM 7899 N N B SER D 1 186 ? 80.976 10.923 55.231 0.48 12.48 180 SER D N 1
ATOM 7900 C CA A SER D 1 186 ? 80.899 12.093 56.127 0.52 11.68 180 SER D CA 1
ATOM 7901 C CA B SER D 1 186 ? 80.884 12.104 56.098 0.48 12.37 180 SER D CA 1
ATOM 7902 C C A SER D 1 186 ? 79.480 12.229 56.723 0.52 12.30 180 SER D C 1
ATOM 7903 C C B SER D 1 186 ? 79.479 12.208 56.723 0.48 12.71 180 SER D C 1
ATOM 7904 O O A SER D 1 186 ? 79.340 12.520 57.915 0.52 12.99 180 SER D O 1
ATOM 7905 O O B SER D 1 186 ? 79.346 12.491 57.919 0.48 13.36 180 SER D O 1
ATOM 7910 N N . VAL D 1 187 ? 78.440 12.032 55.926 1.00 12.18 181 VAL D N 1
ATOM 7911 C CA . VAL D 1 187 ? 77.034 12.039 56.415 1.00 13.52 181 VAL D CA 1
ATOM 7912 C C . VAL D 1 187 ? 76.790 10.929 57.473 1.00 13.21 181 VAL D C 1
ATOM 7913 O O . VAL D 1 187 ? 76.153 11.186 58.466 1.00 12.99 181 VAL D O 1
ATOM 7917 N N . GLY D 1 188 ? 77.381 9.785 57.225 1.00 12.86 182 GLY D N 1
ATOM 7918 C CA . GLY D 1 188 ? 77.299 8.680 58.190 1.00 13.52 182 GLY D CA 1
ATOM 7919 C C . GLY D 1 188 ? 77.964 9.077 59.487 1.00 12.91 182 GLY D C 1
ATOM 7920 O O . GLY D 1 188 ? 77.406 8.856 60.603 1.00 13.49 182 GLY D O 1
ATOM 7921 N N . GLY D 1 189 ? 79.128 9.699 59.451 1.00 12.17 183 GLY D N 1
ATOM 7922 C CA . GLY D 1 189 ? 79.810 10.269 60.613 1.00 12.76 183 GLY D CA 1
ATOM 7923 C C . GLY D 1 189 ? 78.954 11.258 61.355 1.00 13.15 183 GLY D C 1
ATOM 7924 O O . GLY D 1 189 ? 78.847 11.269 62.586 1.00 13.54 183 GLY D O 1
ATOM 7925 N N . PHE D 1 190 ? 78.324 12.174 60.591 1.00 12.49 184 PHE D N 1
ATOM 7926 C CA . PHE D 1 190 ? 77.551 13.254 61.200 1.00 12.84 184 PHE D CA 1
ATOM 7927 C C . PHE D 1 190 ? 76.333 12.709 61.954 1.00 12.54 184 PHE D C 1
ATOM 7928 O O . PHE D 1 190 ? 76.015 13.122 63.043 1.00 12.94 184 PHE D O 1
ATOM 7936 N N . GLY D 1 191 ? 75.592 11.795 61.303 1.00 12.72 185 GLY D N 1
ATOM 7937 C CA . GLY D 1 191 ? 74.381 11.250 61.916 1.00 13.96 185 GLY D CA 1
ATOM 7938 C C . GLY D 1 191 ? 74.713 10.476 63.169 1.00 13.85 185 GLY D C 1
ATOM 7939 O O . GLY D 1 191 ? 74.044 10.621 64.198 1.00 14.46 185 GLY D O 1
ATOM 7940 N N . HIS D 1 192 ? 75.839 9.769 63.118 1.00 13.64 186 HIS D N 1
ATOM 7941 C CA . HIS D 1 192 ? 76.344 9.068 64.324 1.00 14.17 186 HIS D CA 1
ATOM 7942 C C . HIS D 1 192 ? 76.721 10.071 65.415 1.00 13.95 186 HIS D C 1
ATOM 7943 O O . HIS D 1 192 ? 76.365 9.882 66.602 1.00 13.44 186 HIS D O 1
ATOM 7950 N N . ALA D 1 193 ? 77.451 11.135 65.101 1.00 13.55 187 ALA D N 1
ATOM 7951 C CA . ALA D 1 193 ? 77.896 12.151 66.066 1.00 13.79 187 ALA D CA 1
ATOM 7952 C C . ALA D 1 193 ? 76.682 12.779 66.747 1.00 12.98 187 ALA D C 1
ATOM 7953 O O . ALA D 1 193 ? 76.750 13.015 67.934 1.00 13.25 187 ALA D O 1
ATOM 7955 N N . LEU D 1 194 ? 75.601 13.044 65.997 1.00 13.73 188 LEU D N 1
ATOM 7956 C CA . LEU D 1 194 ? 74.446 13.671 66.639 1.00 14.85 188 LEU D CA 1
ATOM 7957 C C . LEU D 1 194 ? 73.869 12.713 67.691 1.00 15.02 188 LEU D C 1
ATOM 7958 O O . LEU D 1 194 ? 73.423 13.182 68.738 1.00 15.91 188 LEU D O 1
ATOM 7963 N N A MET D 1 195 ? 73.867 11.429 67.449 0.41 15.04 189 MET D N 1
ATOM 7964 N N B MET D 1 195 ? 73.865 11.415 67.358 0.59 15.03 189 MET D N 1
ATOM 7965 C CA A MET D 1 195 ? 73.247 10.601 68.503 0.41 16.52 189 MET D CA 1
ATOM 7966 C CA B MET D 1 195 ? 73.309 10.375 68.269 0.59 17.37 189 MET D CA 1
ATOM 7967 C C A MET D 1 195 ? 74.171 10.449 69.697 0.41 15.89 189 MET D C 1
ATOM 7968 C C B MET D 1 195 ? 74.128 10.272 69.564 0.59 16.65 189 MET D C 1
ATOM 7969 O O A MET D 1 195 ? 73.706 10.505 70.863 0.41 15.89 189 MET D O 1
ATOM 7970 O O B MET D 1 195 ? 73.495 10.086 70.645 0.59 17.50 189 MET D O 1
ATOM 7979 N N . VAL D 1 196 ? 75.443 10.274 69.440 1.00 15.40 190 VAL D N 1
ATOM 7980 C CA . VAL D 1 196 ? 76.335 10.234 70.614 1.00 16.98 190 VAL D CA 1
ATOM 7981 C C . VAL D 1 196 ? 76.201 11.539 71.413 1.00 17.24 190 VAL D C 1
ATOM 7982 O O . VAL D 1 196 ? 76.114 11.500 72.648 1.00 16.64 190 VAL D O 1
ATOM 7986 N N . ALA D 1 197 ? 76.238 12.711 70.777 1.00 16.26 191 ALA D N 1
ATOM 7987 C CA . ALA D 1 197 ? 76.052 13.985 71.452 1.00 16.45 191 ALA D CA 1
ATOM 7988 C C . ALA D 1 197 ? 74.725 13.998 72.232 1.00 16.08 191 ALA D C 1
ATOM 7989 O O . ALA D 1 197 ? 74.784 14.407 73.416 1.00 15.94 191 ALA D O 1
ATOM 7991 N N . ARG D 1 198 ? 73.643 13.577 71.604 1.00 16.59 192 ARG D N 1
ATOM 7992 C CA . ARG D 1 198 ? 72.324 13.637 72.303 1.00 18.13 192 ARG D CA 1
ATOM 7993 C C . ARG D 1 198 ? 72.368 12.793 73.560 1.00 17.75 192 ARG D C 1
ATOM 7994 O O . ARG D 1 198 ? 71.798 13.215 74.601 1.00 18.51 192 ARG D O 1
ATOM 8002 N N . ALA D 1 199 ? 72.994 11.619 73.498 1.00 18.19 193 ALA D N 1
ATOM 8003 C CA . ALA D 1 199 ? 73.093 10.730 74.669 1.00 19.02 193 ALA D CA 1
ATOM 8004 C C . ALA D 1 199 ? 73.922 11.388 75.781 1.00 19.97 193 ALA D C 1
ATOM 8005 O O . ALA D 1 199 ? 73.729 11.001 76.996 1.00 22.12 193 ALA D O 1
ATOM 8007 N N . ASN D 1 200 ? 74.792 12.344 75.495 1.00 16.78 194 ASN D N 1
ATOM 8008 C CA . ASN D 1 200 ? 75.609 13.094 76.455 1.00 16.84 194 ASN D CA 1
ATOM 8009 C C . ASN D 1 200 ? 74.999 14.464 76.780 1.00 16.92 194 ASN D C 1
ATOM 8010 O O . ASN D 1 200 ? 75.721 15.311 77.343 1.00 19.85 194 ASN D O 1
ATOM 8015 N N . GLY D 1 201 ? 73.734 14.660 76.439 1.00 17.87 195 GLY D N 1
ATOM 8016 C CA . GLY D 1 201 ? 73.010 15.884 76.832 1.00 18.85 195 GLY D CA 1
ATOM 8017 C C . GLY D 1 201 ? 73.328 17.101 75.942 1.00 20.32 195 GLY D C 1
ATOM 8018 O O . GLY D 1 201 ? 73.182 18.264 76.393 1.00 22.09 195 GLY D O 1
ATOM 8019 N N . ILE D 1 202 ? 73.813 16.827 74.728 1.00 17.32 196 ILE D N 1
ATOM 8020 C CA . ILE D 1 202 ? 74.142 17.898 73.749 1.00 17.53 196 ILE D CA 1
ATOM 8021 C C . ILE D 1 202 ? 73.166 17.740 72.591 1.00 16.88 196 ILE D C 1
ATOM 8022 O O . ILE D 1 202 ? 73.307 16.813 71.794 1.00 17.45 196 ILE D O 1
ATOM 8027 N N . GLU D 1 203 ? 72.162 18.658 72.518 1.00 17.13 197 GLU D N 1
ATOM 8028 C CA . GLU D 1 203 ? 71.218 18.553 71.428 1.00 17.94 197 GLU D CA 1
ATOM 8029 C C . GLU D 1 203 ? 71.843 19.021 70.118 1.00 16.51 197 GLU D C 1
ATOM 8030 O O . GLU D 1 203 ? 72.821 19.788 70.127 1.00 17.15 197 GLU D O 1
ATOM 8036 N N . PRO D 1 204 ? 71.257 18.617 68.977 1.00 17.12 198 PRO D N 1
ATOM 8037 C CA . PRO D 1 204 ? 71.895 18.981 67.696 1.00 17.53 198 PRO D CA 1
ATOM 8038 C C . PRO D 1 204 ? 72.129 20.486 67.558 1.00 17.76 198 PRO D C 1
ATOM 8039 O O . PRO D 1 204 ? 73.193 20.928 67.084 1.00 18.43 198 PRO D O 1
ATOM 8043 N N . SER D 1 205 ? 71.159 21.324 67.961 1.00 17.71 199 SER D N 1
ATOM 8044 C CA . SER D 1 205 ? 71.365 22.778 67.859 1.00 19.68 199 SER D CA 1
ATOM 8045 C C . SER D 1 205 ? 72.557 23.282 68.656 1.00 19.58 199 SER D C 1
ATOM 8046 O O . SER D 1 205 ? 73.164 24.322 68.244 1.00 19.57 199 SER D O 1
ATOM 8049 N N . GLU D 1 206 ? 72.931 22.643 69.774 1.00 17.17 200 GLU D N 1
ATOM 8050 C CA . GLU D 1 206 ? 74.090 23.121 70.561 1.00 17.38 200 GLU D CA 1
ATOM 8051 C C . GLU D 1 206 ? 75.359 22.585 69.880 1.00 16.31 200 GLU D C 1
ATOM 8052 O O . GLU D 1 206 ? 76.374 23.264 70.000 1.00 17.59 200 GLU D O 1
ATOM 8058 N N . LEU D 1 207 ? 75.301 21.422 69.314 1.00 15.73 201 LEU D N 1
ATOM 8059 C CA . LEU D 1 207 ? 76.512 20.854 68.658 1.00 15.37 201 LEU D CA 1
ATOM 8060 C C . LEU D 1 207 ? 76.854 21.637 67.367 1.00 15.32 201 LEU D C 1
ATOM 8061 O O . LEU D 1 207 ? 78.042 21.754 66.961 1.00 15.49 201 LEU D O 1
ATOM 8066 N N . MET D 1 208 ? 75.841 22.149 66.663 1.00 15.29 202 MET D N 1
ATOM 8067 C CA . MET D 1 208 ? 76.032 22.559 65.265 1.00 15.87 202 MET D CA 1
ATOM 8068 C C . MET D 1 208 ? 77.064 23.654 65.104 1.00 14.54 202 MET D C 1
ATOM 8069 O O . MET D 1 208 ? 77.801 23.542 64.109 1.00 14.74 202 MET D O 1
ATOM 8074 N N . PRO D 1 209 ? 77.160 24.728 65.904 1.00 16.76 203 PRO D N 1
ATOM 8075 C CA . PRO D 1 209 ? 78.219 25.709 65.646 1.00 17.57 203 PRO D CA 1
ATOM 8076 C C . PRO D 1 209 ? 79.624 25.098 65.640 1.00 16.12 203 PRO D C 1
ATOM 8077 O O . PRO D 1 209 ? 80.461 25.392 64.807 1.00 17.43 203 PRO D O 1
ATOM 8081 N N . HIS D 1 210 ? 79.794 24.068 66.481 1.00 14.60 204 HIS D N 1
ATOM 8082 C CA . HIS D 1 210 ? 81.082 23.348 66.567 1.00 14.83 204 HIS D CA 1
ATOM 8083 C C . HIS D 1 210 ? 81.255 22.359 65.424 1.00 13.52 204 HIS D C 1
ATOM 8084 O O . HIS D 1 210 ? 82.360 22.175 64.884 1.00 14.87 204 HIS D O 1
ATOM 8091 N N . ALA D 1 211 ? 80.169 21.721 64.979 1.00 13.29 205 ALA D N 1
ATOM 8092 C CA . ALA D 1 211 ? 80.166 20.867 63.794 1.00 13.51 205 ALA D CA 1
ATOM 8093 C C . ALA D 1 211 ? 80.569 21.650 62.542 1.00 13.71 205 ALA D C 1
ATOM 8094 O O . ALA D 1 211 ? 81.357 21.202 61.708 1.00 13.54 205 ALA D O 1
ATOM 8096 N N . HIS D 1 212 ? 80.067 22.889 62.439 1.00 13.81 206 HIS D N 1
ATOM 8097 C CA . HIS D 1 212 ? 80.501 23.755 61.344 1.00 14.68 206 HIS D CA 1
ATOM 8098 C C . HIS D 1 212 ? 81.988 24.073 61.441 1.00 14.15 206 HIS D C 1
ATOM 8099 O O . HIS D 1 212 ? 82.630 24.187 60.402 1.00 15.06 206 HIS D O 1
ATOM 8106 N N . GLY D 1 213 ? 82.536 24.221 62.641 1.00 14.23 207 GLY D N 1
ATOM 8107 C CA . GLY D 1 213 ? 83.980 24.406 62.822 1.00 14.17 207 GLY D CA 1
ATOM 8108 C C . GLY D 1 213 ? 84.767 23.199 62.283 1.00 14.11 207 GLY D C 1
ATOM 8109 O O . GLY D 1 213 ? 85.792 23.353 61.622 1.00 15.13 207 GLY D O 1
ATOM 8110 N N . ILE D 1 214 ? 84.312 21.979 62.544 1.00 13.66 208 ILE D N 1
ATOM 8111 C CA . ILE D 1 214 ? 84.952 20.760 61.978 1.00 12.72 208 ILE D CA 1
ATOM 8112 C C . ILE D 1 214 ? 84.905 20.813 60.461 1.00 13.07 208 ILE D C 1
ATOM 8113 O O . ILE D 1 214 ? 85.853 20.555 59.758 1.00 14.08 208 ILE D O 1
ATOM 8118 N N . VAL D 1 215 ? 83.711 21.126 59.856 1.00 12.50 209 VAL D N 1
ATOM 8119 C CA . VAL D 1 215 ? 83.667 21.235 58.390 1.00 12.48 209 VAL D CA 1
ATOM 8120 C C . VAL D 1 215 ? 84.695 22.263 57.941 1.00 13.02 209 VAL D C 1
ATOM 8121 O O . VAL D 1 215 ? 85.307 21.986 56.921 1.00 13.73 209 VAL D O 1
ATOM 8125 N N . GLY D 1 216 ? 84.798 23.337 58.688 1.00 13.78 210 GLY D N 1
ATOM 8126 C CA . GLY D 1 216 ? 85.760 24.401 58.341 1.00 16.23 210 GLY D CA 1
ATOM 8127 C C . GLY D 1 216 ? 87.233 24.031 58.402 1.00 17.89 210 GLY D C 1
ATOM 8128 O O . GLY D 1 216 ? 88.077 24.732 57.843 1.00 20.62 210 GLY D O 1
ATOM 8129 N N . ILE D 1 217 ? 87.615 22.943 59.042 1.00 14.96 211 ILE D N 1
ATOM 8130 C CA . ILE D 1 217 ? 89.046 22.529 59.062 1.00 15.32 211 ILE D CA 1
ATOM 8131 C C . ILE D 1 217 ? 89.275 21.491 57.997 1.00 14.38 211 ILE D C 1
ATOM 8132 O O . ILE D 1 217 ? 90.468 21.209 57.708 1.00 15.76 211 ILE D O 1
ATOM 8137 N N . LEU D 1 218 ? 88.262 20.875 57.391 1.00 13.80 212 LEU D N 1
ATOM 8138 C CA . LEU D 1 218 ? 88.461 19.733 56.470 1.00 14.27 212 LEU D CA 1
ATOM 8139 C C . LEU D 1 218 ? 89.280 20.159 55.268 1.00 16.19 212 LEU D C 1
ATOM 8140 O O . LEU D 1 218 ? 90.132 19.418 54.850 1.00 16.04 212 LEU D O 1
ATOM 8145 N N . SER D 1 219 ? 88.924 21.278 54.628 1.00 15.30 213 SER D N 1
ATOM 8146 C CA . SER D 1 219 ? 89.616 21.552 53.342 1.00 16.01 213 SER D CA 1
ATOM 8147 C C . SER D 1 219 ? 91.136 21.674 53.481 1.00 16.21 213 SER D C 1
ATOM 8148 O O . SER D 1 219 ? 91.827 21.085 52.664 1.00 16.14 213 SER D O 1
ATOM 8151 N N . PRO D 1 220 ? 91.666 22.468 54.425 1.00 16.81 214 PRO D N 1
ATOM 8152 C CA . PRO D 1 220 ? 93.128 22.547 54.529 1.00 18.16 214 PRO D CA 1
ATOM 8153 C C . PRO D 1 220 ? 93.767 21.203 54.852 1.00 18.30 214 PRO D C 1
ATOM 8154 O O . PRO D 1 220 ? 94.880 20.893 54.372 1.00 19.19 214 PRO D O 1
ATOM 8158 N N . ILE D 1 221 ? 93.086 20.414 55.685 1.00 15.85 215 ILE D N 1
ATOM 8159 C CA . ILE D 1 221 ? 93.637 19.079 56.053 1.00 15.83 215 ILE D CA 1
ATOM 8160 C C . ILE D 1 221 ? 93.620 18.161 54.867 1.00 15.04 215 ILE D C 1
ATOM 8161 O O . ILE D 1 221 ? 94.601 17.467 54.582 1.00 16.80 215 ILE D O 1
ATOM 8166 N N . PHE D 1 222 ? 92.503 18.112 54.084 1.00 14.26 216 PHE D N 1
ATOM 8167 C CA . PHE D 1 222 ? 92.422 17.317 52.869 1.00 14.96 216 PHE D CA 1
ATOM 8168 C C . PHE D 1 222 ? 93.482 17.761 51.854 1.00 15.37 216 PHE D C 1
ATOM 8169 O O . PHE D 1 222 ? 94.076 16.877 51.219 1.00 16.65 216 PHE D O 1
ATOM 8177 N N . THR D 1 223 ? 93.703 19.083 51.675 1.00 16.60 217 THR D N 1
ATOM 8178 C CA . THR D 1 223 ? 94.749 19.548 50.771 1.00 16.98 217 THR D CA 1
ATOM 8179 C C . THR D 1 223 ? 96.081 18.916 51.199 1.00 17.72 217 THR D C 1
ATOM 8180 O O . THR D 1 223 ? 96.796 18.439 50.294 1.00 18.82 217 THR D O 1
ATOM 8184 N N . GLU D 1 224 ? 96.413 18.989 52.475 1.00 17.45 218 GLU D N 1
ATOM 8185 C CA . GLU D 1 224 ? 97.759 18.497 52.899 1.00 19.69 218 GLU D CA 1
ATOM 8186 C C . GLU D 1 224 ? 97.823 16.979 52.733 1.00 19.46 218 GLU D C 1
ATOM 8187 O O . GLU D 1 224 ? 98.866 16.424 52.278 1.00 18.51 218 GLU D O 1
ATOM 8193 N N . VAL D 1 225 ? 96.781 16.245 53.119 1.00 17.44 219 VAL D N 1
ATOM 8194 C CA . VAL D 1 225 ? 96.714 14.784 52.940 1.00 17.54 219 VAL D CA 1
ATOM 8195 C C . VAL D 1 225 ? 96.897 14.429 51.488 1.00 19.57 219 VAL D C 1
ATOM 8196 O O . VAL D 1 225 ? 97.663 13.513 51.146 1.00 19.55 219 VAL D O 1
ATOM 8200 N N . ALA D 1 226 ? 96.178 15.100 50.557 1.00 17.08 220 ALA D N 1
ATOM 8201 C CA . ALA D 1 226 ? 96.355 14.796 49.131 1.00 18.12 220 ALA D CA 1
ATOM 8202 C C . ALA D 1 226 ? 97.807 15.067 48.659 1.00 17.26 220 ALA D C 1
ATOM 8203 O O . ALA D 1 226 ? 98.301 14.280 47.934 1.00 20.71 220 ALA D O 1
ATOM 8205 N N . GLN D 1 227 ? 98.431 16.129 49.099 1.00 19.59 221 GLN D N 1
ATOM 8206 C CA . GLN D 1 227 ? 99.811 16.424 48.680 1.00 20.32 221 GLN D CA 1
ATOM 8207 C C . GLN D 1 227 ? 100.769 15.371 49.254 1.00 21.21 221 GLN D C 1
ATOM 8208 O O . GLN D 1 227 ? 101.645 14.909 48.533 1.00 21.90 221 GLN D O 1
ATOM 8214 N N . ARG D 1 228 ? 100.530 14.957 50.477 1.00 19.58 222 ARG D N 1
ATOM 8215 C CA . ARG D 1 228 ? 101.442 14.009 51.123 1.00 19.97 222 ARG D CA 1
ATOM 8216 C C . ARG D 1 228 ? 101.242 12.683 50.391 1.00 20.18 222 ARG D C 1
ATOM 8217 O O . ARG D 1 228 ? 102.226 11.927 50.165 1.00 22.47 222 ARG D O 1
ATOM 8225 N N . VAL D 1 229 ? 100.028 12.324 50.043 1.00 20.41 223 VAL D N 1
ATOM 8226 C CA . VAL D 1 229 ? 99.758 11.088 49.250 1.00 20.24 223 VAL D CA 1
ATOM 8227 C C . VAL D 1 229 ? 100.473 11.160 47.892 1.00 23.25 223 VAL D C 1
ATOM 8228 O O . VAL D 1 229 ? 101.234 10.219 47.520 1.00 24.77 223 VAL D O 1
ATOM 8232 N N . GLU D 1 230 ? 100.368 12.269 47.202 1.00 23.51 224 GLU D N 1
ATOM 8233 C CA . GLU D 1 230 ? 101.132 12.405 45.926 1.00 26.53 224 GLU D CA 1
ATOM 8234 C C . GLU D 1 230 ? 102.628 12.293 46.121 1.00 26.07 224 GLU D C 1
ATOM 8235 O O . GLU D 1 230 ? 103.318 11.790 45.179 1.00 29.92 224 GLU D O 1
ATOM 8241 N N . ASP D 1 231 ? 103.171 12.965 47.116 1.00 24.52 225 ASP D N 1
ATOM 8242 C CA . ASP D 1 231 ? 104.616 12.999 47.362 1.00 23.62 225 ASP D CA 1
ATOM 8243 C C . ASP D 1 231 ? 105.085 11.688 48.013 1.00 26.88 225 ASP D C 1
ATOM 8244 O O . ASP D 1 231 ? 106.324 11.529 48.159 1.00 27.78 225 ASP D O 1
ATOM 8249 N N . ASP D 1 232 ? 104.180 10.819 48.510 1.00 26.12 226 ASP D N 1
ATOM 8250 C CA . ASP D 1 232 ? 104.545 9.687 49.423 1.00 26.19 226 ASP D CA 1
ATOM 8251 C C . ASP D 1 232 ? 105.411 10.208 50.554 1.00 26.68 226 ASP D C 1
ATOM 8252 O O . ASP D 1 232 ? 106.456 9.581 50.873 1.00 26.89 226 ASP D O 1
ATOM 8257 N N . ARG D 1 233 ? 104.967 11.250 51.220 1.00 21.12 227 ARG D N 1
ATOM 8258 C CA . ARG D 1 233 ? 105.699 11.929 52.306 1.00 21.54 227 ARG D CA 1
ATOM 8259 C C . ARG D 1 233 ? 104.801 11.897 53.532 1.00 21.49 227 ARG D C 1
ATOM 8260 O O . ARG D 1 233 ? 103.795 12.647 53.574 1.00 20.47 227 ARG D O 1
ATOM 8268 N N . HIS D 1 234 ? 105.167 11.050 54.504 1.00 20.23 228 HIS D N 1
ATOM 8269 C CA . HIS D 1 234 ? 104.327 10.872 55.726 1.00 21.03 228 HIS D CA 1
ATOM 8270 C C . HIS D 1 234 ? 105.078 11.200 56.998 1.00 21.02 228 HIS D C 1
ATOM 8271 O O . HIS D 1 234 ? 104.607 10.914 58.073 1.00 19.94 228 HIS D O 1
ATOM 8278 N N . SER D 1 235 ? 106.283 11.769 56.888 1.00 18.58 229 SER D N 1
ATOM 8279 C CA . SER D 1 235 ? 107.154 12.204 57.976 1.00 19.21 229 SER D CA 1
ATOM 8280 C C . SER D 1 235 ? 106.870 13.591 58.474 1.00 20.10 229 SER D C 1
ATOM 8281 O O . SER D 1 235 ? 105.913 14.199 57.888 1.00 19.89 229 SER D O 1
ATOM 8284 N N . ASP D 1 236 ? 107.529 14.053 59.493 1.00 20.17 230 ASP D N 1
ATOM 8285 C CA . ASP D 1 236 ? 107.371 15.401 60.070 1.00 22.56 230 ASP D CA 1
ATOM 8286 C C . ASP D 1 236 ? 105.878 15.513 60.413 1.00 20.78 230 ASP D C 1
ATOM 8287 O O . ASP D 1 236 ? 105.242 16.520 60.033 1.00 20.83 230 ASP D O 1
ATOM 8292 N N . ALA D 1 237 ? 105.291 14.474 61.062 1.00 20.48 231 ALA D N 1
ATOM 8293 C CA . ALA D 1 237 ? 103.841 14.440 61.320 1.00 18.57 231 ALA D CA 1
ATOM 8294 C C . ALA D 1 237 ? 103.450 15.609 62.191 1.00 18.78 231 ALA D C 1
ATOM 8295 O O . ALA D 1 237 ? 104.154 15.988 63.137 1.00 20.92 231 ALA D O 1
ATOM 8297 N N A SER D 1 238 ? 102.310 16.186 61.859 0.62 18.33 232 SER D N 1
ATOM 8298 N N B SER D 1 238 ? 102.295 16.177 61.856 0.38 17.95 232 SER D N 1
ATOM 8299 C CA A SER D 1 238 ? 101.641 17.114 62.799 0.62 17.96 232 SER D CA 1
ATOM 8300 C CA B SER D 1 238 ? 101.574 17.144 62.721 0.38 17.39 232 SER D CA 1
ATOM 8301 C C A SER D 1 238 ? 100.607 16.358 63.642 0.62 17.59 232 SER D C 1
ATOM 8302 C C B SER D 1 238 ? 100.486 16.429 63.536 0.38 17.36 232 SER D C 1
ATOM 8303 O O A SER D 1 238 ? 100.326 16.854 64.705 0.62 15.20 232 SER D O 1
ATOM 8304 O O B SER D 1 238 ? 100.001 17.024 64.474 0.38 16.63 232 SER D O 1
ATOM 8309 N N . ALA D 1 239 ? 100.155 15.186 63.206 1.00 16.80 233 ALA D N 1
ATOM 8310 C CA . ALA D 1 239 ? 99.156 14.355 63.936 1.00 17.72 233 ALA D CA 1
ATOM 8311 C C . ALA D 1 239 ? 99.447 12.914 63.549 1.00 16.95 233 ALA D C 1
ATOM 8312 O O . ALA D 1 239 ? 99.308 12.591 62.347 1.00 18.12 233 ALA D O 1
ATOM 8314 N N . SER D 1 240 ? 99.844 12.096 64.491 1.00 15.18 234 SER D N 1
ATOM 8315 C CA . SER D 1 240 ? 100.408 10.770 64.199 1.00 15.65 234 SER D CA 1
ATOM 8316 C C . SER D 1 240 ? 99.328 9.693 64.187 1.00 14.34 234 SER D C 1
ATOM 8317 O O . SER D 1 240 ? 98.265 9.832 64.822 1.00 14.45 234 SER D O 1
ATOM 8320 N N . VAL D 1 241 ? 99.604 8.633 63.464 1.00 14.10 235 VAL D N 1
ATOM 8321 C CA . VAL D 1 241 ? 98.768 7.422 63.457 1.00 13.99 235 VAL D CA 1
ATOM 8322 C C . VAL D 1 241 ? 98.587 6.870 64.848 1.00 13.57 235 VAL D C 1
ATOM 8323 O O . VAL D 1 241 ? 97.462 6.506 65.252 1.00 13.13 235 VAL D O 1
ATOM 8327 N N . SER D 1 242 ? 99.673 6.807 65.636 1.00 13.57 236 SER D N 1
ATOM 8328 C CA . SER D 1 242 ? 99.537 6.270 67.010 1.00 13.98 236 SER D CA 1
ATOM 8329 C C . SER D 1 242 ? 98.596 7.119 67.855 1.00 13.83 236 SER D C 1
ATOM 8330 O O . SER D 1 242 ? 97.902 6.601 68.709 1.00 14.77 236 SER D O 1
ATOM 8333 N N . SER D 1 243 ? 98.588 8.438 67.649 1.00 13.78 237 SER D N 1
ATOM 8334 C CA . SER D 1 243 ? 97.709 9.294 68.455 1.00 12.91 237 SER D CA 1
ATOM 8335 C C . SER D 1 243 ? 96.261 8.999 68.074 1.00 11.67 237 SER D C 1
ATOM 8336 O O . SER D 1 243 ? 95.443 8.869 68.976 1.00 12.40 237 SER D O 1
ATOM 8339 N N A VAL D 1 244 ? 95.946 8.833 66.801 0.69 12.49 238 VAL D N 1
ATOM 8340 N N B VAL D 1 244 ? 96.040 8.793 66.769 0.31 12.02 238 VAL D N 1
ATOM 8341 C CA A VAL D 1 244 ? 94.524 8.542 66.514 0.69 12.43 238 VAL D CA 1
ATOM 8342 C CA B VAL D 1 244 ? 94.708 8.464 66.194 0.31 11.78 238 VAL D CA 1
ATOM 8343 C C A VAL D 1 244 ? 94.223 7.084 66.885 0.69 11.66 238 VAL D C 1
ATOM 8344 C C B VAL D 1 244 ? 94.268 7.103 66.730 0.31 11.82 238 VAL D C 1
ATOM 8345 O O A VAL D 1 244 ? 93.104 6.813 67.252 0.69 11.12 238 VAL D O 1
ATOM 8346 O O B VAL D 1 244 ? 93.102 6.927 66.949 0.31 11.64 238 VAL D O 1
ATOM 8353 N N . ALA D 1 245 ? 95.207 6.183 66.925 1.00 12.54 239 ALA D N 1
ATOM 8354 C CA . ALA D 1 245 ? 94.867 4.841 67.403 1.00 13.54 239 ALA D CA 1
ATOM 8355 C C . ALA D 1 245 ? 94.389 4.939 68.835 1.00 14.63 239 ALA D C 1
ATOM 8356 O O . ALA D 1 245 ? 93.482 4.159 69.199 1.00 15.56 239 ALA D O 1
ATOM 8358 N N . SER D 1 246 ? 94.922 5.852 69.668 1.00 12.55 240 SER D N 1
ATOM 8359 C CA . SER D 1 246 ? 94.429 6.065 71.000 1.00 13.19 240 SER D CA 1
ATOM 8360 C C . SER D 1 246 ? 93.021 6.645 70.974 1.00 12.35 240 SER D C 1
ATOM 8361 O O . SER D 1 246 ? 92.077 6.246 71.646 1.00 12.83 240 SER D O 1
ATOM 8364 N N . SER D 1 247 ? 92.894 7.767 70.193 1.00 12.19 241 SER D N 1
ATOM 8365 C CA . SER D 1 247 ? 91.636 8.535 70.165 1.00 12.05 241 SER D CA 1
ATOM 8366 C C . SER D 1 247 ? 90.472 7.668 69.700 1.00 11.80 241 SER D C 1
ATOM 8367 O O . SER D 1 247 ? 89.409 7.744 70.279 1.00 12.06 241 SER D O 1
ATOM 8370 N N . VAL D 1 248 ? 90.665 6.924 68.626 1.00 11.91 242 VAL D N 1
ATOM 8371 C CA . VAL D 1 248 ? 89.526 6.180 68.046 1.00 12.17 242 VAL D CA 1
ATOM 8372 C C . VAL D 1 248 ? 88.962 5.188 69.083 1.00 12.26 242 VAL D C 1
ATOM 8373 O O . VAL D 1 248 ? 87.747 4.952 69.111 1.00 12.07 242 VAL D O 1
ATOM 8377 N N A ARG D 1 249 ? 89.833 4.644 69.926 0.60 13.10 243 ARG D N 1
ATOM 8378 N N B ARG D 1 249 ? 89.828 4.616 69.928 0.40 13.15 243 ARG D N 1
ATOM 8379 C CA A ARG D 1 249 ? 89.302 3.760 71.000 0.60 12.99 243 ARG D CA 1
ATOM 8380 C CA B ARG D 1 249 ? 89.307 3.746 71.022 0.40 13.33 243 ARG D CA 1
ATOM 8381 C C A ARG D 1 249 ? 88.365 4.508 71.952 0.60 12.77 243 ARG D C 1
ATOM 8382 C C B ARG D 1 249 ? 88.332 4.515 71.903 0.40 13.05 243 ARG D C 1
ATOM 8383 O O A ARG D 1 249 ? 87.348 3.968 72.444 0.60 13.53 243 ARG D O 1
ATOM 8384 O O B ARG D 1 249 ? 87.264 3.978 72.249 0.40 13.90 243 ARG D O 1
ATOM 8399 N N . HIS D 1 250 ? 88.664 5.751 72.252 1.00 12.67 244 HIS D N 1
ATOM 8400 C CA . HIS D 1 250 ? 87.772 6.559 73.072 1.00 12.41 244 HIS D CA 1
ATOM 8401 C C . HIS D 1 250 ? 86.428 6.772 72.384 1.00 12.12 244 HIS D C 1
ATOM 8402 O O . HIS D 1 250 ? 85.374 6.714 73.012 1.00 12.00 244 HIS D O 1
ATOM 8409 N N . LEU D 1 251 ? 86.510 7.101 71.093 1.00 12.23 245 LEU D N 1
ATOM 8410 C CA . LEU D 1 251 ? 85.282 7.377 70.333 1.00 12.36 245 LEU D CA 1
ATOM 8411 C C . LEU D 1 251 ? 84.384 6.139 70.308 1.00 12.59 245 LEU D C 1
ATOM 8412 O O . LEU D 1 251 ? 83.188 6.235 70.464 1.00 13.22 245 LEU D O 1
ATOM 8417 N N . ILE D 1 252 ? 84.999 4.966 70.123 1.00 12.39 246 ILE D N 1
ATOM 8418 C CA . ILE D 1 252 ? 84.231 3.691 70.092 1.00 13.51 246 ILE D CA 1
ATOM 8419 C C . ILE D 1 252 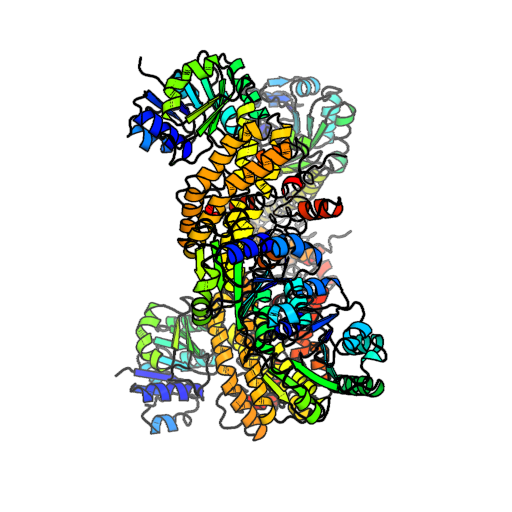? 83.645 3.433 71.466 1.00 13.09 246 ILE D C 1
ATOM 8420 O O . ILE D 1 252 ? 82.454 3.027 71.532 1.00 12.70 246 ILE D O 1
ATOM 8425 N N . ALA D 1 253 ? 84.388 3.692 72.514 1.00 12.90 247 ALA D N 1
ATOM 8426 C CA . ALA D 1 253 ? 83.873 3.505 73.872 1.00 13.13 247 ALA D CA 1
ATOM 8427 C C . ALA D 1 253 ? 82.693 4.426 74.120 1.00 14.92 247 ALA D C 1
ATOM 8428 O O . ALA D 1 253 ? 81.675 4.020 74.711 1.00 15.40 247 ALA D O 1
ATOM 8430 N N . ALA D 1 254 ? 82.775 5.683 73.680 1.00 13.43 248 ALA D N 1
ATOM 8431 C CA . ALA D 1 254 ? 81.691 6.629 73.872 1.00 14.36 248 ALA D CA 1
ATOM 8432 C C . ALA D 1 254 ? 80.458 6.186 73.115 1.00 14.61 248 ALA D C 1
ATOM 8433 O O . ALA D 1 254 ? 79.327 6.354 73.588 1.00 15.31 248 ALA D O 1
ATOM 8435 N N A SER D 1 255 ? 80.659 5.658 71.916 0.40 12.82 249 SER D N 1
ATOM 8436 N N B SER D 1 255 ? 80.611 5.625 71.919 0.60 15.29 249 SER D N 1
ATOM 8437 C CA A SER D 1 255 ? 79.573 5.152 71.074 0.40 12.31 249 SER D CA 1
ATOM 8438 C CA B SER D 1 255 ? 79.481 5.148 71.109 0.60 16.81 249 SER D CA 1
ATOM 8439 C C A SER D 1 255 ? 78.846 4.052 71.864 0.40 14.08 249 SER D C 1
ATOM 8440 C C B SER D 1 255 ? 78.800 3.987 71.840 0.60 16.75 249 SER D C 1
ATOM 8441 O O A SER D 1 255 ? 77.624 4.157 72.059 0.40 15.03 249 SER D O 1
ATOM 8442 O O B SER D 1 255 ? 77.560 3.901 71.876 0.60 17.48 249 SER D O 1
ATOM 8447 N N . ARG D 1 256 ? 79.607 3.066 72.341 1.00 15.90 250 ARG D N 1
ATOM 8448 C CA . ARG D 1 256 ? 79.006 1.898 73.059 1.00 17.00 250 ARG D CA 1
ATOM 8449 C C . ARG D 1 256 ? 78.254 2.406 74.289 1.00 18.02 250 ARG D C 1
ATOM 8450 O O . ARG D 1 256 ? 77.132 1.921 74.561 1.00 18.75 250 ARG D O 1
ATOM 8458 N N A GLU D 1 257 ? 78.824 3.314 75.062 0.40 16.74 251 GLU D N 1
ATOM 8459 N N B GLU D 1 257 ? 78.836 3.332 75.036 0.60 17.22 251 GLU D N 1
ATOM 8460 C CA A GLU D 1 257 ? 78.127 3.832 76.259 0.40 17.72 251 GLU D CA 1
ATOM 8461 C CA B GLU D 1 257 ? 78.216 3.876 76.262 0.60 19.28 251 GLU D CA 1
ATOM 8462 C C A GLU D 1 257 ? 76.779 4.429 75.837 0.40 18.23 251 GLU D C 1
ATOM 8463 C C B GLU D 1 257 ? 76.883 4.562 75.936 0.60 19.77 251 GLU D C 1
ATOM 8464 O O A GLU D 1 257 ? 75.717 4.229 76.475 0.40 18.72 251 GLU D O 1
ATOM 8465 O O B GLU D 1 257 ? 75.994 4.633 76.840 0.60 22.20 251 GLU D O 1
ATOM 8476 N N . ALA D 1 258 ? 76.798 5.185 74.752 1.00 18.65 252 ALA D N 1
ATOM 8477 C CA . ALA D 1 258 ? 75.582 5.877 74.291 1.00 19.49 252 ALA D CA 1
ATOM 8478 C C . ALA D 1 258 ? 74.561 4.911 73.711 1.00 19.62 252 ALA D C 1
ATOM 8479 O O . ALA D 1 258 ? 73.461 5.392 73.267 1.00 22.46 252 ALA D O 1
ATOM 8481 N N . GLY D 1 259 ? 74.898 3.638 73.529 1.00 19.25 253 GLY D N 1
ATOM 8482 C CA . GLY D 1 259 ? 74.023 2.633 72.918 1.00 20.96 253 GLY D CA 1
ATOM 8483 C C . GLY D 1 259 ? 73.876 2.857 71.424 1.00 19.92 253 GLY D C 1
ATOM 8484 O O . GLY D 1 259 ? 72.787 2.518 70.833 1.00 21.35 253 GLY D O 1
ATOM 8485 N N . VAL D 1 260 ? 74.982 3.280 70.777 1.00 18.00 254 VAL D N 1
ATOM 8486 C CA . VAL D 1 260 ? 75.018 3.496 69.316 1.00 18.54 254 VAL D CA 1
ATOM 8487 C C . VAL D 1 260 ? 76.013 2.543 68.672 1.00 16.84 254 VAL D C 1
ATOM 8488 O O . VAL D 1 260 ? 77.147 2.394 69.174 1.00 17.89 254 VAL D O 1
ATOM 8492 N N . ASP D 1 261 ? 75.657 1.914 67.605 1.00 16.77 255 ASP D N 1
ATOM 8493 C CA . ASP D 1 261 ? 76.590 1.034 66.868 1.00 16.42 255 ASP D CA 1
ATOM 8494 C C . ASP D 1 261 ? 77.795 1.857 66.384 1.00 17.29 255 ASP D C 1
ATOM 8495 O O . ASP D 1 261 ? 77.620 3.049 66.017 1.00 17.59 255 ASP D O 1
ATOM 8500 N N . ALA D 1 262 ? 79.013 1.348 66.404 1.00 17.11 256 ALA D N 1
ATOM 8501 C CA . ALA D 1 262 ? 80.224 2.093 65.968 1.00 16.37 256 ALA D CA 1
ATOM 8502 C C . ALA D 1 262 ? 80.823 1.453 64.747 1.00 15.36 256 ALA D C 1
ATOM 8503 O O . ALA D 1 262 ? 82.037 1.492 64.561 1.00 16.23 256 ALA D O 1
ATOM 8505 N N . GLY D 1 263 ? 80.024 0.962 63.790 1.00 16.06 257 GLY D N 1
ATOM 8506 C CA . GLY D 1 263 ? 80.544 0.308 62.604 1.00 15.18 257 GLY D CA 1
ATOM 8507 C C . GLY D 1 263 ? 81.513 1.126 61.798 1.00 15.25 257 GLY D C 1
ATOM 8508 O O . GLY D 1 263 ? 82.542 0.590 61.326 1.00 14.75 257 GLY D O 1
ATOM 8509 N N . LEU D 1 264 ? 81.248 2.411 61.515 1.00 14.30 258 LEU D N 1
ATOM 8510 C CA . LEU D 1 264 ? 82.193 3.138 60.696 1.00 13.57 258 LEU D CA 1
ATOM 8511 C C . LEU D 1 264 ? 83.513 3.321 61.472 1.00 12.32 258 LEU D C 1
ATOM 8512 O O . LEU D 1 264 ? 84.577 3.173 60.862 1.00 14.61 258 LEU D O 1
ATOM 8517 N N . LEU D 1 265 ? 83.494 3.733 62.727 1.00 12.81 259 LEU D N 1
ATOM 8518 C CA . LEU D 1 265 ? 84.726 3.957 63.513 1.00 13.84 259 LEU D CA 1
ATOM 8519 C C . LEU D 1 265 ? 85.471 2.630 63.687 1.00 14.29 259 LEU D C 1
ATOM 8520 O O . LEU D 1 265 ? 86.684 2.700 63.717 1.00 13.61 259 LEU D O 1
ATOM 8525 N N . GLU D 1 266 ? 84.745 1.519 63.798 1.00 15.30 260 GLU D N 1
ATOM 8526 C CA A GLU D 1 266 ? 85.450 0.220 63.918 0.70 15.78 260 GLU D CA 1
ATOM 8527 C CA B GLU D 1 266 ? 85.376 0.166 63.898 0.30 15.99 260 GLU D CA 1
ATOM 8528 C C . GLU D 1 266 ? 86.164 -0.130 62.636 1.00 15.34 260 GLU D C 1
ATOM 8529 O O . GLU D 1 266 ? 87.346 -0.622 62.691 1.00 16.35 260 GLU D O 1
ATOM 8540 N N . ALA D 1 267 ? 85.573 0.151 61.492 1.00 14.97 261 ALA D N 1
ATOM 8541 C CA . ALA D 1 267 ? 86.272 -0.074 60.242 1.00 14.30 261 ALA D CA 1
ATOM 8542 C C . ALA D 1 267 ? 87.514 0.828 60.180 1.00 15.25 261 ALA D C 1
ATOM 8543 O O . ALA D 1 267 ? 88.618 0.405 59.771 1.00 15.89 261 ALA D O 1
ATOM 8545 N N . PHE D 1 268 ? 87.371 2.120 60.561 1.00 14.22 262 PHE D N 1
ATOM 8546 C CA . PHE D 1 268 ? 88.526 3.022 60.513 1.00 13.66 262 PHE D CA 1
ATOM 8547 C C . PHE D 1 268 ? 89.631 2.512 61.459 1.00 13.97 262 PHE D C 1
ATOM 8548 O O . PHE D 1 268 ? 90.814 2.572 61.080 1.00 14.58 262 PHE D O 1
ATOM 8556 N N . ARG D 1 269 ? 89.255 2.120 62.670 1.00 13.84 263 ARG D N 1
ATOM 8557 C CA . ARG D 1 269 ? 90.212 1.560 63.667 1.00 14.14 263 ARG D CA 1
ATOM 8558 C C . ARG D 1 269 ? 90.992 0.394 63.049 1.00 14.71 263 ARG D C 1
ATOM 8559 O O . ARG D 1 269 ? 92.182 0.304 63.289 1.00 14.81 263 ARG D O 1
ATOM 8567 N N . GLY D 1 270 ? 90.320 -0.419 62.261 1.00 15.07 264 GLY D N 1
ATOM 8568 C CA . GLY D 1 270 ? 91.052 -1.520 61.584 1.00 15.04 264 GLY D CA 1
ATOM 8569 C C . GLY D 1 270 ? 92.207 -1.019 60.762 1.00 15.62 264 GLY D C 1
ATOM 8570 O O . GLY D 1 270 ? 93.366 -1.576 60.817 1.00 17.03 264 GLY D O 1
ATOM 8571 N N . TYR D 1 271 ? 91.994 0.027 59.966 1.00 14.63 265 TYR D N 1
ATOM 8572 C CA . TYR D 1 271 ? 93.065 0.535 59.107 1.00 14.41 265 TYR D CA 1
ATOM 8573 C C . TYR D 1 271 ? 94.123 1.172 59.982 1.00 14.72 265 TYR D C 1
ATOM 8574 O O . TYR D 1 271 ? 95.296 1.063 59.661 1.00 15.39 265 TYR D O 1
ATOM 8583 N N . VAL D 1 272 ? 93.739 1.952 60.968 1.00 14.00 266 VAL D N 1
ATOM 8584 C CA . VAL D 1 272 ? 94.676 2.609 61.872 1.00 14.34 266 VAL D CA 1
ATOM 8585 C C . VAL D 1 272 ? 95.574 1.595 62.585 1.00 15.95 266 VAL D C 1
ATOM 8586 O O . VAL D 1 272 ? 96.799 1.790 62.594 1.00 16.26 266 VAL D O 1
ATOM 8590 N N . ASP D 1 273 ? 94.980 0.548 63.100 1.00 16.19 267 ASP D N 1
ATOM 8591 C CA . ASP D 1 273 ? 95.780 -0.450 63.840 1.00 16.60 267 ASP D CA 1
ATOM 8592 C C . ASP D 1 273 ? 96.685 -1.177 62.858 1.00 17.23 267 ASP D C 1
ATOM 8593 O O . ASP D 1 273 ? 97.804 -1.541 63.311 1.00 17.19 267 ASP D O 1
ATOM 8598 N N . ALA D 1 274 ? 96.228 -1.467 61.652 1.00 16.22 268 ALA D N 1
ATOM 8599 C CA . ALA D 1 274 ? 97.072 -2.104 60.623 1.00 17.32 268 ALA D CA 1
ATOM 8600 C C . ALA D 1 274 ? 98.283 -1.216 60.354 1.00 18.84 268 ALA D C 1
ATOM 8601 O O . ALA D 1 274 ? 99.404 -1.704 60.113 1.00 19.57 268 ALA D O 1
ATOM 8603 N N . THR D 1 275 ? 98.091 0.105 60.295 1.00 16.40 269 THR D N 1
ATOM 8604 C CA . THR D 1 275 ? 99.170 1.055 59.996 1.00 16.99 269 THR D CA 1
ATOM 8605 C C . THR D 1 275 ? 100.178 1.044 61.162 1.00 18.30 269 THR D C 1
ATOM 8606 O O . THR D 1 275 ? 101.439 1.163 60.927 1.00 17.98 269 THR D O 1
ATOM 8610 N N . VAL D 1 276 ? 99.714 1.000 62.414 1.00 17.28 270 VAL D N 1
ATOM 8611 C CA . VAL D 1 276 ? 100.654 0.882 63.565 1.00 17.09 270 VAL D CA 1
ATOM 8612 C C . VAL D 1 276 ? 101.427 -0.435 63.460 1.00 19.22 270 VAL D C 1
ATOM 8613 O O . VAL D 1 276 ? 102.665 -0.378 63.656 1.00 19.62 270 VAL D O 1
ATOM 8617 N N . ALA D 1 277 ? 100.728 -1.488 63.141 1.00 18.18 271 ALA D N 1
ATOM 8618 C CA . ALA D 1 277 ? 101.368 -2.844 63.106 1.00 21.00 271 ALA D CA 1
ATOM 8619 C C . ALA D 1 277 ? 102.369 -2.902 61.979 1.00 23.70 271 ALA D C 1
ATOM 8620 O O . ALA D 1 277 ? 103.359 -3.708 62.164 1.00 25.10 271 ALA D O 1
ATOM 8622 N N . ALA D 1 278 ? 102.264 -2.102 60.936 1.00 23.02 272 ALA D N 1
ATOM 8623 C CA . ALA D 1 278 ? 103.222 -2.039 59.807 1.00 24.27 272 ALA D CA 1
ATOM 8624 C C . ALA D 1 278 ? 104.417 -1.157 60.163 1.00 23.61 272 ALA D C 1
ATOM 8625 O O . ALA D 1 278 ? 105.265 -0.991 59.273 1.00 25.79 272 ALA D O 1
ATOM 8627 N N . GLY D 1 279 ? 104.477 -0.605 61.360 1.00 20.51 273 GLY D N 1
ATOM 8628 C CA . GLY D 1 279 ? 105.592 0.204 61.861 1.00 22.83 273 GLY D CA 1
ATOM 8629 C C . GLY D 1 279 ? 105.525 1.675 61.557 1.00 22.68 273 GLY D C 1
ATOM 8630 O O . GLY D 1 279 ? 106.516 2.407 61.767 1.00 24.35 273 GLY D O 1
ATOM 8631 N N . HIS D 1 280 ? 104.317 2.150 61.223 1.00 20.18 274 HIS D N 1
ATOM 8632 C CA . HIS D 1 280 ? 104.174 3.564 60.798 1.00 20.40 274 HIS D CA 1
ATOM 8633 C C . HIS D 1 280 ? 103.363 4.361 61.825 1.00 19.58 274 HIS D C 1
ATOM 8634 O O . HIS D 1 280 ? 102.739 5.417 61.448 1.00 18.98 274 HIS D O 1
ATOM 8641 N N . GLY D 1 281 ? 103.319 3.951 63.090 1.00 18.35 275 GLY D N 1
ATOM 8642 C CA . GLY D 1 281 ? 102.642 4.723 64.145 1.00 16.53 275 GLY D CA 1
ATOM 8643 C C . GLY D 1 281 ? 103.078 6.163 64.279 1.00 17.49 275 GLY D C 1
ATOM 8644 O O . GLY D 1 281 ? 102.242 7.025 64.672 1.00 17.72 275 GLY D O 1
ATOM 8645 N N . ASP D 1 282 ? 104.331 6.518 63.945 1.00 18.10 276 ASP D N 1
ATOM 8646 C CA . ASP D 1 282 ? 104.778 7.916 64.106 1.00 19.35 276 ASP D CA 1
ATOM 8647 C C . ASP D 1 282 ? 104.505 8.697 62.826 1.00 18.70 276 ASP D C 1
ATOM 8648 O O . ASP D 1 282 ? 104.728 9.892 62.868 1.00 21.34 276 ASP D O 1
ATOM 8653 N N . ASP D 1 283 ? 104.057 8.083 61.787 1.00 17.82 277 ASP D N 1
ATOM 8654 C CA . ASP D 1 283 ? 103.700 8.801 60.534 1.00 17.63 277 ASP D CA 1
ATOM 8655 C C . ASP D 1 283 ? 102.454 9.643 60.682 1.00 16.48 277 ASP D C 1
ATOM 8656 O O . ASP D 1 283 ? 101.647 9.437 61.554 1.00 15.60 277 ASP D O 1
ATOM 8661 N N . GLU D 1 284 ? 102.372 10.632 59.793 1.00 17.20 278 GLU D N 1
ATOM 8662 C CA . GLU D 1 284 ? 101.141 11.441 59.615 1.00 17.71 278 GLU D CA 1
ATOM 8663 C C . GLU D 1 284 ? 100.009 10.501 59.275 1.00 16.88 278 GLU D C 1
ATOM 8664 O O . GLU D 1 284 ? 100.100 9.471 58.553 1.00 16.99 278 GLU D O 1
ATOM 8670 N N . ILE D 1 285 ? 98.792 10.981 59.589 1.00 18.24 279 ILE D N 1
ATOM 8671 C CA . ILE D 1 285 ? 97.577 10.234 59.308 1.00 18.35 279 ILE D CA 1
ATOM 8672 C C . ILE D 1 285 ? 97.294 10.051 57.835 1.00 19.22 279 ILE D C 1
ATOM 8673 O O . ILE D 1 285 ? 96.515 9.229 57.481 1.00 19.66 279 ILE D O 1
ATOM 8678 N N . SER D 1 286 ? 98.045 10.699 56.886 1.00 18.39 280 SER D N 1
ATOM 8679 C CA . SER D 1 286 ? 97.977 10.447 55.455 1.00 19.84 280 SER D CA 1
ATOM 8680 C C . SER D 1 286 ? 98.355 9.034 55.088 1.00 19.26 280 SER D C 1
ATOM 8681 O O . SER D 1 286 ? 98.044 8.570 54.083 1.00 20.84 280 SER D O 1
ATOM 8684 N N . ARG D 1 287 ? 99.058 8.309 55.980 1.00 18.72 281 ARG D N 1
ATOM 8685 C CA . ARG D 1 287 ? 99.498 6.950 55.697 1.00 18.44 281 ARG D CA 1
ATOM 8686 C C . ARG D 1 287 ? 98.380 5.941 55.866 1.00 18.53 281 ARG D C 1
ATOM 8687 O O . ARG D 1 287 ? 98.473 4.920 55.316 1.00 20.00 281 ARG D O 1
ATOM 8695 N N . ILE D 1 288 ? 97.376 6.244 56.686 1.00 18.21 282 ILE D N 1
ATOM 8696 C CA . ILE D 1 288 ? 96.352 5.242 57.085 1.00 18.38 282 ILE D CA 1
ATOM 8697 C C . ILE D 1 288 ? 95.744 4.614 55.861 1.00 20.96 282 ILE D C 1
ATOM 8698 O O . ILE D 1 288 ? 95.492 3.413 55.860 1.00 21.85 282 ILE D O 1
ATOM 8703 N N . ALA D 1 289 ? 95.388 5.405 54.837 1.00 20.96 283 ALA D N 1
ATOM 8704 C CA . ALA D 1 289 ? 94.578 4.883 53.728 1.00 23.11 283 ALA D CA 1
ATOM 8705 C C . ALA D 1 289 ? 95.338 3.775 52.989 1.00 25.81 283 ALA D C 1
ATOM 8706 O O . ALA D 1 289 ? 94.687 2.935 52.338 1.00 25.40 283 ALA D O 1
ATOM 8708 N N A SER D 1 290 ? 96.667 3.756 53.047 0.43 25.52 284 SER D N 1
ATOM 8709 N N B SER D 1 290 ? 96.678 3.724 53.110 0.57 26.06 284 SER D N 1
ATOM 8710 C CA A SER D 1 290 ? 97.419 2.675 52.368 0.43 24.59 284 SER D CA 1
ATOM 8711 C CA B SER D 1 290 ? 97.458 2.670 52.402 0.57 25.16 284 SER D CA 1
ATOM 8712 C C A SER D 1 290 ? 96.880 1.286 52.792 0.43 25.12 284 SER D C 1
ATOM 8713 C C B SER D 1 290 ? 97.077 1.251 52.895 0.57 25.47 284 SER D C 1
ATOM 8714 O O A SER D 1 290 ? 96.777 0.356 51.892 0.43 25.68 284 SER D O 1
ATOM 8715 O O B SER D 1 290 ? 97.318 0.254 52.195 0.57 25.09 284 SER D O 1
ATOM 8720 N N . GLU D 1 291 ? 96.499 1.134 54.072 1.00 22.19 285 GLU D N 1
ATOM 8721 C CA . GLU D 1 291 ? 96.031 -0.141 54.652 1.00 23.19 285 GLU D CA 1
ATOM 8722 C C . GLU D 1 291 ? 94.610 -0.494 54.217 1.00 21.41 285 GLU D C 1
ATOM 8723 O O . GLU D 1 291 ? 94.090 -1.536 54.660 1.00 22.66 285 GLU D O 1
ATOM 8729 N N . MET D 1 292 ? 93.984 0.346 53.390 1.00 21.48 286 MET D N 1
ATOM 8730 C CA . MET D 1 292 ? 92.646 0.047 52.845 1.00 21.67 286 MET D CA 1
ATOM 8731 C C . MET D 1 292 ? 92.735 -0.902 51.664 1.00 23.48 286 MET D C 1
ATOM 8732 O O . MET D 1 292 ? 91.681 -1.345 51.194 1.00 24.59 286 MET D O 1
ATOM 8737 N N . THR D 1 293 ? 93.925 -1.215 51.147 1.00 26.28 287 THR D N 1
ATOM 8738 C CA . THR D 1 293 ? 93.995 -2.048 49.916 1.00 28.48 287 THR D CA 1
ATOM 8739 C C . THR D 1 293 ? 93.562 -3.486 50.259 1.00 32.30 287 THR D C 1
ATOM 8740 O O . THR D 1 293 ? 93.859 -3.950 51.449 1.00 29.44 287 THR D O 1
ATOM 8744 N N . THR D 1 294 ? 92.909 -4.214 49.322 1.00 35.93 288 THR D N 1
ATOM 8745 C CA . THR D 1 294 ? 92.310 -5.566 49.624 1.00 42.94 288 THR D CA 1
ATOM 8746 C C . THR D 1 294 ? 93.391 -6.663 49.539 1.00 47.53 288 THR D C 1
ATOM 8747 O O . THR D 1 294 ? 94.232 -6.456 48.651 1.00 52.42 288 THR D O 1
ATOM 8751 N N . THR E 1 9 ? 17.676 11.585 94.305 1.00 52.46 3 THR E N 1
ATOM 8752 C CA . THR E 1 9 ? 17.985 10.125 94.151 1.00 47.85 3 THR E CA 1
ATOM 8753 C C . THR E 1 9 ? 19.455 9.943 94.601 1.00 42.38 3 THR E C 1
ATOM 8754 O O . THR E 1 9 ? 20.378 9.777 93.758 1.00 45.05 3 THR E O 1
ATOM 8756 N N . THR E 1 10 ? 19.674 10.087 95.907 1.00 36.07 4 THR E N 1
ATOM 8757 C CA . THR E 1 10 ? 20.923 9.703 96.622 1.00 33.32 4 THR E CA 1
ATOM 8758 C C . THR E 1 10 ? 21.148 8.238 96.250 1.00 27.53 4 THR E C 1
ATOM 8759 O O . THR E 1 10 ? 20.208 7.424 96.274 1.00 27.01 4 THR E O 1
ATOM 8763 N N . PRO E 1 11 ? 22.364 7.872 95.844 1.00 24.46 5 PRO E N 1
ATOM 8764 C CA . PRO E 1 11 ? 22.595 6.490 95.458 1.00 21.81 5 PRO E CA 1
ATOM 8765 C C . PRO E 1 11 ? 22.311 5.477 96.552 1.00 19.15 5 PRO E C 1
ATOM 8766 O O . PRO E 1 11 ? 22.613 5.702 97.732 1.00 19.21 5 PRO E O 1
ATOM 8770 N N . THR E 1 12 ? 21.792 4.340 96.156 1.00 16.83 6 THR E N 1
ATOM 8771 C CA . THR E 1 12 ? 21.525 3.215 97.025 1.00 15.32 6 THR E CA 1
ATOM 8772 C C . THR E 1 12 ? 22.486 2.072 96.714 1.00 15.21 6 THR E C 1
ATOM 8773 O O . THR E 1 12 ? 22.663 1.709 95.533 1.00 15.59 6 THR E O 1
ATOM 8777 N N A VAL E 1 13 ? 23.106 1.495 97.724 0.30 14.04 7 VAL E N 1
ATOM 8778 N N B VAL E 1 13 ? 23.172 1.573 97.727 0.70 13.96 7 VAL E N 1
ATOM 8779 C CA A VAL E 1 13 ? 24.150 0.470 97.512 0.30 13.56 7 VAL E CA 1
ATOM 8780 C CA B VAL E 1 13 ? 24.158 0.488 97.600 0.70 13.87 7 VAL E CA 1
ATOM 8781 C C A VAL E 1 13 ? 24.038 -0.514 98.656 0.30 13.01 7 VAL E C 1
ATOM 8782 C C B VAL E 1 13 ? 23.879 -0.548 98.672 0.70 12.95 7 VAL E C 1
ATOM 8783 O O A VAL E 1 13 ? 24.022 -0.012 99.811 0.30 12.63 7 VAL E O 1
ATOM 8784 O O B VAL E 1 13 ? 23.649 -0.155 99.842 0.70 12.82 7 VAL E O 1
ATOM 8791 N N . THR E 1 14 ? 23.994 -1.812 98.343 1.00 12.85 8 THR E N 1
ATOM 8792 C CA . THR E 1 14 ? 23.986 -2.917 99.303 1.00 13.38 8 THR E CA 1
ATOM 8793 C C . THR E 1 14 ? 25.348 -3.562 99.325 1.00 13.19 8 THR E C 1
ATOM 8794 O O . THR E 1 14 ? 25.923 -3.781 98.253 1.00 13.90 8 THR E O 1
ATOM 8798 N N . VAL E 1 15 ? 25.819 -3.879 100.528 1.00 12.18 9 VAL E N 1
ATOM 8799 C CA . VAL E 1 15 ? 27.020 -4.679 100.708 1.00 11.89 9 VAL E CA 1
ATOM 8800 C C . VAL E 1 15 ? 26.631 -5.960 101.390 1.00 12.77 9 VAL E C 1
ATOM 8801 O O . VAL E 1 15 ? 26.026 -5.961 102.459 1.00 13.27 9 VAL E O 1
ATOM 8805 N N . LEU E 1 16 ? 26.935 -7.071 100.737 1.00 12.17 10 LEU E N 1
ATOM 8806 C CA . LEU E 1 16 ? 26.714 -8.429 101.226 1.00 11.96 10 LEU E CA 1
ATOM 8807 C C . LEU E 1 16 ? 28.053 -9.016 101.571 1.00 12.88 10 LEU E C 1
ATOM 8808 O O . LEU E 1 16 ? 28.922 -9.188 100.656 1.00 12.94 10 LEU E O 1
ATOM 8813 N N . GLY E 1 17 ? 28.295 -9.298 102.846 1.00 12.70 11 GLY E N 1
ATOM 8814 C CA . GLY E 1 17 ? 29.583 -9.790 103.318 1.00 12.60 11 GLY E CA 1
ATOM 8815 C C . GLY E 1 17 ? 30.260 -8.730 104.128 1.00 13.01 11 GLY E C 1
ATOM 8816 O O . GLY E 1 17 ? 30.645 -7.684 103.601 1.00 13.78 11 GLY E O 1
ATOM 8817 N N . LEU E 1 18 ? 30.317 -8.971 105.448 1.00 13.92 12 LEU E N 1
ATOM 8818 C CA . LEU E 1 18 ? 30.794 -7.944 106.430 1.00 13.86 12 LEU E CA 1
ATOM 8819 C C . LEU E 1 18 ? 31.933 -8.531 107.238 1.00 13.42 12 LEU E C 1
ATOM 8820 O O . LEU E 1 18 ? 32.118 -8.197 108.452 1.00 14.20 12 LEU E O 1
ATOM 8825 N N . GLY E 1 19 ? 32.835 -9.270 106.587 1.00 13.08 13 GLY E N 1
ATOM 8826 C CA . GLY E 1 19 ? 34.184 -9.457 107.080 1.00 14.09 13 GLY E CA 1
ATOM 8827 C C . GLY E 1 19 ? 34.929 -8.130 107.079 1.00 13.17 13 GLY E C 1
ATOM 8828 O O . GLY E 1 19 ? 34.377 -7.082 106.785 1.00 12.86 13 GLY E O 1
ATOM 8829 N N . PRO E 1 20 ? 36.249 -8.142 107.344 1.00 12.95 14 PRO E N 1
ATOM 8830 C CA . PRO E 1 20 ? 36.978 -6.882 107.445 1.00 13.09 14 PRO E CA 1
ATOM 8831 C C . PRO E 1 20 ? 36.904 -6.012 106.195 1.00 13.48 14 PRO E C 1
ATOM 8832 O O . PRO E 1 20 ? 36.796 -4.796 106.257 1.00 13.70 14 PRO E O 1
ATOM 8836 N N . MET E 1 21 ? 37.007 -6.663 105.009 1.00 12.17 15 MET E N 1
ATOM 8837 C CA . MET E 1 21 ? 36.926 -5.854 103.795 1.00 11.98 15 MET E CA 1
ATOM 8838 C C . MET E 1 21 ? 35.508 -5.348 103.545 1.00 11.89 15 MET E C 1
ATOM 8839 O O . MET E 1 21 ? 35.340 -4.208 103.105 1.00 11.82 15 MET E O 1
ATOM 8844 N N . GLY E 1 22 ? 34.466 -6.127 103.781 1.00 11.75 16 GLY E N 1
ATOM 8845 C CA . GLY E 1 22 ? 33.094 -5.665 103.586 1.00 12.04 16 GLY E CA 1
ATOM 8846 C C . GLY E 1 22 ? 32.746 -4.515 104.532 1.00 12.63 16 GLY E C 1
ATOM 8847 O O . GLY E 1 22 ? 32.044 -3.605 104.141 1.00 13.03 16 GLY E O 1
ATOM 8848 N N . GLN E 1 23 ? 33.269 -4.573 105.735 1.00 13.24 17 GLN E N 1
ATOM 8849 C CA . GLN E 1 23 ? 33.173 -3.452 106.713 1.00 13.17 17 GLN E CA 1
ATOM 8850 C C . GLN E 1 23 ? 33.848 -2.223 106.144 1.00 13.07 17 GLN E C 1
ATOM 8851 O O . GLN E 1 23 ? 33.249 -1.123 106.206 1.00 12.95 17 GLN E O 1
ATOM 8857 N N . ALA E 1 24 ? 35.066 -2.361 105.597 1.00 12.30 18 ALA E N 1
ATOM 8858 C CA . ALA E 1 24 ? 35.787 -1.212 105.038 1.00 12.47 18 ALA E CA 1
ATOM 8859 C C . ALA E 1 24 ? 35.020 -0.601 103.860 1.00 12.02 18 ALA E C 1
ATOM 8860 O O . ALA E 1 24 ? 34.889 0.618 103.729 1.00 13.03 18 ALA E O 1
ATOM 8862 N N . LEU E 1 25 ? 34.488 -1.434 102.957 1.00 11.77 19 LEU E N 1
ATOM 8863 C CA . LEU E 1 25 ? 33.725 -0.904 101.807 1.00 11.88 19 LEU E CA 1
ATOM 8864 C C . LEU E 1 25 ? 32.508 -0.144 102.322 1.00 11.76 19 LEU E C 1
ATOM 8865 O O . LEU E 1 25 ? 32.214 0.933 101.855 1.00 12.86 19 LEU E O 1
ATOM 8870 N N . SER E 1 26 ? 31.814 -0.748 103.289 1.00 12.54 20 SER E N 1
ATOM 8871 C CA . SER E 1 26 ? 30.579 -0.153 103.857 1.00 13.13 20 SER E CA 1
ATOM 8872 C C . SER E 1 26 ? 30.934 1.199 104.490 1.00 13.78 20 SER E C 1
ATOM 8873 O O . SER E 1 26 ? 30.154 2.138 104.293 1.00 13.45 20 SER E O 1
ATOM 8876 N N . ARG E 1 27 ? 31.976 1.270 105.245 1.00 12.97 21 ARG E N 1
ATOM 8877 C CA . ARG E 1 27 ? 32.326 2.561 105.898 1.00 13.47 21 ARG E CA 1
ATOM 8878 C C . ARG E 1 27 ? 32.601 3.608 104.860 1.00 13.64 21 ARG E C 1
ATOM 8879 O O . ARG E 1 27 ? 32.192 4.772 105.025 1.00 14.18 21 ARG E O 1
ATOM 8887 N N . ALA E 1 28 ? 33.293 3.277 103.778 1.00 12.69 22 ALA E N 1
ATOM 8888 C CA . ALA E 1 28 ? 33.611 4.290 102.761 1.00 13.39 22 ALA E CA 1
ATOM 8889 C C . ALA E 1 28 ? 32.350 4.806 102.089 1.00 13.17 22 ALA E C 1
ATOM 8890 O O . ALA E 1 28 ? 32.195 5.998 101.796 1.00 15.09 22 ALA E O 1
ATOM 8892 N N . LEU E 1 29 ? 31.424 3.899 101.785 1.00 13.12 23 LEU E N 1
ATOM 8893 C CA . LEU E 1 29 ? 30.161 4.277 101.135 1.00 12.81 23 LEU E CA 1
ATOM 8894 C C . LEU E 1 29 ? 29.328 5.126 102.100 1.00 13.05 23 LEU E C 1
ATOM 8895 O O . LEU E 1 29 ? 28.677 6.104 101.639 1.00 14.50 23 LEU E O 1
ATOM 8900 N N . LEU E 1 30 ? 29.307 4.758 103.382 1.00 13.49 24 LEU E N 1
ATOM 8901 C CA . LEU E 1 30 ? 28.562 5.585 104.381 1.00 13.38 24 LEU E CA 1
ATOM 8902 C C . LEU E 1 30 ? 29.187 6.951 104.495 1.00 14.62 24 LEU E C 1
ATOM 8903 O O . LEU E 1 30 ? 28.433 7.920 104.626 1.00 13.52 24 LEU E O 1
ATOM 8908 N N . ASP E 1 31 ? 30.489 7.018 104.533 1.00 14.13 25 ASP E N 1
ATOM 8909 C CA . ASP E 1 31 ? 31.206 8.298 104.645 1.00 14.51 25 ASP E CA 1
ATOM 8910 C C . ASP E 1 31 ? 30.810 9.216 103.477 1.00 15.17 25 ASP E C 1
ATOM 8911 O O . ASP E 1 31 ? 30.834 10.453 103.671 1.00 17.05 25 ASP E O 1
ATOM 8916 N N . ALA E 1 32 ? 30.537 8.671 102.310 1.00 14.87 26 ALA E N 1
ATOM 8917 C CA . ALA E 1 32 ? 30.193 9.503 101.141 1.00 16.74 26 ALA E CA 1
ATOM 8918 C C . ALA E 1 32 ? 28.732 9.948 101.161 1.00 17.55 26 ALA E C 1
ATOM 8919 O O . ALA E 1 32 ? 28.288 10.746 100.306 1.00 18.43 26 ALA E O 1
ATOM 8921 N N . GLY E 1 33 ? 27.906 9.504 102.130 1.00 15.54 27 GLY E N 1
ATOM 8922 C CA . GLY E 1 33 ? 26.514 9.911 102.212 1.00 15.83 27 GLY E CA 1
ATOM 8923 C C . GLY E 1 33 ? 25.579 9.025 101.436 1.00 15.69 27 GLY E C 1
ATOM 8924 O O . GLY E 1 33 ? 24.376 9.307 101.338 1.00 17.53 27 GLY E O 1
ATOM 8925 N N . HIS E 1 34 ? 26.048 7.837 100.982 1.00 15.00 28 HIS E N 1
ATOM 8926 C CA . HIS E 1 34 ? 25.155 6.969 100.250 1.00 16.45 28 HIS E CA 1
ATOM 8927 C C . HIS E 1 34 ? 24.147 6.292 101.166 1.00 16.36 28 HIS E C 1
ATOM 8928 O O . HIS E 1 34 ? 24.450 6.132 102.390 1.00 17.03 28 HIS E O 1
ATOM 8935 N N . THR E 1 35 ? 23.044 5.798 100.633 1.00 15.38 29 THR E N 1
ATOM 8936 C CA . THR E 1 35 ? 22.103 5.002 101.402 1.00 15.93 29 THR E CA 1
ATOM 8937 C C . THR E 1 35 ? 22.568 3.564 101.329 1.00 15.94 29 THR E C 1
ATOM 8938 O O . THR E 1 35 ? 22.360 2.919 100.276 1.00 16.28 29 THR E O 1
ATOM 8942 N N . VAL E 1 36 ? 23.168 3.063 102.373 1.00 14.90 30 VAL E N 1
ATOM 8943 C CA . VAL E 1 36 ? 23.854 1.748 102.407 1.00 14.67 30 VAL E CA 1
ATOM 8944 C C . VAL E 1 36 ? 23.020 0.754 103.183 1.00 15.85 30 VAL E C 1
ATOM 8945 O O . VAL E 1 36 ? 22.676 1.020 104.418 1.00 16.63 30 VAL E O 1
ATOM 8949 N N . THR E 1 37 ? 22.721 -0.392 102.606 1.00 13.61 31 THR E N 1
ATOM 8950 C CA . THR E 1 37 ? 22.072 -1.531 103.224 1.00 13.81 31 THR E CA 1
ATOM 8951 C C . THR E 1 37 ? 23.119 -2.608 103.364 1.00 15.52 31 THR E C 1
ATOM 8952 O O . THR E 1 37 ? 23.841 -2.845 102.393 1.00 16.05 31 THR E O 1
ATOM 8956 N N . VAL E 1 38 ? 23.192 -3.283 104.492 1.00 14.54 32 VAL E N 1
ATOM 8957 C CA . VAL E 1 38 ? 24.203 -4.358 104.689 1.00 14.79 32 VAL E CA 1
ATOM 8958 C C . VAL E 1 38 ? 23.530 -5.647 105.023 1.00 16.07 32 VAL E C 1
ATOM 8959 O O . VAL E 1 38 ? 22.412 -5.637 105.647 1.00 16.00 32 VAL E O 1
ATOM 8963 N N . TRP E 1 39 ? 24.195 -6.753 104.748 1.00 13.95 33 TRP E N 1
ATOM 8964 C CA . TRP E 1 39 ? 23.764 -8.083 105.121 1.00 14.61 33 TRP E CA 1
ATOM 8965 C C . TRP E 1 39 ? 25.001 -8.937 105.305 1.00 15.46 33 TRP E C 1
ATOM 8966 O O . TRP E 1 39 ? 25.979 -8.815 104.580 1.00 15.21 33 TRP E O 1
ATOM 8977 N N . ASN E 1 40 ? 24.960 -9.810 106.291 1.00 15.43 34 ASN E N 1
ATOM 8978 C CA . ASN E 1 40 ? 25.965 -10.833 106.481 1.00 14.76 34 ASN E CA 1
ATOM 8979 C C . ASN E 1 40 ? 25.322 -12.135 106.938 1.00 16.49 34 ASN E C 1
ATOM 8980 O O . ASN E 1 40 ? 24.337 -12.034 107.738 1.00 17.32 34 ASN E O 1
ATOM 8985 N N . ARG E 1 41 ? 25.911 -13.236 106.586 1.00 15.89 35 ARG E N 1
ATOM 8986 C CA . ARG E 1 41 ? 25.452 -14.553 107.089 1.00 17.09 35 ARG E CA 1
ATOM 8987 C C . ARG E 1 41 ? 25.384 -14.545 108.628 1.00 18.05 35 ARG E C 1
ATOM 8988 O O . ARG E 1 41 ? 24.332 -14.932 109.193 1.00 19.17 35 ARG E O 1
ATOM 8996 N N . THR E 1 42 ? 26.402 -14.043 109.305 1.00 16.80 36 THR E N 1
ATOM 8997 C CA . THR E 1 42 ? 26.439 -13.847 110.771 1.00 17.33 36 THR E CA 1
ATOM 8998 C C . THR E 1 42 ? 25.940 -12.439 111.020 1.00 17.18 36 THR E C 1
ATOM 8999 O O . THR E 1 42 ? 26.683 -11.481 110.875 1.00 17.00 36 THR E O 1
ATOM 9003 N N . GLU E 1 43 ? 24.688 -12.296 111.447 1.00 18.71 37 GLU E N 1
ATOM 9004 C CA . GLU E 1 43 ? 23.982 -11.016 111.466 1.00 20.77 37 GLU E CA 1
ATOM 9005 C C . GLU E 1 43 ? 24.572 -10.058 112.477 1.00 20.09 37 GLU E C 1
ATOM 9006 O O . GLU E 1 43 ? 24.580 -8.853 112.214 1.00 22.35 37 GLU E O 1
ATOM 9012 N N . SER E 1 44 ? 25.176 -10.549 113.529 1.00 19.40 38 SER E N 1
ATOM 9013 C CA . SER E 1 44 ? 25.788 -9.725 114.587 1.00 21.02 38 SER E CA 1
ATOM 9014 C C . SER E 1 44 ? 26.813 -8.768 114.005 1.00 22.11 38 SER E C 1
ATOM 9015 O O . SER E 1 44 ? 27.010 -7.684 114.566 1.00 22.31 38 SER E O 1
ATOM 9018 N N . LYS E 1 45 ? 27.482 -9.127 112.901 1.00 18.41 39 LYS E N 1
ATOM 9019 C CA . LYS E 1 45 ? 28.542 -8.270 112.401 1.00 18.94 39 LYS E CA 1
ATOM 9020 C C . LYS E 1 45 ? 27.977 -6.996 111.814 1.00 19.84 39 LYS E C 1
ATOM 9021 O O . LYS E 1 45 ? 28.793 -6.092 111.530 1.00 19.87 39 LYS E O 1
ATOM 9027 N N . ALA E 1 46 ? 26.709 -6.887 111.561 1.00 17.69 40 ALA E N 1
ATOM 9028 C CA . ALA E 1 46 ? 26.104 -5.652 110.996 1.00 17.88 40 ALA E CA 1
ATOM 9029 C C . ALA E 1 46 ? 26.087 -4.502 112.026 1.00 18.72 40 ALA E C 1
ATOM 9030 O O . ALA E 1 46 ? 25.919 -3.354 111.593 1.00 17.15 40 ALA E O 1
ATOM 9032 N N . GLN E 1 47 ? 26.061 -4.782 113.323 1.00 19.71 41 GLN E N 1
ATOM 9033 C CA . GLN E 1 47 ? 25.790 -3.673 114.285 1.00 20.72 41 GLN E CA 1
ATOM 9034 C C . GLN E 1 47 ? 26.817 -2.559 114.179 1.00 18.29 41 GLN E C 1
ATOM 9035 O O . GLN E 1 47 ? 26.422 -1.360 114.227 1.00 17.70 41 GLN E O 1
ATOM 9041 N N . ALA E 1 48 ? 28.081 -2.815 113.967 1.00 17.85 42 ALA E N 1
ATOM 9042 C CA . ALA E 1 48 ? 29.101 -1.753 113.879 1.00 18.42 42 ALA E CA 1
ATOM 9043 C C . ALA E 1 48 ? 28.732 -0.808 112.729 1.00 18.70 42 ALA E C 1
ATOM 9044 O O . ALA E 1 48 ? 29.079 0.377 112.760 1.00 18.23 42 ALA E O 1
ATOM 9046 N N . LEU E 1 49 ? 28.174 -1.361 111.662 1.00 16.12 43 LEU E N 1
ATOM 9047 C CA . LEU E 1 49 ? 27.815 -0.523 110.488 1.00 14.99 43 LEU E CA 1
ATOM 9048 C C . LEU E 1 49 ? 26.475 0.198 110.696 1.00 15.28 43 LEU E C 1
ATOM 9049 O O . LEU E 1 49 ? 26.358 1.320 110.255 1.00 14.97 43 LEU E O 1
ATOM 9054 N N . ARG E 1 50 ? 25.521 -0.449 111.351 1.00 15.55 44 ARG E N 1
ATOM 9055 C CA . ARG E 1 50 ? 24.285 0.246 111.786 1.00 15.89 44 ARG E CA 1
ATOM 9056 C C . ARG E 1 50 ? 24.687 1.488 112.585 1.00 15.89 44 ARG E C 1
ATOM 9057 O O . ARG E 1 50 ? 24.095 2.616 112.383 1.00 17.11 44 ARG E O 1
ATOM 9065 N N . ASP E 1 51 ? 25.648 1.377 113.465 1.00 16.53 45 ASP E N 1
ATOM 9066 C CA . ASP E 1 51 ? 26.086 2.530 114.283 1.00 17.28 45 ASP E CA 1
ATOM 9067 C C . ASP E 1 51 ? 26.611 3.685 113.458 1.00 17.19 45 ASP E C 1
ATOM 9068 O O . ASP E 1 51 ? 26.582 4.865 113.859 1.00 19.34 45 ASP E O 1
ATOM 9073 N N A ARG E 1 52 ? 27.123 3.397 112.252 0.60 15.75 46 ARG E N 1
ATOM 9074 N N B ARG E 1 52 ? 27.134 3.387 112.259 0.40 15.92 46 ARG E N 1
ATOM 9075 C CA A ARG E 1 52 ? 27.691 4.387 111.302 0.60 15.82 46 ARG E CA 1
ATOM 9076 C CA B ARG E 1 52 ? 27.721 4.377 111.313 0.40 15.70 46 ARG E CA 1
ATOM 9077 C C A ARG E 1 52 ? 26.714 4.815 110.190 0.60 15.45 46 ARG E C 1
ATOM 9078 C C B ARG E 1 52 ? 26.714 4.840 110.231 0.40 15.12 46 ARG E C 1
ATOM 9079 O O A ARG E 1 52 ? 27.170 5.522 109.257 0.60 17.81 46 ARG E O 1
ATOM 9080 O O B ARG E 1 52 ? 27.080 5.698 109.414 0.40 15.87 46 ARG E O 1
ATOM 9095 N N . GLY E 1 53 ? 25.471 4.379 110.321 1.00 14.82 47 GLY E N 1
ATOM 9096 C CA . GLY E 1 53 ? 24.387 4.863 109.466 1.00 14.99 47 GLY E CA 1
ATOM 9097 C C . GLY E 1 53 ? 23.859 3.886 108.478 1.00 15.50 47 GLY E C 1
ATOM 9098 O O . GLY E 1 53 ? 23.045 4.287 107.649 1.00 16.75 47 GLY E O 1
ATOM 9099 N N . ALA E 1 54 ? 24.333 2.656 108.514 1.00 16.06 48 ALA E N 1
ATOM 9100 C CA . ALA E 1 54 ? 23.805 1.612 107.640 1.00 15.00 48 ALA E CA 1
ATOM 9101 C C . ALA E 1 54 ? 22.424 1.156 108.062 1.00 16.27 48 ALA E C 1
ATOM 9102 O O . ALA E 1 54 ? 22.134 1.190 109.265 1.00 17.53 48 ALA E O 1
ATOM 9104 N N . LEU E 1 55 ? 21.656 0.742 107.109 1.00 16.99 49 LEU E N 1
ATOM 9105 C CA . LEU E 1 55 ? 20.446 -0.092 107.301 1.00 19.26 49 LEU E CA 1
ATOM 9106 C C . LEU E 1 55 ? 20.786 -1.559 107.199 1.00 20.03 49 LEU E C 1
ATOM 9107 O O . LEU E 1 55 ? 21.676 -1.881 106.413 1.00 20.15 49 LEU E O 1
ATOM 9112 N N . SER E 1 56 ? 20.286 -2.453 108.027 1.00 22.02 50 SER E N 1
ATOM 9113 C CA . SER E 1 56 ? 20.482 -3.894 107.797 1.00 21.21 50 SER E CA 1
ATOM 9114 C C . SER E 1 56 ? 19.208 -4.491 107.207 1.00 22.89 50 SER E C 1
ATOM 9115 O O . SER E 1 56 ? 18.120 -3.909 107.283 1.00 24.14 50 SER E O 1
ATOM 9118 N N . ALA E 1 57 ? 19.396 -5.565 106.467 1.00 19.91 51 ALA E N 1
ATOM 9119 C CA . ALA E 1 57 ? 18.318 -6.369 105.877 1.00 21.01 51 ALA E CA 1
ATOM 9120 C C . ALA E 1 57 ? 18.463 -7.772 106.384 1.00 20.26 51 ALA E C 1
ATOM 9121 O O . ALA E 1 57 ? 19.568 -8.280 106.603 1.00 20.75 51 ALA E O 1
ATOM 9123 N N . PRO E 1 58 ? 17.326 -8.474 106.562 1.00 20.35 52 PRO E N 1
ATOM 9124 C CA . PRO E 1 58 ? 17.393 -9.786 107.162 1.00 22.45 52 PRO E CA 1
ATOM 9125 C C . PRO E 1 58 ? 17.826 -10.936 106.282 1.00 19.60 52 PRO E C 1
ATOM 9126 O O . PRO E 1 58 ? 18.399 -11.860 106.786 1.00 22.95 52 PRO E O 1
ATOM 9130 N N . THR E 1 59 ? 17.746 -10.741 104.972 1.00 18.67 53 THR E N 1
ATOM 9131 C CA . THR E 1 59 ? 18.015 -11.809 104.014 1.00 18.98 53 THR E CA 1
ATOM 9132 C C . THR E 1 59 ? 18.789 -11.236 102.826 1.00 16.88 53 THR E C 1
ATOM 9133 O O . THR E 1 59 ? 18.659 -10.026 102.558 1.00 17.09 53 THR E O 1
ATOM 9137 N N . PRO E 1 60 ? 19.469 -12.061 102.029 1.00 17.05 54 PRO E N 1
ATOM 9138 C CA . PRO E 1 60 ? 20.073 -11.565 100.786 1.00 17.59 54 PRO E CA 1
ATOM 9139 C C . PRO E 1 60 ? 19.066 -10.966 99.817 1.00 16.87 54 PRO E C 1
ATOM 9140 O O . PRO E 1 60 ? 19.317 -9.954 99.167 1.00 16.90 54 PRO E O 1
ATOM 9144 N N . ALA E 1 61 ? 17.883 -11.576 99.724 1.00 16.94 55 ALA E N 1
ATOM 9145 C CA . ALA E 1 61 ? 16.869 -11.021 98.822 1.00 17.48 55 ALA E CA 1
ATOM 9146 C C . ALA E 1 61 ? 16.442 -9.635 99.238 1.00 15.94 55 ALA E C 1
ATOM 9147 O O . ALA E 1 61 ? 16.374 -8.696 98.409 1.00 17.12 55 ALA E O 1
ATOM 9149 N N . ALA E 1 62 ? 16.142 -9.455 100.517 1.00 16.93 56 ALA E N 1
ATOM 9150 C CA . ALA E 1 62 ? 15.700 -8.142 100.998 1.00 17.82 56 ALA E CA 1
ATOM 9151 C C . ALA E 1 62 ? 16.840 -7.126 100.843 1.00 17.35 56 ALA E C 1
ATOM 9152 O O . ALA E 1 62 ? 16.555 -5.974 100.492 1.00 19.26 56 ALA E O 1
ATOM 9154 N N . ALA E 1 63 ? 18.064 -7.571 101.100 1.00 17.74 57 ALA E N 1
ATOM 9155 C CA . ALA E 1 63 ? 19.209 -6.640 101.010 1.00 16.34 57 ALA E CA 1
ATOM 9156 C C . ALA E 1 63 ? 19.379 -6.158 99.557 1.00 14.37 57 ALA E C 1
ATOM 9157 O O . ALA E 1 63 ? 19.570 -4.941 99.321 1.00 15.76 57 ALA E O 1
ATOM 9159 N N . ILE E 1 64 ? 19.376 -7.081 98.599 1.00 15.52 58 ILE E N 1
ATOM 9160 C CA . ILE E 1 64 ? 19.555 -6.701 97.178 1.00 15.95 58 ILE E CA 1
ATOM 9161 C C . ILE E 1 64 ? 18.380 -5.848 96.717 1.00 16.70 58 ILE E C 1
ATOM 9162 O O . ILE E 1 64 ? 18.591 -4.909 96.034 1.00 16.64 58 ILE E O 1
ATOM 9167 N N . ALA E 1 65 ? 17.161 -6.184 97.119 1.00 17.52 59 ALA E N 1
ATOM 9168 C CA . ALA E 1 65 ? 15.983 -5.445 96.699 1.00 19.03 59 ALA E CA 1
ATOM 9169 C C . ALA E 1 65 ? 15.989 -4.027 97.230 1.00 18.74 59 ALA E C 1
ATOM 9170 O O . ALA E 1 65 ? 15.259 -3.194 96.676 1.00 20.01 59 ALA E O 1
ATOM 9172 N N . ALA E 1 66 ? 16.780 -3.667 98.233 1.00 17.45 60 ALA E N 1
ATOM 9173 C CA . ALA E 1 66 ? 16.819 -2.322 98.804 1.00 17.86 60 ALA E CA 1
ATOM 9174 C C . ALA E 1 66 ? 17.531 -1.357 97.888 1.00 17.32 60 ALA E C 1
ATOM 9175 O O . ALA E 1 66 ? 17.401 -0.152 98.100 1.00 18.65 60 ALA E O 1
ATOM 9177 N N . SER E 1 67 ? 18.407 -1.827 96.980 1.00 15.87 61 SER E N 1
ATOM 9178 C CA . SER E 1 67 ? 19.356 -0.931 96.300 1.00 15.10 61 SER E CA 1
ATOM 9179 C C . SER E 1 67 ? 19.429 -1.119 94.794 1.00 16.33 61 SER E C 1
ATOM 9180 O O . SER E 1 67 ? 19.186 -2.269 94.276 1.00 18.08 61 SER E O 1
ATOM 9183 N N . ASP E 1 68 ? 19.993 -0.118 94.117 1.00 15.57 62 ASP E N 1
ATOM 9184 C CA . ASP E 1 68 ? 20.230 -0.240 92.659 1.00 15.69 62 ASP E CA 1
ATOM 9185 C C . ASP E 1 68 ? 21.490 -1.063 92.420 1.00 15.50 62 ASP E C 1
ATOM 9186 O O . ASP E 1 68 ? 21.648 -1.635 91.312 1.00 14.63 62 ASP E O 1
ATOM 9191 N N . LEU E 1 69 ? 22.457 -1.097 93.348 1.00 14.95 63 LEU E N 1
ATOM 9192 C CA . LEU E 1 69 ? 23.795 -1.651 93.185 1.00 14.14 63 LEU E CA 1
ATOM 9193 C C . LEU E 1 69 ? 24.111 -2.530 94.392 1.00 13.91 63 LEU E C 1
ATOM 9194 O O . LEU E 1 69 ? 23.949 -2.012 95.501 1.00 13.54 63 LEU E O 1
ATOM 9199 N N . ALA E 1 70 ? 24.512 -3.755 94.173 1.00 12.32 64 ALA E N 1
ATOM 9200 C CA . ALA E 1 70 ? 24.856 -4.697 95.248 1.00 12.49 64 ALA E CA 1
ATOM 9201 C C . ALA E 1 70 ? 26.319 -5.085 95.059 1.00 13.05 64 ALA E C 1
ATOM 9202 O O . ALA E 1 70 ? 26.736 -5.494 93.918 1.00 13.89 64 ALA E O 1
ATOM 9204 N N . LEU E 1 71 ? 27.126 -5.022 96.115 1.00 12.47 65 LEU E N 1
ATOM 9205 C CA . LEU E 1 71 ? 28.509 -5.451 96.125 1.00 12.16 65 LEU E CA 1
ATOM 9206 C C . LEU E 1 71 ? 28.594 -6.710 96.944 1.00 12.60 65 LEU E C 1
ATOM 9207 O O . LEU E 1 71 ? 28.093 -6.750 98.075 1.00 13.39 65 LEU E O 1
ATOM 9212 N N . VAL E 1 72 ? 29.214 -7.770 96.460 1.00 11.50 66 VAL E N 1
ATOM 9213 C CA . VAL E 1 72 ? 29.316 -9.064 97.167 1.00 11.77 66 VAL E CA 1
ATOM 9214 C C . VAL E 1 72 ? 30.783 -9.375 97.500 1.00 12.43 66 VAL E C 1
ATOM 9215 O O . VAL E 1 72 ? 31.564 -9.589 96.570 1.00 12.89 66 VAL E O 1
ATOM 9219 N N . ASN E 1 73 ? 31.107 -9.232 98.790 1.00 11.48 67 ASN E N 1
ATOM 9220 C CA . ASN E 1 73 ? 32.503 -9.270 99.247 1.00 11.22 67 ASN E CA 1
ATOM 9221 C C . ASN E 1 73 ? 32.614 -10.323 100.317 1.00 12.40 67 ASN E C 1
ATOM 9222 O O . ASN E 1 73 ? 32.514 -10.053 101.544 1.00 13.28 67 ASN E O 1
ATOM 9227 N N . VAL E 1 74 ? 32.833 -11.526 99.855 1.00 11.98 68 VAL E N 1
ATOM 9228 C CA . VAL E 1 74 ? 32.926 -12.754 100.673 1.00 12.41 68 VAL E CA 1
ATOM 9229 C C . VAL E 1 74 ? 34.114 -13.599 100.242 1.00 12.51 68 VAL E C 1
ATOM 9230 O O . VAL E 1 74 ? 34.879 -13.254 99.335 1.00 12.98 68 VAL E O 1
ATOM 9234 N N . VAL E 1 75 ? 34.361 -14.693 100.917 1.00 13.51 69 VAL E N 1
ATOM 9235 C CA . VAL E 1 75 ? 35.626 -15.431 100.779 1.00 14.04 69 VAL E CA 1
ATOM 9236 C C . VAL E 1 75 ? 35.866 -15.886 99.333 1.00 15.02 69 VAL E C 1
ATOM 9237 O O . VAL E 1 75 ? 37.006 -15.725 98.870 1.00 17.20 69 VAL E O 1
ATOM 9241 N N . ASP E 1 76 ? 34.843 -16.376 98.655 1.00 13.39 70 ASP E N 1
ATOM 9242 C CA . ASP E 1 76 ? 35.061 -16.959 97.307 1.00 14.36 70 ASP E CA 1
ATOM 9243 C C . ASP E 1 76 ? 33.731 -16.983 96.592 1.00 13.68 70 ASP E C 1
ATOM 9244 O O . ASP E 1 76 ? 32.704 -16.562 97.116 1.00 13.83 70 ASP E O 1
ATOM 9249 N N . HIS E 1 77 ? 33.755 -17.486 95.344 1.00 13.71 71 HIS E N 1
ATOM 9250 C CA . HIS E 1 77 ? 32.498 -17.517 94.581 1.00 13.90 71 HIS E CA 1
ATOM 9251 C C . HIS E 1 77 ? 31.572 -18.702 94.919 1.00 13.74 71 HIS E C 1
ATOM 9252 O O . HIS E 1 77 ? 30.450 -18.588 94.586 1.00 14.87 71 HIS E O 1
ATOM 9259 N N . ASP E 1 78 ? 32.004 -19.714 95.654 1.00 15.62 72 ASP E N 1
ATOM 9260 C CA . ASP E 1 78 ? 31.033 -20.624 96.280 1.00 16.91 72 ASP E CA 1
ATOM 9261 C C . ASP E 1 78 ? 30.133 -19.823 97.241 1.00 15.67 72 ASP E C 1
ATOM 9262 O O . ASP E 1 78 ? 28.904 -20.018 97.166 1.00 17.70 72 ASP E O 1
ATOM 9267 N N . ALA E 1 79 ? 30.738 -18.934 98.030 1.00 14.81 73 ALA E N 1
ATOM 9268 C CA . ALA E 1 79 ? 29.915 -18.070 98.905 1.00 13.62 73 ALA E CA 1
ATOM 9269 C C . ALA E 1 79 ? 29.090 -17.087 98.107 1.00 13.90 73 ALA E C 1
ATOM 9270 O O . ALA E 1 79 ? 27.916 -16.921 98.414 1.00 14.06 73 ALA E O 1
ATOM 9272 N N . VAL E 1 80 ? 29.647 -16.416 97.115 1.00 12.59 74 VAL E N 1
ATOM 9273 C CA . VAL E 1 80 ? 28.877 -15.474 96.286 1.00 12.88 74 VAL E CA 1
ATOM 9274 C C . VAL E 1 80 ? 27.677 -16.193 95.676 1.00 13.88 74 VAL E C 1
ATOM 9275 O O . VAL E 1 80 ? 26.590 -15.681 95.790 1.00 13.73 74 VAL E O 1
ATOM 9279 N N . ASP E 1 81 ? 27.916 -17.373 95.128 1.00 14.81 75 ASP E N 1
ATOM 9280 C CA . ASP E 1 81 ? 26.808 -18.003 94.399 1.00 15.93 75 ASP E CA 1
ATOM 9281 C C . ASP E 1 81 ? 25.735 -18.552 95.398 1.00 16.55 75 ASP E C 1
ATOM 9282 O O . ASP E 1 81 ? 24.536 -18.529 95.032 1.00 17.36 75 ASP E O 1
ATOM 9287 N N . ALA E 1 82 ? 26.145 -18.950 96.606 1.00 16.20 76 ALA E N 1
ATOM 9288 C CA . ALA E 1 82 ? 25.162 -19.340 97.644 1.00 16.94 76 ALA E CA 1
ATOM 9289 C C . ALA E 1 82 ? 24.319 -18.143 98.049 1.00 17.25 76 ALA E C 1
ATOM 9290 O O . ALA E 1 82 ? 23.089 -18.245 98.217 1.00 18.19 76 ALA E O 1
ATOM 9292 N N . ILE E 1 83 ? 24.925 -16.974 98.157 1.00 14.70 77 ILE E N 1
ATOM 9293 C CA . ILE E 1 83 ? 24.189 -15.769 98.479 1.00 14.36 77 ILE E CA 1
ATOM 9294 C C . ILE E 1 83 ? 23.214 -15.462 97.338 1.00 15.55 77 ILE E C 1
ATOM 9295 O O . ILE E 1 83 ? 22.058 -15.064 97.601 1.00 15.99 77 ILE E O 1
ATOM 9300 N N . LEU E 1 84 ? 23.703 -15.496 96.095 1.00 15.43 78 LEU E N 1
ATOM 9301 C CA . LEU E 1 84 ? 22.783 -15.175 94.960 1.00 17.03 78 LEU E CA 1
ATOM 9302 C C . LEU E 1 84 ? 21.652 -16.200 94.856 1.00 18.60 78 LEU E C 1
ATOM 9303 O O . LEU E 1 84 ? 20.550 -15.781 94.549 1.00 19.11 78 LEU E O 1
ATOM 9308 N N . THR E 1 85 ? 21.885 -17.458 95.143 1.00 19.06 79 THR E N 1
ATOM 9309 C CA . THR E 1 85 ? 20.781 -18.468 95.146 1.00 21.06 79 THR E CA 1
ATOM 9310 C C . THR E 1 85 ? 19.729 -18.034 96.156 1.00 22.49 79 THR E C 1
ATOM 9311 O O . THR E 1 85 ? 18.500 -18.050 95.849 1.00 22.08 79 THR E O 1
ATOM 9315 N N . ALA E 1 86 ? 20.158 -17.681 97.361 1.00 19.47 80 ALA E N 1
ATOM 9316 C CA . ALA E 1 86 ? 19.230 -17.249 98.423 1.00 21.11 80 ALA E CA 1
ATOM 9317 C C . ALA E 1 86 ? 18.499 -16.005 97.951 1.00 20.61 80 ALA E C 1
ATOM 9318 O O . ALA E 1 86 ? 17.297 -15.762 98.304 1.00 21.20 80 ALA E O 1
ATOM 9320 N N . ALA E 1 87 ? 19.118 -15.103 97.161 1.00 17.97 81 ALA E N 1
ATOM 9321 C CA . ALA E 1 87 ? 18.476 -13.844 96.742 1.00 17.11 81 ALA E CA 1
ATOM 9322 C C . ALA E 1 87 ? 17.382 -14.063 95.693 1.00 17.34 81 ALA E C 1
ATOM 9323 O O . ALA E 1 87 ? 16.608 -13.114 95.451 1.00 19.07 81 ALA E O 1
ATOM 9325 N N . GLY E 1 88 ? 17.418 -15.196 95.002 1.00 18.56 82 GLY E N 1
ATOM 9326 C CA . GLY E 1 88 ? 16.383 -15.512 94.012 1.00 19.70 82 GLY E CA 1
ATOM 9327 C C . GLY E 1 88 ? 16.266 -14.468 92.953 1.00 19.86 82 GLY E C 1
ATOM 9328 O O . GLY E 1 88 ? 17.291 -14.157 92.325 1.00 19.88 82 GLY E O 1
ATOM 9329 N N A ASP E 1 89 ? 15.081 -13.909 92.686 0.53 19.49 83 ASP E N 1
ATOM 9330 N N B ASP E 1 89 ? 15.067 -13.909 92.771 0.47 19.70 83 ASP E N 1
ATOM 9331 C CA A ASP E 1 89 ? 14.936 -12.889 91.605 0.53 20.83 83 ASP E CA 1
ATOM 9332 C CA B ASP E 1 89 ? 14.813 -12.926 91.689 0.47 21.13 83 ASP E CA 1
ATOM 9333 C C A ASP E 1 89 ? 15.134 -11.458 92.135 0.53 19.72 83 ASP E C 1
ATOM 9334 C C B ASP E 1 89 ? 15.189 -11.503 92.103 0.47 19.98 83 ASP E C 1
ATOM 9335 O O A ASP E 1 89 ? 14.843 -10.464 91.401 0.53 18.58 83 ASP E O 1
ATOM 9336 O O B ASP E 1 89 ? 15.054 -10.607 91.230 0.47 19.67 83 ASP E O 1
ATOM 9345 N N . ALA E 1 90 ? 15.702 -11.285 93.334 1.00 18.39 84 ALA E N 1
ATOM 9346 C CA . ALA E 1 90 ? 15.961 -9.911 93.803 1.00 17.90 84 ALA E CA 1
ATOM 9347 C C . ALA E 1 90 ? 16.891 -9.126 92.902 1.00 16.89 84 ALA E C 1
ATOM 9348 O O . ALA E 1 90 ? 16.650 -7.902 92.762 1.00 17.99 84 ALA E O 1
ATOM 9350 N N . PRO E 1 91 ? 17.895 -9.711 92.226 1.00 17.39 85 PRO E N 1
ATOM 9351 C CA . PRO E 1 91 ? 18.759 -8.925 91.332 1.00 16.56 85 PRO E CA 1
ATOM 9352 C C . PRO E 1 91 ? 18.093 -8.377 90.074 1.00 16.50 85 PRO E C 1
ATOM 9353 O O . PRO E 1 91 ? 18.716 -7.593 89.396 1.00 16.48 85 PRO E O 1
ATOM 9357 N N . ALA E 1 92 ? 16.877 -8.805 89.740 1.00 17.42 86 ALA E N 1
ATOM 9358 C CA . ALA E 1 92 ? 16.276 -8.336 88.482 1.00 17.77 86 ALA E CA 1
ATOM 9359 C C . ALA E 1 92 ? 16.255 -6.829 88.398 1.00 15.83 86 ALA E C 1
ATOM 9360 O O . ALA E 1 92 ? 15.801 -6.173 89.370 1.00 17.61 86 ALA E O 1
ATOM 9362 N N . GLY E 1 93 ? 16.752 -6.293 87.317 1.00 16.29 87 GLY E N 1
ATOM 9363 C CA . GLY E 1 93 ? 16.815 -4.875 87.074 1.00 15.83 87 GLY E CA 1
ATOM 9364 C C . GLY E 1 93 ? 17.902 -4.119 87.830 1.00 15.93 87 GLY E C 1
ATOM 9365 O O . GLY E 1 93 ? 17.928 -2.888 87.739 1.00 17.51 87 GLY E O 1
ATOM 9366 N N . ARG E 1 94 ? 18.727 -4.855 88.521 1.00 15.59 88 ARG E N 1
ATOM 9367 C CA . ARG E 1 94 ? 19.776 -4.229 89.372 1.00 14.51 88 ARG E CA 1
ATOM 9368 C C . ARG E 1 94 ? 21.142 -4.637 88.841 1.00 14.23 88 ARG E C 1
ATOM 9369 O O . ARG E 1 94 ? 21.326 -5.586 88.073 1.00 13.42 88 ARG E O 1
ATOM 9377 N N . THR E 1 95 ? 22.159 -3.985 89.352 1.00 12.58 89 THR E N 1
ATOM 9378 C CA . THR E 1 95 ? 23.556 -4.289 89.098 1.00 13.28 89 THR E CA 1
ATOM 9379 C C . THR E 1 95 ? 24.176 -4.992 90.303 1.00 13.11 89 THR E C 1
ATOM 9380 O O . THR E 1 95 ? 24.054 -4.477 91.399 1.00 13.97 89 THR E O 1
ATOM 9384 N N . VAL E 1 96 ? 24.838 -6.105 90.056 1.00 12.21 90 VAL E N 1
ATOM 9385 C CA . VAL E 1 96 ? 25.605 -6.853 91.079 1.00 12.77 90 VAL E CA 1
ATOM 9386 C C . VAL E 1 96 ? 27.045 -6.729 90.633 1.00 12.71 90 VAL E C 1
ATOM 9387 O O . VAL E 1 96 ? 27.406 -7.011 89.459 1.00 12.51 90 VAL E O 1
ATOM 9391 N N . ILE E 1 97 ? 27.937 -6.437 91.594 1.00 12.26 91 ILE E N 1
ATOM 9392 C CA . ILE E 1 97 ? 29.381 -6.458 91.422 1.00 12.68 91 ILE E CA 1
ATOM 9393 C C . ILE E 1 97 ? 29.976 -7.493 92.350 1.00 12.00 91 ILE E C 1
ATOM 9394 O O . ILE E 1 97 ? 29.871 -7.359 93.589 1.00 11.56 91 ILE E O 1
ATOM 9399 N N . GLY E 1 98 ? 30.590 -8.544 91.850 1.00 11.84 92 GLY E N 1
ATOM 9400 C CA . GLY E 1 98 ? 31.326 -9.499 92.670 1.00 11.81 92 GLY E CA 1
ATOM 9401 C C . GLY E 1 98 ? 32.664 -8.904 93.025 1.00 12.86 92 GLY E C 1
ATOM 9402 O O . GLY E 1 98 ? 33.365 -8.365 92.148 1.00 13.63 92 GLY E O 1
ATOM 9403 N N . LEU E 1 99 ? 33.014 -8.862 94.308 1.00 12.66 93 LEU E N 1
ATOM 9404 C CA . LEU E 1 99 ? 34.343 -8.421 94.794 1.00 12.88 93 LEU E CA 1
ATOM 9405 C C . LEU E 1 99 ? 34.881 -9.497 95.683 1.00 14.16 93 LEU E C 1
ATOM 9406 O O . LEU E 1 99 ? 35.420 -9.218 96.775 1.00 16.26 93 LEU E O 1
ATOM 9411 N N . SER E 1 100 ? 34.846 -10.738 95.251 1.00 12.92 94 SER E N 1
ATOM 9412 C CA . SER E 1 100 ? 35.273 -11.914 96.035 1.00 13.02 94 SER E CA 1
ATOM 9413 C C . SER E 1 100 ? 36.294 -12.697 95.243 1.00 13.76 94 SER E C 1
ATOM 9414 O O . SER E 1 100 ? 35.992 -13.127 94.086 1.00 14.91 94 SER E O 1
ATOM 9417 N N . SER E 1 101 ? 37.499 -12.877 95.745 1.00 13.58 95 SER E N 1
ATOM 9418 C CA . SER E 1 101 ? 38.611 -13.386 94.915 1.00 13.57 95 SER E CA 1
ATOM 9419 C C . SER E 1 101 ? 38.393 -14.829 94.529 1.00 15.63 95 SER E C 1
ATOM 9420 O O . SER E 1 101 ? 38.242 -15.693 95.405 1.00 18.60 95 SER E O 1
ATOM 9423 N N . ASP E 1 102 ? 38.395 -15.071 93.232 1.00 14.34 96 ASP E N 1
ATOM 9424 C CA . ASP E 1 102 ? 38.278 -16.442 92.708 1.00 14.34 96 ASP E CA 1
ATOM 9425 C C . ASP E 1 102 ? 38.774 -16.411 91.256 1.00 13.82 96 ASP E C 1
ATOM 9426 O O . ASP E 1 102 ? 39.266 -15.426 90.747 1.00 14.00 96 ASP E O 1
ATOM 9431 N N . THR E 1 103 ? 38.609 -17.542 90.569 1.00 15.68 97 THR E N 1
ATOM 9432 C CA . THR E 1 103 ? 39.192 -17.697 89.237 1.00 15.72 97 THR E CA 1
ATOM 9433 C C . THR E 1 103 ? 38.350 -17.042 88.161 1.00 13.97 97 THR E C 1
ATOM 9434 O O . THR E 1 103 ? 37.165 -16.736 88.317 1.00 14.55 97 THR E O 1
ATOM 9438 N N . PRO E 1 104 ? 38.929 -16.845 86.968 1.00 14.63 98 PRO E N 1
ATOM 9439 C CA . PRO E 1 104 ? 38.178 -16.309 85.861 1.00 14.52 98 PRO E CA 1
ATOM 9440 C C . PRO E 1 104 ? 36.925 -17.075 85.497 1.00 14.86 98 PRO E C 1
ATOM 9441 O O . PRO E 1 104 ? 35.886 -16.470 85.195 1.00 14.99 98 PRO E O 1
ATOM 9445 N N . ASP E 1 105 ? 37.006 -18.391 85.519 1.00 14.82 99 ASP E N 1
ATOM 9446 C CA . ASP E 1 105 ? 35.783 -19.126 85.134 1.00 16.08 99 ASP E CA 1
ATOM 9447 C C . ASP E 1 105 ? 34.642 -18.951 86.157 1.00 14.57 99 ASP E C 1
ATOM 9448 O O . ASP E 1 105 ? 33.475 -18.975 85.800 1.00 15.37 99 ASP E O 1
ATOM 9453 N N . ARG E 1 106 ? 34.984 -18.717 87.446 1.00 14.02 100 ARG E N 1
ATOM 9454 C CA . ARG E 1 106 ? 33.942 -18.495 88.432 1.00 14.52 100 ARG E CA 1
ATOM 9455 C C . ARG E 1 106 ? 33.387 -17.110 88.257 1.00 13.04 100 ARG E C 1
ATOM 9456 O O . ARG E 1 106 ? 32.194 -16.926 88.440 1.00 14.29 100 ARG E O 1
ATOM 9464 N N . ALA E 1 107 ? 34.155 -16.117 87.843 1.00 13.15 101 ALA E N 1
ATOM 9465 C CA . ALA E 1 107 ? 33.631 -14.789 87.580 1.00 13.64 101 ALA E CA 1
ATOM 9466 C C . ALA E 1 107 ? 32.617 -14.864 86.434 1.00 13.53 101 ALA E C 1
ATOM 9467 O O . ALA E 1 107 ? 31.558 -14.221 86.485 1.00 12.84 101 ALA E O 1
ATOM 9469 N N A ARG E 1 108 ? 33.003 -15.590 85.379 0.65 13.65 102 ARG E N 1
ATOM 9470 N N B ARG E 1 108 ? 32.938 -15.599 85.365 0.35 14.22 102 ARG E N 1
ATOM 9471 C CA A ARG E 1 108 ? 32.083 -15.713 84.220 0.65 13.67 102 ARG E CA 1
ATOM 9472 C CA B ARG E 1 108 ? 31.995 -15.682 84.215 0.35 14.48 102 ARG E CA 1
ATOM 9473 C C A ARG E 1 108 ? 30.797 -16.473 84.561 0.65 14.08 102 ARG E C 1
ATOM 9474 C C B ARG E 1 108 ? 30.725 -16.444 84.611 0.35 14.65 102 ARG E C 1
ATOM 9475 O O A ARG E 1 108 ? 29.743 -16.100 84.026 0.65 13.16 102 ARG E O 1
ATOM 9476 O O B ARG E 1 108 ? 29.582 -15.997 84.253 0.35 14.86 102 ARG E O 1
ATOM 9491 N N . ARG E 1 109 ? 30.886 -17.546 85.339 1.00 13.85 103 ARG E N 1
ATOM 9492 C CA . ARG E 1 109 ? 29.734 -18.284 85.805 1.00 14.69 103 ARG E CA 1
ATOM 9493 C C . ARG E 1 109 ? 28.773 -17.395 86.597 1.00 14.05 103 ARG E C 1
ATOM 9494 O O . ARG E 1 109 ? 27.593 -17.332 86.410 1.00 14.19 103 ARG E O 1
ATOM 9502 N N . THR E 1 110 ? 29.360 -16.655 87.559 1.00 14.29 104 THR E N 1
ATOM 9503 C CA . THR E 1 110 ? 28.545 -15.794 88.406 1.00 13.24 104 THR E CA 1
ATOM 9504 C C . THR E 1 110 ? 27.842 -14.739 87.535 1.00 12.86 104 THR E C 1
ATOM 9505 O O . THR E 1 110 ? 26.703 -14.337 87.802 1.00 13.70 104 THR E O 1
ATOM 9509 N N . ALA E 1 111 ? 28.560 -14.161 86.550 1.00 13.14 105 ALA E N 1
ATOM 9510 C CA . ALA E 1 111 ? 27.923 -13.207 85.631 1.00 13.22 105 ALA E CA 1
ATOM 9511 C C . ALA E 1 111 ? 26.654 -13.789 85.021 1.00 14.15 105 ALA E C 1
ATOM 9512 O O . ALA E 1 111 ? 25.647 -13.108 84.905 1.00 14.70 105 ALA E O 1
ATOM 9514 N N A LYS E 1 112 ? 26.770 -15.043 84.652 0.54 14.56 106 LYS E N 1
ATOM 9515 N N B LYS E 1 112 ? 26.729 -15.045 84.610 0.46 14.94 106 LYS E N 1
ATOM 9516 C CA A LYS E 1 112 ? 25.611 -15.712 84.041 0.54 16.11 106 LYS E CA 1
ATOM 9517 C CA B LYS E 1 112 ? 25.531 -15.729 84.047 0.46 16.44 106 LYS E CA 1
ATOM 9518 C C A LYS E 1 112 ? 24.516 -15.975 85.079 0.54 15.89 106 LYS E C 1
ATOM 9519 C C B LYS E 1 112 ? 24.462 -15.964 85.114 0.46 16.12 106 LYS E C 1
ATOM 9520 O O A LYS E 1 112 ? 23.335 -15.792 84.723 0.54 16.99 106 LYS E O 1
ATOM 9521 O O B LYS E 1 112 ? 23.251 -15.814 84.829 0.46 16.43 106 LYS E O 1
ATOM 9532 N N . LEU E 1 113 ? 24.824 -16.361 86.320 1.00 15.66 107 LEU E N 1
ATOM 9533 C CA . LEU E 1 113 ? 23.809 -16.526 87.358 1.00 15.89 107 LEU E CA 1
ATOM 9534 C C . LEU E 1 113 ? 23.039 -15.233 87.581 1.00 17.05 107 LEU E C 1
ATOM 9535 O O . LEU E 1 113 ? 21.807 -15.210 87.691 1.00 16.64 107 LEU E O 1
ATOM 9540 N N . VAL E 1 114 ? 23.737 -14.097 87.559 1.00 14.24 108 VAL E N 1
ATOM 9541 C CA . VAL E 1 114 ? 23.082 -12.778 87.716 1.00 14.96 108 VAL E CA 1
ATOM 9542 C C . VAL E 1 114 ? 22.286 -12.450 86.448 1.00 15.72 108 VAL E C 1
ATOM 9543 O O . VAL E 1 114 ? 21.139 -12.016 86.610 1.00 15.05 108 VAL E O 1
ATOM 9547 N N . GLY E 1 115 ? 22.825 -12.625 85.272 1.00 15.35 109 GLY E N 1
ATOM 9548 C CA . GLY E 1 115 ? 22.056 -12.292 84.049 1.00 17.19 109 GLY E CA 1
ATOM 9549 C C . GLY E 1 115 ? 20.797 -13.160 83.936 1.00 17.86 109 GLY E C 1
ATOM 9550 O O . GLY E 1 115 ? 19.774 -12.676 83.394 1.00 18.70 109 GLY E O 1
ATOM 9551 N N . ASN E 1 116 ? 20.868 -14.388 84.396 1.00 16.95 110 ASN E N 1
ATOM 9552 C CA . ASN E 1 116 ? 19.727 -15.331 84.217 1.00 18.25 110 ASN E CA 1
ATOM 9553 C C . ASN E 1 116 ? 18.556 -14.942 85.073 1.00 18.60 110 ASN E C 1
ATOM 9554 O O . ASN E 1 116 ? 17.391 -15.398 84.784 1.00 20.96 110 ASN E O 1
ATOM 9559 N N . VAL E 1 117 ? 18.684 -14.112 86.117 1.00 16.30 111 VAL E N 1
ATOM 9560 C CA . VAL E 1 117 ? 17.562 -13.579 86.914 1.00 17.36 111 VAL E CA 1
ATOM 9561 C C . VAL E 1 117 ? 17.266 -12.142 86.520 1.00 16.59 111 VAL E C 1
ATOM 9562 O O . VAL E 1 117 ? 16.483 -11.521 87.237 1.00 20.38 111 VAL E O 1
ATOM 9566 N N . GLY E 1 118 ? 17.877 -11.605 85.477 1.00 17.47 112 GLY E N 1
ATOM 9567 C CA . GLY E 1 118 ? 17.540 -10.281 84.976 1.00 17.96 112 GLY E CA 1
ATOM 9568 C C . GLY E 1 118 ? 18.419 -9.175 85.550 1.00 18.19 112 GLY E C 1
ATOM 9569 O O . GLY E 1 118 ? 18.111 -7.987 85.334 1.00 18.39 112 GLY E O 1
ATOM 9570 N N . GLY E 1 119 ? 19.463 -9.562 86.271 1.00 16.96 113 GLY E N 1
ATOM 9571 C CA . GLY E 1 119 ? 20.456 -8.600 86.743 1.00 15.64 113 GLY E CA 1
ATOM 9572 C C . GLY E 1 119 ? 21.514 -8.343 85.700 1.00 15.54 113 GLY E C 1
ATOM 9573 O O . GLY E 1 119 ? 21.538 -8.929 84.585 1.00 16.24 113 GLY E O 1
ATOM 9574 N N . ARG E 1 120 ? 22.421 -7.429 86.008 1.00 13.54 114 ARG E N 1
ATOM 9575 C CA . ARG E 1 120 ? 23.575 -7.094 85.193 1.00 13.45 114 ARG E CA 1
ATOM 9576 C C . ARG E 1 120 ? 24.810 -7.126 86.089 1.00 13.34 114 ARG E C 1
ATOM 9577 O O . ARG E 1 120 ? 24.640 -6.725 87.238 1.00 14.87 114 ARG E O 1
ATOM 9585 N N . TYR E 1 121 ? 25.905 -7.566 85.574 1.00 12.83 115 TYR E N 1
ATOM 9586 C CA . TYR E 1 121 ? 27.048 -7.919 86.456 1.00 11.73 115 TYR E CA 1
ATOM 9587 C C . TYR E 1 121 ? 28.307 -7.191 86.004 1.00 12.44 115 TYR E C 1
ATOM 9588 O O . TYR E 1 121 ? 28.650 -7.104 84.820 1.00 13.81 115 TYR E O 1
ATOM 9597 N N . LEU E 1 122 ? 29.131 -6.761 86.969 1.00 11.90 116 LEU E N 1
ATOM 9598 C CA . LEU E 1 122 ? 30.549 -6.502 86.777 1.00 11.45 116 LEU E CA 1
ATOM 9599 C C . LEU E 1 122 ? 31.332 -7.365 87.759 1.00 12.00 116 LEU E C 1
ATOM 9600 O O . LEU E 1 122 ? 30.809 -7.643 88.878 1.00 12.52 116 LEU E O 1
ATOM 9605 N N . ASP E 1 123 ? 32.517 -7.854 87.382 1.00 12.01 117 ASP E N 1
ATOM 9606 C CA . ASP E 1 123 ? 33.404 -8.518 88.308 1.00 13.36 117 ASP E CA 1
ATOM 9607 C C . ASP E 1 123 ? 34.471 -7.521 88.707 1.00 13.77 117 ASP E C 1
ATOM 9608 O O . ASP E 1 123 ? 34.984 -6.746 87.897 1.00 15.04 117 ASP E O 1
ATOM 9613 N N . GLY E 1 124 ? 34.923 -7.562 89.936 1.00 13.72 118 GLY E N 1
ATOM 9614 C CA . GLY E 1 124 ? 36.008 -6.712 90.418 1.00 13.76 118 GLY E CA 1
ATOM 9615 C C . GLY E 1 124 ? 36.925 -7.454 91.345 1.00 14.08 118 GLY E C 1
ATOM 9616 O O . GLY E 1 124 ? 36.602 -8.487 91.917 1.00 16.80 118 GLY E O 1
ATOM 9617 N N . ALA E 1 125 ? 38.129 -6.925 91.469 1.00 11.54 119 ALA E N 1
ATOM 9618 C CA . ALA E 1 125 ? 39.179 -7.445 92.335 1.00 12.52 119 ALA E CA 1
ATOM 9619 C C . ALA E 1 125 ? 39.852 -6.260 93.045 1.00 12.08 119 ALA E C 1
ATOM 9620 O O . ALA E 1 125 ? 40.376 -5.347 92.468 1.00 12.14 119 ALA E O 1
ATOM 9622 N N . ILE E 1 126 ? 39.768 -6.328 94.377 1.00 11.77 120 ILE E N 1
ATOM 9623 C CA . ILE E 1 126 ? 40.357 -5.291 95.259 1.00 12.11 120 ILE E CA 1
ATOM 9624 C C . ILE E 1 126 ? 41.799 -5.691 95.531 1.00 10.98 120 ILE E C 1
ATOM 9625 O O . ILE E 1 126 ? 42.086 -6.823 95.961 1.00 12.07 120 ILE E O 1
ATOM 9630 N N . MET E 1 127 ? 42.749 -4.800 95.184 1.00 10.74 121 MET E N 1
ATOM 9631 C CA . MET E 1 127 ? 44.184 -5.149 95.176 1.00 11.62 121 MET E CA 1
ATOM 9632 C C . MET E 1 127 ? 44.966 -4.484 96.291 1.00 12.66 121 MET E C 1
ATOM 9633 O O . MET E 1 127 ? 46.197 -4.544 96.262 1.00 13.06 121 MET E O 1
ATOM 9638 N N . THR E 1 128 ? 44.274 -3.969 97.281 1.00 12.33 122 THR E N 1
ATOM 9639 C CA . THR E 1 128 ? 44.913 -3.232 98.391 1.00 12.73 122 THR E CA 1
ATOM 9640 C C . THR E 1 128 ? 44.222 -3.583 99.700 1.00 14.82 122 THR E C 1
ATOM 9641 O O . THR E 1 128 ? 43.062 -3.982 99.710 1.00 13.66 122 THR E O 1
ATOM 9645 N N . PRO E 1 129 ? 44.885 -3.382 100.848 1.00 12.47 123 PRO E N 1
ATOM 9646 C CA . PRO E 1 129 ? 44.364 -3.809 102.148 1.00 13.52 123 PRO E CA 1
ATOM 9647 C C . PRO E 1 129 ? 43.313 -2.839 102.657 1.00 13.45 123 PRO E C 1
ATOM 9648 O O . PRO E 1 129 ? 43.029 -1.772 102.169 1.00 12.90 123 PRO E O 1
ATOM 9652 N N . ILE E 1 130 ? 42.711 -3.227 103.786 1.00 14.02 124 ILE E N 1
ATOM 9653 C CA . ILE E 1 130 ? 41.484 -2.509 104.251 1.00 14.49 124 ILE E CA 1
ATOM 9654 C C . ILE E 1 130 ? 41.782 -1.069 104.606 1.00 16.08 124 ILE E C 1
ATOM 9655 O O . ILE E 1 130 ? 40.884 -0.238 104.414 1.00 16.65 124 ILE E O 1
ATOM 9660 N N A ASP E 1 131 ? 42.973 -0.720 105.107 0.52 16.24 125 ASP E N 1
ATOM 9661 N N B ASP E 1 131 ? 42.988 -0.754 105.101 0.48 16.62 125 ASP E N 1
ATOM 9662 C CA A ASP E 1 131 ? 43.191 0.664 105.559 0.52 18.94 125 ASP E CA 1
ATOM 9663 C CA B ASP E 1 131 ? 43.257 0.610 105.574 0.48 19.39 125 ASP E CA 1
ATOM 9664 C C A ASP E 1 131 ? 43.324 1.628 104.381 0.52 17.48 125 ASP E C 1
ATOM 9665 C C B ASP E 1 131 ? 43.195 1.594 104.406 0.48 17.58 125 ASP E C 1
ATOM 9666 O O A ASP E 1 131 ? 43.388 2.834 104.603 0.52 20.29 125 ASP E O 1
ATOM 9667 O O B ASP E 1 131 ? 42.812 2.759 104.691 0.48 19.10 125 ASP E O 1
ATOM 9676 N N . THR E 1 132 ? 43.428 1.113 103.164 1.00 16.25 126 THR E N 1
ATOM 9677 C CA . THR E 1 132 ? 43.482 1.954 101.956 1.00 16.15 126 THR E CA 1
ATOM 9678 C C . THR E 1 132 ? 42.087 2.307 101.454 1.00 15.40 126 THR E C 1
ATOM 9679 O O . THR E 1 132 ? 41.938 3.246 100.604 1.00 14.51 126 THR E O 1
ATOM 9683 N N . ILE E 1 133 ? 41.048 1.573 101.802 1.00 14.67 127 ILE E N 1
ATOM 9684 C CA . ILE E 1 133 ? 39.739 1.740 101.161 1.00 14.00 127 ILE E CA 1
ATOM 9685 C C . ILE E 1 133 ? 39.198 3.130 101.474 1.00 15.54 127 ILE E C 1
ATOM 9686 O O . ILE E 1 133 ? 39.308 3.605 102.635 1.00 16.75 127 ILE E O 1
ATOM 9691 N N . GLY E 1 134 ? 38.615 3.771 100.503 1.00 15.33 128 GLY E N 1
ATOM 9692 C CA . GLY E 1 134 ? 38.088 5.125 100.672 1.00 17.02 128 GLY E CA 1
ATOM 9693 C C . GLY E 1 134 ? 39.161 6.147 100.502 1.00 19.60 128 GLY E C 1
ATOM 9694 O O . GLY E 1 134 ? 38.909 7.341 100.848 1.00 22.91 128 GLY E O 1
ATOM 9695 N N . THR E 1 135 ? 40.339 5.791 100.053 1.00 17.30 129 THR E N 1
ATOM 9696 C CA . THR E 1 135 ? 41.474 6.707 99.835 1.00 17.94 129 THR E CA 1
ATOM 9697 C C . THR E 1 135 ? 42.024 6.483 98.427 1.00 16.98 129 THR E C 1
ATOM 9698 O O . THR E 1 135 ? 41.778 5.413 97.757 1.00 16.25 129 THR E O 1
ATOM 9702 N N . ARG E 1 136 ? 42.889 7.378 97.969 1.00 19.02 130 ARG E N 1
ATOM 9703 C CA . ARG E 1 136 ? 43.565 7.236 96.687 1.00 19.29 130 ARG E CA 1
ATOM 9704 C C . ARG E 1 136 ? 44.614 6.125 96.685 1.00 16.96 130 ARG E C 1
ATOM 9705 O O . ARG E 1 136 ? 45.156 5.777 95.620 1.00 19.59 130 ARG E O 1
ATOM 9713 N N . GLY E 1 137 ? 44.919 5.506 97.823 1.00 16.50 131 GLY E N 1
ATOM 9714 C CA . GLY E 1 137 ? 45.857 4.419 97.912 1.00 16.96 131 GLY E CA 1
ATOM 9715 C C . GLY E 1 137 ? 45.226 3.079 97.543 1.00 15.27 131 GLY E C 1
ATOM 9716 O O . GLY E 1 137 ? 45.984 2.127 97.471 1.00 17.27 131 GLY E O 1
ATOM 9717 N N . ALA E 1 138 ? 43.911 3.055 97.465 1.00 14.37 132 ALA E N 1
ATOM 9718 C CA . ALA E 1 138 ? 43.263 1.790 97.086 1.00 12.88 132 ALA E CA 1
ATOM 9719 C C . ALA E 1 138 ? 43.215 1.635 95.582 1.00 13.20 132 ALA E C 1
ATOM 9720 O O . ALA E 1 138 ? 43.151 2.617 94.826 1.00 14.06 132 ALA E O 1
ATOM 9722 N N . SER E 1 139 ? 43.198 0.399 95.153 1.00 12.41 133 SER E N 1
ATOM 9723 C CA . SER E 1 139 ? 43.079 0.038 93.733 1.00 12.67 133 SER E CA 1
ATOM 9724 C C . SER E 1 139 ? 42.098 -1.112 93.598 1.00 12.42 133 SER E C 1
ATOM 9725 O O . SER E 1 139 ? 42.269 -2.144 94.238 1.00 12.95 133 SER E O 1
ATOM 9728 N N . ILE E 1 140 ? 41.123 -0.920 92.704 1.00 11.91 134 ILE E N 1
ATOM 9729 C CA . ILE E 1 140 ? 40.091 -1.983 92.423 1.00 12.12 134 ILE E CA 1
ATOM 9730 C C . ILE E 1 140 ? 40.040 -2.106 90.895 1.00 12.32 134 ILE E C 1
ATOM 9731 O O . ILE E 1 140 ? 39.929 -1.103 90.184 1.00 12.56 134 ILE E O 1
ATOM 9736 N N . LEU E 1 141 ? 40.105 -3.347 90.422 1.00 11.98 135 LEU E N 1
ATOM 9737 C CA . LEU E 1 141 ? 40.016 -3.670 88.975 1.00 12.24 135 LEU E CA 1
ATOM 9738 C C . LEU E 1 141 ? 38.645 -4.205 88.656 1.00 13.12 135 LEU E C 1
ATOM 9739 O O . LEU E 1 141 ? 38.046 -4.875 89.480 1.00 13.72 135 LEU E O 1
ATOM 9744 N N . PHE E 1 142 ? 38.148 -3.837 87.474 1.00 12.41 136 PHE E N 1
ATOM 9745 C CA . PHE E 1 142 ? 36.783 -4.234 87.068 1.00 12.30 136 PHE E CA 1
ATOM 9746 C C . PHE E 1 142 ? 36.770 -4.800 85.673 1.00 12.60 136 PHE E C 1
ATOM 9747 O O . PHE E 1 142 ? 37.532 -4.336 84.802 1.00 14.00 136 PHE E O 1
ATOM 9755 N N . ALA E 1 143 ? 35.840 -5.715 85.437 1.00 11.96 137 ALA E N 1
ATOM 9756 C CA . ALA E 1 143 ? 35.647 -6.290 84.100 1.00 11.94 137 ALA E CA 1
ATOM 9757 C C . ALA E 1 143 ? 34.161 -6.534 83.852 1.00 12.35 137 ALA E C 1
ATOM 9758 O O . ALA E 1 143 ? 33.380 -6.769 84.766 1.00 12.79 137 ALA E O 1
ATOM 9760 N N . GLY E 1 144 ? 33.766 -6.399 82.568 1.00 12.60 138 GLY E N 1
ATOM 9761 C CA . GLY E 1 144 ? 32.389 -6.479 82.139 1.00 13.05 138 GLY E CA 1
ATOM 9762 C C . GLY E 1 144 ? 32.096 -5.287 81.255 1.00 13.07 138 GLY E C 1
ATOM 9763 O O . GLY E 1 144 ? 33.009 -4.618 80.806 1.00 13.84 138 GLY E O 1
ATOM 9764 N N . PRO E 1 145 ? 30.782 -5.065 80.973 1.00 13.11 139 PRO E N 1
ATOM 9765 C CA . PRO E 1 145 ? 30.518 -4.008 79.986 1.00 14.04 139 PRO E CA 1
ATOM 9766 C C . PRO E 1 145 ? 31.045 -2.635 80.416 1.00 14.87 139 PRO E C 1
ATOM 9767 O O . PRO E 1 145 ? 30.746 -2.141 81.508 1.00 14.72 139 PRO E O 1
ATOM 9771 N N . GLN E 1 146 ? 31.768 -2.002 79.517 1.00 13.88 140 GLN E N 1
ATOM 9772 C CA . GLN E 1 146 ? 32.407 -0.722 79.843 1.00 14.82 140 GLN E CA 1
ATOM 9773 C C . GLN E 1 146 ? 31.356 0.330 80.261 1.00 14.59 140 GLN E C 1
ATOM 9774 O O . GLN E 1 146 ? 31.589 1.113 81.204 1.00 13.98 140 GLN E O 1
ATOM 9780 N N . ALA E 1 147 ? 30.239 0.377 79.545 1.00 14.39 141 ALA E N 1
ATOM 9781 C CA . ALA E 1 147 ? 29.219 1.373 79.871 1.00 14.49 141 ALA E CA 1
ATOM 9782 C C . ALA E 1 147 ? 28.627 1.122 81.256 1.00 13.33 141 ALA E C 1
ATOM 9783 O O . ALA E 1 147 ? 28.160 2.067 81.866 1.00 14.05 141 ALA E O 1
ATOM 9785 N N . LEU E 1 148 ? 28.517 -0.138 81.660 1.00 13.39 142 LEU E N 1
ATOM 9786 C CA . LEU E 1 148 ? 27.991 -0.458 82.980 1.00 13.24 142 LEU E CA 1
ATOM 9787 C C . LEU E 1 148 ? 28.980 -0.022 84.061 1.00 14.01 142 LEU E C 1
ATOM 9788 O O . LEU E 1 148 ? 28.562 0.492 85.079 1.00 14.12 142 LEU E O 1
ATOM 9793 N N . PHE E 1 149 ? 30.268 -0.195 83.845 1.00 13.86 143 PHE E N 1
ATOM 9794 C CA . PHE E 1 149 ? 31.321 0.384 84.729 1.00 13.95 143 PHE E CA 1
ATOM 9795 C C . PHE E 1 149 ? 31.170 1.921 84.741 1.00 13.99 143 PHE E C 1
ATOM 9796 O O . PHE E 1 149 ? 31.089 2.507 85.826 1.00 14.31 143 PHE E O 1
ATOM 9804 N N . ASP E 1 150 ? 30.992 2.537 83.586 1.00 13.93 144 ASP E N 1
ATOM 9805 C CA . ASP E 1 150 ? 30.840 4.017 83.562 1.00 15.52 144 ASP E CA 1
ATOM 9806 C C . ASP E 1 150 ? 29.625 4.443 84.350 1.00 15.04 144 ASP E C 1
ATOM 9807 O O . ASP E 1 150 ? 29.658 5.476 85.021 1.00 16.59 144 ASP E O 1
ATOM 9812 N N . GLU E 1 151 ? 28.525 3.695 84.281 1.00 13.85 145 GLU E N 1
ATOM 9813 C CA . GLU E 1 151 ? 27.276 4.043 84.989 1.00 14.62 145 GLU E CA 1
ATOM 9814 C C . GLU E 1 151 ? 27.488 4.108 86.490 1.00 14.83 145 GLU E C 1
ATOM 9815 O O . GLU E 1 151 ? 26.798 4.901 87.150 1.00 17.27 145 GLU E O 1
ATOM 9821 N N . HIS E 1 152 ? 28.323 3.232 87.047 1.00 14.13 146 HIS E N 1
ATOM 9822 C CA . HIS E 1 152 ? 28.495 3.139 88.513 1.00 14.36 146 HIS E CA 1
ATOM 9823 C C . HIS E 1 152 ? 29.793 3.825 88.966 1.00 16.89 146 HIS E C 1
ATOM 9824 O O . HIS E 1 152 ? 30.013 3.746 90.171 1.00 16.13 146 HIS E O 1
ATOM 9831 N N . ARG E 1 153 ? 30.579 4.415 88.084 1.00 17.42 147 ARG E N 1
ATOM 9832 C CA A ARG E 1 153 ? 31.899 4.926 88.502 0.70 21.10 147 ARG E CA 1
ATOM 9833 C CA B ARG E 1 153 ? 31.867 5.110 88.367 0.30 19.07 147 ARG E CA 1
ATOM 9834 C C . ARG E 1 153 ? 31.674 6.019 89.550 1.00 19.59 147 ARG E C 1
ATOM 9835 O O . ARG E 1 153 ? 32.576 6.077 90.456 1.00 22.03 147 ARG E O 1
ATOM 9850 N N . GLY E 1 154 ? 30.649 6.832 89.506 1.00 21.10 148 GLY E N 1
ATOM 9851 C CA . GLY E 1 154 ? 30.477 7.924 90.489 1.00 24.12 148 GLY E CA 1
ATOM 9852 C C . GLY E 1 154 ? 30.377 7.388 91.909 1.00 22.13 148 GLY E C 1
ATOM 9853 O O . GLY E 1 154 ? 31.049 7.961 92.852 1.00 24.15 148 GLY E O 1
ATOM 9854 N N . VAL E 1 155 ? 29.639 6.326 92.096 1.00 19.20 149 VAL E N 1
ATOM 9855 C CA . VAL E 1 155 ? 29.538 5.658 93.403 1.00 19.35 149 VAL E CA 1
ATOM 9856 C C . VAL E 1 155 ? 30.848 4.909 93.698 1.00 18.96 149 VAL E C 1
ATOM 9857 O O . VAL E 1 155 ? 31.433 4.977 94.847 1.00 22.08 149 VAL E O 1
ATOM 9861 N N . LEU E 1 156 ? 31.377 4.141 92.778 1.00 16.27 150 LEU E N 1
ATOM 9862 C CA . LEU E 1 156 ? 32.548 3.278 93.027 1.00 16.91 150 LEU E CA 1
ATOM 9863 C C . LEU E 1 156 ? 33.774 4.170 93.312 1.00 16.85 150 LEU E C 1
ATOM 9864 O O . LEU E 1 156 ? 34.675 3.708 94.018 1.00 17.54 150 LEU E O 1
ATOM 9869 N N . ASP E 1 157 ? 33.878 5.384 92.739 1.00 17.20 151 ASP E N 1
ATOM 9870 C CA . ASP E 1 157 ? 35.086 6.240 92.910 1.00 17.34 151 ASP E CA 1
ATOM 9871 C C . ASP E 1 157 ? 35.314 6.545 94.393 1.00 17.53 151 ASP E C 1
ATOM 9872 O O . ASP E 1 157 ? 36.465 6.878 94.694 1.00 18.48 151 ASP E O 1
ATOM 9877 N N A THR E 1 158 ? 34.278 6.443 95.239 0.58 16.50 152 THR E N 1
ATOM 9878 N N B THR E 1 158 ? 34.301 6.467 95.252 0.42 17.33 152 THR E N 1
ATOM 9879 C CA A THR E 1 158 ? 34.356 6.654 96.690 0.58 17.04 152 THR E CA 1
ATOM 9880 C CA B THR E 1 158 ? 34.516 6.738 96.675 0.42 18.23 152 THR E CA 1
ATOM 9881 C C A THR E 1 158 ? 35.422 5.688 97.249 0.58 16.40 152 THR E C 1
ATOM 9882 C C B THR E 1 158 ? 35.183 5.561 97.380 0.42 16.63 152 THR E C 1
ATOM 9883 O O A THR E 1 158 ? 36.215 6.067 98.208 0.58 16.17 152 THR E O 1
ATOM 9884 O O B THR E 1 158 ? 35.425 5.679 98.596 0.42 14.63 152 THR E O 1
ATOM 9891 N N . LEU E 1 159 ? 35.485 4.490 96.665 1.00 15.26 153 LEU E N 1
ATOM 9892 C CA . LEU E 1 159 ? 36.223 3.375 97.297 1.00 14.51 153 LEU E CA 1
ATOM 9893 C C . LEU E 1 159 ? 37.701 3.487 97.073 1.00 15.32 153 LEU E C 1
ATOM 9894 O O . LEU E 1 159 ? 38.452 2.860 97.869 1.00 15.67 153 LEU E O 1
ATOM 9899 N N . GLY E 1 160 ? 38.143 4.049 95.969 1.00 15.03 154 GLY E N 1
ATOM 9900 C CA . GLY E 1 160 ? 39.535 4.008 95.584 1.00 15.63 154 GLY E CA 1
ATOM 9901 C C . GLY E 1 160 ? 39.742 4.365 94.123 1.00 14.38 154 GLY E C 1
ATOM 9902 O O . GLY E 1 160 ? 38.782 4.814 93.470 1.00 15.64 154 GLY E O 1
ATOM 9903 N N . GLN E 1 161 ? 40.931 4.197 93.659 1.00 14.62 155 GLN E N 1
ATOM 9904 C CA . GLN E 1 161 ? 41.263 4.337 92.217 1.00 15.97 155 GLN E CA 1
ATOM 9905 C C . GLN E 1 161 ? 40.746 3.112 91.498 1.00 16.40 155 GLN E C 1
ATOM 9906 O O . GLN E 1 161 ? 40.991 1.997 91.968 1.00 17.09 155 GLN E O 1
ATOM 9912 N N . LEU E 1 162 ? 40.063 3.311 90.410 1.00 15.01 156 LEU E N 1
ATOM 9913 C CA . LEU E 1 162 ? 39.430 2.199 89.693 1.00 14.56 156 LEU E CA 1
ATOM 9914 C C . LEU E 1 162 ? 40.115 2.043 88.353 1.00 16.02 156 LEU E C 1
ATOM 9915 O O . LEU E 1 162 ? 40.503 3.023 87.693 1.00 18.52 156 LEU E O 1
ATOM 9920 N N . THR E 1 163 ? 40.218 0.800 87.931 1.00 13.21 157 THR E N 1
ATOM 9921 C CA . THR E 1 163 ? 40.741 0.485 86.578 1.00 13.96 157 THR E CA 1
ATOM 9922 C C . THR E 1 163 ? 39.808 -0.540 85.925 1.00 14.52 157 THR E C 1
ATOM 9923 O O . THR E 1 163 ? 39.653 -1.629 86.456 1.00 14.84 157 THR E O 1
ATOM 9927 N N . TRP E 1 164 ? 39.239 -0.225 84.786 1.00 13.69 158 TRP E N 1
ATOM 9928 C CA . TRP E 1 164 ? 38.471 -1.175 83.984 1.00 13.45 158 TRP E CA 1
ATOM 9929 C C . TRP E 1 164 ? 39.448 -1.886 83.080 1.00 13.88 158 TRP E C 1
ATOM 9930 O O . TRP E 1 164 ? 40.224 -1.224 82.339 1.00 14.83 158 TRP E O 1
ATOM 9941 N N . VAL E 1 165 ? 39.447 -3.215 83.099 1.00 14.15 159 VAL E N 1
ATOM 9942 C CA . VAL E 1 165 ? 40.485 -3.991 82.377 1.00 14.16 159 VAL E CA 1
ATOM 9943 C C . VAL E 1 165 ? 39.904 -4.770 81.215 1.00 15.10 159 VAL E C 1
ATOM 9944 O O . VAL E 1 165 ? 40.737 -5.393 80.459 1.00 18.42 159 VAL E O 1
ATOM 9948 N N . GLY E 1 166 ? 38.626 -4.713 80.899 1.00 14.79 160 GLY E N 1
ATOM 9949 C CA . GLY E 1 166 ? 38.107 -5.320 79.677 1.00 14.45 160 GLY E CA 1
ATOM 9950 C C . GLY E 1 166 ? 36.711 -5.845 79.784 1.00 15.13 160 GLY E C 1
ATOM 9951 O O . GLY E 1 166 ? 36.099 -5.910 80.863 1.00 14.81 160 GLY E O 1
ATOM 9952 N N . GLU E 1 167 ? 36.143 -6.220 78.633 1.00 15.19 161 GLU E N 1
ATOM 9953 C CA . GLU E 1 167 ? 34.754 -6.684 78.518 1.00 14.81 161 GLU E CA 1
ATOM 9954 C C . GLU E 1 167 ? 34.573 -8.077 79.060 1.00 14.88 161 GLU E C 1
ATOM 9955 O O . GLU E 1 167 ? 33.480 -8.396 79.519 1.00 15.91 161 GLU E O 1
ATOM 9961 N N . ASP E 1 168 ? 35.608 -8.926 78.945 1.00 14.89 162 ASP E N 1
ATOM 9962 C CA . ASP E 1 168 ? 35.455 -10.330 79.392 1.00 15.09 162 ASP E CA 1
ATOM 9963 C C . ASP E 1 168 ? 35.244 -10.346 80.896 1.00 15.09 162 ASP E C 1
ATOM 9964 O O . ASP E 1 168 ? 36.161 -9.809 81.598 1.00 14.42 162 ASP E O 1
ATOM 9969 N N . HIS E 1 169 ? 34.139 -10.912 81.378 1.00 14.64 163 HIS E N 1
ATOM 9970 C CA . HIS E 1 169 ? 33.824 -10.837 82.831 1.00 14.94 163 HIS E CA 1
ATOM 9971 C C . HIS E 1 169 ? 34.923 -11.520 83.649 1.00 14.32 163 HIS E C 1
ATOM 9972 O O . HIS E 1 169 ? 34.954 -11.247 84.877 1.00 15.66 163 HIS E O 1
ATOM 9979 N N . GLY E 1 170 ? 35.780 -12.359 83.092 1.00 13.83 164 GLY E N 1
ATOM 9980 C CA . GLY E 1 170 ? 36.831 -13.062 83.846 1.00 14.21 164 GLY E CA 1
ATOM 9981 C C . GLY E 1 170 ? 38.111 -12.297 83.923 1.00 13.84 164 GLY E C 1
ATOM 9982 O O . GLY E 1 170 ? 39.072 -12.809 84.522 1.00 15.19 164 GLY E O 1
ATOM 9983 N N . ARG E 1 171 ? 38.226 -11.140 83.282 1.00 13.48 165 ARG E N 1
ATOM 9984 C CA . ARG E 1 171 ? 39.579 -10.545 83.098 1.00 13.90 165 ARG E CA 1
ATOM 9985 C C . ARG E 1 171 ? 40.132 -9.882 84.360 1.00 13.19 165 ARG E C 1
ATOM 9986 O O . ARG E 1 171 ? 41.358 -9.911 84.578 1.00 13.60 165 ARG E O 1
ATOM 9994 N N . ALA E 1 172 ? 39.279 -9.338 85.224 1.00 12.57 166 ALA E N 1
ATOM 9995 C CA . ALA E 1 172 ? 39.797 -8.755 86.470 1.00 12.31 166 ALA E CA 1
ATOM 9996 C C . ALA E 1 172 ? 40.350 -9.885 87.331 1.00 11.82 166 ALA E C 1
ATOM 9997 O O . ALA E 1 172 ? 41.372 -9.717 88.011 1.00 12.78 166 ALA E O 1
ATOM 9999 N N . ALA E 1 173 ? 39.652 -11.018 87.320 1.00 12.27 167 ALA E N 1
ATOM 10000 C CA . ALA E 1 173 ? 40.088 -12.209 88.043 1.00 12.59 167 ALA E CA 1
ATOM 10001 C C . ALA E 1 173 ? 41.435 -12.694 87.510 1.00 13.93 167 ALA E C 1
ATOM 10002 O O . ALA E 1 173 ? 42.252 -13.238 88.251 1.00 13.69 167 ALA E O 1
ATOM 10004 N N . ALA E 1 174 ? 41.643 -12.615 86.191 1.00 13.67 168 ALA E N 1
ATOM 10005 C CA . ALA E 1 174 ? 42.931 -13.014 85.603 1.00 15.11 168 ALA E CA 1
ATOM 10006 C C . ALA E 1 174 ? 44.054 -12.124 86.106 1.00 13.83 168 ALA E C 1
ATOM 10007 O O . ALA E 1 174 ? 45.150 -12.646 86.500 1.00 14.88 168 ALA E O 1
ATOM 10009 N N . PHE E 1 175 ? 43.880 -10.791 86.166 1.00 13.40 169 PHE E N 1
ATOM 10010 C CA . PHE E 1 175 ? 44.861 -9.904 86.793 1.00 12.56 169 PHE E CA 1
ATOM 10011 C C . PHE E 1 175 ? 45.056 -10.348 88.245 1.00 12.88 169 PHE E C 1
ATOM 10012 O O . PHE E 1 175 ? 46.190 -10.395 88.732 1.00 13.17 169 PHE E O 1
ATOM 10020 N N . ASP E 1 176 ? 43.964 -10.594 88.954 1.00 12.32 170 ASP E N 1
ATOM 10021 C CA . ASP E 1 176 ? 44.024 -10.966 90.400 1.00 13.01 170 ASP E CA 1
ATOM 10022 C C . ASP E 1 176 ? 44.883 -12.205 90.602 1.00 13.83 170 ASP E C 1
ATOM 10023 O O . ASP E 1 176 ? 45.691 -12.235 91.519 1.00 14.12 170 ASP E O 1
ATOM 10028 N N . MET E 1 177 ? 44.711 -13.226 89.749 1.00 12.91 171 MET E N 1
ATOM 10029 C CA . MET E 1 177 ? 45.504 -14.459 89.876 1.00 13.96 171 MET E CA 1
ATOM 10030 C C . MET E 1 177 ? 47.010 -14.111 89.795 1.00 15.38 171 MET E C 1
ATOM 10031 O O . MET E 1 177 ? 47.756 -14.645 90.622 1.00 15.60 171 MET E O 1
ATOM 10036 N N . ALA E 1 178 ? 47.402 -13.292 88.854 1.00 14.57 172 ALA E N 1
ATOM 10037 C CA . ALA E 1 178 ? 48.835 -12.958 88.692 1.00 15.10 172 ALA E CA 1
ATOM 10038 C C . ALA E 1 178 ? 49.316 -12.123 89.864 1.00 14.14 172 ALA E C 1
ATOM 10039 O O . ALA E 1 178 ? 50.392 -12.359 90.414 1.00 14.69 172 ALA E O 1
ATOM 10041 N N . LEU E 1 179 ? 48.573 -11.084 90.234 1.00 12.88 173 LEU E N 1
ATOM 10042 C CA . LEU E 1 179 ? 49.007 -10.112 91.231 1.00 13.26 173 LEU E CA 1
ATOM 10043 C C . LEU E 1 179 ? 49.058 -10.748 92.611 1.00 13.55 173 LEU E C 1
ATOM 10044 O O . LEU E 1 179 ? 49.987 -10.469 93.415 1.00 13.65 173 LEU E O 1
ATOM 10049 N N . LEU E 1 180 ? 48.070 -11.610 92.920 1.00 13.65 174 LEU E N 1
ATOM 10050 C CA . LEU E 1 180 ? 48.044 -12.275 94.226 1.00 13.17 174 LEU E CA 1
ATOM 10051 C C . LEU E 1 180 ? 49.174 -13.317 94.335 1.00 12.97 174 LEU E C 1
ATOM 10052 O O . LEU E 1 180 ? 49.686 -13.537 95.465 1.00 13.03 174 LEU E O 1
ATOM 10057 N N . ASP E 1 181 ? 49.541 -13.948 93.248 1.00 13.37 175 ASP E N 1
ATOM 10058 C CA . ASP E 1 181 ? 50.694 -14.864 93.215 1.00 14.22 175 ASP E CA 1
ATOM 10059 C C . ASP E 1 181 ? 51.921 -14.093 93.651 1.00 14.51 175 ASP E C 1
ATOM 10060 O O . ASP E 1 181 ? 52.616 -14.521 94.587 1.00 15.12 175 ASP E O 1
ATOM 10065 N N . LEU E 1 182 ? 52.158 -12.955 93.013 1.00 13.83 176 LEU E N 1
ATOM 10066 C CA . LEU E 1 182 ? 53.322 -12.121 93.425 1.00 12.70 176 LEU E CA 1
ATOM 10067 C C . LEU E 1 182 ? 53.251 -11.751 94.895 1.00 13.16 176 LEU E C 1
ATOM 10068 O O . LEU E 1 182 ? 54.238 -11.880 95.677 1.00 13.83 176 LEU E O 1
ATOM 10073 N N . PHE E 1 183 ? 52.077 -11.260 95.343 1.00 12.34 177 PHE E N 1
ATOM 10074 C CA . PHE E 1 183 ? 51.885 -10.796 96.727 1.00 12.20 177 PHE E CA 1
ATOM 10075 C C . PHE E 1 183 ? 52.119 -11.928 97.742 1.00 12.43 177 PHE E C 1
ATOM 10076 O O . PHE E 1 183 ? 52.945 -11.743 98.645 1.00 12.09 177 PHE E O 1
ATOM 10084 N N . TRP E 1 184 ? 51.405 -13.027 97.624 1.00 12.43 178 TRP E N 1
ATOM 10085 C CA . TRP E 1 184 ? 51.491 -14.051 98.654 1.00 12.27 178 TRP E CA 1
ATOM 10086 C C . TRP E 1 184 ? 52.851 -14.754 98.630 1.00 12.45 178 TRP E C 1
ATOM 10087 O O . TRP E 1 184 ? 53.345 -15.110 99.730 1.00 12.82 178 TRP E O 1
ATOM 10098 N N . THR E 1 185 ? 53.463 -14.892 97.461 1.00 12.70 179 THR E N 1
ATOM 10099 C CA . THR E 1 185 ? 54.810 -15.471 97.405 1.00 12.62 179 THR E CA 1
ATOM 10100 C C . THR E 1 185 ? 55.751 -14.585 98.218 1.00 13.24 179 THR E C 1
ATOM 10101 O O . THR E 1 185 ? 56.588 -15.046 98.986 1.00 13.00 179 THR E O 1
ATOM 10105 N N A SER E 1 186 ? 55.660 -13.261 98.015 0.43 12.45 180 SER E N 1
ATOM 10106 N N B SER E 1 186 ? 55.630 -13.268 98.012 0.57 13.19 180 SER E N 1
ATOM 10107 C CA A SER E 1 186 ? 56.520 -12.275 98.740 0.43 12.07 180 SER E CA 1
ATOM 10108 C CA B SER E 1 186 ? 56.476 -12.262 98.720 0.57 13.23 180 SER E CA 1
ATOM 10109 C C A SER E 1 186 ? 56.238 -12.325 100.247 0.43 12.58 180 SER E C 1
ATOM 10110 C C B SER E 1 186 ? 56.231 -12.332 100.228 0.57 13.27 180 SER E C 1
ATOM 10111 O O A SER E 1 186 ? 57.184 -12.271 101.056 0.43 13.04 180 SER E O 1
ATOM 10112 O O B SER E 1 186 ? 57.192 -12.345 101.006 0.57 13.90 180 SER E O 1
ATOM 10117 N N . VAL E 1 187 ? 54.976 -12.443 100.655 1.00 12.80 181 VAL E N 1
ATOM 10118 C CA . VAL E 1 187 ? 54.621 -12.588 102.084 1.00 14.21 181 VAL E CA 1
ATOM 10119 C C . VAL E 1 187 ? 55.228 -13.894 102.641 1.00 14.70 181 VAL E C 1
ATOM 10120 O O . VAL E 1 187 ? 55.733 -13.880 103.790 1.00 13.98 181 VAL E O 1
ATOM 10124 N N . GLY E 1 188 ? 55.156 -14.976 101.905 1.00 14.75 182 GLY E N 1
ATOM 10125 C CA . GLY E 1 188 ? 55.815 -16.242 102.296 1.00 14.07 182 GLY E CA 1
ATOM 10126 C C . GLY E 1 188 ? 57.305 -15.994 102.552 1.00 13.88 182 GLY E C 1
ATOM 10127 O O . GLY E 1 188 ? 57.887 -16.418 103.596 1.00 14.60 182 GLY E O 1
ATOM 10128 N N . GLY E 1 189 ? 57.971 -15.319 101.631 1.00 12.44 183 GLY E N 1
ATOM 10129 C CA . GLY E 1 189 ? 59.400 -15.009 101.804 1.00 12.63 183 GLY E CA 1
ATOM 10130 C C . GLY E 1 189 ? 59.664 -14.143 103.006 1.00 13.30 183 GLY E C 1
ATOM 10131 O O . GLY E 1 189 ? 60.635 -14.365 103.745 1.00 15.18 183 GLY E O 1
ATOM 10132 N N . PHE E 1 190 ? 58.818 -13.151 103.270 1.00 12.36 184 PHE E N 1
ATOM 10133 C CA . PHE E 1 190 ? 58.989 -12.244 104.394 1.00 12.82 184 PHE E CA 1
ATOM 10134 C C . PHE E 1 190 ? 58.882 -12.982 105.729 1.00 13.43 184 PHE E C 1
ATOM 10135 O O . PHE E 1 190 ? 59.698 -12.797 106.622 1.00 14.54 184 PHE E O 1
ATOM 10143 N N . GLY E 1 191 ? 57.814 -13.763 105.865 1.00 14.41 185 GLY E N 1
ATOM 10144 C CA . GLY E 1 191 ? 57.630 -14.421 107.173 1.00 15.31 185 GLY E CA 1
ATOM 10145 C C . GLY E 1 191 ? 58.759 -15.401 107.406 1.00 15.24 185 GLY E C 1
ATOM 10146 O O . GLY E 1 191 ? 59.221 -15.498 108.542 1.00 16.40 185 GLY E O 1
ATOM 10147 N N . HIS E 1 192 ? 59.248 -16.080 106.398 1.00 14.73 186 HIS E N 1
ATOM 10148 C CA . HIS E 1 192 ? 60.418 -17.007 106.496 1.00 14.84 186 HIS E CA 1
ATOM 10149 C C . HIS E 1 192 ? 61.670 -16.192 106.914 1.00 14.88 186 HIS E C 1
ATOM 10150 O O . HIS E 1 192 ? 62.418 -16.575 107.843 1.00 15.05 186 HIS E O 1
ATOM 10157 N N . ALA E 1 193 ? 61.903 -15.051 106.265 1.00 13.73 187 ALA E N 1
ATOM 10158 C CA . ALA E 1 193 ? 63.053 -14.190 106.538 1.00 13.78 187 ALA E CA 1
ATOM 10159 C C . ALA E 1 193 ? 63.064 -13.734 107.974 1.00 14.22 187 ALA E C 1
ATOM 10160 O O . ALA E 1 193 ? 64.111 -13.762 108.594 1.00 15.36 187 ALA E O 1
ATOM 10162 N N . LEU E 1 194 ? 61.951 -13.369 108.544 1.00 14.26 188 LEU E N 1
ATOM 10163 C CA . LEU E 1 194 ? 61.869 -12.953 109.947 1.00 15.18 188 LEU E CA 1
ATOM 10164 C C . LEU E 1 194 ? 62.309 -14.116 110.849 1.00 16.60 188 LEU E C 1
ATOM 10165 O O . LEU E 1 194 ? 62.992 -13.858 111.810 1.00 17.43 188 LEU E O 1
ATOM 10170 N N A MET E 1 195 ? 61.878 -15.308 110.487 0.57 17.24 189 MET E N 1
ATOM 10171 N N B MET E 1 195 ? 61.943 -15.318 110.520 0.43 17.12 189 MET E N 1
ATOM 10172 C CA A MET E 1 195 ? 62.161 -16.522 111.307 0.57 18.59 189 MET E CA 1
ATOM 10173 C CA B MET E 1 195 ? 62.292 -16.428 111.435 0.43 18.05 189 MET E CA 1
ATOM 10174 C C A MET E 1 195 ? 63.668 -16.789 111.303 0.57 18.58 189 MET E C 1
ATOM 10175 C C B MET E 1 195 ? 63.777 -16.745 111.343 0.43 18.04 189 MET E C 1
ATOM 10176 O O A MET E 1 195 ? 64.233 -17.011 112.381 0.57 19.13 189 MET E O 1
ATOM 10177 O O B MET E 1 195 ? 64.452 -16.989 112.375 0.43 17.46 189 MET E O 1
ATOM 10186 N N . VAL E 1 196 ? 64.325 -16.709 110.145 1.00 17.03 190 VAL E N 1
ATOM 10187 C CA . VAL E 1 196 ? 65.770 -16.957 110.002 1.00 17.53 190 VAL E CA 1
ATOM 10188 C C . VAL E 1 196 ? 66.542 -15.851 110.698 1.00 17.89 190 VAL E C 1
ATOM 10189 O O . VAL E 1 196 ? 67.502 -16.161 111.459 1.00 18.18 190 VAL E O 1
ATOM 10193 N N . ALA E 1 197 ? 66.148 -14.595 110.556 1.00 15.13 191 ALA E N 1
ATOM 10194 C CA . ALA E 1 197 ? 66.798 -13.472 111.210 1.00 15.86 191 ALA E CA 1
ATOM 10195 C C . ALA E 1 197 ? 66.707 -13.627 112.737 1.00 16.42 191 ALA E C 1
ATOM 10196 O O . ALA E 1 197 ? 67.762 -13.488 113.395 1.00 17.26 191 ALA E O 1
ATOM 10198 N N . ARG E 1 198 ? 65.560 -13.988 113.253 1.00 17.18 192 ARG E N 1
ATOM 10199 C CA . ARG E 1 198 ? 65.415 -14.142 114.737 1.00 18.81 192 ARG E CA 1
ATOM 10200 C C . ARG E 1 198 ? 66.362 -15.209 115.244 1.00 18.63 192 ARG E C 1
ATOM 10201 O O . ARG E 1 198 ? 66.931 -14.975 116.312 1.00 19.71 192 ARG E O 1
ATOM 10209 N N . ALA E 1 199 ? 66.493 -16.312 114.556 1.00 17.79 193 ALA E N 1
ATOM 10210 C CA . ALA E 1 199 ? 67.387 -17.434 114.932 1.00 19.28 193 ALA E CA 1
ATOM 10211 C C . ALA E 1 199 ? 68.822 -16.976 114.972 1.00 19.65 193 ALA E C 1
ATOM 10212 O O . ALA E 1 199 ? 69.668 -17.517 115.707 1.00 21.90 193 ALA E O 1
ATOM 10214 N N . ASN E 1 200 ? 69.163 -15.929 114.231 1.00 16.82 194 ASN E N 1
ATOM 10215 C CA . ASN E 1 200 ? 70.497 -15.359 114.162 1.00 16.51 194 ASN E CA 1
ATOM 10216 C C . ASN E 1 200 ? 70.625 -14.088 114.992 1.00 17.03 194 ASN E C 1
ATOM 10217 O O . ASN E 1 200 ? 71.592 -13.345 114.796 1.00 19.09 194 ASN E O 1
ATOM 10222 N N . GLY E 1 201 ? 69.706 -13.833 115.895 1.00 17.50 195 GLY E N 1
ATOM 10223 C CA . GLY E 1 201 ? 69.884 -12.739 116.823 1.00 17.96 195 GLY E CA 1
ATOM 10224 C C . GLY E 1 201 ? 69.504 -11.390 116.284 1.00 18.53 195 GLY E C 1
ATOM 10225 O O . GLY E 1 201 ? 69.918 -10.386 116.848 1.00 20.18 195 GLY E O 1
ATOM 10226 N N . ILE E 1 202 ? 68.686 -11.394 115.218 1.00 16.98 196 ILE E N 1
ATOM 10227 C CA . ILE E 1 202 ? 68.204 -10.153 114.604 1.00 16.68 196 ILE E CA 1
ATOM 10228 C C . ILE E 1 202 ? 66.676 -10.120 114.758 1.00 16.30 196 ILE E C 1
ATOM 10229 O O . ILE E 1 202 ? 65.987 -10.864 114.076 1.00 17.06 196 ILE E O 1
ATOM 10234 N N . GLU E 1 203 ? 66.220 -9.272 115.658 1.00 17.13 197 GLU E N 1
ATOM 10235 C CA . GLU E 1 203 ? 64.778 -9.183 115.938 1.00 18.14 197 GLU E CA 1
ATOM 10236 C C . GLU E 1 203 ? 64.105 -8.487 114.766 1.00 19.47 197 GLU E C 1
ATOM 10237 O O . GLU E 1 203 ? 64.750 -7.720 114.025 1.00 17.50 197 GLU E O 1
ATOM 10243 N N . PRO E 1 204 ? 62.804 -8.649 114.583 1.00 18.09 198 PRO E N 1
ATOM 10244 C CA . PRO E 1 204 ? 62.160 -8.016 113.452 1.00 18.67 198 PRO E CA 1
ATOM 10245 C C . PRO E 1 204 ? 62.348 -6.510 113.377 1.00 19.36 198 PRO E C 1
ATOM 10246 O O . PRO E 1 204 ? 62.565 -5.975 112.254 1.00 19.46 198 PRO E O 1
ATOM 10250 N N . SER E 1 205 ? 62.332 -5.794 114.502 1.00 20.53 199 SER E N 1
ATOM 10251 C CA . SER E 1 205 ? 62.500 -4.355 114.515 1.00 21.38 199 SER E CA 1
ATOM 10252 C C . SER E 1 205 ? 63.879 -3.958 113.972 1.00 19.07 199 SER E C 1
ATOM 10253 O O . SER E 1 205 ? 63.969 -2.891 113.398 1.00 19.82 199 SER E O 1
ATOM 10256 N N . GLU E 1 206 ? 64.909 -4.774 114.169 1.00 17.81 200 GLU E N 1
ATOM 10257 C CA . GLU E 1 206 ? 66.254 -4.443 113.690 1.00 16.49 200 GLU E CA 1
ATOM 10258 C C . GLU E 1 206 ? 66.311 -4.796 112.208 1.00 16.38 200 GLU E C 1
ATOM 10259 O O . GLU E 1 206 ? 67.045 -4.097 111.496 1.00 16.92 200 GLU E O 1
ATOM 10265 N N . LEU E 1 207 ? 65.666 -5.867 111.771 1.00 15.46 201 LEU E N 1
ATOM 10266 C CA . LEU E 1 207 ? 65.667 -6.216 110.313 1.00 14.90 201 LEU E CA 1
ATOM 10267 C C . LEU E 1 207 ? 64.896 -5.159 109.511 1.00 15.48 201 LEU E C 1
ATOM 10268 O O . LEU E 1 207 ? 65.229 -4.924 108.343 1.00 15.19 201 LEU E O 1
ATOM 10273 N N . MET E 1 208 ? 63.822 -4.583 110.033 1.00 15.30 202 MET E N 1
ATOM 10274 C CA . MET E 1 208 ? 62.814 -3.927 109.176 1.00 15.61 202 MET E CA 1
ATOM 10275 C C . MET E 1 208 ? 63.354 -2.775 108.338 1.00 15.15 202 MET E C 1
ATOM 10276 O O . MET E 1 208 ? 62.943 -2.692 107.190 1.00 15.91 202 MET E O 1
ATOM 10281 N N . PRO E 1 209 ? 64.245 -1.881 108.812 1.00 14.72 203 PRO E N 1
ATOM 10282 C CA . PRO E 1 209 ? 64.733 -0.810 107.969 1.00 15.18 203 PRO E CA 1
ATOM 10283 C C . PRO E 1 209 ? 65.382 -1.405 106.712 1.00 14.13 203 PRO E C 1
ATOM 10284 O O . PRO E 1 209 ? 65.242 -0.838 105.603 1.00 15.12 203 PRO E O 1
ATOM 10288 N N . HIS E 1 210 ? 66.127 -2.511 106.882 1.00 13.74 204 HIS E N 1
ATOM 10289 C CA . HIS E 1 210 ? 66.794 -3.179 105.770 1.00 13.27 204 HIS E CA 1
ATOM 10290 C C . HIS E 1 210 ? 65.780 -3.898 104.888 1.00 12.89 204 HIS E C 1
ATOM 10291 O O . HIS E 1 210 ? 65.938 -3.951 103.655 1.00 12.96 204 HIS E O 1
ATOM 10298 N N . ALA E 1 211 ? 64.735 -4.503 105.469 1.00 12.93 205 ALA E N 1
ATOM 10299 C CA . ALA E 1 211 ? 63.694 -5.164 104.657 1.00 13.10 205 ALA E CA 1
ATOM 10300 C C . ALA E 1 211 ? 62.954 -4.128 103.794 1.00 13.60 205 ALA E C 1
ATOM 10301 O O . ALA E 1 211 ? 62.649 -4.416 102.661 1.00 13.21 205 ALA E O 1
ATOM 10303 N N . HIS E 1 212 ? 62.707 -2.919 104.325 1.00 13.79 206 HIS E N 1
ATOM 10304 C CA . HIS E 1 212 ? 62.081 -1.863 103.512 1.00 13.72 206 HIS E CA 1
ATOM 10305 C C . HIS E 1 212 ? 63.029 -1.476 102.380 1.00 13.62 206 HIS E C 1
ATOM 10306 O O . HIS E 1 212 ? 62.569 -1.178 101.266 1.00 14.24 206 HIS E O 1
ATOM 10313 N N . GLY E 1 213 ? 64.329 -1.566 102.601 1.00 13.31 207 GLY E N 1
ATOM 10314 C CA . GLY E 1 213 ? 65.298 -1.369 101.506 1.00 13.87 207 GLY E CA 1
ATOM 10315 C C . GLY E 1 213 ? 65.158 -2.356 100.425 1.00 13.33 207 GLY E C 1
ATOM 10316 O O . GLY E 1 213 ? 65.209 -2.000 99.226 1.00 14.63 207 GLY E O 1
ATOM 10317 N N . ILE E 1 214 ? 64.955 -3.632 100.768 1.00 12.76 208 ILE E N 1
ATOM 10318 C CA . ILE E 1 214 ? 64.741 -4.692 99.737 1.00 12.12 208 ILE E CA 1
ATOM 10319 C C . ILE E 1 214 ? 63.430 -4.406 98.983 1.00 13.27 208 ILE E C 1
ATOM 10320 O O . ILE E 1 214 ? 63.405 -4.442 97.744 1.00 12.93 208 ILE E O 1
ATOM 10325 N N . VAL E 1 215 ? 62.360 -4.044 99.714 1.00 12.42 209 VAL E N 1
ATOM 10326 C CA . VAL E 1 215 ? 61.127 -3.701 98.978 1.00 13.07 209 VAL E CA 1
ATOM 10327 C C . VAL E 1 215 ? 61.408 -2.560 97.993 1.00 13.14 209 VAL E C 1
ATOM 10328 O O . VAL E 1 215 ? 60.912 -2.584 96.857 1.00 12.77 209 VAL E O 1
ATOM 10332 N N . GLY E 1 216 ? 62.228 -1.597 98.382 1.00 13.39 210 GLY E N 1
ATOM 10333 C CA . GLY E 1 216 ? 62.610 -0.438 97.557 1.00 13.42 210 GLY E CA 1
ATOM 10334 C C . GLY E 1 216 ? 63.448 -0.785 96.350 1.00 15.84 210 GLY E C 1
ATOM 10335 O O . GLY E 1 216 ? 63.467 0.087 95.449 1.00 20.27 210 GLY E O 1
ATOM 10336 N N . ILE E 1 217 ? 64.042 -1.947 96.194 1.00 13.06 211 ILE E N 1
ATOM 10337 C CA . ILE E 1 217 ? 64.776 -2.303 94.964 1.00 14.59 211 ILE E CA 1
ATOM 10338 C C . ILE E 1 217 ? 63.897 -3.116 94.061 1.00 14.55 211 ILE E C 1
ATOM 10339 O O . ILE E 1 217 ? 64.282 -3.325 92.930 1.00 15.22 211 ILE E O 1
ATOM 10344 N N . LEU E 1 218 ? 62.735 -3.598 94.504 1.00 13.44 212 LEU E N 1
ATOM 10345 C CA . LEU E 1 218 ? 61.983 -4.575 93.671 1.00 13.45 212 LEU E CA 1
ATOM 10346 C C . LEU E 1 218 ? 61.406 -3.901 92.422 1.00 13.92 212 LEU E C 1
ATOM 10347 O O . LEU E 1 218 ? 61.440 -4.536 91.370 1.00 14.86 212 LEU E O 1
ATOM 10352 N N . SER E 1 219 ? 60.826 -2.714 92.509 1.00 13.93 213 SER E N 1
ATOM 10353 C CA . SER E 1 219 ? 60.164 -2.135 91.317 1.00 15.58 213 SER E CA 1
ATOM 10354 C C . SER E 1 219 ? 61.143 -1.968 90.156 1.00 15.64 213 SER E C 1
ATOM 10355 O O . SER E 1 219 ? 60.827 -2.452 89.068 1.00 15.88 213 SER E O 1
ATOM 10358 N N . PRO E 1 220 ? 62.340 -1.367 90.323 1.00 16.56 214 PRO E N 1
ATOM 10359 C CA . PRO E 1 220 ? 63.250 -1.236 89.177 1.00 17.44 214 PRO E CA 1
ATOM 10360 C C . PRO E 1 220 ? 63.707 -2.567 88.657 1.00 16.34 214 PRO E C 1
ATOM 10361 O O . PRO E 1 220 ? 63.874 -2.741 87.400 1.00 17.82 214 PRO E O 1
ATOM 10365 N N . ILE E 1 221 ? 63.927 -3.565 89.519 1.00 14.93 215 ILE E N 1
ATOM 10366 C CA . ILE E 1 221 ? 64.357 -4.883 89.082 1.00 14.68 215 ILE E CA 1
ATOM 10367 C C . ILE E 1 221 ? 63.265 -5.579 88.287 1.00 14.85 215 ILE E C 1
ATOM 10368 O O . ILE E 1 221 ? 63.468 -6.146 87.234 1.00 16.45 215 ILE E O 1
ATOM 10373 N N . PHE E 1 222 ? 62.004 -5.515 88.790 1.00 14.78 216 PHE E N 1
ATOM 10374 C CA . PHE E 1 222 ? 60.857 -6.091 88.115 1.00 14.02 216 PHE E CA 1
ATOM 10375 C C . PHE E 1 222 ? 60.621 -5.423 86.752 1.00 14.21 216 PHE E C 1
ATOM 10376 O O . PHE E 1 222 ? 60.279 -6.157 85.829 1.00 15.54 216 PHE E O 1
ATOM 10384 N N . THR E 1 223 ? 60.790 -4.125 86.698 1.00 15.15 217 THR E N 1
ATOM 10385 C CA . THR E 1 223 ? 60.616 -3.440 85.405 1.00 16.23 217 THR E CA 1
ATOM 10386 C C . THR E 1 223 ? 61.611 -4.013 84.393 1.00 16.78 217 THR E C 1
ATOM 10387 O O . THR E 1 223 ? 61.199 -4.366 83.241 1.00 18.41 217 THR E O 1
ATOM 10391 N N . GLU E 1 224 ? 62.871 -4.198 84.834 1.00 15.49 218 GLU E N 1
ATOM 10392 C CA . GLU E 1 224 ? 63.869 -4.729 83.856 1.00 18.05 218 GLU E CA 1
ATOM 10393 C C . GLU E 1 224 ? 63.572 -6.183 83.515 1.00 17.88 218 GLU E C 1
ATOM 10394 O O . GLU E 1 224 ? 63.693 -6.603 82.348 1.00 17.70 218 GLU E O 1
ATOM 10400 N N . VAL E 1 225 ? 63.225 -7.029 84.478 1.00 15.41 219 VAL E N 1
ATOM 10401 C CA . VAL E 1 225 ? 62.899 -8.426 84.195 1.00 17.35 219 VAL E CA 1
ATOM 10402 C C . VAL E 1 225 ? 61.741 -8.468 83.193 1.00 18.24 219 VAL E C 1
ATOM 10403 O O . VAL E 1 225 ? 61.734 -9.256 82.277 1.00 19.25 219 VAL E O 1
ATOM 10407 N N . ALA E 1 226 ? 60.676 -7.681 83.410 1.00 16.84 220 ALA E N 1
ATOM 10408 C CA . ALA E 1 226 ? 59.514 -7.704 82.514 1.00 17.35 220 ALA E CA 1
ATOM 10409 C C . ALA E 1 226 ? 59.949 -7.317 81.097 1.00 19.04 220 ALA E C 1
ATOM 10410 O O . ALA E 1 226 ? 59.455 -7.975 80.174 1.00 19.41 220 ALA E O 1
ATOM 10412 N N . GLN E 1 227 ? 60.785 -6.313 80.983 1.00 18.47 221 GLN E N 1
ATOM 10413 C CA . GLN E 1 227 ? 61.240 -5.861 79.632 1.00 21.08 221 GLN E CA 1
ATOM 10414 C C . GLN E 1 227 ? 62.058 -6.963 78.975 1.00 22.97 221 GLN E C 1
ATOM 10415 O O . GLN E 1 227 ? 61.827 -7.278 77.765 1.00 21.20 221 GLN E O 1
ATOM 10421 N N . ARG E 1 228 ? 62.956 -7.607 79.736 1.00 20.25 222 ARG E N 1
ATOM 10422 C CA . ARG E 1 228 ? 63.748 -8.724 79.203 1.00 19.06 222 ARG E CA 1
ATOM 10423 C C . ARG E 1 228 ? 62.874 -9.881 78.781 1.00 19.58 222 ARG E C 1
ATOM 10424 O O . ARG E 1 228 ? 63.164 -10.497 77.753 1.00 20.32 222 ARG E O 1
ATOM 10432 N N . VAL E 1 229 ? 61.855 -10.240 79.553 1.00 18.95 223 VAL E N 1
ATOM 10433 C CA . VAL E 1 229 ? 60.937 -11.331 79.189 1.00 20.14 223 VAL E CA 1
ATOM 10434 C C . VAL E 1 229 ? 60.223 -10.943 77.879 1.00 24.13 223 VAL E C 1
ATOM 10435 O O . VAL E 1 229 ? 60.183 -11.786 76.950 1.00 25.76 223 VAL E O 1
ATOM 10439 N N . GLU E 1 230 ? 59.740 -9.702 77.772 1.00 24.93 224 GLU E N 1
ATOM 10440 C CA . GLU E 1 230 ? 59.056 -9.252 76.527 1.00 28.52 224 GLU E CA 1
ATOM 10441 C C . GLU E 1 230 ? 60.003 -9.267 75.338 1.00 28.92 224 GLU E C 1
ATOM 10442 O O . GLU E 1 230 ? 59.545 -9.638 74.213 1.00 30.57 224 GLU E O 1
ATOM 10448 N N . ASP E 1 231 ? 61.222 -8.811 75.528 1.00 24.75 225 ASP E N 1
ATOM 10449 C CA . ASP E 1 231 ? 62.242 -8.713 74.447 1.00 26.65 225 ASP E CA 1
ATOM 10450 C C . ASP E 1 231 ? 62.840 -10.095 74.142 1.00 28.00 225 ASP E C 1
ATOM 10451 O O . ASP E 1 231 ? 63.610 -10.182 73.167 1.00 26.85 225 ASP E O 1
ATOM 10456 N N . ASP E 1 232 ? 62.627 -11.121 74.975 1.00 27.25 226 ASP E N 1
ATOM 10457 C CA . ASP E 1 232 ? 63.374 -12.403 74.978 1.00 27.73 226 ASP E CA 1
ATOM 10458 C C . ASP E 1 232 ? 64.879 -12.118 74.970 1.00 26.13 226 ASP E C 1
ATOM 10459 O O . ASP E 1 232 ? 65.625 -12.693 74.135 1.00 27.18 226 ASP E O 1
ATOM 10464 N N . ARG E 1 233 ? 65.339 -11.238 75.857 1.00 22.37 227 ARG E N 1
ATOM 10465 C CA . ARG E 1 233 ? 66.710 -10.719 75.913 1.00 22.66 227 ARG E CA 1
ATOM 10466 C C . ARG E 1 233 ? 67.246 -11.030 77.322 1.00 22.27 227 ARG E C 1
ATOM 10467 O O . ARG E 1 233 ? 66.935 -10.219 78.230 1.00 21.25 227 ARG E O 1
ATOM 10475 N N . HIS E 1 234 ? 68.044 -12.084 77.438 1.00 19.99 228 HIS E N 1
ATOM 10476 C CA . HIS E 1 234 ? 68.546 -12.547 78.757 1.00 20.93 228 HIS E CA 1
ATOM 10477 C C . HIS E 1 234 ? 70.053 -12.452 78.813 1.00 20.96 228 HIS E C 1
ATOM 10478 O O . HIS E 1 234 ? 70.652 -12.916 79.824 1.00 22.04 228 HIS E O 1
ATOM 10485 N N . SER E 1 235 ? 70.712 -11.836 77.816 1.00 19.97 229 SER E N 1
ATOM 10486 C CA . SER E 1 235 ? 72.158 -11.680 77.774 1.00 21.73 229 SER E CA 1
ATOM 10487 C C . SER E 1 235 ? 72.611 -10.385 78.477 1.00 21.10 229 SER E C 1
ATOM 10488 O O . SER E 1 235 ? 71.763 -9.587 78.985 1.00 21.24 229 SER E O 1
ATOM 10491 N N . ASP E 1 236 ? 73.907 -10.138 78.496 1.00 22.80 230 ASP E N 1
ATOM 10492 C CA . ASP E 1 236 ? 74.504 -8.907 79.058 1.00 22.93 230 ASP E CA 1
ATOM 10493 C C . ASP E 1 236 ? 74.016 -8.787 80.522 1.00 20.94 230 ASP E C 1
ATOM 10494 O O . ASP E 1 236 ? 73.555 -7.753 80.928 1.00 21.19 230 ASP E O 1
ATOM 10499 N N . ALA E 1 237 ? 74.158 -9.842 81.284 1.00 20.11 231 ALA E N 1
ATOM 10500 C CA . ALA E 1 237 ? 73.631 -9.912 82.660 1.00 18.26 231 ALA E CA 1
ATOM 10501 C C . ALA E 1 237 ? 74.333 -8.971 83.624 1.00 19.44 231 ALA E C 1
ATOM 10502 O O . ALA E 1 237 ? 75.581 -8.812 83.550 1.00 21.54 231 ALA E O 1
ATOM 10504 N N A SER E 1 238 ? 73.558 -8.356 84.507 0.60 17.75 232 SER E N 1
ATOM 10505 N N B SER E 1 238 ? 73.536 -8.330 84.489 0.40 17.58 232 SER E N 1
ATOM 10506 C CA A SER E 1 238 ? 74.135 -7.647 85.678 0.60 17.60 232 SER E CA 1
ATOM 10507 C CA B SER E 1 238 ? 74.000 -7.602 85.706 0.40 16.97 232 SER E CA 1
ATOM 10508 C C A SER E 1 238 ? 74.045 -8.547 86.910 0.60 17.02 232 SER E C 1
ATOM 10509 C C B SER E 1 238 ? 74.139 -8.633 86.838 0.40 16.58 232 SER E C 1
ATOM 10510 O O A SER E 1 238 ? 74.606 -8.054 87.922 0.60 16.73 232 SER E O 1
ATOM 10511 O O B SER E 1 238 ? 75.051 -8.465 87.677 0.40 16.13 232 SER E O 1
ATOM 10516 N N . ALA E 1 239 ? 73.256 -9.623 86.881 1.00 17.01 233 ALA E N 1
ATOM 10517 C CA . ALA E 1 239 ? 73.207 -10.595 87.989 1.00 17.44 233 ALA E CA 1
ATOM 10518 C C . ALA E 1 239 ? 72.878 -11.930 87.325 1.00 17.02 233 ALA E C 1
ATOM 10519 O O . ALA E 1 239 ? 71.767 -12.050 86.782 1.00 18.02 233 ALA E O 1
ATOM 10521 N N . SER E 1 240 ? 73.797 -12.847 87.383 1.00 17.46 234 SER E N 1
ATOM 10522 C CA . SER E 1 240 ? 73.679 -14.081 86.580 1.00 17.86 234 SER E CA 1
ATOM 10523 C C . SER E 1 240 ? 72.963 -15.185 87.345 1.00 17.08 234 SER E C 1
ATOM 10524 O O . SER E 1 240 ? 72.928 -15.247 88.586 1.00 16.71 234 SER E O 1
ATOM 10527 N N . VAL E 1 241 ? 72.384 -16.093 86.578 1.00 15.69 235 VAL E N 1
ATOM 10528 C CA . VAL E 1 241 ? 71.788 -17.342 87.081 1.00 15.22 235 VAL E CA 1
ATOM 10529 C C . VAL E 1 241 ? 72.789 -18.168 87.884 1.00 15.85 235 VAL E C 1
ATOM 10530 O O . VAL E 1 241 ? 72.493 -18.663 88.948 1.00 15.51 235 VAL E O 1
ATOM 10534 N N A SER E 1 242 ? 74.037 -18.221 87.400 0.53 15.75 236 SER E N 1
ATOM 10535 N N B SER E 1 242 ? 74.038 -18.306 87.402 0.47 15.39 236 SER E N 1
ATOM 10536 C CA A SER E 1 242 ? 75.089 -19.018 88.062 0.53 17.00 236 SER E CA 1
ATOM 10537 C CA B SER E 1 242 ? 75.056 -19.094 88.140 0.47 16.10 236 SER E CA 1
ATOM 10538 C C A SER E 1 242 ? 75.334 -18.433 89.446 0.53 16.18 236 SER E C 1
ATOM 10539 C C B SER E 1 242 ? 75.309 -18.440 89.490 0.47 15.63 236 SER E C 1
ATOM 10540 O O A SER E 1 242 ? 75.570 -19.201 90.388 0.53 18.54 236 SER E O 1
ATOM 10541 O O B SER E 1 242 ? 75.610 -19.167 90.444 0.47 17.40 236 SER E O 1
ATOM 10546 N N . SER E 1 243 ? 75.322 -17.106 89.558 1.00 15.51 237 SER E N 1
ATOM 10547 C CA . SER E 1 243 ? 75.587 -16.445 90.864 1.00 15.59 237 SER E CA 1
ATOM 10548 C C . SER E 1 243 ? 74.470 -16.800 91.860 1.00 14.42 237 SER E C 1
ATOM 10549 O O . SER E 1 243 ? 74.772 -17.157 93.008 1.00 14.80 237 SER E O 1
ATOM 10552 N N . VAL E 1 244 ? 73.228 -16.762 91.414 1.00 14.78 238 VAL E N 1
ATOM 10553 C CA . VAL E 1 244 ? 72.123 -17.082 92.344 1.00 15.32 238 VAL E CA 1
ATOM 10554 C C . VAL E 1 244 ? 72.100 -18.580 92.586 1.00 14.74 238 VAL E C 1
ATOM 10555 O O . VAL E 1 244 ? 71.683 -18.959 93.676 1.00 15.65 238 VAL E O 1
ATOM 10559 N N . ALA E 1 245 ? 72.563 -19.428 91.679 1.00 14.69 239 ALA E N 1
ATOM 10560 C CA . ALA E 1 245 ? 72.683 -20.872 92.009 1.00 15.38 239 ALA E CA 1
ATOM 10561 C C . ALA E 1 245 ? 73.580 -21.089 93.216 1.00 16.02 239 ALA E C 1
ATOM 10562 O O . ALA E 1 245 ? 73.297 -22.012 94.046 1.00 17.58 239 ALA E O 1
ATOM 10564 N N A SER E 1 246 ? 74.631 -20.292 93.368 0.79 14.97 240 SER E N 1
ATOM 10565 N N B SER E 1 246 ? 74.625 -20.279 93.355 0.21 15.20 240 SER E N 1
ATOM 10566 C CA A SER E 1 246 ? 75.509 -20.321 94.556 0.79 15.54 240 SER E CA 1
ATOM 10567 C CA B SER E 1 246 ? 75.559 -20.339 94.502 0.21 14.99 240 SER E CA 1
ATOM 10568 C C A SER E 1 246 ? 74.743 -19.798 95.768 0.79 15.23 240 SER E C 1
ATOM 10569 C C B SER E 1 246 ? 74.897 -19.746 95.754 0.21 14.84 240 SER E C 1
ATOM 10570 O O A SER E 1 246 ? 74.655 -20.418 96.843 0.79 15.38 240 SER E O 1
ATOM 10571 O O B SER E 1 246 ? 75.041 -20.347 96.841 0.21 15.08 240 SER E O 1
ATOM 10576 N N . SER E 1 247 ? 74.190 -18.616 95.613 1.00 14.16 241 SER E N 1
ATOM 10577 C CA . SER E 1 247 ? 73.586 -17.892 96.740 1.00 14.65 241 SER E CA 1
ATOM 10578 C C . SER E 1 247 ? 72.439 -18.716 97.343 1.00 14.46 241 SER E C 1
ATOM 10579 O O . SER E 1 247 ? 72.355 -18.775 98.595 1.00 15.37 241 SER E O 1
ATOM 10582 N N . VAL E 1 248 ? 71.556 -19.260 96.525 1.00 14.25 242 VAL E N 1
ATOM 10583 C CA . VAL E 1 248 ? 70.343 -19.917 97.055 1.00 14.28 242 VAL E CA 1
ATOM 10584 C C . VAL E 1 248 ? 70.768 -21.096 97.940 1.00 15.12 242 VAL E C 1
ATOM 10585 O O . VAL E 1 248 ? 70.055 -21.358 98.935 1.00 15.37 242 VAL E O 1
ATOM 10589 N N . ARG E 1 249 ? 71.881 -21.743 97.642 1.00 16.37 243 ARG E N 1
ATOM 10590 C CA . ARG E 1 249 ? 72.371 -22.845 98.525 1.00 17.32 243 ARG E CA 1
ATOM 10591 C C . ARG E 1 249 ? 72.719 -22.339 99.909 1.00 16.85 243 ARG E C 1
ATOM 10592 O O . ARG E 1 249 ? 72.424 -22.974 100.961 1.00 16.95 243 ARG E O 1
ATOM 10600 N N . HIS E 1 250 ? 73.337 -21.162 100.005 1.00 15.17 244 HIS E N 1
ATOM 10601 C CA . HIS E 1 250 ? 73.611 -20.543 101.313 1.00 15.52 244 HIS E CA 1
ATOM 10602 C C . HIS E 1 250 ? 72.313 -20.285 102.036 1.00 15.04 244 HIS E C 1
ATOM 10603 O O . HIS E 1 250 ? 72.236 -20.500 103.235 1.00 15.35 244 HIS E O 1
ATOM 10610 N N . LEU E 1 251 ? 71.313 -19.707 101.347 1.00 15.44 245 LEU E N 1
ATOM 10611 C CA . LEU E 1 251 ? 70.053 -19.381 101.998 1.00 15.17 245 LEU E CA 1
ATOM 10612 C C . LEU E 1 251 ? 69.386 -20.645 102.563 1.00 14.57 245 LEU E C 1
ATOM 10613 O O . LEU E 1 251 ? 68.820 -20.533 103.651 1.00 14.92 245 LEU E O 1
ATOM 10618 N N . ILE E 1 252 ? 69.381 -21.707 101.775 1.00 15.40 246 ILE E N 1
ATOM 10619 C CA . ILE E 1 252 ? 68.766 -22.988 102.224 1.00 15.98 246 ILE E CA 1
ATOM 10620 C C . ILE E 1 252 ? 69.567 -23.461 103.429 1.00 17.17 246 ILE E C 1
ATOM 10621 O O . ILE E 1 252 ? 68.917 -23.973 104.398 1.00 17.34 246 ILE E O 1
ATOM 10626 N N . ALA E 1 253 ? 70.876 -23.428 103.389 1.00 16.62 247 ALA E N 1
ATOM 10627 C CA . ALA E 1 253 ? 71.672 -23.919 104.541 1.00 17.88 247 ALA E CA 1
ATOM 10628 C C . ALA E 1 253 ? 71.351 -23.078 105.765 1.00 18.41 247 ALA E C 1
ATOM 10629 O O . ALA E 1 253 ? 71.215 -23.630 106.901 1.00 20.06 247 ALA E O 1
ATOM 10631 N N . ALA E 1 254 ? 71.235 -21.762 105.615 1.00 16.36 248 ALA E N 1
ATOM 10632 C CA . ALA E 1 254 ? 70.922 -20.912 106.772 1.00 17.64 248 ALA E CA 1
ATOM 10633 C C . ALA E 1 254 ? 69.547 -21.255 107.352 1.00 17.57 248 ALA E C 1
ATOM 10634 O O . ALA E 1 254 ? 69.364 -21.172 108.556 1.00 19.37 248 ALA E O 1
ATOM 10636 N N A SER E 1 255 ? 68.565 -21.552 106.490 0.74 16.93 249 SER E N 1
ATOM 10637 N N B SER E 1 255 ? 68.591 -21.557 106.477 0.26 17.43 249 SER E N 1
ATOM 10638 C CA A SER E 1 255 ? 67.180 -21.905 106.857 0.74 17.17 249 SER E CA 1
ATOM 10639 C CA B SER E 1 255 ? 67.229 -22.008 106.833 0.26 17.41 249 SER E CA 1
ATOM 10640 C C A SER E 1 255 ? 67.207 -23.131 107.773 0.74 18.17 249 SER E C 1
ATOM 10641 C C B SER E 1 255 ? 67.344 -23.335 107.593 0.26 17.45 249 SER E C 1
ATOM 10642 O O A SER E 1 255 ? 66.685 -23.052 108.867 0.74 19.55 249 SER E O 1
ATOM 10643 O O B SER E 1 255 ? 66.720 -23.517 108.639 0.26 17.39 249 SER E O 1
ATOM 10648 N N A ARG E 1 256 ? 67.833 -24.187 107.272 0.26 18.57 250 ARG E N 1
ATOM 10649 N N B ARG E 1 256 ? 68.185 -24.230 107.135 0.30 17.75 250 ARG E N 1
ATOM 10650 N N C ARG E 1 256 ? 68.050 -24.169 107.139 0.44 17.69 250 ARG E N 1
ATOM 10651 C CA A ARG E 1 256 ? 68.066 -25.489 107.974 0.26 20.03 250 ARG E CA 1
ATOM 10652 C CA B ARG E 1 256 ? 68.187 -25.563 107.809 0.30 19.10 250 ARG E CA 1
ATOM 10653 C CA C ARG E 1 256 ? 68.200 -25.465 107.914 0.44 20.53 250 ARG E CA 1
ATOM 10654 C C A ARG E 1 256 ? 68.794 -25.274 109.311 0.26 20.28 250 ARG E C 1
ATOM 10655 C C B ARG E 1 256 ? 68.940 -25.435 109.168 0.30 19.70 250 ARG E C 1
ATOM 10656 C C C ARG E 1 256 ? 68.733 -25.180 109.317 0.44 20.45 250 ARG E C 1
ATOM 10657 O O A ARG E 1 256 ? 68.360 -25.875 110.326 0.26 20.24 250 ARG E O 1
ATOM 10658 O O B ARG E 1 256 ? 68.579 -26.178 110.099 0.30 19.63 250 ARG E O 1
ATOM 10659 O O C ARG E 1 256 ? 68.100 -25.618 110.364 0.44 20.83 250 ARG E O 1
ATOM 10681 N N . GLU E 1 257 ? 69.862 -24.473 109.352 1.00 20.63 251 GLU E N 1
ATOM 10682 C CA . GLU E 1 257 ? 70.575 -24.216 110.613 1.00 20.53 251 GLU E CA 1
ATOM 10683 C C . GLU E 1 257 ? 69.666 -23.557 111.638 1.00 22.67 251 GLU E C 1
ATOM 10684 O O . GLU E 1 257 ? 69.761 -23.841 112.823 1.00 24.94 251 GLU E O 1
ATOM 10690 N N . ALA E 1 258 ? 68.785 -22.658 111.219 1.00 20.67 252 ALA E N 1
ATOM 10691 C CA . ALA E 1 258 ? 67.793 -21.933 112.043 1.00 20.60 252 ALA E CA 1
ATOM 10692 C C . ALA E 1 258 ? 66.619 -22.809 112.445 1.00 21.27 252 ALA E C 1
ATOM 10693 O O . ALA E 1 258 ? 65.775 -22.292 113.202 1.00 25.34 252 ALA E O 1
ATOM 10695 N N . GLY E 1 259 ? 66.513 -24.002 111.878 1.00 21.77 253 GLY E N 1
ATOM 10696 C CA . GLY E 1 259 ? 65.386 -24.917 112.109 1.00 22.63 253 GLY E CA 1
ATOM 10697 C C . GLY E 1 259 ? 64.099 -24.456 111.432 1.00 23.20 253 GLY E C 1
ATOM 10698 O O . GLY E 1 259 ? 62.976 -24.703 111.930 1.00 23.76 253 GLY E O 1
ATOM 10699 N N . VAL E 1 260 ? 64.229 -23.892 110.229 1.00 20.82 254 VAL E N 1
ATOM 10700 C CA . VAL E 1 260 ? 63.051 -23.394 109.487 1.00 19.93 254 VAL E CA 1
ATOM 10701 C C . VAL E 1 260 ? 63.004 -24.162 108.170 1.00 17.69 254 VAL E C 1
ATOM 10702 O O . VAL E 1 260 ? 64.056 -24.404 107.473 1.00 18.98 254 VAL E O 1
ATOM 10706 N N . ASP E 1 261 ? 61.827 -24.608 107.796 1.00 19.25 255 ASP E N 1
ATOM 10707 C CA . ASP E 1 261 ? 61.611 -25.250 106.497 1.00 18.06 255 ASP E CA 1
ATOM 10708 C C . ASP E 1 261 ? 62.013 -24.294 105.361 1.00 17.65 255 ASP E C 1
ATOM 10709 O O . ASP E 1 261 ? 61.728 -23.141 105.496 1.00 19.05 255 ASP E O 1
ATOM 10714 N N . ALA E 1 262 ? 62.560 -24.809 104.284 1.00 18.31 256 ALA E N 1
ATOM 10715 C CA . ALA E 1 262 ? 63.016 -23.957 103.154 1.00 18.33 256 ALA E CA 1
ATOM 10716 C C . ALA E 1 262 ? 62.256 -24.319 101.888 1.00 17.64 256 ALA E C 1
ATOM 10717 O O . ALA E 1 262 ? 62.805 -24.193 100.813 1.00 17.27 256 ALA E O 1
ATOM 10719 N N . GLY E 1 263 ? 6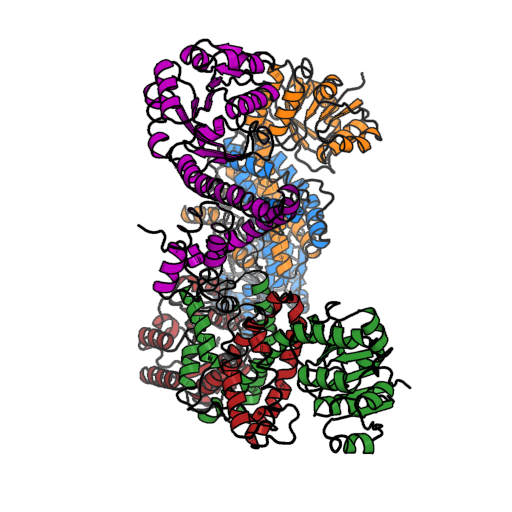0.966 -24.683 101.974 1.00 17.03 257 GLY E N 1
ATOM 10720 C CA . GLY E 1 263 ? 60.214 -25.094 100.797 1.00 16.73 257 GLY E CA 1
ATOM 10721 C C . GLY E 1 263 ? 60.170 -24.087 99.664 1.00 16.72 257 GLY E C 1
ATOM 10722 O O . GLY E 1 263 ? 60.293 -24.503 98.527 1.00 17.06 257 GLY E O 1
ATOM 10723 N N . LEU E 1 264 ? 59.953 -22.806 99.965 1.00 16.25 258 LEU E N 1
ATOM 10724 C CA . LEU E 1 264 ? 59.901 -21.839 98.841 1.00 16.76 258 LEU E CA 1
ATOM 10725 C C . LEU E 1 264 ? 61.279 -21.735 98.171 1.00 15.08 258 LEU E C 1
ATOM 10726 O O . LEU E 1 264 ? 61.337 -21.782 96.930 1.00 15.78 258 LEU E O 1
ATOM 10731 N N . LEU E 1 265 ? 62.365 -21.581 98.937 1.00 15.08 259 LEU E N 1
ATOM 10732 C CA . LEU E 1 265 ? 63.706 -21.468 98.324 1.00 15.44 259 LEU E CA 1
ATOM 10733 C C . LEU E 1 265 ? 64.096 -22.759 97.615 1.00 16.15 259 LEU E C 1
ATOM 10734 O O . LEU E 1 265 ? 64.776 -22.710 96.627 1.00 16.42 259 LEU E O 1
ATOM 10739 N N A GLU E 1 266 ? 63.685 -23.915 98.142 0.70 16.01 260 GLU E N 1
ATOM 10740 N N B GLU E 1 266 ? 63.679 -23.917 98.130 0.30 16.38 260 GLU E N 1
ATOM 10741 C CA A GLU E 1 266 ? 64.031 -25.197 97.463 0.70 17.20 260 GLU E CA 1
ATOM 10742 C CA B GLU E 1 266 ? 64.007 -25.204 97.457 0.30 17.19 260 GLU E CA 1
ATOM 10743 C C A GLU E 1 266 ? 63.306 -25.277 96.111 0.70 16.63 260 GLU E C 1
ATOM 10744 C C B GLU E 1 266 ? 63.312 -25.260 96.097 0.30 17.19 260 GLU E C 1
ATOM 10745 O O A GLU E 1 266 ? 63.897 -25.687 95.113 0.70 17.12 260 GLU E O 1
ATOM 10746 O O B GLU E 1 266 ? 63.958 -25.670 95.113 0.30 18.09 260 GLU E O 1
ATOM 10757 N N . ALA E 1 267 ? 62.049 -24.819 96.012 1.00 17.70 261 ALA E N 1
ATOM 10758 C CA . ALA E 1 267 ? 61.369 -24.789 94.705 1.00 17.01 261 ALA E CA 1
ATOM 10759 C C . ALA E 1 267 ? 62.104 -23.844 93.751 1.00 16.59 261 ALA E C 1
ATOM 10760 O O . ALA E 1 267 ? 62.312 -24.159 92.552 1.00 18.07 261 ALA E O 1
ATOM 10762 N N . PHE E 1 268 ? 62.461 -22.672 94.265 1.00 15.40 262 PHE E N 1
ATOM 10763 C CA . PHE E 1 268 ? 63.216 -21.698 93.443 1.00 15.73 262 PHE E CA 1
ATOM 10764 C C . PHE E 1 268 ? 64.558 -22.308 92.980 1.00 16.21 262 PHE E C 1
ATOM 10765 O O . PHE E 1 268 ? 64.877 -22.159 91.804 1.00 16.66 262 PHE E O 1
ATOM 10773 N N . ARG E 1 269 ? 65.283 -22.928 93.892 1.00 16.21 263 ARG E N 1
ATOM 10774 C CA A ARG E 1 269 ? 66.570 -23.577 93.522 0.70 16.94 263 ARG E CA 1
ATOM 10775 C CA B ARG E 1 269 ? 66.567 -23.604 93.545 0.30 16.79 263 ARG E CA 1
ATOM 10776 C C . ARG E 1 269 ? 66.338 -24.586 92.379 1.00 17.55 263 ARG E C 1
ATOM 10777 O O . ARG E 1 269 ? 67.184 -24.636 91.447 1.00 16.93 263 ARG E O 1
ATOM 10792 N N . GLY E 1 270 ? 65.244 -25.311 92.404 1.00 17.52 264 GLY E N 1
ATOM 10793 C CA . GLY E 1 270 ? 64.893 -26.251 91.308 1.00 17.43 264 GLY E CA 1
ATOM 10794 C C . GLY E 1 270 ? 64.923 -25.576 89.967 1.00 18.34 264 GLY E C 1
ATOM 10795 O O . GLY E 1 270 ? 65.569 -26.051 88.996 1.00 20.51 264 GLY E O 1
ATOM 10796 N N . TYR E 1 271 ? 64.286 -24.395 89.861 1.00 17.46 265 TYR E N 1
ATOM 10797 C CA . TYR E 1 271 ? 64.221 -23.660 88.592 1.00 17.63 265 TYR E CA 1
ATOM 10798 C C . TYR E 1 271 ? 65.613 -23.114 88.217 1.00 18.17 265 TYR E C 1
ATOM 10799 O O . TYR E 1 271 ? 66.017 -23.155 87.041 1.00 18.48 265 TYR E O 1
ATOM 10808 N N . VAL E 1 272 ? 66.336 -22.563 89.198 1.00 17.33 266 VAL E N 1
ATOM 10809 C CA . VAL E 1 272 ? 67.696 -22.030 89.006 1.00 17.15 266 VAL E CA 1
ATOM 10810 C C . VAL E 1 272 ? 68.631 -23.138 88.465 1.00 17.77 266 VAL E C 1
ATOM 10811 O O . VAL E 1 272 ? 69.315 -22.897 87.453 1.00 18.37 266 VAL E O 1
ATOM 10815 N N . ASP E 1 273 ? 68.600 -24.274 89.106 1.00 18.47 267 ASP E N 1
ATOM 10816 C CA . ASP E 1 273 ? 69.544 -25.377 88.739 1.00 18.84 267 ASP E CA 1
ATOM 10817 C C . ASP E 1 273 ? 69.151 -25.860 87.338 1.00 20.80 267 ASP E C 1
ATOM 10818 O O . ASP E 1 273 ? 70.058 -26.143 86.534 1.00 21.14 267 ASP E O 1
ATOM 10823 N N . ALA E 1 274 ? 67.864 -25.867 86.990 1.00 19.01 268 ALA E N 1
ATOM 10824 C CA . ALA E 1 274 ? 67.415 -26.321 85.658 1.00 19.59 268 ALA E CA 1
ATOM 10825 C C . ALA E 1 274 ? 67.860 -25.330 84.594 1.00 21.03 268 ALA E C 1
ATOM 10826 O O . ALA E 1 274 ? 68.268 -25.778 83.467 1.00 23.18 268 ALA E O 1
ATOM 10828 N N . THR E 1 275 ? 67.930 -24.044 84.949 1.00 19.16 269 THR E N 1
ATOM 10829 C CA . THR E 1 275 ? 68.348 -23.012 84.002 1.00 18.75 269 THR E CA 1
ATOM 10830 C C . THR E 1 275 ? 69.861 -23.156 83.752 1.00 19.72 269 THR E C 1
ATOM 10831 O O . THR E 1 275 ? 70.326 -22.996 82.603 1.00 21.27 269 THR E O 1
ATOM 10835 N N . VAL E 1 276 ? 70.633 -23.476 84.779 1.00 19.40 270 VAL E N 1
ATOM 10836 C CA . VAL E 1 276 ? 72.089 -23.722 84.622 1.00 20.25 270 VAL E CA 1
ATOM 10837 C C . VAL E 1 276 ? 72.258 -24.975 83.753 1.00 21.61 270 VAL E C 1
ATOM 10838 O O . VAL E 1 276 ? 73.108 -24.966 82.843 1.00 23.15 270 VAL E O 1
ATOM 10842 N N . ALA E 1 277 ? 71.507 -26.010 84.054 1.00 22.40 271 ALA E N 1
ATOM 10843 C CA . ALA E 1 277 ? 71.656 -27.303 83.330 1.00 24.45 271 ALA E CA 1
ATOM 10844 C C . ALA E 1 277 ? 71.285 -27.093 81.869 1.00 25.05 271 ALA E C 1
ATOM 10845 O O . ALA E 1 277 ? 71.927 -27.803 80.975 1.00 28.02 271 ALA E O 1
ATOM 10847 N N . ALA E 1 278 ? 70.381 -26.187 81.537 1.00 26.54 272 ALA E N 1
ATOM 10848 C CA . ALA E 1 278 ? 69.965 -25.872 80.148 1.00 24.93 272 ALA E CA 1
ATOM 10849 C C . ALA E 1 278 ? 71.011 -25.054 79.402 1.00 26.04 272 ALA E C 1
ATOM 10850 O O . ALA E 1 278 ? 70.760 -24.715 78.260 1.00 28.38 272 ALA E O 1
ATOM 10852 N N . GLY E 1 279 ? 72.091 -24.639 80.066 1.00 25.11 273 GLY E N 1
ATOM 10853 C CA . GLY E 1 279 ? 73.180 -23.885 79.441 1.00 25.01 273 GLY E CA 1
ATOM 10854 C C . GLY E 1 279 ? 73.070 -22.384 79.601 1.00 25.39 273 GLY E C 1
ATOM 10855 O O . GLY E 1 279 ? 73.843 -21.637 78.952 1.00 25.27 273 GLY E O 1
ATOM 10856 N N . HIS E 1 280 ? 72.196 -21.894 80.502 1.00 22.34 274 HIS E N 1
ATOM 10857 C CA . HIS E 1 280 ? 71.936 -20.443 80.626 1.00 21.69 274 HIS E CA 1
ATOM 10858 C C . HIS E 1 280 ? 72.488 -19.882 81.937 1.00 20.31 274 HIS E C 1
ATOM 10859 O O . HIS E 1 280 ? 72.003 -18.826 82.377 1.00 19.89 274 HIS E O 1
ATOM 10866 N N . GLY E 1 281 ? 73.494 -20.486 82.564 1.00 19.90 275 GLY E N 1
ATOM 10867 C CA . GLY E 1 281 ? 74.104 -19.953 83.798 1.00 19.42 275 GLY E CA 1
ATOM 10868 C C . GLY E 1 281 ? 74.592 -18.539 83.619 1.00 19.07 275 GLY E C 1
ATOM 10869 O O . GLY E 1 281 ? 74.615 -17.774 84.640 1.00 18.46 275 GLY E O 1
ATOM 10870 N N . ASP E 1 282 ? 75.070 -18.120 82.435 1.00 19.23 276 ASP E N 1
ATOM 10871 C CA . ASP E 1 282 ? 75.615 -16.759 82.296 1.00 18.94 276 ASP E CA 1
ATOM 10872 C C . ASP E 1 282 ? 74.504 -15.708 82.071 1.00 17.62 276 ASP E C 1
ATOM 10873 O O . ASP E 1 282 ? 74.799 -14.521 82.098 1.00 20.19 276 ASP E O 1
ATOM 10878 N N . ASP E 1 283 ? 73.279 -16.151 81.833 1.00 17.55 277 ASP E N 1
ATOM 10879 C CA . ASP E 1 283 ? 72.152 -15.248 81.536 1.00 17.62 277 ASP E CA 1
ATOM 10880 C C . ASP E 1 283 ? 71.693 -14.498 82.800 1.00 17.61 277 ASP E C 1
ATOM 10881 O O . ASP E 1 283 ? 72.010 -14.894 83.916 1.00 16.88 277 ASP E O 1
ATOM 10886 N N . GLU E 1 284 ? 71.036 -13.381 82.550 1.00 18.83 278 GLU E N 1
ATOM 10887 C CA . GLU E 1 284 ? 70.301 -12.646 83.599 1.00 18.10 278 GLU E CA 1
ATOM 10888 C C . GLU E 1 284 ? 69.285 -13.552 84.245 1.00 17.76 278 GLU E C 1
ATOM 10889 O O . GLU E 1 284 ? 68.678 -14.440 83.643 1.00 17.21 278 GLU E O 1
ATOM 10895 N N . ILE E 1 285 ? 68.962 -13.186 85.524 1.00 18.70 279 ILE E N 1
ATOM 10896 C CA . ILE E 1 285 ? 67.971 -13.973 86.319 1.00 18.89 279 ILE E CA 1
ATOM 10897 C C . ILE E 1 285 ? 66.557 -13.891 85.741 1.00 18.39 279 ILE E C 1
ATOM 10898 O O . ILE E 1 285 ? 65.753 -14.706 86.096 1.00 19.79 279 ILE E O 1
ATOM 10903 N N . SER E 1 286 ? 66.335 -13.057 84.715 1.00 18.40 280 SER E N 1
ATOM 10904 C CA . SER E 1 286 ? 65.080 -13.035 83.942 1.00 18.70 280 SER E CA 1
ATOM 10905 C C . SER E 1 286 ? 64.809 -14.346 83.229 1.00 19.28 280 SER E C 1
ATOM 10906 O O . SER E 1 286 ? 63.657 -14.684 82.887 1.00 20.01 280 SER E O 1
ATOM 10909 N N . ARG E 1 287 ? 65.842 -15.167 82.953 1.00 18.30 281 ARG E N 1
ATOM 10910 C CA . ARG E 1 287 ? 65.709 -16.450 82.294 1.00 19.07 281 ARG E CA 1
ATOM 10911 C C . ARG E 1 287 ? 65.114 -17.511 83.204 1.00 21.17 281 ARG E C 1
ATOM 10912 O O . ARG E 1 287 ? 64.522 -18.533 82.693 1.00 21.20 281 ARG E O 1
ATOM 10920 N N . ILE E 1 288 ? 65.190 -17.355 84.526 1.00 19.47 282 ILE E N 1
ATOM 10921 C CA . ILE E 1 288 ? 64.863 -18.480 85.456 1.00 20.34 282 ILE E CA 1
ATOM 10922 C C . ILE E 1 288 ? 63.436 -18.973 85.229 1.00 22.18 282 ILE E C 1
ATOM 10923 O O . ILE E 1 288 ? 63.164 -20.140 85.263 1.00 20.75 282 ILE E O 1
ATOM 10928 N N . ALA E 1 289 ? 62.482 -18.071 85.112 1.00 21.01 283 ALA E N 1
ATOM 10929 C CA . ALA E 1 289 ? 61.047 -18.405 85.082 1.00 21.93 283 ALA E CA 1
ATOM 10930 C C . ALA E 1 289 ? 60.737 -19.325 83.907 1.00 22.92 283 ALA E C 1
ATOM 10931 O O . ALA E 1 289 ? 59.784 -20.062 84.007 1.00 22.69 283 ALA E O 1
ATOM 10933 N N A SER E 1 290 ? 61.519 -19.297 82.832 0.56 22.05 284 SER E N 1
ATOM 10934 N N B SER E 1 290 ? 61.584 -19.295 82.860 0.44 21.68 284 SER E N 1
ATOM 10935 C CA A SER E 1 290 ? 61.274 -20.237 81.709 0.56 23.59 284 SER E CA 1
ATOM 10936 C CA B SER E 1 290 ? 61.505 -20.188 81.666 0.44 22.90 284 SER E CA 1
ATOM 10937 C C A SER E 1 290 ? 61.198 -21.693 82.216 0.56 23.74 284 SER E C 1
ATOM 10938 C C B SER E 1 290 ? 61.390 -21.669 82.090 0.44 23.20 284 SER E C 1
ATOM 10939 O O A SER E 1 290 ? 60.414 -22.525 81.654 0.56 23.01 284 SER E O 1
ATOM 10940 O O B SER E 1 290 ? 60.743 -22.465 81.350 0.44 23.20 284 SER E O 1
ATOM 10945 N N . GLU E 1 291 ? 61.984 -22.064 83.214 1.00 21.64 285 GLU E N 1
ATOM 10946 C CA . GLU E 1 291 ? 62.085 -23.449 83.673 1.00 22.83 285 GLU E CA 1
ATOM 10947 C C . GLU E 1 291 ? 60.914 -23.755 84.618 1.00 22.54 285 GLU E C 1
ATOM 10948 O O . GLU E 1 291 ? 60.853 -24.876 85.079 1.00 22.62 285 GLU E O 1
ATOM 10954 N N . MET E 1 292 ? 59.981 -22.821 84.812 1.00 22.42 286 MET E N 1
ATOM 10955 C CA . MET E 1 292 ? 58.760 -23.049 85.582 1.00 21.69 286 MET E CA 1
ATOM 10956 C C . MET E 1 292 ? 57.687 -23.704 84.709 1.00 23.76 286 MET E C 1
ATOM 10957 O O . MET E 1 292 ? 56.695 -24.161 85.237 1.00 22.48 286 MET E O 1
ATOM 10962 N N A THR E 1 293 ? 57.898 -23.780 83.397 0.46 24.28 287 THR E N 1
ATOM 10963 N N B THR E 1 293 ? 57.936 -23.817 83.406 0.54 25.64 287 THR E N 1
ATOM 10964 C CA A THR E 1 293 ? 56.901 -24.407 82.480 0.46 25.59 287 THR E CA 1
ATOM 10965 C CA B THR E 1 293 ? 56.980 -24.543 82.524 0.54 27.80 287 THR E CA 1
ATOM 10966 C C A THR E 1 293 ? 56.840 -25.925 82.717 0.46 28.60 287 THR E C 1
ATOM 10967 C C B THR E 1 293 ? 56.833 -25.976 83.031 0.54 29.78 287 THR E C 1
ATOM 10968 O O A THR E 1 293 ? 57.948 -26.547 82.630 0.46 29.38 287 THR E O 1
ATOM 10969 O O B THR E 1 293 ? 57.818 -26.609 83.514 0.54 29.74 287 THR E O 1
ATOM 10976 N N . THR E 1 294 ? 55.613 -26.480 82.942 1.00 30.65 288 THR E N 1
ATOM 10977 C CA . THR E 1 294 ? 55.264 -27.898 83.256 1.00 35.70 288 THR E CA 1
ATOM 10978 C C . THR E 1 294 ? 55.566 -28.708 81.982 1.00 45.02 288 THR E C 1
ATOM 10979 O O . THR E 1 294 ? 55.029 -28.314 80.895 1.00 48.69 288 THR E O 1
#

B-factor: mean 20.95, std 9.03, range [9.01, 69.91]

Organism: Mycolicibacterium smegmatis (strain ATCC 700084 / mc(2)155) (NCBI:txid246196)